Protein AF-A0A813D121-F1 (afdb_monomer)

Radius of gyration: 42.52 Å; Cα contacts (8 Å, |Δi|>4): 946; chains: 1; bounding box: 133×119×102 Å

Solvent-accessible surface area (backbone atoms only — not comparable to full-atom values): 49470 Å² total; per-residue (Å²): 53,17,72,61,41,55,86,54,30,52,92,62,60,28,38,62,69,55,23,47,57,54,24,74,73,33,94,50,37,42,39,34,40,21,63,66,59,59,95,53,59,50,20,18,32,21,53,60,91,56,55,70,64,57,44,58,65,52,50,67,76,58,59,25,37,75,50,75,62,83,79,79,82,80,80,81,82,79,84,80,82,80,80,85,78,89,78,84,93,80,84,89,83,91,84,88,84,89,86,88,87,88,81,91,83,85,88,84,90,81,92,74,97,68,88,82,76,82,78,77,84,66,59,73,51,79,50,76,67,87,82,93,69,98,66,56,71,71,57,58,50,54,54,50,49,54,52,44,51,56,53,20,72,72,42,58,76,66,32,35,34,34,40,44,49,98,37,34,40,36,32,29,30,23,44,46,52,92,73,54,39,64,88,39,66,53,72,50,68,39,84,98,54,59,40,34,39,35,41,39,14,52,66,56,62,75,50,80,46,31,33,37,44,34,40,36,40,38,38,83,85,46,63,65,89,65,75,75,50,79,90,81,33,54,74,72,47,56,43,32,37,45,44,50,31,31,38,53,95,92,40,80,42,76,56,82,58,85,53,67,47,94,63,47,39,40,31,44,43,63,49,98,76,46,92,61,39,40,52,28,30,42,36,78,90,78,69,40,78,41,50,79,50,41,45,69,48,88,85,51,92,61,40,55,23,38,32,42,38,46,31,86,54,52,70,70,21,35,42,35,29,37,46,72,84,85,90,90,84,83,94,64,91,78,64,81,76,54,50,39,68,60,51,16,53,51,49,54,75,67,38,96,70,89,59,68,79,62,49,74,52,94,52,46,67,56,31,41,55,74,40,40,71,45,50,57,55,44,44,73,63,30,85,64,68,44,40,67,51,42,25,52,8,31,40,74,58,44,68,91,42,58,72,59,29,46,53,48,18,47,42,54,34,51,34,53,49,49,36,60,61,42,61,85,60,74,54,101,79,70,90,67,61,68,59,53,53,50,53,32,47,68,68,42,73,61,65,68,75,73,66,76,73,77,79,80,76,82,84,78,80,83,84,87,86,83,89,80,92,83,84,86,83,88,75,88,79,89,82,89,85,86,89,82,94,85,79,91,78,84,83,71,91,74,85,84,83,77,92,80,89,83,82,92,82,89,83,81,87,79,85,86,79,88,78,87,80,90,83,81,89,86,87,88,83,83,85,84,87,88,83,84,90,84,91,75,89,75,82,79,80,77,78,81,71,50,74,48,74,38,79,90,77,70,30,40,33,33,40,53,96,86,43,78,46,65,24,54,70,46,79,34,94,86,56,22,20,27,22,30,42,88,97,50,88,66,71,42,84,43,94,49,46,35,76,66,72,64,70,79,78,73,89,70,84,83,81,85,81,84,88,81,84,84,89,86,89,81,94,88,83,89,82,89,79,91,83,90,84,84,89,81,92,85,85,90,80,91,84,87,86,85,85,91,79,83,90,83,88,86,78,90,81,86,81,82,85,88,80,87,88,81,90,84,84,87,82,84,89,80,93,79,84,89,83,88,78,85,88,74,86,76,79,82,72,82,72,77,85,67,53,71,47,77,45,81,38,80,93,73,67,28,38,37,38,26,38,73,67,97,68,76,44,69,77,53,70,50,55,47,84,83,64,77,63,53,71,67,59,50,45,52,55,48,48,55,49,49,49,39,50,64,68,64,76,43,54,76,67,53,45,53,51,52,52,58,59,77,50,103

Sequence (760 aa):
VSANAYSYCSVDTGSLDWAQSRCDADPTCYVLYSRLCSNETTWRFCNASVSVGTLLFSGPDTGSCTQFLVTSTTTRTTTSITTSSTKSTTSSTQTSTSTSTSVTSTSVTSTTSTITTVTATSTSLTTSTGTRGPITEASVLAEAEEELELLASAAPDGVAVVVQTAGATLVAQMVRSGSIRDNMQVKLTVPGSAISASIPGALLNGIAGDVIVSVTSFNSSGTLALASPKHGAALATPPVSIRILQVQGGKTSEAIFSGEFATPVLVELMSSNLSHAKCAYWDETERRWSSRGLTPAAALGQQCLGQFEDSNVLQKSAIIVEHWGLPFMSISRVKNEAKPQEVMRVMRACYKSLDLHTFNMADFGLVIQNHIVFLRQCLLVTRRPNEGLLEQAGLLAFPENPSTVKLFASQLCKAVQNCRQKKGKITNGARQIPEVLEIIKLLETESSVSAESSPRTPSRSPPPGESLSRRAPSSSSLDGIMVSPGRILASYGLKAKSSHAVTESREILEIYSSQEAHCSQCEPPALPAPKLAAAISRPAATGQVTIY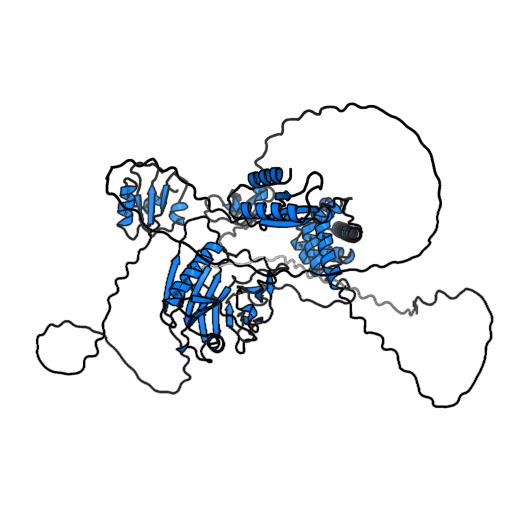LDSSRRALVRVIDGQMQVAEMFTGPAGFAMGRFPGEIVEYSSEMPNLLLGITQSKKQPKKLKVLKKPAAKAKSKAKAKAKSKSKARAQAQEQDEEEEEEEEEEEKQPDDEDLPATQEYPEEQEAEEEEPPLALAIVETAVVRAYGKMWYKNTKSYGIRQKFLANKQIFTVRSKDGSMKQNALMAVADAALHRLNTSQLSEQAVKTWVGQQVR

Organism: Polarella glacialis (NCBI:txid89957)

Foldseek 3Di:
DDPVQVVQWDPDWAAPVVQVVVQVVDPQWFKWKAQAPDRGGRITTGGNPDDPCCNVPVDDDRNMDMDTDPDPDPPPDDDDDDDDDDDDDDDDDDDDDDDDDDDDDDDDDDDDDDDDPPPDPADEDEDEDDDDDPDQLVVVVVVQVVVLVVVQVVDPARHKYWYDYPWKIKIKHKHWLVRQDQQDWNWDDGPPFQKIKIHGSVVVNPAPGIKMKMKMFTDPVNPDVQPAAPPPWHFQGTWMAIFMWHQDPNDTDTDQDAFFDPFFIWMWHADPPQPQWAKWWQDPVVSHTHNPQFDQPPPDPRTRTGGHTGRSRNHTITITTIHDDDDDDDDDPDDFPFALQQLLVLVLVQDPDQDLVQQVDPDLLSNLVSCLSSLVNNCVRGVQQALVSQLSSQCVNPVPCSPSSSSNSVRVNVSLVVLVVCLVVPDPPDDGDVSSVVSNVSNVVPVVVPPPDDDPDDDDDDDDDDDDDDDDDDDDDDDDDDDDDDDPPPPPPDDDDDDDDDDDDDDDDDDDDDDDDDDDDDDDDDDDDDDDDDDDDDDDDDDDKDWDQDPVVRFIWIADPNDIWTFDWDQDPVQFIWTHTPPDPDIHTDPHGRVVVPPPPDPDDDDDDDDDDDDDDDDDDDDDDDDDDDDDDDDDDDDDDDDDDDDDDDDDDDDDDDDDDDDDDDDDDDDDDDDDDDDDDDPPPPDDQWAKDWDADPVQLWIFIATPDDDSDTLDIQHQPVNPDDSVLRVVLVVVLNVCSNVVVDDSVRSRVVSVVSND

Secondary structure (DSSP, 8-state):
-BGGGGGGB-S--B-HHHHHHHHHH-TTEEEEEETT--SSS-EEEEETTS-HHHHHHSSSB-S-EEEE-------------------------------------------------------EEEEE----S---HHHHHHHHHHHHHHHHHHSPTTPEEEEE-SSEEEEEEEE-GGG--TT-EEEEE-TTSSEEEEEEHHHHTTSSSEEEEEEEEEPSSS--SPPPPGGG--BSS--EEEEEEEEETTEEEEPPP-SB-SS--EEEEB-TT-TTEEEEEEETTTTEEE-TTEEE-TTSTTB--EEE-BGGGTTS-EEEEEEP-S-----SS------HHHHHHHHHHH-SS--HHHH--S-HHHHHHHTHHHHHHHHHH-SS--HHHHHHHHHHH-TT-HHHHHHHHHHHHHHHHHHHHHHTT--TTS---HHHHHHHHHTTTTTGGG---------PPPPP--------------------------SS--------------------------------------------PPPP-----EEEEETTTTEEEEEETTEEEEPEEEE-TTSEEEEE-TT---EEEEEEEGGGTGGGS---PPPPPPPPPP-------------------------------------------------------------PPP-------------EEEEEEGGGTEEEEEESSSS--EEEEE--SSS-S-HHHHHHHHHHHHHHHHTTSS-HHHHHHHHHHHT-

Structure (mmCIF, N/CA/C/O backbone):
data_AF-A0A813D121-F1
#
_entry.id   AF-A0A813D121-F1
#
loop_
_atom_site.group_PDB
_atom_site.id
_atom_site.type_symbol
_atom_site.label_atom_id
_atom_site.label_alt_id
_atom_site.label_comp_id
_atom_site.label_asym_id
_atom_site.label_entity_id
_atom_site.label_seq_id
_atom_site.pdbx_PDB_ins_code
_atom_site.Cartn_x
_atom_site.Cartn_y
_atom_site.Cartn_z
_atom_site.occupancy
_atom_site.B_iso_or_equiv
_atom_site.auth_seq_id
_atom_site.auth_comp_id
_atom_site.auth_asym_id
_atom_site.auth_atom_id
_atom_site.pdbx_PDB_model_num
ATOM 1 N N . VAL A 1 1 ? -20.671 -9.045 -29.647 1.00 60.69 1 VAL A N 1
ATOM 2 C CA . VAL A 1 1 ? -20.569 -10.454 -29.171 1.00 60.69 1 VAL A CA 1
ATOM 3 C C . VAL A 1 1 ? -20.474 -11.408 -30.379 1.00 60.69 1 VAL A C 1
ATOM 5 O O . VAL A 1 1 ? -20.757 -10.986 -31.501 1.00 60.69 1 VAL A O 1
ATOM 8 N N . SER A 1 2 ? -19.989 -12.649 -30.217 1.00 68.94 2 SER A N 1
ATOM 9 C CA . SER A 1 2 ? -19.781 -13.607 -31.328 1.00 68.94 2 SER A CA 1
ATOM 10 C C . SER A 1 2 ? -21.074 -14.292 -31.801 1.00 68.94 2 SER A C 1
ATOM 12 O O . SER A 1 2 ? -21.966 -14.560 -30.997 1.00 68.94 2 SER A O 1
ATOM 14 N N . ALA A 1 3 ? -21.157 -14.652 -33.090 1.00 66.44 3 ALA A N 1
ATOM 15 C CA . ALA A 1 3 ? -22.223 -15.501 -33.646 1.00 66.44 3 ALA A CA 1
ATOM 16 C C . ALA A 1 3 ? -22.199 -16.953 -33.132 1.00 66.44 3 ALA A C 1
ATOM 18 O O . ALA A 1 3 ? -23.220 -17.635 -33.190 1.00 66.44 3 ALA A O 1
ATOM 19 N N . ASN A 1 4 ? -21.067 -17.424 -32.599 1.00 71.19 4 ASN A N 1
ATOM 20 C CA . ASN A 1 4 ? -20.944 -18.790 -32.078 1.00 71.19 4 ASN A CA 1
ATOM 21 C C . ASN A 1 4 ? -21.644 -18.987 -30.726 1.00 71.19 4 ASN A C 1
ATOM 23 O O . ASN A 1 4 ? -21.848 -20.122 -30.311 1.00 71.19 4 ASN A O 1
ATOM 27 N N . ALA A 1 5 ? -22.080 -17.908 -30.066 1.00 73.94 5 ALA A N 1
ATOM 28 C CA . ALA A 1 5 ? -22.943 -17.995 -28.889 1.00 73.94 5 ALA A CA 1
ATOM 29 C C . ALA A 1 5 ? -24.279 -18.708 -29.192 1.00 73.94 5 ALA A C 1
ATOM 31 O O . ALA A 1 5 ? -24.893 -19.276 -28.294 1.00 73.94 5 ALA A O 1
ATOM 32 N N . TYR A 1 6 ? -24.693 -18.740 -30.466 1.00 79.75 6 TYR A N 1
ATOM 33 C CA . TYR A 1 6 ? -25.932 -19.366 -30.923 1.00 79.75 6 TYR A CA 1
ATOM 34 C C . TYR A 1 6 ? -26.061 -20.845 -30.536 1.00 79.75 6 TYR A C 1
ATOM 36 O O . TYR A 1 6 ? -27.156 -21.278 -30.193 1.00 79.75 6 TYR A O 1
ATOM 44 N N . SER A 1 7 ? -24.968 -21.621 -30.548 1.00 86.06 7 SER A N 1
ATOM 45 C CA . SER A 1 7 ? -25.015 -23.062 -30.238 1.00 86.06 7 SER A CA 1
ATOM 46 C C . SER A 1 7 ? -25.334 -23.371 -28.775 1.00 86.06 7 SER A C 1
ATOM 48 O O . SER A 1 7 ? -25.590 -24.521 -28.436 1.00 86.06 7 SER A O 1
ATOM 50 N N . TYR A 1 8 ? -25.284 -22.358 -27.912 1.00 89.00 8 TYR A N 1
ATOM 51 C CA . TYR A 1 8 ? -25.492 -22.477 -26.473 1.00 89.00 8 TYR A CA 1
ATOM 52 C C . TYR A 1 8 ? -26.813 -21.872 -25.996 1.00 89.00 8 TYR A C 1
ATOM 54 O O . TYR A 1 8 ? -27.134 -21.907 -24.806 1.00 89.00 8 TYR A O 1
ATOM 62 N N . CYS A 1 9 ? -27.566 -21.288 -26.921 1.00 93.38 9 CYS A N 1
ATOM 63 C CA . CYS A 1 9 ? -28.846 -20.670 -26.648 1.00 93.38 9 CYS A CA 1
ATOM 64 C C . CYS A 1 9 ? -29.971 -21.529 -27.218 1.00 93.38 9 CYS A C 1
ATOM 66 O O . CYS A 1 9 ? -29.770 -22.336 -28.127 1.00 93.38 9 CYS A O 1
ATOM 68 N N . SER A 1 10 ? -31.172 -21.340 -26.684 1.00 94.12 10 SER A N 1
ATOM 69 C CA . SER A 1 10 ? -32.389 -21.941 -27.228 1.00 94.12 10 SER A CA 1
ATOM 70 C C . SER A 1 10 ? -32.543 -21.649 -28.725 1.00 94.12 10 SER A C 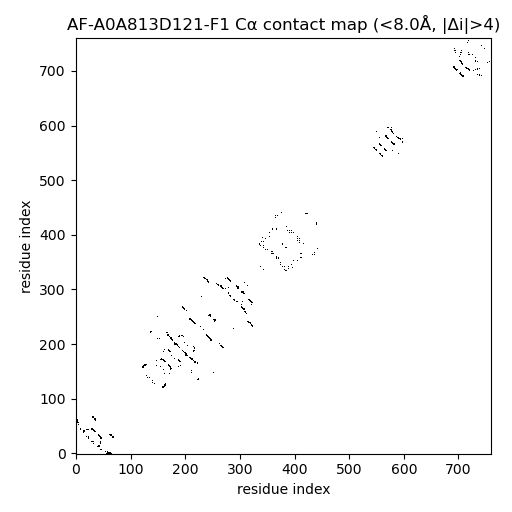1
ATOM 72 O O . SER A 1 10 ? -32.123 -20.600 -29.226 1.00 94.12 10 SER A O 1
ATOM 74 N N . VAL A 1 11 ? -33.142 -22.597 -29.457 1.00 93.00 11 VAL A N 1
ATOM 75 C CA . VAL A 1 11 ? -33.449 -22.452 -30.893 1.00 93.00 11 VAL A CA 1
ATOM 76 C C . VAL A 1 11 ? -34.570 -21.424 -31.108 1.00 93.00 11 VAL A C 1
ATOM 78 O O . VAL A 1 11 ? -34.565 -20.718 -32.124 1.00 93.00 11 VAL A O 1
ATOM 81 N N . ASP A 1 12 ? -35.449 -21.289 -30.120 1.00 94.31 12 ASP A N 1
ATOM 82 C CA . ASP A 1 12 ? -36.572 -20.361 -30.107 1.00 94.31 12 ASP A CA 1
ATOM 83 C C . ASP A 1 12 ? -36.113 -18.907 -29.927 1.00 94.31 12 ASP A C 1
ATOM 85 O O . ASP A 1 12 ? -35.183 -18.612 -29.176 1.00 94.31 12 ASP A O 1
ATOM 89 N N . THR A 1 13 ? -36.779 -17.985 -30.623 1.00 94.75 13 THR A N 1
ATOM 90 C CA . THR A 1 13 ? -36.573 -16.533 -30.499 1.00 94.75 13 THR A CA 1
ATOM 91 C C . THR A 1 13 ? -37.879 -15.825 -30.219 1.00 94.75 13 THR A C 1
ATOM 93 O O . THR A 1 13 ? -38.907 -16.186 -30.789 1.00 94.75 13 THR A O 1
ATOM 96 N N . GLY A 1 14 ? -37.816 -14.759 -29.428 1.00 94.69 14 GLY A N 1
ATOM 97 C CA . GLY A 1 14 ? -38.963 -13.903 -29.158 1.00 94.69 14 GLY A CA 1
ATOM 98 C C . GLY A 1 14 ? -38.556 -12.491 -28.762 1.00 94.69 14 GLY A C 1
ATOM 99 O O . GLY A 1 14 ? -37.414 -12.069 -28.969 1.00 94.69 14 GLY A O 1
ATOM 100 N N . SER A 1 15 ? -39.519 -11.742 -28.224 1.00 94.94 15 SER A N 1
ATOM 101 C CA . SER A 1 15 ? -39.261 -10.445 -27.592 1.00 94.94 15 SER A CA 1
ATOM 102 C C . SER A 1 15 ? -38.354 -10.602 -26.366 1.00 94.94 15 SER A C 1
ATOM 104 O O . SER A 1 15 ? -38.174 -11.708 -25.848 1.00 94.94 15 SER A O 1
ATOM 106 N N . LEU A 1 16 ? -37.792 -9.488 -25.887 1.00 94.00 16 LEU A N 1
ATOM 107 C CA . LEU A 1 16 ? -36.992 -9.490 -24.663 1.00 94.00 16 LEU A CA 1
ATOM 108 C C . LEU A 1 16 ? -37.795 -10.032 -23.471 1.00 94.00 16 LEU A C 1
ATOM 110 O O . LEU A 1 16 ? -37.294 -10.901 -22.764 1.00 94.00 16 LEU A O 1
ATOM 114 N N . ASP A 1 17 ? -39.049 -9.603 -23.315 1.00 93.94 17 ASP A N 1
ATOM 115 C CA . ASP A 1 17 ? -39.932 -10.052 -22.230 1.00 93.94 17 ASP A CA 1
ATOM 116 C C . ASP A 1 17 ? -40.210 -11.559 -22.301 1.00 93.94 17 ASP A C 1
ATOM 118 O O . ASP A 1 17 ? -40.205 -12.255 -21.288 1.00 93.94 17 ASP A O 1
ATOM 122 N N . TRP A 1 18 ? -40.392 -12.096 -23.513 1.00 95.19 18 TRP A N 1
ATOM 123 C CA . TRP A 1 18 ? -40.538 -13.537 -23.714 1.00 95.19 18 TRP A CA 1
ATOM 124 C C . TRP A 1 18 ? -39.262 -14.283 -23.310 1.00 95.19 18 TRP A C 1
ATOM 126 O O . TRP A 1 18 ? -39.335 -15.304 -22.626 1.00 95.19 18 TRP A O 1
ATOM 136 N N . ALA A 1 19 ? -38.092 -13.774 -23.707 1.00 95.56 19 ALA A N 1
ATOM 137 C CA . ALA A 1 19 ? -36.815 -14.403 -23.394 1.00 95.56 19 ALA A CA 1
ATOM 138 C C . ALA A 1 19 ? -36.503 -14.334 -21.890 1.00 95.56 19 ALA A C 1
ATOM 140 O O . ALA A 1 19 ? -36.022 -15.321 -21.339 1.00 95.56 19 ALA A O 1
ATOM 141 N N . GLN A 1 20 ? -36.833 -13.220 -21.224 1.00 95.06 20 GLN A N 1
ATOM 142 C CA . GLN A 1 20 ? -36.759 -13.068 -19.766 1.00 95.06 20 GLN A CA 1
ATOM 143 C C . GLN A 1 20 ? -37.679 -14.066 -19.069 1.00 95.06 20 GLN A C 1
ATOM 145 O O . GLN A 1 20 ? -37.190 -14.887 -18.308 1.00 95.06 20 GLN A O 1
ATOM 150 N N . SER A 1 21 ? -38.966 -14.108 -19.427 1.00 95.62 21 SER A N 1
ATOM 151 C CA . SER A 1 21 ? -39.926 -15.036 -18.815 1.00 95.62 21 SER A CA 1
ATOM 152 C C . SER A 1 21 ? -39.528 -16.509 -18.987 1.00 95.62 21 SER A C 1
ATOM 154 O O . SER A 1 21 ? -39.704 -17.313 -18.072 1.00 95.62 21 SER A O 1
ATOM 156 N N . ARG A 1 22 ? -38.953 -16.880 -20.140 1.00 96.50 22 ARG A N 1
ATOM 157 C CA . ARG A 1 22 ? -38.412 -18.231 -20.361 1.00 96.50 22 ARG A CA 1
ATOM 158 C C . ARG A 1 22 ? -37.162 -18.510 -19.536 1.00 96.50 22 ARG A C 1
ATOM 160 O O . ARG A 1 22 ? -37.017 -19.626 -19.053 1.00 96.50 22 ARG A O 1
ATOM 167 N N . CYS A 1 23 ? -36.290 -17.520 -19.388 1.00 95.69 23 CYS A N 1
ATOM 168 C CA . CYS A 1 23 ? -35.087 -17.634 -18.577 1.00 95.69 23 CYS A CA 1
ATOM 169 C C . CYS A 1 23 ? -35.422 -17.718 -17.082 1.00 95.69 23 CYS A C 1
ATOM 171 O O . CYS A 1 23 ? -34.876 -18.566 -16.398 1.00 95.69 23 CYS A O 1
ATOM 173 N N . ASP A 1 24 ? -36.394 -16.945 -16.594 1.00 94.00 24 ASP A N 1
ATOM 174 C CA . ASP A 1 24 ? -36.861 -16.997 -15.202 1.00 94.00 24 ASP A CA 1
ATOM 175 C C . ASP A 1 24 ? -37.516 -18.347 -14.856 1.00 94.00 24 ASP A C 1
ATOM 177 O O . ASP A 1 24 ? -37.460 -18.803 -13.714 1.00 94.00 24 ASP A O 1
ATOM 181 N N . ALA A 1 25 ? -38.131 -19.008 -15.843 1.00 94.44 25 ALA A N 1
ATOM 182 C CA . ALA A 1 25 ? -38.705 -20.343 -15.687 1.00 94.44 25 ALA A CA 1
ATOM 183 C C . ALA A 1 25 ? -37.655 -21.473 -15.706 1.00 94.44 25 ALA A C 1
ATOM 185 O O . ALA A 1 25 ? -37.959 -22.586 -15.270 1.00 94.44 25 ALA A O 1
ATOM 186 N N . ASP A 1 26 ? -36.446 -21.216 -16.213 1.00 92.31 26 ASP A N 1
ATOM 187 C CA . ASP A 1 26 ? -35.353 -22.184 -16.283 1.00 92.31 26 ASP A CA 1
ATOM 188 C C . ASP A 1 26 ? -34.247 -21.801 -15.279 1.00 92.31 26 ASP A C 1
ATOM 190 O O . ASP A 1 26 ? -33.475 -20.878 -15.539 1.00 92.31 26 ASP A O 1
ATOM 194 N N . PRO A 1 27 ? -34.082 -22.526 -14.153 1.00 89.50 27 PRO A N 1
ATOM 195 C CA . PRO A 1 27 ? -33.076 -22.194 -13.138 1.00 89.50 27 PRO A CA 1
ATOM 196 C C . PRO A 1 27 ? -31.636 -22.295 -13.657 1.00 89.50 27 PRO A C 1
ATOM 198 O O . PRO A 1 27 ? -30.700 -21.874 -12.981 1.00 89.50 27 PRO A O 1
ATOM 201 N N . THR A 1 28 ? -31.444 -22.879 -14.841 1.00 90.44 28 THR A N 1
ATOM 202 C CA . THR A 1 28 ? -30.153 -22.959 -15.515 1.00 90.44 28 THR A CA 1
ATOM 203 C C . THR A 1 28 ? -29.941 -21.824 -16.513 1.00 90.44 28 THR A C 1
ATOM 205 O O . THR A 1 28 ? -28.971 -21.847 -17.257 1.00 90.44 28 THR A O 1
ATOM 208 N N . CYS A 1 29 ? -30.797 -20.811 -16.573 1.00 92.69 29 CYS A N 1
ATOM 209 C CA . CYS A 1 29 ? -30.614 -19.694 -17.482 1.00 92.69 29 CYS A CA 1
ATOM 210 C C . CYS A 1 29 ? -30.037 -18.460 -16.768 1.00 92.69 29 CYS A C 1
ATOM 212 O O . CYS A 1 29 ? -30.593 -17.965 -15.795 1.00 92.69 29 CYS A O 1
ATOM 214 N N . TYR A 1 30 ? -28.911 -17.940 -17.274 1.00 90.50 30 TYR A N 1
ATOM 215 C CA . TYR A 1 30 ? -28.227 -16.761 -16.702 1.00 90.50 30 TYR A CA 1
ATOM 216 C C . TYR A 1 30 ? -27.968 -15.647 -17.724 1.00 90.50 30 TYR A C 1
ATOM 218 O O . TYR A 1 30 ? -27.599 -14.526 -17.356 1.00 90.50 30 TYR A O 1
ATOM 226 N N . VAL A 1 31 ? -28.125 -15.944 -19.018 1.00 92.94 31 VAL A N 1
ATOM 227 C CA . VAL A 1 31 ? -27.788 -15.021 -20.106 1.00 92.94 31 VAL A CA 1
ATOM 228 C C . VAL A 1 31 ? -28.878 -15.027 -21.166 1.00 92.94 31 VAL A C 1
ATOM 230 O O . VAL A 1 31 ? -29.302 -16.080 -21.638 1.00 92.94 31 VAL A O 1
ATOM 233 N N . LEU A 1 32 ? -29.275 -13.832 -21.587 1.00 94.69 32 LEU A N 1
ATOM 234 C CA . LEU A 1 32 ? -30.089 -13.596 -22.771 1.00 94.69 32 LEU A CA 1
ATOM 235 C C . LEU A 1 32 ? -29.196 -13.097 -23.904 1.00 94.69 32 LEU A C 1
ATOM 237 O O . LEU A 1 32 ? -28.330 -12.252 -23.683 1.00 94.69 32 LEU A O 1
ATOM 241 N N . TYR A 1 33 ? -29.414 -13.586 -25.119 1.00 93.75 33 TYR A N 1
ATOM 242 C CA . TYR A 1 33 ? -28.627 -13.247 -26.303 1.00 93.75 33 TYR A CA 1
ATOM 243 C C . TYR A 1 33 ? -29.529 -12.780 -27.448 1.00 93.75 33 TYR A C 1
ATOM 245 O O . TYR A 1 33 ? -30.522 -13.432 -27.764 1.00 93.75 33 TYR A O 1
ATOM 253 N N . SER A 1 34 ? -29.159 -11.687 -28.116 1.00 93.31 34 SER A N 1
ATOM 254 C CA . SER A 1 34 ? -29.827 -11.179 -29.319 1.00 93.31 34 SER A CA 1
ATOM 255 C C . SER A 1 34 ? -28.813 -10.941 -30.428 1.00 93.31 34 SER A C 1
ATOM 257 O O . SER A 1 34 ? -27.844 -10.203 -30.252 1.00 93.31 34 SER A O 1
ATOM 259 N N . ARG A 1 35 ? -29.036 -11.545 -31.601 1.00 87.25 35 ARG A N 1
ATOM 260 C CA . ARG A 1 35 ? -28.073 -11.524 -32.717 1.00 87.25 35 ARG A CA 1
ATOM 261 C C . ARG A 1 35 ? -27.814 -10.123 -33.284 1.00 87.25 35 ARG A C 1
ATOM 263 O O . ARG A 1 35 ? -26.726 -9.891 -33.794 1.00 87.25 35 ARG A O 1
ATOM 270 N N . LEU A 1 36 ? -28.794 -9.222 -33.217 1.00 86.50 36 LEU A N 1
ATOM 271 C CA . LEU A 1 36 ? -28.749 -7.920 -33.898 1.00 86.50 36 LEU A CA 1
ATOM 272 C C . LEU A 1 36 ? -28.861 -6.720 -32.955 1.00 86.50 36 LEU A C 1
ATOM 274 O O . LEU A 1 36 ? -29.046 -5.607 -33.438 1.00 86.50 36 LEU A O 1
ATOM 278 N N . CYS A 1 37 ? -28.821 -6.930 -31.633 1.00 87.06 37 CYS A N 1
ATOM 279 C CA . CYS A 1 37 ? -29.054 -5.858 -30.652 1.00 87.06 37 CYS A CA 1
ATOM 280 C C . CYS A 1 37 ? -30.334 -5.041 -30.917 1.00 87.06 37 CYS A C 1
ATOM 282 O O . CYS A 1 37 ? -30.452 -3.906 -30.463 1.00 87.06 37 CYS A O 1
ATOM 284 N N . SER A 1 38 ? -31.283 -5.593 -31.672 1.00 81.88 38 SER A N 1
ATOM 285 C CA . SER A 1 38 ? -32.519 -4.902 -31.986 1.00 81.88 38 SER A CA 1
ATOM 286 C C . SER A 1 38 ? -33.543 -5.190 -30.895 1.00 81.88 38 SER A C 1
ATOM 288 O O . SER A 1 38 ? -33.532 -6.232 -30.234 1.00 81.88 38 SER A O 1
ATOM 290 N N . ASN A 1 39 ? -34.424 -4.225 -30.713 1.00 72.69 39 ASN A N 1
ATOM 291 C CA . ASN A 1 39 ? -35.648 -4.299 -29.929 1.00 72.69 39 ASN A CA 1
ATOM 292 C C . ASN A 1 39 ? -36.706 -5.230 -30.559 1.00 72.69 39 ASN A C 1
ATOM 294 O O . ASN A 1 39 ? -37.795 -5.373 -30.010 1.00 72.69 39 ASN A O 1
ATOM 298 N N . GLU A 1 40 ? -36.393 -5.880 -31.681 1.00 74.25 40 GLU A N 1
ATOM 299 C CA . GLU A 1 40 ? -37.260 -6.854 -32.334 1.00 74.25 40 GLU A CA 1
ATOM 300 C C . GLU A 1 40 ? -37.062 -8.273 -31.767 1.00 74.25 40 GLU A C 1
ATOM 302 O O . GLU A 1 40 ? -36.214 -8.528 -30.907 1.00 74.25 40 GLU A O 1
ATOM 307 N N . THR A 1 41 ? -37.896 -9.209 -32.227 1.00 77.75 41 THR A N 1
ATOM 308 C CA . THR A 1 41 ? -38.110 -10.571 -31.706 1.00 77.75 41 THR A CA 1
ATOM 309 C C . THR A 1 41 ? -36.937 -11.540 -31.930 1.00 77.75 41 THR A C 1
ATOM 311 O O . THR A 1 41 ? -37.126 -12.662 -32.399 1.00 77.75 41 THR A O 1
ATOM 314 N N . THR A 1 42 ? -35.705 -11.120 -31.643 1.00 90.81 42 THR A N 1
ATOM 315 C CA . THR A 1 42 ? -34.487 -11.914 -31.859 1.00 90.81 42 THR A CA 1
ATOM 316 C C . THR A 1 42 ? -33.789 -12.335 -30.569 1.00 90.81 42 THR A C 1
ATOM 318 O O . THR A 1 42 ? -32.649 -12.802 -30.633 1.00 90.81 42 THR A O 1
ATOM 321 N N . TRP A 1 43 ? -34.439 -12.185 -29.411 1.00 94.88 43 TRP A N 1
ATOM 322 C CA . TRP A 1 43 ? -33.882 -12.582 -28.120 1.00 94.88 43 TRP A CA 1
ATOM 323 C C . TRP A 1 43 ? -34.046 -14.081 -27.877 1.00 94.88 43 TRP A C 1
ATOM 325 O O . TRP A 1 43 ? -35.088 -14.664 -28.174 1.00 94.88 43 TRP A O 1
ATOM 335 N N . ARG A 1 44 ? -32.994 -14.692 -27.332 1.00 94.69 44 ARG A N 1
ATOM 336 C CA . ARG A 1 44 ? -32.887 -16.104 -26.952 1.00 94.69 44 ARG A CA 1
ATOM 337 C C . ARG A 1 44 ? -32.428 -16.184 -25.506 1.00 94.69 44 ARG A C 1
ATOM 339 O O . ARG A 1 44 ? -31.629 -15.354 -25.078 1.00 94.69 44 ARG A O 1
ATOM 346 N N . PHE A 1 45 ? -32.874 -17.199 -24.784 1.00 94.50 45 PHE A N 1
ATOM 347 C CA . PHE A 1 45 ? -32.353 -17.526 -23.457 1.00 94.50 45 PHE A CA 1
ATOM 348 C C . PHE A 1 45 ? -31.290 -18.634 -23.580 1.00 94.50 45 PHE A C 1
ATOM 350 O O . PHE A 1 45 ? -31.426 -19.516 -24.437 1.00 94.50 45 PHE A O 1
ATOM 357 N N . CYS A 1 46 ? -30.210 -18.562 -22.799 1.00 94.19 46 CYS A N 1
ATOM 358 C CA . CYS A 1 46 ? -29.038 -19.439 -22.914 1.00 94.19 46 CYS A CA 1
ATOM 359 C C . CYS A 1 46 ? -28.722 -20.138 -21.582 1.00 94.19 46 CYS A C 1
ATOM 361 O O . CYS A 1 46 ? -28.807 -19.523 -20.518 1.00 94.19 46 CYS A O 1
ATOM 363 N N . ASN A 1 47 ? -28.334 -21.415 -21.651 1.00 86.75 47 ASN A N 1
ATOM 364 C CA . ASN A 1 47 ? -28.133 -22.273 -20.479 1.00 86.75 47 ASN A CA 1
ATOM 365 C C . ASN A 1 47 ? -26.717 -22.113 -19.859 1.00 86.75 47 ASN A C 1
ATOM 367 O O . ASN A 1 47 ? -25.725 -21.899 -20.559 1.00 86.75 47 ASN A O 1
ATOM 371 N N . ALA A 1 48 ? -26.647 -22.233 -18.532 1.00 63.53 48 ALA A N 1
ATOM 372 C CA . ALA A 1 48 ? -25.583 -21.953 -17.565 1.00 63.53 48 ALA A CA 1
ATOM 373 C C . ALA A 1 48 ? -24.248 -22.643 -17.774 1.00 63.53 48 ALA A C 1
ATOM 375 O O . ALA A 1 48 ? -23.250 -22.237 -17.180 1.00 63.53 48 ALA A O 1
ATOM 376 N N . SER A 1 49 ? -24.204 -23.714 -18.561 1.00 70.88 49 SER A N 1
ATOM 377 C CA . SER A 1 49 ? -22.973 -24.490 -18.716 1.00 70.88 49 SER A CA 1
ATOM 378 C C . SER A 1 49 ? -21.863 -23.714 -19.436 1.00 70.88 49 SER A C 1
ATOM 380 O O . SER A 1 49 ? -20.748 -24.214 -19.573 1.00 70.88 49 SER A O 1
ATOM 382 N N . VAL A 1 50 ? -22.148 -22.503 -19.918 1.00 67.19 50 VAL A N 1
ATOM 383 C CA . VAL A 1 50 ? -21.224 -21.692 -20.700 1.00 67.19 50 VAL A CA 1
ATOM 384 C C . VAL A 1 50 ? -20.727 -20.525 -19.873 1.00 67.19 50 VAL A C 1
ATOM 386 O O . VAL A 1 50 ? -21.475 -19.608 -19.537 1.00 67.19 50 VAL A O 1
ATOM 389 N N . SER A 1 51 ? -19.428 -20.548 -19.572 1.00 73.19 51 SER A N 1
ATOM 390 C CA . SER A 1 51 ? -18.776 -19.438 -18.888 1.00 73.19 51 SER A CA 1
ATOM 391 C C . SER A 1 51 ? -19.004 -18.132 -19.656 1.00 73.19 51 SER A C 1
ATOM 393 O O . SER A 1 51 ? -18.957 -18.101 -20.889 1.00 73.19 51 SER A O 1
ATOM 395 N N . VAL A 1 52 ? -19.210 -17.035 -18.925 1.00 70.69 52 VAL A N 1
ATOM 396 C CA . VAL A 1 52 ? -19.390 -15.683 -19.484 1.00 70.69 52 VAL A CA 1
ATOM 397 C C . VAL A 1 52 ? -18.289 -15.337 -20.498 1.00 70.69 52 VAL A C 1
ATOM 399 O O . VAL A 1 52 ? -18.558 -14.736 -21.538 1.00 70.69 52 VAL A O 1
ATOM 402 N N . GLY A 1 53 ? -17.058 -15.798 -20.248 1.00 73.38 53 GLY A N 1
ATOM 403 C CA . GLY A 1 53 ? -15.937 -15.639 -21.173 1.00 73.38 53 GLY A CA 1
ATOM 404 C C . GLY A 1 53 ? -16.157 -16.339 -22.518 1.00 73.38 53 GLY A C 1
ATOM 405 O O . GLY A 1 53 ? -15.880 -15.768 -23.568 1.00 73.38 53 GLY A O 1
ATOM 406 N N . THR A 1 54 ? -16.724 -17.543 -22.528 1.00 76.12 54 THR A N 1
ATOM 407 C CA . THR A 1 54 ? -17.005 -18.273 -23.773 1.00 76.12 54 THR A CA 1
ATOM 408 C C . THR A 1 54 ? -18.060 -17.559 -24.627 1.00 76.12 54 THR A C 1
ATOM 410 O O . THR A 1 54 ? -17.942 -17.537 -25.853 1.00 76.12 54 THR A O 1
ATOM 413 N N . LEU A 1 55 ? -19.057 -16.912 -24.015 1.00 71.31 55 LEU A N 1
ATOM 414 C CA . LEU A 1 55 ? -20.052 -16.120 -24.752 1.00 71.31 55 LEU A CA 1
ATOM 415 C C . LEU A 1 55 ? -19.450 -14.827 -25.318 1.00 71.31 55 LEU A C 1
ATOM 417 O O . LEU A 1 55 ? -19.712 -14.486 -26.470 1.00 71.31 55 LEU A O 1
ATOM 421 N N . LEU A 1 56 ? -18.599 -14.142 -24.550 1.00 73.31 56 LEU A N 1
ATOM 422 C CA . LEU A 1 56 ? -18.009 -12.862 -24.954 1.00 73.31 56 LEU A CA 1
ATOM 423 C C . LEU A 1 56 ? -16.888 -12.995 -26.000 1.00 73.31 56 LEU A C 1
ATOM 425 O O . LEU A 1 56 ? -16.746 -12.099 -26.831 1.00 73.31 56 LEU A O 1
ATOM 429 N N . PHE A 1 57 ? -16.130 -14.100 -26.007 1.00 71.88 57 PHE A N 1
ATOM 430 C CA . PHE A 1 57 ? -14.888 -14.221 -26.794 1.00 71.88 57 PHE A CA 1
ATOM 431 C C . PHE A 1 57 ? -14.908 -15.275 -27.917 1.00 71.88 57 PHE A C 1
ATOM 433 O O . PHE A 1 57 ? -13.883 -15.514 -28.552 1.00 71.88 57 PHE A O 1
ATOM 440 N N . SER A 1 58 ? -16.047 -15.907 -28.215 1.00 69.38 58 SER A N 1
ATOM 441 C CA . SER A 1 58 ? -16.116 -17.039 -29.162 1.00 69.38 58 SER A CA 1
ATOM 442 C C . SER A 1 58 ? -16.080 -16.674 -30.658 1.00 69.38 58 SER A C 1
ATOM 444 O O . SER A 1 58 ? -16.504 -17.476 -31.492 1.00 69.38 58 SER A O 1
ATOM 446 N N . GLY A 1 59 ? -15.629 -15.480 -31.057 1.00 74.56 59 GLY A N 1
ATOM 447 C CA . GLY A 1 59 ? -15.541 -15.096 -32.475 1.00 74.56 59 GLY A CA 1
ATOM 448 C C . GLY A 1 59 ? -15.669 -13.595 -32.761 1.00 74.56 59 GLY A C 1
ATOM 449 O O . GLY A 1 59 ? -15.780 -12.800 -31.827 1.00 74.56 59 GLY A O 1
ATOM 450 N N . PRO A 1 60 ? -15.620 -13.203 -34.050 1.00 75.31 60 PRO A N 1
ATOM 451 C CA . PRO A 1 60 ? -15.646 -11.806 -34.473 1.00 75.31 60 PRO A CA 1
ATOM 452 C C . PRO A 1 60 ? -16.941 -11.117 -34.043 1.00 75.31 60 PRO A C 1
ATOM 454 O O . PRO A 1 60 ? -17.999 -11.747 -33.966 1.00 75.31 60 PRO A O 1
ATOM 457 N N . ASP A 1 61 ? -16.851 -9.819 -33.757 1.00 79.38 61 ASP A N 1
ATOM 458 C CA . ASP A 1 61 ? -18.007 -9.044 -33.330 1.00 79.38 61 ASP A CA 1
ATOM 459 C C . ASP A 1 61 ? -19.056 -8.981 -34.445 1.00 79.38 61 ASP A C 1
ATOM 461 O O . ASP A 1 61 ? -18.773 -8.585 -35.575 1.00 79.38 61 ASP A O 1
ATOM 465 N N . THR A 1 62 ? -20.273 -9.407 -34.119 1.00 81.00 62 THR A N 1
ATOM 466 C CA . THR A 1 62 ? -21.403 -9.456 -35.056 1.00 81.00 62 THR A CA 1
ATOM 467 C C . THR A 1 62 ? -22.462 -8.400 -34.770 1.00 81.00 62 THR A C 1
ATOM 469 O O . THR A 1 62 ? -23.515 -8.421 -35.400 1.00 81.00 62 THR A O 1
ATOM 472 N N . GLY A 1 63 ? -22.211 -7.489 -33.821 1.00 83.88 63 GLY A N 1
ATOM 473 C CA . GLY A 1 63 ? -23.228 -6.540 -33.364 1.00 83.88 63 GLY A CA 1
ATOM 474 C C . GLY A 1 63 ? -24.343 -7.208 -32.553 1.00 83.88 63 GLY A C 1
ATOM 475 O O . GLY A 1 63 ? -25.458 -6.701 -32.500 1.00 83.88 63 GLY A O 1
ATOM 476 N N . SER A 1 64 ? -24.058 -8.363 -31.943 1.00 88.06 64 SER A N 1
ATOM 477 C CA . SER A 1 64 ? -24.978 -9.051 -31.034 1.00 88.06 64 SER A CA 1
ATOM 478 C C . SER A 1 64 ? -24.868 -8.538 -29.598 1.00 88.06 64 SER A C 1
ATOM 480 O O . SER A 1 64 ? -23.783 -8.157 -29.144 1.00 88.06 64 SER A O 1
ATOM 482 N N . CYS A 1 65 ? -25.996 -8.570 -28.888 1.00 89.81 65 CYS A N 1
ATOM 483 C CA . CYS A 1 65 ? -26.166 -8.111 -27.514 1.00 89.81 65 CYS A CA 1
ATOM 484 C C . CYS A 1 65 ? -26.351 -9.293 -26.571 1.00 89.81 65 CYS A C 1
ATOM 486 O O . CYS A 1 65 ? -27.028 -10.264 -26.905 1.00 89.81 65 CYS A O 1
ATOM 488 N N . THR A 1 66 ? -25.796 -9.171 -25.368 1.00 91.06 66 THR A N 1
ATOM 489 C CA . THR A 1 66 ? -26.015 -10.103 -24.259 1.00 91.06 66 THR A CA 1
ATOM 490 C C . THR A 1 66 ? -26.499 -9.347 -23.033 1.00 91.06 66 THR A C 1
ATOM 492 O O . THR A 1 66 ? -25.895 -8.337 -22.671 1.00 91.06 66 THR A O 1
ATOM 495 N N . GLN A 1 67 ? -27.539 -9.849 -22.374 1.00 90.62 67 GLN A N 1
ATOM 496 C CA . GLN A 1 67 ? -28.032 -9.336 -21.099 1.00 90.62 67 GLN A CA 1
ATOM 497 C C . GLN A 1 67 ? -27.907 -10.426 -20.033 1.00 90.62 67 GLN A C 1
ATOM 499 O O . GLN A 1 67 ? -28.428 -11.524 -20.202 1.00 90.62 67 GLN A O 1
ATOM 504 N N . PHE A 1 68 ? -27.203 -10.122 -18.944 1.00 88.50 68 PHE A N 1
ATOM 505 C CA . PHE A 1 68 ? -27.058 -11.021 -17.799 1.00 88.50 68 PHE A CA 1
ATOM 506 C C . PHE A 1 68 ? -28.202 -10.787 -16.818 1.00 88.50 68 PHE A C 1
ATOM 508 O O . PHE A 1 68 ? -28.466 -9.640 -16.442 1.00 88.50 68 PHE A O 1
ATOM 515 N N . LEU A 1 69 ? -28.860 -11.866 -16.402 1.00 84.94 69 LEU A N 1
ATOM 516 C CA . LEU A 1 69 ? -29.863 -11.818 -15.346 1.00 84.94 69 LEU A CA 1
ATOM 517 C C . LEU A 1 69 ? -29.144 -12.009 -14.012 1.00 84.94 69 LEU A C 1
ATOM 519 O O . LEU A 1 69 ? -28.580 -13.062 -13.732 1.00 84.94 69 LEU A O 1
ATOM 523 N N . VAL A 1 70 ? -29.106 -10.947 -13.209 1.00 75.00 70 VAL A N 1
ATOM 524 C CA . VAL A 1 70 ? -28.617 -11.025 -11.831 1.00 75.00 70 VAL A CA 1
ATOM 525 C C . VAL A 1 70 ? -29.785 -11.532 -10.996 1.00 75.00 70 VAL A C 1
ATOM 527 O O . VAL A 1 70 ? -30.644 -10.751 -10.600 1.00 75.00 70 VAL A O 1
ATOM 530 N N . THR A 1 71 ? -29.864 -12.843 -10.778 1.00 61.56 71 THR A N 1
ATOM 531 C CA . THR A 1 71 ? -30.872 -13.427 -9.887 1.00 61.56 71 THR A CA 1
ATOM 532 C C . THR A 1 71 ? -30.605 -12.982 -8.452 1.00 61.56 71 THR A C 1
ATOM 534 O O . THR A 1 71 ? -29.633 -13.410 -7.831 1.00 61.56 71 THR A O 1
ATOM 537 N N . SER A 1 72 ? -31.472 -12.127 -7.910 1.00 46.41 72 SER A N 1
ATOM 538 C CA . SER A 1 72 ? -31.563 -11.887 -6.471 1.00 46.41 72 SER A CA 1
ATOM 539 C C . SER A 1 72 ? -32.223 -13.106 -5.827 1.00 46.41 72 SER A C 1
ATOM 541 O O . SER A 1 72 ? -33.444 -13.245 -5.848 1.00 46.41 72 SER A O 1
ATOM 543 N N . THR A 1 73 ? -31.430 -14.032 -5.293 1.00 39.19 73 THR A N 1
ATOM 544 C CA . THR A 1 73 ? -31.964 -15.211 -4.601 1.00 39.19 73 THR A CA 1
ATOM 545 C C . THR A 1 73 ? -32.572 -14.788 -3.261 1.00 39.19 73 THR A C 1
ATOM 547 O O . THR A 1 73 ? -31.876 -14.677 -2.256 1.00 39.19 73 THR A O 1
ATOM 550 N N . THR A 1 74 ? -33.883 -14.541 -3.222 1.00 33.62 74 THR A N 1
ATOM 551 C CA . THR A 1 74 ? -34.625 -14.392 -1.963 1.00 33.62 74 THR A CA 1
ATOM 552 C C . THR A 1 74 ? -34.890 -15.777 -1.375 1.00 33.62 74 THR A C 1
ATOM 554 O O . THR A 1 74 ? -35.868 -16.443 -1.712 1.00 33.62 74 THR A O 1
ATOM 557 N N . THR A 1 75 ? -34.012 -16.232 -0.483 1.00 33.25 75 THR A N 1
ATOM 558 C CA . THR A 1 75 ? -34.220 -17.468 0.281 1.00 33.25 75 THR A CA 1
ATOM 559 C C . THR A 1 75 ? -35.321 -17.242 1.317 1.00 33.25 75 THR A C 1
ATOM 561 O O . THR A 1 75 ? -35.107 -16.607 2.348 1.00 33.25 75 THR A O 1
ATOM 564 N N . ARG A 1 76 ? -36.527 -17.753 1.054 1.00 28.88 76 ARG A N 1
ATOM 565 C CA . ARG A 1 76 ? -37.639 -17.723 2.012 1.00 28.88 76 ARG A CA 1
ATOM 566 C C . ARG A 1 76 ? -37.490 -18.899 2.986 1.00 28.88 76 ARG A C 1
ATOM 568 O O . ARG A 1 76 ? -37.945 -20.008 2.716 1.00 28.88 76 ARG A O 1
ATOM 575 N N . THR A 1 77 ? -36.814 -18.664 4.107 1.00 29.91 77 THR A N 1
ATOM 576 C CA . THR A 1 77 ? -36.657 -19.654 5.183 1.00 29.91 77 THR A CA 1
ATOM 577 C C . THR A 1 77 ? -38.014 -19.946 5.824 1.00 29.91 77 THR A C 1
ATOM 579 O O . THR A 1 77 ? -38.614 -19.075 6.450 1.00 29.91 77 THR A O 1
ATOM 582 N N . THR A 1 78 ? -38.511 -21.175 5.669 1.00 27.25 78 THR A N 1
ATOM 583 C CA . THR A 1 78 ? -39.684 -21.663 6.409 1.00 27.25 78 THR A CA 1
ATOM 584 C C . THR A 1 78 ? -39.191 -22.324 7.692 1.00 27.25 78 THR A C 1
ATOM 586 O O . THR A 1 78 ? -38.641 -23.423 7.661 1.00 27.25 78 THR A O 1
ATOM 589 N N . THR A 1 79 ? -39.344 -21.637 8.821 1.00 28.70 79 THR A N 1
ATOM 590 C CA . THR A 1 79 ? -38.946 -22.136 10.142 1.00 28.70 79 THR A CA 1
ATOM 591 C C . THR A 1 79 ? -39.975 -23.150 10.646 1.00 28.70 79 THR A C 1
ATOM 593 O O . THR A 1 79 ? -41.018 -22.777 11.177 1.00 28.70 79 THR A O 1
ATOM 596 N N . SER A 1 80 ? -39.703 -24.447 10.502 1.00 30.34 80 SER A N 1
ATOM 597 C CA . SER A 1 80 ? -40.466 -25.499 11.183 1.00 30.34 80 SER A CA 1
ATOM 598 C C . SER A 1 80 ? -39.959 -25.660 12.620 1.00 30.34 80 SER A C 1
ATOM 600 O O . SER A 1 80 ? -38.934 -26.296 12.868 1.00 30.34 80 SER A O 1
ATOM 602 N N . ILE A 1 81 ? -40.675 -25.057 13.572 1.00 30.38 81 ILE A N 1
ATOM 603 C CA . ILE A 1 81 ? -40.435 -25.197 15.013 1.00 30.38 81 ILE A CA 1
ATOM 604 C C . ILE A 1 81 ? -40.791 -26.632 15.423 1.00 30.38 81 ILE A C 1
ATOM 606 O O . ILE A 1 81 ? -41.956 -27.020 15.399 1.00 30.38 81 ILE A O 1
ATOM 610 N N . THR A 1 82 ? -39.787 -27.421 15.809 1.00 28.33 82 THR A N 1
ATOM 611 C CA . THR A 1 82 ? -39.993 -28.731 16.443 1.00 28.33 82 THR A CA 1
ATOM 612 C C . THR A 1 82 ? -40.029 -28.524 17.955 1.00 28.33 82 THR A C 1
ATOM 614 O O . THR A 1 82 ? -38.996 -28.344 18.593 1.00 28.33 82 THR A O 1
ATOM 617 N N . THR A 1 83 ? -41.227 -28.499 18.536 1.00 28.47 83 THR A N 1
ATOM 618 C CA . THR A 1 83 ? -41.450 -28.434 19.985 1.00 28.47 83 THR A CA 1
ATOM 619 C C . THR A 1 83 ? -41.195 -29.802 20.618 1.00 28.47 83 THR A C 1
ATOM 621 O O . THR A 1 83 ? -42.006 -30.720 20.520 1.00 28.47 83 THR A O 1
ATOM 624 N N . SER A 1 84 ? -40.070 -29.951 21.315 1.00 28.73 84 SER A N 1
ATOM 625 C CA . SER A 1 84 ? -39.815 -31.078 22.215 1.00 28.73 84 SER A CA 1
ATOM 626 C C . SER A 1 84 ? -40.580 -30.874 23.528 1.00 28.73 84 SER A C 1
ATOM 628 O O . SER A 1 84 ? -40.128 -30.152 24.415 1.00 28.73 84 SER A O 1
ATOM 630 N N . SER A 1 85 ? -41.762 -31.488 23.644 1.00 29.69 85 SER A N 1
ATOM 631 C CA . SER A 1 85 ? -42.532 -31.536 24.890 1.00 29.69 85 SER A CA 1
ATOM 632 C C . SER A 1 85 ? -42.065 -32.695 25.776 1.00 29.69 85 SER A C 1
ATOM 634 O O . SER A 1 85 ? -42.269 -33.864 25.443 1.00 29.69 85 SER A O 1
ATOM 636 N N . THR A 1 86 ? -41.496 -32.381 26.934 1.00 31.42 86 THR A N 1
ATOM 637 C CA . THR A 1 86 ? -41.295 -33.323 28.041 1.00 31.42 86 THR A CA 1
ATOM 638 C C . THR A 1 86 ? -42.649 -33.543 28.719 1.00 31.42 86 THR A C 1
ATOM 640 O O . THR A 1 86 ? -43.198 -32.603 29.293 1.00 31.42 86 THR A O 1
ATOM 643 N N . LYS A 1 87 ? -43.229 -34.749 28.634 1.00 30.48 87 LYS A N 1
ATOM 644 C CA . LYS A 1 87 ? -44.510 -35.062 29.288 1.00 30.48 87 LYS A CA 1
ATOM 645 C C . LYS A 1 87 ? -44.337 -36.107 30.387 1.00 30.48 87 LYS A C 1
ATOM 647 O O . LYS A 1 87 ? -43.982 -37.253 30.126 1.00 30.48 87 LYS A O 1
ATOM 652 N N . SER A 1 88 ? -44.641 -35.668 31.604 1.00 31.28 88 SER A N 1
ATOM 653 C CA . SER A 1 88 ? -44.886 -36.475 32.794 1.00 31.28 88 SER A CA 1
ATOM 654 C C . SER A 1 88 ? -46.172 -37.300 32.659 1.00 31.28 88 SER A C 1
ATOM 656 O O . SER A 1 88 ? -47.147 -36.897 32.026 1.00 31.28 88 SER A O 1
ATOM 658 N N . THR A 1 89 ? -46.142 -38.471 33.277 1.00 26.86 89 THR A N 1
ATOM 659 C CA . THR A 1 89 ? -47.120 -39.561 33.251 1.00 26.86 89 THR A CA 1
ATOM 660 C C . THR A 1 89 ? -48.462 -39.203 33.905 1.00 26.86 89 THR A C 1
ATOM 662 O O . THR A 1 89 ? -48.497 -38.938 35.103 1.00 26.86 89 THR A O 1
ATOM 665 N N . THR A 1 90 ? -49.584 -39.292 33.176 1.00 27.55 90 THR A N 1
ATOM 666 C CA . THR A 1 90 ? -50.891 -39.766 33.698 1.00 27.55 90 THR A CA 1
ATOM 667 C C . THR A 1 90 ? -51.825 -40.181 32.543 1.00 27.55 90 THR A C 1
ATOM 669 O O . THR A 1 90 ? -51.612 -39.817 31.391 1.00 27.55 90 THR A O 1
ATOM 672 N N . SER A 1 91 ? -52.796 -41.031 32.864 1.00 30.41 91 SER A N 1
ATOM 673 C CA . SER A 1 91 ? -53.409 -42.121 32.091 1.00 30.41 91 SER A CA 1
ATOM 674 C C . SER A 1 91 ? -54.456 -41.804 31.000 1.00 30.41 91 SER A C 1
ATOM 676 O O . SER A 1 91 ? -55.175 -40.816 31.070 1.00 30.41 91 SER A O 1
ATOM 678 N N . SER A 1 92 ? -54.596 -42.797 30.099 1.00 30.59 92 SER A N 1
ATOM 679 C CA . SER A 1 92 ? -55.753 -43.228 29.273 1.00 30.59 92 SER A CA 1
ATOM 680 C C . SER A 1 92 ? -56.270 -42.350 28.119 1.00 30.59 92 SER A C 1
ATOM 682 O O . SER A 1 92 ? -56.976 -41.373 28.343 1.00 30.59 92 SER A O 1
ATOM 684 N N . THR A 1 93 ? -56.083 -42.799 26.868 1.00 27.19 93 THR A N 1
ATOM 685 C CA . THR A 1 93 ? -57.073 -43.526 26.019 1.00 27.19 93 THR A CA 1
ATOM 686 C C . THR A 1 93 ? -56.576 -43.546 24.559 1.00 27.19 93 THR A C 1
ATOM 688 O O . THR A 1 93 ? -56.012 -42.572 24.074 1.00 27.19 93 THR A O 1
ATOM 691 N N . GLN A 1 94 ? -56.722 -44.694 23.890 1.00 31.56 94 GLN A N 1
ATOM 692 C CA . GLN A 1 94 ? -56.231 -45.014 22.541 1.00 31.56 94 GLN A CA 1
ATOM 693 C C . GLN A 1 94 ? -56.854 -44.154 21.426 1.00 31.56 94 GLN A C 1
ATOM 695 O O . GLN A 1 94 ? -58.040 -43.855 21.495 1.00 31.56 94 GLN A O 1
ATOM 700 N N . THR A 1 95 ? -56.100 -43.885 20.350 1.00 25.42 95 THR A N 1
ATOM 701 C CA . THR A 1 95 ? -56.450 -44.224 18.948 1.00 25.42 95 THR A CA 1
ATOM 702 C C . THR A 1 95 ? -55.208 -44.055 18.058 1.00 25.42 95 THR A C 1
ATOM 704 O O . THR A 1 95 ? -54.449 -43.099 18.187 1.00 25.42 95 THR A O 1
ATOM 707 N N . SER A 1 96 ? -54.981 -45.044 17.200 1.00 29.84 96 SER A N 1
ATOM 708 C CA . SER A 1 96 ? -53.800 -45.296 16.370 1.00 29.84 96 SER A CA 1
ATOM 709 C C . SER A 1 96 ? -53.737 -44.419 15.115 1.00 29.84 96 SER A C 1
ATOM 711 O O . SER A 1 96 ? -54.753 -44.273 14.446 1.00 29.84 96 SER A O 1
ATOM 713 N N . THR A 1 97 ? -52.546 -43.978 14.692 1.00 26.28 97 THR A N 1
ATOM 714 C CA . THR A 1 97 ? -52.156 -43.925 13.264 1.00 26.28 97 THR A CA 1
ATOM 715 C C . THR A 1 97 ? -50.627 -43.974 13.139 1.00 26.28 97 THR A C 1
ATOM 717 O O . THR A 1 97 ? -49.906 -43.183 13.740 1.00 26.28 97 THR A O 1
ATOM 720 N N . SER A 1 98 ? -50.150 -44.961 12.388 1.00 26.95 98 SER A N 1
ATOM 721 C CA . SER A 1 98 ? -48.756 -45.293 12.080 1.00 26.95 98 SER A CA 1
ATOM 722 C C . SER A 1 98 ? -48.195 -44.378 10.984 1.00 26.95 98 SER A C 1
ATOM 724 O O . SER A 1 98 ? -48.950 -44.016 10.088 1.00 26.95 98 SER A O 1
ATOM 726 N N . THR A 1 99 ? -46.886 -44.089 10.977 1.00 27.22 99 THR A N 1
ATOM 727 C CA . THR A 1 99 ? -45.955 -44.350 9.845 1.00 27.22 99 THR A CA 1
ATOM 728 C C . THR A 1 99 ? -44.517 -43.966 10.242 1.00 27.22 99 THR A C 1
ATOM 730 O O . THR A 1 99 ? -44.285 -43.057 11.030 1.00 27.22 99 THR A O 1
ATOM 733 N N . SER A 1 100 ? -43.576 -44.771 9.754 1.00 26.97 100 SER A N 1
ATOM 734 C CA . SER A 1 100 ? -42.246 -45.105 10.267 1.00 26.97 100 SER A CA 1
ATOM 735 C C . SER A 1 100 ? -41.120 -44.096 10.020 1.00 26.97 100 SER A C 1
ATOM 737 O O . SER A 1 100 ? -40.935 -43.622 8.901 1.00 26.97 100 SER A O 1
ATOM 739 N N . THR A 1 101 ? -40.258 -43.951 11.028 1.00 28.77 101 THR A N 1
ATOM 740 C CA . THR A 1 101 ? -38.866 -43.485 10.916 1.00 28.77 101 THR A CA 1
ATOM 741 C C . THR A 1 101 ? -37.930 -44.698 10.864 1.00 28.77 101 THR A C 1
ATOM 743 O O . THR A 1 101 ? -38.124 -45.645 11.626 1.00 28.77 101 THR A O 1
ATOM 746 N N . SER A 1 102 ? -36.871 -44.661 10.050 1.00 26.47 102 SER A N 1
ATOM 747 C CA . SER A 1 102 ? -35.714 -45.558 10.192 1.00 26.47 102 SER A CA 1
ATOM 748 C C . SER A 1 102 ? -34.428 -44.736 10.290 1.00 26.47 102 SER A C 1
ATOM 750 O O . SER A 1 102 ? -33.975 -44.174 9.296 1.00 26.47 102 SER A O 1
ATOM 752 N N . VAL A 1 103 ? -33.834 -44.677 11.483 1.00 28.05 103 VAL A N 1
ATOM 753 C CA . VAL A 1 103 ? -32.451 -44.231 11.700 1.00 28.05 103 VAL A CA 1
ATOM 754 C C . VAL A 1 103 ? -31.711 -45.399 12.336 1.00 28.05 103 VAL A C 1
ATOM 756 O O . VAL A 1 103 ? -32.121 -45.902 13.379 1.00 28.05 103 VAL A O 1
ATOM 759 N N . THR A 1 104 ? -30.640 -45.844 11.684 1.00 27.78 104 THR A N 1
ATOM 760 C CA . THR A 1 104 ? -29.714 -46.840 12.229 1.00 27.78 104 THR A CA 1
ATOM 761 C C . THR A 1 104 ? -28.610 -46.093 12.965 1.00 27.78 104 THR A C 1
ATOM 763 O O . THR A 1 104 ? -27.860 -45.342 12.347 1.00 27.78 104 THR A O 1
ATOM 766 N N . SER A 1 105 ? -28.506 -46.286 14.277 1.00 26.72 105 SER A N 1
ATOM 767 C CA . SER A 1 105 ? -27.362 -45.866 15.085 1.00 26.72 105 SER A CA 1
ATOM 768 C C . SER A 1 105 ? -26.549 -47.099 15.469 1.00 26.72 105 SER A C 1
ATOM 770 O O . SER A 1 105 ? -27.093 -48.105 15.916 1.00 26.72 105 SER A O 1
ATOM 772 N N . THR A 1 106 ? -25.231 -47.031 15.281 1.00 26.19 106 THR A N 1
ATOM 773 C CA . THR A 1 106 ? -24.291 -48.011 15.838 1.00 26.19 106 THR A CA 1
ATOM 774 C C . THR A 1 106 ? -23.363 -47.258 16.778 1.00 26.19 106 THR A C 1
ATOM 776 O O . THR A 1 106 ? -22.640 -46.361 16.353 1.00 26.19 106 THR A O 1
ATOM 779 N N . SER A 1 107 ? -23.423 -47.590 18.061 1.00 28.28 107 SER A N 1
ATOM 780 C CA . SER A 1 107 ? -22.512 -47.116 19.097 1.00 28.28 107 SER A CA 1
ATOM 781 C C . SER A 1 107 ? -21.430 -48.166 19.339 1.00 28.28 107 SER A C 1
ATOM 783 O O . SER A 1 107 ? -21.723 -49.351 19.482 1.00 28.28 107 SER A O 1
ATOM 785 N N . VAL A 1 108 ? -20.174 -47.725 19.425 1.00 25.12 108 VAL A N 1
ATOM 786 C CA . VAL A 1 108 ? -19.078 -48.517 19.995 1.00 25.12 108 VAL A CA 1
ATOM 787 C C . VAL A 1 108 ? -18.399 -47.670 21.061 1.00 25.12 108 VAL A C 1
ATOM 789 O O . VAL A 1 108 ? -17.917 -46.571 20.797 1.00 25.12 108 VAL A O 1
ATOM 792 N N . THR A 1 109 ? -18.397 -48.192 22.283 1.00 29.02 109 THR A N 1
ATOM 793 C CA . THR A 1 109 ? -17.730 -47.627 23.453 1.00 29.02 109 THR A CA 1
ATOM 794 C C . THR A 1 109 ? -16.384 -48.322 23.636 1.00 29.02 109 THR A C 1
ATOM 796 O O . THR A 1 109 ? -16.323 -49.544 23.753 1.00 29.02 109 THR A O 1
ATOM 799 N N . SER A 1 110 ? -15.295 -47.559 23.714 1.00 26.64 110 SER A N 1
ATOM 800 C CA . SER A 1 110 ? -14.078 -48.002 24.398 1.00 26.64 110 SER A CA 1
ATOM 801 C C . SER A 1 110 ? -13.406 -46.840 25.109 1.00 26.64 110 SER A C 1
ATOM 803 O O . SER A 1 110 ? -13.087 -45.808 24.528 1.00 26.64 110 SER A O 1
ATOM 805 N N . THR A 1 111 ? -13.250 -47.038 26.409 1.00 33.78 111 THR A N 1
ATOM 806 C CA . THR A 1 111 ? -12.564 -46.205 27.388 1.00 33.78 111 THR A CA 1
ATOM 807 C C . THR A 1 111 ? -11.055 -46.375 27.245 1.00 33.78 111 THR A C 1
ATOM 809 O O . THR A 1 111 ? -10.570 -47.494 27.365 1.00 33.78 111 THR A O 1
ATOM 812 N N . THR A 1 112 ? -10.299 -45.288 27.068 1.00 29.69 112 THR A N 1
ATOM 813 C CA . THR A 1 112 ? -8.894 -45.162 27.513 1.00 29.69 112 THR A CA 1
ATOM 814 C C . THR A 1 112 ? -8.525 -43.676 27.602 1.00 29.69 112 THR A C 1
ATOM 816 O O . THR A 1 112 ? -8.766 -42.901 26.677 1.00 29.69 112 THR A O 1
ATOM 819 N N . SER A 1 113 ? -7.971 -43.280 28.747 1.00 34.81 113 SER A N 1
ATOM 820 C CA . SER A 1 113 ? -7.557 -41.924 29.113 1.00 34.81 113 SER A CA 1
ATOM 821 C C . SER A 1 113 ? -6.665 -41.275 28.050 1.00 34.81 113 SER A C 1
ATOM 823 O O . SER A 1 113 ? -5.555 -41.741 27.810 1.00 34.81 113 SER A O 1
ATOM 825 N N . THR A 1 114 ? -7.135 -40.187 27.435 1.00 25.55 114 THR A N 1
ATOM 826 C CA . THR A 1 114 ? -6.372 -39.399 26.455 1.00 25.55 114 THR A CA 1
ATOM 827 C C . THR A 1 114 ? -6.647 -37.914 26.683 1.00 25.55 114 THR A C 1
ATOM 829 O O . THR A 1 114 ? -7.777 -37.534 26.978 1.00 25.55 114 THR A O 1
ATOM 832 N N . ILE A 1 115 ? -5.605 -37.086 26.576 1.00 28.28 115 ILE A N 1
ATOM 833 C CA . ILE A 1 115 ? -5.673 -35.619 26.599 1.00 28.28 115 ILE A CA 1
ATOM 834 C C . ILE A 1 115 ? -6.731 -35.158 25.584 1.00 28.28 115 ILE A C 1
ATOM 836 O O . ILE A 1 115 ? -6.607 -35.423 24.390 1.00 28.28 115 ILE A O 1
ATOM 840 N N . THR A 1 116 ? -7.785 -34.495 26.063 1.00 23.08 116 THR A N 1
ATOM 841 C CA . THR A 1 116 ? -8.895 -34.026 25.229 1.00 23.08 116 THR A CA 1
ATOM 842 C C . THR A 1 116 ? -8.481 -32.782 24.444 1.00 23.08 116 THR A C 1
ATOM 844 O O . THR A 1 116 ? -8.641 -31.657 24.910 1.00 23.08 116 THR A O 1
ATOM 847 N N . THR A 1 117 ? -7.976 -32.962 23.226 1.00 25.55 117 THR A N 1
ATOM 848 C CA . THR A 1 117 ? -8.004 -31.907 22.207 1.00 25.55 117 THR A CA 1
ATOM 849 C C . THR A 1 117 ? -9.429 -31.844 21.657 1.00 25.55 117 THR A C 1
ATOM 851 O O . THR A 1 117 ? -9.820 -32.669 20.833 1.00 25.55 117 THR A O 1
ATOM 854 N N . VAL A 1 118 ? -10.243 -30.905 22.148 1.00 24.22 118 VAL A N 1
ATOM 855 C CA . VAL A 1 118 ? -11.587 -30.662 21.602 1.00 24.22 118 VAL A CA 1
ATOM 856 C C . VAL A 1 118 ? -11.419 -30.045 20.214 1.00 24.22 118 VAL A C 1
ATOM 858 O O . VAL A 1 118 ? -11.186 -28.849 20.076 1.00 24.22 118 VAL A O 1
ATOM 861 N N . THR A 1 119 ? -11.503 -30.873 19.176 1.00 28.50 119 THR A N 1
ATOM 862 C CA . THR A 1 119 ? -11.611 -30.396 17.794 1.00 28.50 119 THR A CA 1
ATOM 863 C C . THR A 1 119 ? -13.080 -30.074 17.551 1.00 28.50 119 THR A C 1
ATOM 865 O O . THR A 1 119 ? -13.875 -30.966 17.264 1.00 28.50 119 THR A O 1
ATOM 868 N N . ALA A 1 120 ? -13.470 -28.815 17.742 1.00 34.09 120 ALA A N 1
ATOM 869 C CA . ALA A 1 120 ? -14.801 -28.357 17.369 1.00 34.09 120 ALA A CA 1
ATOM 870 C C . ALA A 1 120 ? -14.897 -28.312 15.835 1.00 34.09 120 ALA A C 1
ATOM 872 O O . ALA A 1 120 ? -14.174 -27.562 15.179 1.00 34.09 120 ALA A O 1
ATOM 873 N N . THR A 1 121 ? -15.767 -29.135 15.247 1.00 33.19 121 THR A N 1
ATOM 874 C CA . THR A 1 121 ? -16.103 -29.047 13.821 1.00 33.19 121 THR A CA 1
ATOM 875 C C . THR A 1 121 ? -16.960 -27.801 13.610 1.00 33.19 121 THR A C 1
ATOM 877 O O . THR A 1 121 ? -18.146 -27.792 13.930 1.00 33.19 121 THR A O 1
ATOM 880 N N . SER A 1 122 ? -16.343 -26.723 13.123 1.00 41.25 122 SER A N 1
ATOM 881 C CA . SER A 1 122 ? -17.049 -25.480 12.809 1.00 41.25 122 SER A CA 1
ATOM 882 C C . SER A 1 122 ? -17.900 -25.675 11.551 1.00 41.25 122 SER A C 1
ATOM 884 O O . SER A 1 122 ? -17.396 -26.106 10.515 1.00 41.25 122 SER A O 1
ATOM 886 N N . THR A 1 123 ? -19.198 -25.395 11.650 1.00 48.22 123 THR A N 1
ATOM 887 C CA . THR A 1 123 ? -20.088 -25.273 10.486 1.00 48.22 123 THR A CA 1
ATOM 888 C C . THR A 1 123 ? -20.066 -23.808 10.064 1.00 48.22 123 THR A C 1
ATOM 890 O O . THR A 1 123 ? -20.223 -22.951 10.930 1.00 48.22 123 THR A O 1
ATOM 893 N N . SER A 1 124 ? -19.849 -23.503 8.783 1.00 50.56 124 SER A N 1
ATOM 894 C CA . SER A 1 124 ? -19.808 -22.121 8.294 1.00 50.56 124 SER A CA 1
ATOM 895 C C . SER A 1 124 ? -21.082 -21.733 7.543 1.00 50.56 124 SER A C 1
ATOM 897 O O . SER A 1 124 ? -21.563 -22.474 6.686 1.00 50.56 124 SER A O 1
ATOM 899 N N . LEU A 1 125 ? -21.617 -20.546 7.837 1.00 66.44 125 LEU A N 1
ATOM 900 C CA . LEU A 1 125 ? -22.620 -19.879 6.999 1.00 66.44 125 LEU A CA 1
ATOM 901 C C . LEU A 1 125 ? -21.895 -18.942 6.034 1.00 66.44 125 LEU A C 1
ATOM 903 O O . LEU A 1 125 ? -21.069 -18.148 6.474 1.00 66.44 125 LEU A O 1
ATOM 907 N N . THR A 1 126 ? -22.173 -19.056 4.734 1.00 61.97 126 THR A N 1
ATOM 908 C CA . THR A 1 126 ? -21.536 -18.225 3.699 1.00 61.97 126 THR A CA 1
ATOM 909 C C . THR A 1 126 ? -22.570 -17.311 3.057 1.00 61.97 126 THR A C 1
ATOM 911 O O . THR A 1 126 ? -23.546 -17.806 2.492 1.00 61.97 126 THR A O 1
ATOM 914 N N . THR A 1 127 ? -22.322 -16.004 3.096 1.00 67.50 127 THR A N 1
ATOM 915 C CA . THR A 1 127 ? -23.125 -14.985 2.405 1.00 67.50 127 THR A CA 1
ATOM 916 C C . THR A 1 127 ? -22.237 -14.229 1.413 1.00 67.50 127 THR A C 1
ATOM 918 O O . THR A 1 127 ? -21.067 -13.956 1.692 1.00 67.50 127 THR A O 1
ATOM 921 N N . SER A 1 128 ? -22.771 -13.925 0.227 1.00 45.00 128 SER A N 1
ATOM 922 C CA . SER A 1 128 ? -22.083 -13.145 -0.807 1.00 45.00 128 SER A CA 1
ATOM 923 C C . SER A 1 128 ? -22.896 -11.896 -1.125 1.00 45.00 128 SER A C 1
ATOM 925 O O . SER A 1 128 ? -24.042 -11.999 -1.566 1.00 45.00 128 SER A O 1
ATOM 927 N N . THR A 1 129 ? -22.297 -10.728 -0.905 1.00 51.22 129 THR A N 1
ATOM 928 C CA . THR A 1 129 ? -22.930 -9.423 -1.115 1.00 51.22 129 THR A CA 1
ATOM 929 C C . THR A 1 129 ? -22.386 -8.802 -2.407 1.00 51.22 129 THR A C 1
ATOM 931 O O . THR A 1 129 ? -21.180 -8.597 -2.561 1.00 51.22 129 THR A O 1
ATOM 934 N N . GLY A 1 130 ? -23.266 -8.541 -3.379 1.00 43.38 130 GLY A N 1
ATOM 935 C CA . GLY A 1 130 ? -22.921 -7.921 -4.661 1.00 43.38 130 GLY A CA 1
ATOM 936 C C . GLY A 1 130 ? -23.546 -6.535 -4.798 1.00 43.38 130 GLY A C 1
ATOM 937 O O . GLY A 1 130 ? -24.710 -6.427 -5.178 1.00 43.38 130 GLY A O 1
ATOM 938 N N . THR A 1 131 ? -22.790 -5.473 -4.517 1.00 38.62 131 THR A N 1
ATOM 939 C CA . THR A 1 131 ? -23.291 -4.088 -4.573 1.00 38.62 131 THR A CA 1
ATOM 940 C C . THR A 1 131 ? -23.053 -3.451 -5.950 1.00 38.62 131 THR A C 1
ATOM 942 O O . THR A 1 131 ? -21.990 -3.604 -6.555 1.00 38.62 131 THR A O 1
ATOM 945 N N . ARG A 1 132 ? -24.052 -2.724 -6.477 1.00 34.31 132 ARG A N 1
ATOM 946 C CA . ARG A 1 132 ? -24.057 -2.144 -7.835 1.00 34.31 132 ARG A CA 1
ATOM 947 C C . ARG A 1 132 ? -23.856 -0.620 -7.769 1.00 34.31 132 ARG A C 1
ATOM 949 O O . ARG A 1 132 ? -24.804 0.121 -7.545 1.00 34.31 132 ARG A O 1
ATOM 956 N N . GLY A 1 133 ? -22.626 -0.151 -7.987 1.00 37.56 133 GLY A N 1
ATOM 957 C CA . GLY A 1 133 ? -22.282 1.275 -8.114 1.00 37.56 133 GLY A CA 1
ATOM 958 C C . GLY A 1 133 ? -20.764 1.513 -8.098 1.00 37.56 133 GLY A C 1
ATOM 959 O O . GLY A 1 133 ? -20.027 0.611 -7.705 1.00 37.56 133 GLY A O 1
ATOM 960 N N . PRO A 1 134 ? -20.256 2.692 -8.514 1.00 39.03 134 PRO A N 1
ATOM 961 C CA . PRO A 1 134 ? -18.856 3.080 -8.327 1.00 39.03 134 PRO A CA 1
ATOM 962 C C . PRO A 1 134 ? -18.615 3.450 -6.855 1.00 39.03 134 PRO A C 1
ATOM 964 O O . PRO A 1 134 ? -18.362 4.601 -6.510 1.00 39.03 134 PRO A O 1
ATOM 967 N N . ILE A 1 135 ? -18.764 2.470 -5.972 1.00 48.28 135 ILE A N 1
ATOM 968 C CA . ILE A 1 135 ? -18.447 2.589 -4.552 1.00 48.28 135 ILE A CA 1
ATOM 969 C C . ILE A 1 135 ? -16.952 2.317 -4.405 1.00 48.28 135 ILE A C 1
ATOM 971 O O . ILE A 1 135 ? -16.390 1.465 -5.095 1.00 48.28 135 ILE A O 1
ATOM 975 N N . THR A 1 136 ? -16.277 3.068 -3.542 1.00 64.62 136 THR A N 1
ATOM 976 C CA . THR A 1 136 ? -14.875 2.783 -3.230 1.00 64.62 136 THR A CA 1
ATOM 977 C C . THR A 1 136 ? -14.795 1.428 -2.526 1.00 64.62 136 THR A C 1
ATOM 979 O O . THR A 1 136 ? -15.651 1.112 -1.702 1.00 64.62 136 THR A O 1
ATOM 982 N N . GLU A 1 137 ? -13.769 0.622 -2.815 1.00 63.38 137 GLU A N 1
ATOM 983 C CA . GLU A 1 137 ? -13.578 -0.699 -2.182 1.00 63.38 137 GLU A CA 1
ATOM 984 C C . GLU A 1 137 ? -13.616 -0.626 -0.644 1.00 63.38 137 GLU A C 1
ATOM 986 O O . GLU A 1 137 ? -14.126 -1.530 0.011 1.00 63.38 137 GLU A O 1
ATOM 991 N N . ALA A 1 138 ? -13.162 0.493 -0.070 1.00 71.69 138 ALA A N 1
ATOM 992 C CA . ALA A 1 138 ? -13.239 0.761 1.364 1.00 71.69 138 ALA A CA 1
ATOM 993 C C . ALA A 1 138 ? -14.682 0.838 1.903 1.00 71.69 138 ALA A C 1
ATOM 995 O O . ALA A 1 138 ? -14.928 0.428 3.031 1.00 71.69 138 ALA A O 1
ATOM 996 N N . SER A 1 139 ? -15.632 1.348 1.113 1.00 76.00 139 SER A N 1
ATOM 997 C CA . SER A 1 139 ? -17.045 1.424 1.504 1.00 76.00 139 SER A CA 1
ATOM 998 C C . SER A 1 139 ? -17.707 0.049 1.492 1.00 76.00 139 SER A C 1
ATOM 1000 O O . SER A 1 139 ? -18.456 -0.263 2.407 1.00 76.00 139 SER A O 1
ATOM 1002 N N . VAL A 1 140 ? -17.407 -0.772 0.478 1.00 75.56 140 VAL A N 1
ATOM 1003 C CA . VAL A 1 140 ? -17.936 -2.144 0.366 1.00 75.56 140 VAL A CA 1
ATOM 1004 C C . VAL A 1 140 ? -17.431 -3.005 1.519 1.00 75.56 140 VAL A C 1
ATOM 1006 O O . VAL A 1 140 ? -18.169 -3.818 2.064 1.00 75.56 140 VAL A O 1
ATOM 1009 N N . LEU A 1 141 ? -16.173 -2.807 1.915 1.00 80.31 141 LEU A N 1
ATOM 1010 C CA . LEU A 1 141 ? -15.606 -3.495 3.063 1.00 80.31 141 LEU A CA 1
ATOM 1011 C C . LEU A 1 141 ? -16.287 -3.083 4.374 1.00 80.31 141 LEU A C 1
ATOM 1013 O O . LEU A 1 141 ? -16.616 -3.956 5.165 1.00 80.31 141 LEU A O 1
ATOM 1017 N N . ALA A 1 142 ? -16.507 -1.784 4.596 1.00 85.12 142 ALA A N 1
ATOM 1018 C CA . ALA A 1 142 ? -17.157 -1.300 5.815 1.00 85.12 142 ALA A CA 1
ATOM 1019 C C . ALA A 1 142 ? -18.589 -1.846 5.960 1.00 85.12 142 ALA A C 1
ATOM 1021 O O . ALA A 1 142 ? -18.972 -2.277 7.042 1.00 85.12 142 ALA A O 1
ATOM 1022 N N . GLU A 1 143 ? -19.346 -1.888 4.861 1.00 84.19 143 GLU A N 1
ATOM 1023 C CA . GLU A 1 143 ? -20.697 -2.463 4.835 1.00 84.19 143 GLU A CA 1
ATOM 1024 C C . GLU A 1 143 ? -20.676 -3.978 5.104 1.00 84.19 143 GLU A C 1
ATOM 1026 O O . GLU A 1 143 ? -21.475 -4.486 5.887 1.00 84.19 143 GLU A O 1
ATOM 1031 N N . ALA A 1 144 ? -19.712 -4.700 4.526 1.00 85.50 144 ALA A N 1
ATOM 1032 C CA . ALA A 1 144 ? -19.541 -6.128 4.782 1.00 85.50 144 ALA A CA 1
ATOM 1033 C C . ALA A 1 144 ? -19.085 -6.437 6.217 1.00 85.50 144 ALA A C 1
ATOM 1035 O O . ALA A 1 144 ? -19.428 -7.491 6.749 1.00 85.50 144 ALA A O 1
ATOM 1036 N N . GLU A 1 145 ? -18.317 -5.545 6.849 1.00 85.88 145 GLU A N 1
ATOM 1037 C CA . GLU A 1 145 ? -17.965 -5.657 8.268 1.00 85.88 145 GLU A CA 1
ATOM 1038 C C . GLU A 1 145 ? -19.203 -5.483 9.157 1.00 85.88 145 GLU A C 1
ATOM 1040 O O . GLU A 1 145 ? -19.419 -6.304 10.045 1.00 85.88 145 GLU A O 1
ATOM 1045 N N . GLU A 1 146 ? -20.058 -4.495 8.877 1.00 89.25 146 GLU A N 1
ATOM 1046 C CA . GLU A 1 146 ? -21.311 -4.286 9.617 1.00 89.25 146 GLU A CA 1
ATOM 1047 C C . GLU A 1 146 ? -22.282 -5.471 9.452 1.00 89.25 146 GLU A C 1
ATOM 1049 O O . GLU A 1 146 ? -22.846 -5.965 10.434 1.00 89.25 146 GLU A O 1
ATOM 1054 N N . GLU A 1 147 ? -22.422 -6.001 8.230 1.00 88.94 147 GLU A N 1
ATOM 1055 C CA . GLU A 1 147 ? -23.224 -7.200 7.959 1.00 88.94 147 GLU A CA 1
ATOM 1056 C C . GLU A 1 147 ? -22.675 -8.425 8.711 1.00 88.94 147 GLU A C 1
ATOM 1058 O O . GLU A 1 147 ? -23.431 -9.186 9.323 1.00 88.94 147 GLU A O 1
ATOM 1063 N N . LEU A 1 148 ? -21.351 -8.609 8.713 1.00 87.56 148 LEU A N 1
ATOM 1064 C CA . LEU A 1 148 ? -20.695 -9.714 9.406 1.00 87.56 148 LEU A CA 1
ATOM 1065 C C . LEU A 1 148 ? -20.884 -9.630 10.924 1.00 87.56 148 LEU A C 1
ATOM 1067 O O . LEU A 1 148 ? -21.121 -10.659 11.555 1.00 87.56 148 LEU A O 1
ATOM 1071 N N . GLU A 1 149 ? -20.792 -8.436 11.513 1.00 86.88 149 GLU A N 1
ATOM 1072 C CA . GLU A 1 149 ? -21.037 -8.219 12.942 1.00 86.88 149 GLU A CA 1
ATOM 1073 C C . GLU A 1 149 ? -22.473 -8.592 13.321 1.00 86.88 149 GLU A C 1
ATOM 1075 O O . GLU A 1 149 ? -22.693 -9.329 14.290 1.00 86.88 149 GLU A O 1
ATOM 1080 N N . LEU A 1 150 ? -23.448 -8.158 12.516 1.00 90.06 150 LEU A N 1
ATOM 1081 C CA . LEU A 1 150 ? -24.854 -8.486 12.726 1.00 90.06 150 LEU A CA 1
ATOM 1082 C C . LEU A 1 150 ? -25.088 -10.000 12.640 1.00 90.06 150 LEU A C 1
ATOM 1084 O O . LEU A 1 150 ? -25.690 -10.588 13.542 1.00 90.06 150 LEU A O 1
ATOM 1088 N N . LEU A 1 151 ? -24.566 -10.654 11.599 1.00 88.62 151 LEU A N 1
ATOM 1089 C CA . LEU A 1 151 ? -24.711 -12.098 11.414 1.00 88.62 151 LEU A CA 1
ATOM 1090 C C . LEU A 1 151 ? -23.996 -12.900 12.510 1.00 88.62 151 LEU A C 1
ATOM 1092 O O . LEU A 1 151 ? -24.545 -13.886 13.001 1.00 88.62 151 LEU A O 1
ATOM 1096 N N . ALA A 1 152 ? -22.798 -12.479 12.921 1.00 84.62 152 ALA A N 1
ATOM 1097 C CA . ALA A 1 152 ? -22.045 -13.134 13.985 1.00 84.62 152 ALA A CA 1
ATOM 1098 C C . ALA A 1 152 ? -22.767 -13.026 15.333 1.00 84.62 152 ALA A C 1
ATOM 1100 O O . ALA A 1 152 ? -22.825 -14.011 16.065 1.00 84.62 152 ALA A O 1
ATOM 1101 N N . SER A 1 153 ? -23.382 -11.876 15.633 1.00 87.44 153 SER A N 1
ATOM 1102 C CA . SER A 1 153 ? -24.166 -11.690 16.862 1.00 87.44 153 SER A CA 1
ATOM 1103 C C . SER A 1 153 ? -25.412 -12.588 16.929 1.00 87.44 153 SER A C 1
ATOM 1105 O O . SER A 1 153 ? -25.835 -12.994 18.013 1.00 87.44 153 SER A O 1
ATOM 1107 N N . ALA A 1 154 ? -25.980 -12.944 15.772 1.00 91.38 154 ALA A N 1
ATOM 1108 C CA . ALA A 1 154 ? -27.127 -13.844 15.664 1.00 91.38 154 ALA A CA 1
ATOM 1109 C C . ALA A 1 154 ? -26.734 -15.334 15.616 1.00 91.38 154 ALA A C 1
ATOM 1111 O O . ALA A 1 154 ? -27.593 -16.206 15.789 1.00 91.38 154 ALA A O 1
ATOM 1112 N N . ALA A 1 155 ? -25.460 -15.648 15.369 1.00 91.38 155 ALA A N 1
ATOM 1113 C CA . ALA A 1 155 ? -24.988 -17.019 15.225 1.00 91.38 155 ALA A CA 1
ATOM 1114 C C . ALA A 1 155 ? -24.973 -17.775 16.574 1.00 91.38 155 ALA A C 1
ATOM 1116 O O . ALA A 1 155 ? -24.825 -17.179 17.643 1.00 91.38 155 ALA A O 1
ATOM 1117 N N . PRO A 1 156 ? -25.117 -19.113 16.580 1.00 92.44 156 PRO A N 1
ATOM 1118 C CA . PRO A 1 156 ? -24.864 -19.908 17.778 1.00 92.44 156 PRO A CA 1
ATOM 1119 C C . PRO A 1 156 ? -23.402 -19.796 18.240 1.00 92.44 156 PRO A C 1
ATOM 1121 O O . PRO A 1 156 ? -22.497 -19.598 17.431 1.00 92.44 156 PRO A O 1
ATOM 1124 N N . ASP A 1 157 ? -23.169 -19.973 19.543 1.00 91.88 157 ASP A N 1
ATOM 1125 C CA . ASP A 1 157 ? -21.821 -19.952 20.125 1.00 91.88 157 ASP A CA 1
ATOM 1126 C C . ASP A 1 157 ? -20.908 -20.970 19.429 1.00 91.88 157 ASP A C 1
ATOM 1128 O O . ASP A 1 157 ? -21.278 -22.133 19.245 1.00 91.88 157 ASP A O 1
ATOM 1132 N N . GLY A 1 158 ? -19.729 -20.516 19.007 1.00 89.81 158 GLY A N 1
ATOM 1133 C CA . GLY A 1 158 ? -18.757 -21.350 18.308 1.00 89.81 158 GLY A CA 1
ATOM 1134 C C . GLY A 1 158 ? -19.005 -21.555 16.803 1.00 89.81 158 GLY A C 1
ATOM 1135 O O . GLY A 1 158 ? -18.190 -22.215 16.154 1.00 89.81 158 GLY A O 1
ATOM 1136 N N . VAL A 1 159 ? -20.052 -20.978 16.210 1.00 95.25 159 VAL A N 1
ATOM 1137 C CA . VAL A 1 159 ? -20.296 -21.036 14.755 1.00 95.25 159 VAL A CA 1
ATOM 1138 C C . VAL A 1 159 ? -19.595 -19.868 14.059 1.00 95.25 159 VAL A C 1
ATOM 1140 O O . VAL A 1 159 ? -19.753 -18.718 14.463 1.00 95.25 159 VAL A O 1
ATOM 1143 N N . ALA A 1 160 ? -18.812 -20.160 13.016 1.00 95.50 160 ALA A N 1
ATOM 1144 C CA . ALA A 1 160 ? -18.146 -19.133 12.221 1.00 95.50 160 ALA A CA 1
ATOM 1145 C C . ALA A 1 160 ? -19.048 -18.670 11.063 1.00 95.50 160 ALA A C 1
ATOM 1147 O O . ALA A 1 160 ? -19.593 -19.479 10.313 1.00 95.50 160 ALA A O 1
ATOM 1148 N N . VAL A 1 161 ? -19.182 -17.362 10.890 1.00 96.38 161 VAL A N 1
ATOM 1149 C CA . VAL A 1 161 ? -19.868 -16.718 9.768 1.00 96.38 161 VAL A CA 1
ATOM 1150 C C . VAL A 1 161 ? -18.822 -16.223 8.781 1.00 96.38 161 VAL A C 1
ATOM 1152 O O . VAL A 1 161 ? -17.799 -15.678 9.187 1.00 96.38 161 VAL A O 1
ATOM 1155 N N . VAL A 1 162 ? -19.071 -16.419 7.488 1.00 96.12 162 VAL A N 1
ATOM 1156 C CA . VAL A 1 162 ? -18.168 -16.042 6.401 1.00 96.12 162 VAL A CA 1
ATOM 1157 C C . VAL A 1 162 ? -18.889 -15.086 5.457 1.00 96.12 162 VAL A C 1
ATOM 1159 O O . VAL A 1 162 ? -19.940 -15.423 4.910 1.00 96.12 162 VAL A O 1
ATOM 1162 N N . VAL A 1 163 ? -18.292 -13.920 5.221 1.00 95.25 163 VAL A N 1
ATOM 1163 C CA . VAL A 1 163 ? -18.765 -12.934 4.240 1.00 95.25 163 VAL A CA 1
ATOM 1164 C C . VAL A 1 163 ? -17.682 -12.743 3.184 1.00 95.25 163 VAL A C 1
ATOM 1166 O O . VAL A 1 163 ? -16.529 -12.439 3.497 1.00 95.25 163 VAL A O 1
ATOM 1169 N N . GLN A 1 164 ? -18.037 -12.954 1.917 1.00 94.12 164 GLN A N 1
ATOM 1170 C CA . GLN A 1 164 ? -17.133 -12.752 0.784 1.00 94.12 164 GLN A CA 1
ATOM 1171 C C . GLN A 1 164 ? -17.545 -11.526 -0.022 1.00 94.12 164 GLN A C 1
ATOM 1173 O O . GLN A 1 164 ? -18.666 -11.442 -0.522 1.00 94.12 164 GLN A O 1
ATOM 1178 N N . THR A 1 165 ? -16.596 -10.610 -0.197 1.00 91.75 165 THR A N 1
ATOM 1179 C CA . THR A 1 165 ? -16.730 -9.417 -1.038 1.00 91.75 165 THR A CA 1
ATOM 1180 C C . THR A 1 165 ? -15.759 -9.478 -2.215 1.00 91.75 165 THR A C 1
ATOM 1182 O O . THR A 1 165 ? -14.843 -10.302 -2.259 1.00 91.75 165 THR A O 1
ATOM 1185 N N . ALA A 1 166 ? -15.905 -8.547 -3.158 1.00 87.12 166 ALA A N 1
ATOM 1186 C CA . ALA A 1 166 ? -14.975 -8.406 -4.275 1.00 87.12 166 ALA A CA 1
ATOM 1187 C C . ALA A 1 166 ? -13.541 -8.023 -3.854 1.00 87.12 166 ALA A C 1
ATOM 1189 O O . ALA A 1 166 ? -12.635 -8.189 -4.665 1.00 87.12 166 ALA A O 1
ATOM 1190 N N . GLY A 1 167 ? -13.324 -7.511 -2.633 1.00 87.88 167 GLY A N 1
ATOM 1191 C CA . GLY A 1 167 ? -12.022 -7.034 -2.134 1.00 87.88 167 GLY A CA 1
ATOM 1192 C C . GLY A 1 167 ? -11.445 -7.832 -0.957 1.00 87.88 167 GLY A C 1
ATOM 1193 O O . GLY A 1 167 ? -10.247 -7.765 -0.684 1.00 87.88 167 GLY A O 1
ATOM 1194 N N . ALA A 1 168 ? -12.271 -8.601 -0.248 1.00 93.00 168 ALA A N 1
ATOM 1195 C CA . ALA A 1 168 ? -11.860 -9.311 0.957 1.00 93.00 168 ALA A CA 1
ATOM 1196 C C . ALA A 1 168 ? -12.770 -10.503 1.282 1.00 93.00 168 ALA A C 1
ATOM 1198 O O . ALA A 1 168 ? -13.946 -10.529 0.923 1.00 93.00 168 ALA A O 1
ATOM 1199 N N . THR A 1 169 ? -12.225 -11.473 2.013 1.00 94.62 169 THR A N 1
ATOM 1200 C CA . THR A 1 169 ? -12.987 -12.536 2.680 1.00 94.62 169 THR A CA 1
ATOM 1201 C C . THR A 1 169 ? -12.898 -12.329 4.181 1.00 94.62 169 THR A C 1
ATOM 1203 O O . THR A 1 169 ? -11.796 -12.288 4.729 1.00 94.62 169 THR A O 1
ATOM 1206 N N . LEU A 1 170 ? -14.047 -12.203 4.833 1.00 95.81 170 LEU A N 1
ATOM 1207 C CA . LEU A 1 170 ? -14.163 -11.977 6.260 1.00 95.81 170 LEU A CA 1
ATOM 1208 C C . LEU A 1 170 ? -14.731 -13.225 6.930 1.00 95.81 170 LEU A C 1
ATOM 1210 O O . LEU A 1 170 ? -15.649 -13.856 6.408 1.00 95.81 170 LEU A O 1
ATOM 1214 N N . VAL A 1 171 ? -14.192 -13.571 8.094 1.00 96.75 171 VAL A N 1
ATOM 1215 C CA . VAL A 1 171 ? -14.713 -14.632 8.957 1.00 96.75 171 VAL A CA 1
ATOM 1216 C C . VAL A 1 171 ? -14.871 -14.083 10.356 1.00 96.75 171 VAL A C 1
ATOM 1218 O O . VAL A 1 171 ? -13.919 -13.522 10.885 1.00 96.75 171 VAL A O 1
ATOM 1221 N N . ALA A 1 172 ? -16.029 -14.275 10.974 1.00 96.88 172 ALA A N 1
ATOM 1222 C CA . ALA A 1 172 ? -16.258 -13.917 12.367 1.00 96.88 172 ALA A CA 1
ATOM 1223 C C . ALA A 1 172 ? -16.868 -15.075 13.151 1.00 96.88 172 ALA A C 1
ATOM 1225 O O . ALA A 1 172 ? -17.617 -15.876 12.604 1.00 96.88 172 ALA A O 1
ATOM 1226 N N . GLN A 1 173 ? -16.568 -15.161 14.441 1.00 97.44 173 GLN A N 1
ATOM 1227 C CA . GLN A 1 173 ? -17.159 -16.134 15.356 1.00 97.44 173 GLN A CA 1
ATOM 1228 C C . GLN A 1 173 ? -17.505 -15.431 16.661 1.00 97.44 173 GLN A C 1
ATOM 1230 O O . GLN A 1 173 ? -16.658 -14.755 17.251 1.00 97.44 173 GLN A O 1
ATOM 1235 N N . MET A 1 174 ? -18.748 -15.599 17.108 1.00 96.94 174 MET A N 1
ATOM 1236 C CA . MET A 1 174 ? -19.158 -15.174 18.440 1.00 96.94 174 MET A CA 1
ATOM 1237 C C . MET A 1 174 ? -18.743 -16.229 19.465 1.00 96.94 174 MET A C 1
ATOM 1239 O O . MET A 1 174 ? -18.936 -17.431 19.264 1.00 96.94 174 MET A O 1
ATOM 1243 N N . VAL A 1 175 ? -18.175 -15.746 20.563 1.00 96.94 175 VAL A N 1
ATOM 1244 C CA . VAL A 1 175 ? -17.684 -16.517 21.697 1.00 96.94 175 VAL A CA 1
ATOM 1245 C C . VAL A 1 175 ? -18.354 -15.958 22.941 1.00 96.94 175 VAL A C 1
ATOM 1247 O O . VAL A 1 175 ? -18.099 -14.820 23.343 1.00 96.94 175 VAL A O 1
ATOM 1250 N N . ARG A 1 176 ? -19.244 -16.741 23.546 1.00 96.38 176 ARG A N 1
ATOM 1251 C CA . ARG A 1 176 ? -19.966 -16.292 24.741 1.00 96.38 176 ARG A CA 1
ATOM 1252 C C . ARG A 1 176 ? -19.060 -16.281 25.962 1.00 96.38 176 ARG A C 1
ATOM 1254 O O . ARG A 1 176 ? -18.294 -17.218 26.175 1.00 96.38 176 ARG A O 1
ATOM 1261 N N . SER A 1 177 ? -19.216 -15.263 26.805 1.00 93.62 177 SER A N 1
ATOM 1262 C CA . SER A 1 177 ? -18.455 -15.075 28.052 1.00 93.62 177 SER A CA 1
ATOM 1263 C C . SER A 1 177 ? -18.370 -16.343 28.911 1.00 93.62 177 SER A C 1
ATOM 1265 O O . SER A 1 177 ? -17.295 -16.712 29.373 1.00 93.62 177 SER A O 1
ATOM 1267 N N . GLY A 1 178 ? -19.484 -17.066 29.070 1.00 93.12 178 GLY A N 1
ATOM 1268 C CA . GLY A 1 178 ? -19.542 -18.303 29.861 1.00 93.12 178 GLY A CA 1
ATOM 1269 C C . GLY A 1 178 ? -18.794 -19.506 29.268 1.00 93.12 178 GLY A C 1
ATOM 1270 O O . GLY A 1 178 ? -18.547 -20.482 29.978 1.00 93.12 178 GLY A O 1
ATOM 1271 N N . SER A 1 179 ? -18.432 -19.450 27.987 1.00 93.56 179 SER A N 1
ATOM 1272 C CA . SER A 1 179 ? -17.699 -20.508 27.284 1.00 93.56 179 SER A CA 1
ATOM 1273 C C . SER A 1 179 ? -16.185 -20.273 27.288 1.00 93.56 179 SER A C 1
ATOM 1275 O O . SER A 1 179 ? -15.423 -21.208 27.031 1.00 93.56 179 SER A O 1
ATOM 1277 N N . ILE A 1 180 ? -15.731 -19.055 27.606 1.00 95.38 180 ILE A N 1
ATOM 1278 C CA . ILE A 1 180 ? -14.314 -18.691 27.591 1.00 95.38 180 ILE A CA 1
ATOM 1279 C C . ILE A 1 180 ? -13.599 -19.323 28.790 1.00 95.38 180 ILE A C 1
ATOM 1281 O O . ILE A 1 180 ? -13.984 -19.152 29.944 1.00 95.38 180 ILE A O 1
ATOM 1285 N N . ARG A 1 181 ? -12.523 -20.063 28.512 1.00 95.50 181 ARG A N 1
ATOM 1286 C CA . ARG A 1 181 ? -11.600 -20.606 29.518 1.00 95.50 181 ARG A CA 1
ATOM 1287 C C . ARG A 1 181 ? -10.186 -20.151 29.189 1.00 95.50 181 ARG A C 1
ATOM 1289 O O . ARG A 1 181 ? -9.851 -20.044 28.012 1.00 95.50 181 ARG A O 1
ATOM 1296 N N . ASP A 1 182 ? -9.336 -19.969 30.196 1.00 93.25 182 ASP A N 1
ATOM 1297 C CA . ASP A 1 182 ? -7.954 -19.496 29.992 1.00 93.25 182 ASP A CA 1
ATOM 1298 C C . ASP A 1 182 ? -7.142 -20.397 29.045 1.00 93.25 182 ASP A C 1
ATOM 1300 O O . ASP A 1 182 ? -6.293 -19.920 28.295 1.00 93.25 182 ASP A O 1
ATOM 1304 N N . ASN A 1 183 ? -7.438 -21.700 29.038 1.00 93.12 183 ASN A N 1
ATOM 1305 C CA . ASN A 1 183 ? -6.799 -22.698 28.180 1.00 93.12 183 ASN A CA 1
ATOM 1306 C C . ASN A 1 183 ? -7.493 -22.907 26.821 1.00 93.12 183 ASN A C 1
ATOM 1308 O O . ASN A 1 183 ? -7.055 -23.753 26.040 1.00 93.12 183 ASN A O 1
ATOM 1312 N N . MET A 1 184 ? -8.583 -22.190 26.542 1.00 95.19 184 MET A N 1
ATOM 1313 C CA . MET A 1 184 ? -9.258 -22.237 25.249 1.00 95.19 184 MET A CA 1
ATOM 1314 C C . MET A 1 184 ? -8.429 -21.481 24.204 1.00 95.19 184 MET A C 1
ATOM 1316 O O . MET A 1 184 ? -7.722 -20.535 24.532 1.00 95.19 184 MET A O 1
ATOM 1320 N N . GLN A 1 185 ? -8.522 -21.868 22.935 1.00 95.69 185 GLN A N 1
ATOM 1321 C CA . GLN A 1 185 ? -8.036 -21.058 21.819 1.00 95.69 185 GLN A CA 1
ATOM 1322 C C . GLN A 1 185 ? -9.119 -20.993 20.752 1.00 95.69 185 GLN A C 1
ATOM 1324 O O . GLN A 1 185 ? -9.681 -22.018 20.365 1.00 95.69 185 GLN A O 1
ATOM 1329 N N . VAL A 1 186 ? -9.402 -19.786 20.277 1.00 96.62 186 VAL A N 1
ATOM 1330 C CA . VAL A 1 186 ? -10.355 -19.546 19.194 1.00 96.62 186 VAL A CA 1
ATOM 1331 C C . VAL A 1 186 ? -9.565 -19.520 17.894 1.00 96.62 186 VAL A C 1
ATOM 1333 O O . VAL A 1 186 ? -8.846 -18.556 17.638 1.00 96.62 186 VAL A O 1
ATOM 1336 N N . LYS A 1 187 ? -9.640 -20.601 17.107 1.00 97.00 187 LYS A N 1
ATOM 1337 C CA . LYS A 1 187 ? -8.954 -20.712 15.812 1.00 97.00 187 LYS A CA 1
ATOM 1338 C C . LYS A 1 187 ? -9.918 -20.415 14.666 1.00 97.00 187 LYS A C 1
ATOM 1340 O O . LYS A 1 187 ? -10.849 -21.177 14.421 1.00 97.00 187 LYS A O 1
ATOM 1345 N N . LEU A 1 188 ? -9.645 -19.342 13.932 1.00 96.75 188 LEU A N 1
ATOM 1346 C CA . LEU A 1 188 ? -10.376 -18.920 12.743 1.00 96.75 188 LEU A CA 1
ATOM 1347 C C . LEU A 1 188 ? -9.533 -19.184 11.501 1.00 96.75 188 LEU A C 1
ATOM 1349 O O . LEU A 1 188 ? -8.380 -18.768 11.425 1.00 96.75 188 LEU A O 1
ATOM 1353 N N . THR A 1 189 ? -10.106 -19.881 10.523 1.00 96.38 189 THR A N 1
ATOM 1354 C CA . THR A 1 189 ? -9.476 -20.124 9.217 1.00 96.38 189 THR A CA 1
ATOM 1355 C C . THR A 1 189 ? -10.301 -19.425 8.157 1.00 96.38 189 THR A C 1
ATOM 1357 O O . THR A 1 189 ? -11.516 -19.611 8.120 1.00 96.38 189 THR A O 1
ATOM 1360 N N . VAL A 1 190 ? -9.658 -18.627 7.306 1.00 95.69 190 VAL A N 1
ATOM 1361 C CA . VAL A 1 190 ? -10.356 -17.875 6.263 1.00 95.69 190 VAL A CA 1
ATOM 1362 C C . VAL A 1 190 ? -10.543 -18.761 5.021 1.00 95.69 190 VAL A C 1
ATOM 1364 O O . VAL A 1 190 ? -9.548 -19.161 4.415 1.00 95.69 190 VAL A O 1
ATOM 1367 N N . PRO A 1 191 ? -11.783 -19.103 4.613 1.00 93.88 191 PRO A N 1
ATOM 1368 C CA . PRO A 1 191 ? -12.013 -19.989 3.477 1.00 93.88 191 PRO A CA 1
ATOM 1369 C C . PRO A 1 191 ? -11.408 -19.450 2.184 1.00 93.88 191 PRO A C 1
ATOM 1371 O O . PRO A 1 191 ? -11.557 -18.275 1.856 1.00 93.88 191 PRO A O 1
ATOM 1374 N N . GLY A 1 192 ? -10.746 -20.328 1.431 1.00 90.31 192 GLY A N 1
ATOM 1375 C CA . GLY A 1 192 ? -10.111 -19.967 0.163 1.00 90.31 192 GLY A CA 1
ATOM 1376 C C . GLY A 1 192 ? -8.799 -19.191 0.305 1.00 90.31 192 GLY A C 1
ATOM 1377 O O . GLY A 1 192 ? -8.194 -18.853 -0.710 1.00 90.31 192 GLY A O 1
ATOM 1378 N N . SER A 1 193 ? -8.323 -18.942 1.528 1.00 91.06 193 SER A N 1
ATOM 1379 C CA . SER A 1 193 ? -7.003 -18.371 1.771 1.00 91.06 193 SER A CA 1
ATOM 1380 C C . SER A 1 193 ? -6.160 -19.297 2.646 1.00 91.06 193 SER A C 1
ATOM 1382 O O . SER A 1 193 ? -6.652 -20.227 3.283 1.00 91.06 193 SER A O 1
ATOM 1384 N N . ALA A 1 194 ? -4.853 -19.056 2.654 1.00 89.69 194 ALA A N 1
ATOM 1385 C CA . ALA A 1 194 ? -3.911 -19.820 3.461 1.00 89.69 194 ALA A CA 1
ATOM 1386 C C . ALA A 1 194 ? -3.654 -19.153 4.826 1.00 89.69 194 ALA A C 1
ATOM 1388 O O . ALA A 1 194 ? -2.558 -19.247 5.380 1.00 89.69 194 ALA A O 1
ATOM 1389 N N . ILE A 1 195 ? -4.652 -18.414 5.318 1.00 92.62 195 ILE A N 1
ATOM 1390 C CA . ILE A 1 195 ? -4.575 -17.590 6.519 1.00 92.62 195 ILE A CA 1
ATOM 1391 C C . ILE A 1 195 ? -5.398 -18.244 7.623 1.00 92.62 195 ILE A C 1
ATOM 1393 O O . ILE A 1 195 ? -6.585 -18.540 7.445 1.00 92.62 195 ILE A O 1
ATOM 1397 N N . SER A 1 196 ? -4.781 -18.418 8.788 1.00 94.69 196 SER A N 1
ATOM 1398 C CA . SER A 1 196 ? -5.498 -18.741 10.018 1.00 94.69 196 SER A CA 1
ATOM 1399 C C . SER A 1 196 ? -5.015 -17.871 11.178 1.00 94.69 196 SER A C 1
ATOM 1401 O O . SER A 1 196 ? -3.867 -17.433 11.198 1.00 94.69 196 SER A O 1
ATOM 1403 N N . ALA A 1 197 ? -5.889 -17.590 12.138 1.00 96.06 197 ALA A N 1
ATOM 1404 C CA . ALA A 1 197 ? -5.546 -16.885 13.367 1.00 96.06 197 ALA A CA 1
ATOM 1405 C C . ALA A 1 197 ? -6.043 -17.684 14.572 1.00 96.06 197 ALA A C 1
ATOM 1407 O O . ALA A 1 197 ? -7.149 -18.215 14.544 1.00 96.06 197 ALA A O 1
ATOM 1408 N N . SER A 1 198 ? -5.232 -17.778 15.623 1.00 96.31 198 SER A N 1
ATOM 1409 C CA . SER A 1 198 ? -5.577 -18.421 16.892 1.00 96.31 198 SER A CA 1
ATOM 1410 C C . SER A 1 198 ? -5.461 -17.407 18.025 1.00 96.31 198 SER A C 1
ATOM 1412 O O . SER A 1 198 ? -4.370 -16.908 18.314 1.00 96.31 198 SER A O 1
ATOM 1414 N N . ILE A 1 199 ? -6.594 -17.094 18.652 1.00 96.38 199 ILE A N 1
ATOM 1415 C CA . ILE A 1 199 ? -6.704 -16.109 19.727 1.00 96.38 199 ILE A CA 1
ATOM 1416 C C . ILE A 1 199 ? -6.771 -16.852 21.074 1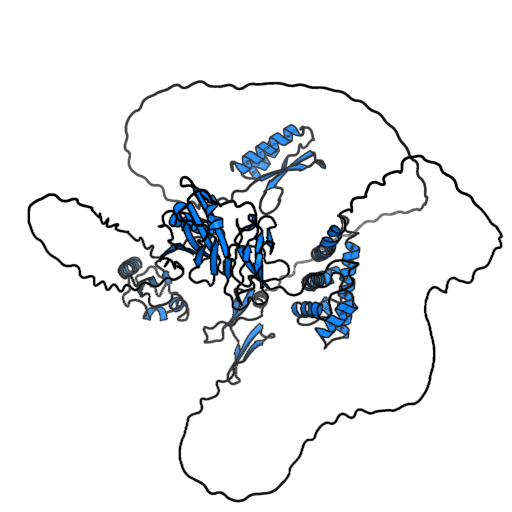.00 96.38 199 ILE A C 1
ATOM 1418 O O . ILE A 1 199 ? -7.670 -17.681 21.259 1.00 96.38 199 ILE A O 1
ATOM 1422 N N . PRO A 1 200 ? -5.848 -16.595 22.020 1.00 96.62 200 PRO A N 1
ATOM 1423 C CA . PRO A 1 200 ? -5.863 -17.227 23.338 1.00 96.62 200 PRO A CA 1
ATOM 1424 C C . PRO A 1 200 ? -7.102 -16.862 24.160 1.00 96.62 200 PRO A C 1
ATOM 1426 O O . PRO A 1 200 ? -7.477 -15.699 24.260 1.00 96.62 200 PRO A O 1
ATOM 1429 N N . GLY A 1 201 ? -7.703 -17.845 24.822 1.00 95.75 201 GLY A N 1
ATOM 1430 C CA . GLY A 1 201 ? -8.865 -17.664 25.691 1.00 95.75 201 GLY A CA 1
ATOM 1431 C C . GLY A 1 201 ? -8.564 -16.778 26.897 1.00 95.75 201 GLY A C 1
ATOM 1432 O O . GLY A 1 201 ? -9.412 -15.977 27.270 1.00 95.75 201 GLY A O 1
ATOM 1433 N N . ALA A 1 202 ? -7.336 -16.821 27.426 1.00 95.06 202 ALA A N 1
ATOM 1434 C CA . ALA A 1 202 ? -6.874 -15.900 28.468 1.00 95.06 202 ALA A CA 1
ATOM 1435 C C . ALA A 1 202 ? -6.970 -14.417 28.051 1.00 95.06 202 ALA A C 1
ATOM 1437 O O . ALA A 1 202 ? -7.230 -13.562 28.893 1.00 95.06 202 ALA A O 1
ATOM 1438 N N . LEU A 1 203 ? -6.804 -14.110 26.756 1.00 94.75 203 LEU A N 1
ATOM 1439 C CA . LEU A 1 203 ? -6.996 -12.756 26.230 1.00 94.75 203 LEU A CA 1
ATOM 1440 C C . LEU A 1 203 ? -8.481 -12.373 26.230 1.00 94.75 203 LEU A C 1
ATOM 1442 O O . LEU A 1 203 ? -8.839 -11.265 26.616 1.00 94.75 203 LEU A O 1
ATOM 1446 N N . LEU A 1 204 ? -9.344 -13.303 25.818 1.00 96.06 204 LEU A N 1
ATOM 1447 C CA . LEU A 1 204 ? -10.786 -13.077 25.721 1.00 96.06 204 LEU A CA 1
ATOM 1448 C C . LEU A 1 204 ? -11.462 -12.999 27.099 1.00 96.06 204 LEU A C 1
ATOM 1450 O O . LEU A 1 204 ? -12.424 -12.259 27.260 1.00 96.06 204 LEU A O 1
ATOM 1454 N N . ASN A 1 205 ? -10.935 -13.710 28.101 1.00 95.00 205 ASN A N 1
ATOM 1455 C CA . ASN A 1 205 ? -11.481 -13.754 29.461 1.00 95.00 205 ASN A CA 1
ATOM 1456 C C . ASN A 1 205 ? -11.386 -12.395 30.184 1.00 95.00 205 ASN A C 1
ATOM 1458 O O . ASN A 1 205 ? -12.127 -12.128 31.125 1.00 95.00 205 ASN A O 1
ATOM 1462 N N . GLY A 1 206 ? -10.486 -11.512 29.735 1.00 92.19 206 GLY A N 1
ATOM 1463 C CA . GLY A 1 206 ? -10.368 -10.147 30.254 1.00 92.19 206 GLY A CA 1
ATOM 1464 C C . GLY A 1 206 ? -11.454 -9.183 29.762 1.00 92.19 206 GLY A C 1
ATOM 1465 O O . GLY A 1 206 ? -11.554 -8.074 30.286 1.00 92.19 206 GLY A O 1
ATOM 1466 N N . ILE A 1 207 ? -12.257 -9.571 28.766 1.00 94.81 207 ILE A N 1
ATOM 1467 C CA . ILE A 1 207 ? -13.307 -8.726 28.188 1.00 94.81 207 ILE A CA 1
ATOM 1468 C C . ILE A 1 207 ? -14.635 -8.997 28.901 1.00 94.81 207 ILE A C 1
ATOM 1470 O O . ILE A 1 207 ? -15.057 -10.140 29.061 1.00 94.81 207 ILE A O 1
ATOM 1474 N N . ALA A 1 208 ? -15.335 -7.936 29.305 1.00 93.56 208 ALA A N 1
ATOM 1475 C CA . ALA A 1 208 ? -16.638 -8.067 29.947 1.00 93.56 208 ALA A CA 1
ATOM 1476 C C . ALA A 1 208 ? -17.754 -8.338 28.918 1.00 93.56 208 ALA A C 1
ATOM 1478 O O . ALA A 1 208 ? -18.160 -7.443 28.181 1.00 93.56 208 ALA A O 1
ATOM 1479 N N . GLY A 1 209 ? -18.317 -9.544 28.921 1.00 94.38 209 GLY A N 1
ATOM 1480 C CA . GLY A 1 209 ? -19.454 -9.905 28.066 1.00 94.38 209 GLY A CA 1
ATOM 1481 C C . GLY A 1 209 ? -19.065 -10.801 26.895 1.00 94.38 209 GLY A C 1
ATOM 1482 O O . GLY A 1 209 ? -18.004 -11.421 26.898 1.00 94.38 209 GLY A O 1
ATOM 1483 N N . ASP A 1 210 ? -19.967 -10.925 25.927 1.00 96.50 210 ASP A N 1
ATOM 1484 C CA . ASP A 1 210 ? -19.743 -11.788 24.769 1.00 96.50 210 ASP A CA 1
ATOM 1485 C C . ASP A 1 210 ? -18.776 -11.114 23.794 1.00 96.50 210 ASP A C 1
ATOM 1487 O O . ASP A 1 210 ? -18.708 -9.886 23.711 1.00 96.50 210 ASP A O 1
ATOM 1491 N N . VAL A 1 211 ? -17.998 -11.913 23.071 1.00 96.88 211 VAL A N 1
ATOM 1492 C CA . VAL A 1 211 ? -16.928 -11.410 22.210 1.00 96.88 211 VAL A CA 1
ATOM 1493 C C . VAL A 1 211 ? -17.117 -11.930 20.795 1.00 96.88 211 VAL A C 1
ATOM 1495 O O . VAL A 1 211 ? -17.334 -13.120 20.590 1.00 96.88 211 VAL A O 1
ATOM 1498 N N . ILE A 1 212 ? -17.004 -11.054 19.803 1.00 97.19 212 ILE A N 1
ATOM 1499 C CA . ILE A 1 212 ? -16.918 -11.430 18.393 1.00 97.19 212 ILE A CA 1
ATOM 1500 C C . ILE A 1 212 ? -15.458 -11.302 17.979 1.00 97.19 212 ILE A C 1
ATOM 1502 O O . ILE A 1 212 ? -14.860 -10.232 18.077 1.00 97.19 212 ILE A O 1
ATOM 1506 N N . VAL A 1 213 ? -14.880 -12.400 17.510 1.00 96.94 213 VAL A N 1
ATOM 1507 C CA . VAL A 1 213 ? -13.541 -12.401 16.922 1.00 96.94 213 VAL A CA 1
ATOM 1508 C C . VAL A 1 213 ? -13.699 -12.450 15.413 1.00 96.94 213 VAL A C 1
ATOM 1510 O O . VAL A 1 213 ? -14.361 -13.357 14.911 1.00 96.94 213 VAL A O 1
ATOM 1513 N N . SER A 1 214 ? -13.101 -11.502 14.693 1.00 96.31 214 SER A N 1
ATOM 1514 C CA . SER A 1 214 ? -13.152 -11.445 13.233 1.00 96.31 214 SER A CA 1
ATOM 1515 C C . SER A 1 214 ? -11.761 -11.400 12.599 1.00 96.31 214 SER A C 1
ATOM 1517 O O . SER A 1 214 ? -10.820 -10.810 13.131 1.00 96.31 214 SER A O 1
ATOM 1519 N N . VAL A 1 215 ? -11.623 -12.074 11.457 1.00 96.38 215 VAL A N 1
ATOM 1520 C CA . VAL A 1 215 ? -10.412 -12.143 10.636 1.00 96.38 215 VAL A CA 1
ATOM 1521 C C . VAL A 1 215 ? -10.787 -11.814 9.199 1.00 96.38 215 VAL A C 1
ATOM 1523 O O . VAL A 1 215 ? -11.597 -12.506 8.584 1.00 96.38 215 VAL A O 1
ATOM 1526 N N . THR A 1 216 ? -10.151 -10.789 8.649 1.00 95.06 216 THR A N 1
ATOM 1527 C CA . THR A 1 216 ? -10.369 -10.311 7.285 1.00 95.06 216 THR A CA 1
ATOM 1528 C C . THR A 1 216 ? -9.114 -10.540 6.458 1.00 95.06 216 THR A C 1
ATOM 1530 O O . THR A 1 216 ? -8.064 -9.962 6.732 1.00 95.06 216 THR A O 1
ATOM 1533 N N . SER A 1 217 ? -9.219 -11.364 5.418 1.00 93.94 217 SER A N 1
ATOM 1534 C CA . SER A 1 217 ? -8.190 -11.522 4.391 1.00 93.94 217 SER A CA 1
ATOM 1535 C C . SER A 1 217 ? -8.498 -10.600 3.222 1.00 93.94 217 SER A C 1
ATOM 1537 O O . SER A 1 217 ? -9.492 -10.803 2.523 1.00 93.94 217 SER A O 1
ATOM 1539 N N . PHE A 1 218 ? -7.618 -9.646 2.945 1.00 91.62 218 PHE A N 1
ATOM 1540 C CA . PHE A 1 218 ? -7.718 -8.822 1.743 1.00 91.62 218 PHE A CA 1
ATOM 1541 C C . PHE A 1 218 ? -7.238 -9.609 0.528 1.00 91.62 218 PHE A C 1
ATOM 1543 O O . PHE A 1 218 ? -6.311 -10.412 0.633 1.00 91.62 218 PHE A O 1
ATOM 1550 N N . ASN A 1 219 ? -7.852 -9.410 -0.635 1.00 86.94 219 ASN A N 1
ATOM 1551 C CA . ASN A 1 219 ? -7.303 -9.956 -1.869 1.00 86.94 219 ASN A CA 1
ATOM 1552 C C . ASN A 1 219 ? -6.178 -9.053 -2.404 1.00 86.94 219 ASN A C 1
ATOM 1554 O O . ASN A 1 219 ? -6.067 -7.876 -2.070 1.00 86.94 219 ASN A O 1
ATOM 1558 N N . SER A 1 220 ? -5.292 -9.614 -3.228 1.00 71.75 220 SER A N 1
ATOM 1559 C CA . SER A 1 220 ? -4.132 -8.886 -3.764 1.00 71.75 220 SER A CA 1
ATOM 1560 C C . SER A 1 220 ? -4.504 -7.743 -4.716 1.00 71.75 220 SER A C 1
ATOM 1562 O O . SER A 1 220 ? -3.667 -6.890 -4.991 1.00 71.75 220 SER A O 1
ATOM 1564 N N . SER A 1 221 ? -5.727 -7.751 -5.255 1.00 59.22 221 SER A N 1
ATOM 1565 C CA . SER A 1 221 ? -6.264 -6.724 -6.155 1.00 59.22 221 SER A CA 1
ATOM 1566 C C . SER A 1 221 ? -6.852 -5.530 -5.408 1.00 59.22 221 SER A C 1
ATOM 1568 O O . SER A 1 221 ? -6.677 -4.401 -5.850 1.00 59.22 221 SER A O 1
ATOM 1570 N N . GLY A 1 222 ? -7.503 -5.780 -4.273 1.00 55.41 222 GLY A N 1
ATOM 1571 C CA . GLY A 1 222 ? -8.183 -4.793 -3.444 1.00 55.41 222 GLY A CA 1
ATOM 1572 C C . GLY A 1 222 ? -7.270 -4.229 -2.372 1.00 55.41 222 GLY A C 1
ATOM 1573 O O . GLY A 1 222 ? -7.704 -4.018 -1.239 1.00 55.41 222 GLY A O 1
ATOM 1574 N N . THR A 1 223 ? -5.979 -4.045 -2.684 1.00 53.97 223 THR A N 1
ATOM 1575 C CA . THR A 1 223 ? -5.058 -3.387 -1.761 1.00 53.97 223 THR A CA 1
ATOM 1576 C C . THR A 1 223 ? -5.626 -2.014 -1.445 1.00 53.97 223 THR A C 1
ATOM 1578 O O . THR A 1 223 ? -5.470 -1.072 -2.227 1.00 53.97 223 THR A O 1
ATOM 1581 N N . LEU A 1 224 ? -6.252 -1.919 -0.265 1.00 56.59 224 LEU A N 1
ATOM 1582 C CA . LEU A 1 224 ? -6.426 -0.692 0.491 1.00 56.59 224 LEU A CA 1
ATOM 1583 C C . LEU A 1 224 ? -5.197 0.171 0.224 1.00 56.59 224 LEU A C 1
ATOM 1585 O O . LEU A 1 224 ? -4.074 -0.342 0.228 1.00 56.59 224 LEU A O 1
ATOM 1589 N N . ALA A 1 225 ? -5.403 1.466 -0.007 1.00 56.47 225 ALA A N 1
ATOM 1590 C CA . ALA A 1 225 ? -4.348 2.449 -0.254 1.00 56.47 225 ALA A CA 1
ATOM 1591 C C . ALA A 1 225 ? -3.419 2.665 0.968 1.00 56.47 225 ALA A C 1
ATOM 1593 O O . ALA A 1 225 ? -2.979 3.780 1.246 1.00 56.47 225 ALA A O 1
ATOM 1594 N N . LEU A 1 226 ? -3.139 1.607 1.729 1.00 67.38 226 LEU A N 1
ATOM 1595 C CA . LEU A 1 226 ? -2.030 1.471 2.644 1.00 67.38 226 LEU A CA 1
ATOM 1596 C C . LEU A 1 226 ? -0.770 1.838 1.870 1.00 67.38 226 LEU A C 1
ATOM 1598 O O . LEU A 1 226 ? -0.516 1.346 0.766 1.00 67.38 226 LEU A O 1
ATOM 1602 N N . ALA A 1 227 ? -0.005 2.769 2.433 1.00 62.06 227 ALA A N 1
ATOM 1603 C CA . ALA A 1 227 ? 1.215 3.220 1.797 1.00 62.06 227 ALA A CA 1
ATOM 1604 C C . ALA A 1 227 ? 2.100 2.001 1.526 1.00 62.06 227 ALA A C 1
ATOM 1606 O O . ALA A 1 227 ? 2.325 1.177 2.421 1.00 62.06 227 ALA A O 1
ATOM 1607 N N . SER A 1 228 ? 2.599 1.897 0.291 1.00 68.62 228 SER A N 1
ATOM 1608 C CA . SER A 1 228 ? 3.592 0.888 -0.056 1.00 68.62 228 SER A CA 1
ATOM 1609 C C . SER A 1 228 ? 4.702 0.920 1.001 1.00 68.62 228 SER A C 1
ATOM 1611 O O . SER A 1 228 ? 5.105 2.025 1.401 1.00 68.62 228 SER A O 1
ATOM 1613 N N . PRO A 1 229 ? 5.182 -0.242 1.477 1.00 71.94 229 PRO A N 1
ATOM 1614 C CA . PRO A 1 229 ? 6.258 -0.289 2.452 1.00 71.94 229 PRO A CA 1
ATOM 1615 C C . PRO A 1 229 ? 7.399 0.646 2.050 1.00 71.94 229 PRO A C 1
ATOM 1617 O O . PRO A 1 229 ? 7.824 0.696 0.889 1.00 71.94 229 PRO A O 1
ATOM 1620 N N . LYS A 1 230 ? 7.878 1.454 3.001 1.00 66.69 230 LYS A N 1
ATOM 1621 C CA . LYS A 1 230 ? 9.036 2.315 2.744 1.00 66.69 230 LYS A CA 1
ATOM 1622 C C . LYS A 1 230 ? 10.226 1.413 2.387 1.00 66.69 230 LYS A C 1
ATOM 1624 O O . LYS A 1 230 ? 10.344 0.308 2.898 1.00 66.69 230 LYS A O 1
ATOM 1629 N N . HIS A 1 231 ? 11.129 1.906 1.538 1.00 67.00 231 HIS A N 1
ATOM 1630 C CA . HIS A 1 231 ? 12.393 1.238 1.174 1.00 67.00 231 HIS A CA 1
ATOM 1631 C C . HIS A 1 231 ? 12.315 0.073 0.172 1.00 67.00 231 HIS A C 1
ATOM 1633 O O . HIS A 1 231 ? 13.244 -0.724 0.097 1.00 67.00 231 HIS A O 1
ATOM 1639 N N . GLY A 1 232 ? 11.271 0.009 -0.661 1.00 67.44 232 GLY A N 1
ATOM 1640 C CA . GLY A 1 232 ? 11.219 -0.963 -1.764 1.00 67.44 232 GLY A CA 1
ATOM 1641 C C . GLY A 1 232 ? 10.933 -2.397 -1.316 1.00 67.44 232 GLY A C 1
ATOM 1642 O O . GLY A 1 232 ? 11.117 -3.323 -2.103 1.00 67.44 232 GLY A O 1
ATOM 1643 N N . ALA A 1 233 ? 10.477 -2.578 -0.074 1.00 76.00 233 ALA A N 1
ATOM 1644 C CA . ALA A 1 233 ? 9.875 -3.827 0.354 1.00 76.00 233 ALA A CA 1
ATOM 1645 C C . ALA A 1 233 ? 8.514 -4.006 -0.344 1.00 76.00 233 ALA A C 1
ATOM 1647 O O . ALA A 1 233 ? 7.754 -3.053 -0.530 1.00 76.00 233 ALA A O 1
ATOM 1648 N N . ALA A 1 234 ? 8.232 -5.238 -0.754 1.00 83.38 234 ALA A N 1
ATOM 1649 C CA . ALA A 1 234 ? 6.941 -5.652 -1.286 1.00 83.38 234 ALA A CA 1
ATOM 1650 C C . ALA A 1 234 ? 6.256 -6.576 -0.276 1.00 83.38 234 ALA A C 1
ATOM 1652 O O . ALA A 1 234 ? 6.923 -7.268 0.499 1.00 83.38 234 ALA A O 1
ATOM 1653 N N . LEU A 1 235 ? 4.926 -6.582 -0.301 1.00 83.62 235 LEU A N 1
ATOM 1654 C CA . LEU A 1 235 ? 4.117 -7.476 0.518 1.00 83.62 235 LEU A CA 1
ATOM 1655 C C . LEU A 1 235 ? 4.296 -8.911 0.007 1.00 83.62 235 LEU A C 1
ATOM 1657 O O . LEU A 1 235 ? 4.001 -9.182 -1.156 1.00 83.62 235 LEU A O 1
ATOM 1661 N N . ALA A 1 236 ? 4.791 -9.824 0.847 1.00 85.56 236 ALA A N 1
ATOM 1662 C CA . ALA A 1 236 ? 4.948 -11.232 0.462 1.00 85.56 236 ALA A CA 1
ATOM 1663 C C . ALA A 1 236 ? 3.622 -12.014 0.505 1.00 85.56 236 ALA A C 1
ATOM 1665 O O . ALA A 1 236 ? 3.502 -13.069 -0.120 1.00 85.56 236 ALA A O 1
ATOM 1666 N N . THR A 1 237 ? 2.637 -11.504 1.245 1.00 86.81 237 THR A N 1
ATOM 1667 C CA . THR A 1 237 ? 1.286 -12.057 1.378 1.00 86.81 237 THR A CA 1
ATOM 1668 C C . THR A 1 237 ? 0.261 -10.927 1.340 1.00 86.81 237 THR A C 1
ATOM 1670 O O . THR A 1 237 ? 0.605 -9.790 1.686 1.00 86.81 237 THR A O 1
ATOM 1673 N N . PRO A 1 238 ? -0.996 -11.206 0.953 1.00 88.62 238 PRO A N 1
ATOM 1674 C CA . PRO A 1 238 ? -2.072 -10.248 1.146 1.00 88.62 238 PRO A CA 1
ATOM 1675 C C . PRO A 1 238 ? -2.191 -9.852 2.629 1.00 88.62 238 PRO A C 1
ATOM 1677 O O . PRO A 1 238 ? -1.908 -10.686 3.497 1.00 88.62 238 PRO A O 1
ATOM 1680 N N . PRO A 1 239 ? -2.560 -8.595 2.933 1.00 91.00 239 PRO A N 1
ATOM 1681 C CA . PRO A 1 239 ? -2.735 -8.159 4.309 1.00 91.00 239 PRO A CA 1
ATOM 1682 C C . PRO A 1 239 ? -3.881 -8.914 4.992 1.00 91.00 239 PRO A C 1
ATOM 1684 O O . PRO A 1 239 ? -4.855 -9.312 4.347 1.00 91.00 239 PRO A O 1
ATOM 1687 N N . VAL A 1 240 ? -3.772 -9.067 6.311 1.00 93.06 240 VAL A N 1
ATOM 1688 C CA . VAL A 1 240 ? -4.793 -9.711 7.151 1.00 93.06 240 VAL A CA 1
ATOM 1689 C C . VAL A 1 240 ? -5.133 -8.817 8.327 1.00 93.06 240 VAL A C 1
ATOM 1691 O O . VAL A 1 240 ? -4.230 -8.505 9.093 1.00 93.06 240 VAL A O 1
ATOM 1694 N N . SER A 1 241 ? -6.399 -8.436 8.488 1.00 93.81 241 SER A N 1
ATOM 1695 C CA . SER A 1 241 ? -6.881 -7.718 9.674 1.00 93.81 241 SER A CA 1
ATOM 1696 C C . SER A 1 241 ? -7.489 -8.691 10.678 1.00 93.81 241 SER A C 1
ATOM 1698 O O . SER A 1 241 ? -8.187 -9.625 10.283 1.00 93.81 241 SER A O 1
ATOM 1700 N N . ILE A 1 242 ? -7.225 -8.483 11.966 1.00 94.75 242 ILE A N 1
ATOM 1701 C CA . ILE A 1 242 ? -7.845 -9.225 13.068 1.00 94.75 242 ILE A CA 1
ATOM 1702 C C . ILE A 1 242 ? -8.479 -8.199 13.992 1.00 94.75 242 ILE A C 1
ATOM 1704 O O . ILE A 1 242 ? -7.797 -7.269 14.416 1.00 94.75 242 ILE A O 1
ATOM 1708 N N . ARG A 1 243 ? -9.762 -8.369 14.309 1.00 94.94 243 ARG A N 1
ATOM 1709 C CA . ARG A 1 243 ? -10.488 -7.490 15.229 1.00 94.94 243 ARG A CA 1
ATOM 1710 C C . ARG A 1 243 ? -11.169 -8.325 16.306 1.00 94.94 243 ARG A C 1
ATOM 1712 O O . ARG A 1 243 ? -11.605 -9.452 16.070 1.00 94.94 243 ARG A O 1
ATOM 1719 N N . ILE A 1 244 ? -11.227 -7.768 17.509 1.00 95.94 244 ILE A N 1
ATOM 1720 C CA . ILE A 1 244 ? -11.928 -8.356 18.648 1.00 95.94 244 ILE A CA 1
ATOM 1721 C C . ILE A 1 244 ? -12.938 -7.316 19.116 1.00 95.94 244 ILE A C 1
ATOM 1723 O O . ILE A 1 244 ? -12.562 -6.208 19.496 1.00 95.94 244 ILE A O 1
ATOM 1727 N N . LEU A 1 245 ? -14.217 -7.663 19.056 1.00 96.06 245 LEU A N 1
ATOM 1728 C CA . LEU A 1 245 ? -15.325 -6.782 19.391 1.00 96.06 245 LEU A CA 1
ATOM 1729 C C . LEU A 1 245 ? -16.021 -7.312 20.639 1.00 96.06 245 LEU A C 1
ATOM 1731 O O . LEU A 1 245 ? -16.372 -8.484 20.720 1.00 96.06 245 LEU A O 1
ATOM 1735 N N . GLN A 1 246 ? -16.232 -6.441 21.609 1.00 96.31 246 GLN A N 1
ATOM 1736 C CA . GLN A 1 246 ? -17.024 -6.691 22.798 1.00 96.31 246 GLN A CA 1
ATOM 1737 C C . GLN A 1 246 ? -18.499 -6.400 22.506 1.00 96.31 246 GLN A C 1
ATOM 1739 O O . GLN A 1 246 ? -18.833 -5.349 21.957 1.00 96.31 246 GLN A O 1
ATOM 1744 N N . VAL A 1 247 ? -19.379 -7.314 22.906 1.00 95.75 247 VAL A N 1
ATOM 1745 C CA . VAL A 1 247 ? -20.834 -7.183 22.809 1.00 95.75 247 VAL A CA 1
ATOM 1746 C C . VAL A 1 247 ? -21.395 -6.958 24.208 1.00 95.75 247 VAL A C 1
ATOM 1748 O O . VAL A 1 247 ? -21.419 -7.866 25.041 1.00 95.75 247 VAL A O 1
ATOM 1751 N N . GLN A 1 248 ? -21.874 -5.743 24.479 1.00 94.62 248 GLN A N 1
ATOM 1752 C CA . GLN A 1 248 ? -22.475 -5.393 25.765 1.00 94.62 248 GLN A CA 1
ATOM 1753 C C . GLN A 1 248 ? -23.790 -4.637 25.559 1.00 94.62 248 GLN A C 1
ATOM 1755 O O . GLN A 1 248 ? -23.837 -3.587 24.923 1.00 94.62 248 GLN A O 1
ATOM 1760 N N . GLY A 1 249 ? -24.889 -5.181 26.095 1.00 91.94 249 GLY A N 1
ATOM 1761 C CA . GLY A 1 249 ? -26.210 -4.544 26.009 1.00 91.94 249 GLY A CA 1
ATOM 1762 C C . GLY A 1 249 ? -26.723 -4.362 24.574 1.00 91.94 249 GLY A C 1
ATOM 1763 O O . GLY A 1 249 ? -27.359 -3.354 24.281 1.00 91.94 249 GLY A O 1
ATOM 1764 N N . GLY A 1 250 ? -26.400 -5.297 23.673 1.00 89.62 250 GLY A N 1
ATOM 1765 C CA . GLY A 1 250 ? -26.780 -5.227 22.257 1.00 89.62 250 GLY A CA 1
ATOM 1766 C C . GLY A 1 250 ? -25.972 -4.228 21.424 1.00 89.62 250 GLY A C 1
ATOM 1767 O O . GLY A 1 250 ? -26.289 -4.028 20.257 1.00 89.62 250 GLY A O 1
ATOM 1768 N N . LYS A 1 251 ? -24.937 -3.601 21.997 1.00 92.69 251 LYS A N 1
ATOM 1769 C CA . LYS A 1 251 ? -23.992 -2.750 21.269 1.00 92.69 251 LYS A CA 1
ATOM 1770 C C . LYS A 1 251 ? -22.673 -3.490 21.076 1.00 92.69 251 LYS A C 1
ATOM 1772 O O . LYS A 1 251 ? -22.186 -4.120 22.017 1.00 92.69 251 LYS A O 1
ATOM 1777 N N . THR A 1 252 ? -22.109 -3.393 19.876 1.00 94.00 252 THR A N 1
ATOM 1778 C CA . THR A 1 252 ? -20.747 -3.834 19.562 1.00 94.00 252 THR A CA 1
ATOM 1779 C C . THR A 1 252 ? -19.781 -2.665 19.758 1.00 94.00 252 THR A C 1
ATOM 1781 O O . THR A 1 252 ? -20.063 -1.524 19.388 1.00 94.00 252 THR A O 1
ATOM 1784 N N . SER A 1 253 ? -18.639 -2.923 20.384 1.00 94.19 253 SER A N 1
ATOM 1785 C CA . SER A 1 253 ? -17.540 -1.962 20.508 1.00 94.19 253 SER A CA 1
ATOM 1786 C C . SER A 1 253 ? -16.206 -2.682 20.408 1.00 94.19 253 SER A C 1
ATOM 1788 O O . SER A 1 253 ? -16.089 -3.821 20.843 1.00 94.19 253 SER A O 1
ATOM 1790 N N . GLU A 1 254 ? -15.181 -2.034 19.867 1.00 93.38 254 GLU A N 1
ATOM 1791 C CA . GLU A 1 254 ? -13.846 -2.629 19.773 1.00 93.38 254 GLU A CA 1
ATOM 1792 C C . GLU A 1 254 ? -13.253 -2.871 21.166 1.00 93.38 254 GLU A C 1
ATOM 1794 O O . GLU A 1 254 ? -13.250 -1.975 22.015 1.00 93.38 254 GLU A O 1
ATOM 1799 N N . ALA A 1 255 ? -12.769 -4.089 21.415 1.00 93.25 255 ALA A N 1
ATOM 1800 C CA . ALA A 1 255 ? -12.151 -4.433 22.684 1.00 93.25 255 ALA A CA 1
ATOM 1801 C C . ALA A 1 255 ? -10.830 -3.666 22.831 1.00 93.25 255 ALA A C 1
ATOM 1803 O O . ALA A 1 255 ? -9.941 -3.732 21.976 1.00 93.25 255 ALA A O 1
ATOM 1804 N N . ILE A 1 256 ? -10.702 -2.916 23.924 1.00 88.56 256 ILE A N 1
ATOM 1805 C CA . ILE A 1 256 ? -9.480 -2.188 24.255 1.00 88.56 256 ILE A CA 1
ATOM 1806 C C . ILE A 1 256 ? -8.684 -3.038 25.230 1.00 88.56 256 ILE A C 1
ATOM 1808 O O . ILE A 1 256 ? -9.119 -3.285 26.353 1.00 88.56 256 ILE A O 1
ATOM 1812 N N . PHE A 1 257 ? -7.501 -3.458 24.807 1.00 87.06 257 PHE A N 1
ATOM 1813 C CA . PHE A 1 257 ? -6.563 -4.140 25.681 1.00 87.06 257 PHE A CA 1
ATOM 1814 C C . PHE A 1 257 ? -5.519 -3.135 26.178 1.00 87.06 257 PHE A C 1
ATOM 1816 O O . PHE A 1 257 ? -5.085 -2.251 25.436 1.00 87.06 257 PHE A O 1
ATOM 1823 N N . SER A 1 258 ? -5.087 -3.275 27.427 1.00 84.56 258 SER A N 1
ATOM 1824 C CA . SER A 1 258 ? -3.988 -2.494 27.997 1.00 84.56 258 SER A CA 1
ATOM 1825 C C . SER A 1 258 ? -2.917 -3.434 28.538 1.00 84.56 258 SER A C 1
ATOM 1827 O O . SER A 1 258 ? -3.182 -4.172 29.485 1.00 84.56 258 SER A O 1
ATOM 1829 N N . GLY A 1 259 ? -1.714 -3.378 27.970 1.00 84.12 259 GLY A N 1
ATOM 1830 C CA . GLY A 1 259 ? -0.545 -4.110 28.454 1.00 84.12 259 GLY A CA 1
ATOM 1831 C C . GLY A 1 259 ? -0.078 -5.217 27.516 1.00 84.12 259 GLY A C 1
ATOM 1832 O O . GLY A 1 259 ? -0.543 -5.339 26.384 1.00 84.12 259 GLY A O 1
ATOM 1833 N N . GLU A 1 260 ? 0.885 -5.999 27.997 1.00 85.38 260 GLU A N 1
ATOM 1834 C CA . GLU A 1 260 ? 1.465 -7.083 27.216 1.00 85.38 260 GLU A CA 1
ATOM 1835 C C . GLU A 1 260 ? 0.636 -8.368 27.313 1.00 85.38 260 GLU A C 1
ATOM 1837 O O . GLU A 1 260 ? 0.090 -8.698 28.370 1.00 85.38 260 GLU A O 1
ATOM 1842 N N . PHE A 1 261 ? 0.533 -9.113 26.211 1.00 86.75 261 PHE A N 1
ATOM 1843 C CA . PHE A 1 261 ? -0.208 -10.373 26.207 1.00 86.75 261 PHE A CA 1
ATOM 1844 C C . PHE A 1 261 ? 0.627 -11.496 26.822 1.00 86.75 261 PHE A C 1
ATOM 1846 O O . PHE A 1 261 ? 1.653 -11.893 26.278 1.00 86.75 261 PHE A O 1
ATOM 1853 N N . ALA A 1 262 ? 0.146 -12.073 27.928 1.00 90.19 262 ALA A N 1
ATOM 1854 C CA . ALA A 1 262 ? 0.796 -13.224 28.562 1.00 90.19 262 ALA A CA 1
ATOM 1855 C C . ALA A 1 262 ? 0.866 -14.448 27.631 1.00 90.19 262 ALA A C 1
ATOM 1857 O O . ALA A 1 262 ? 1.783 -15.261 27.719 1.00 90.19 262 ALA A O 1
ATOM 1858 N N . THR A 1 263 ? -0.122 -14.599 26.745 1.00 91.25 263 THR A N 1
ATOM 1859 C CA . THR A 1 263 ? -0.098 -15.565 25.645 1.00 91.25 263 THR A CA 1
ATOM 1860 C C . THR A 1 263 ? -0.344 -14.806 24.346 1.00 91.25 263 THR A C 1
ATOM 1862 O O . THR A 1 263 ? -1.355 -14.110 24.250 1.00 91.25 263 THR A O 1
ATOM 1865 N N . PRO A 1 264 ? 0.543 -14.921 23.351 1.00 92.31 264 PRO A N 1
ATOM 1866 C CA . PRO A 1 264 ? 0.426 -14.145 22.129 1.00 92.31 264 PRO A CA 1
ATOM 1867 C C . PRO A 1 264 ? -0.694 -14.664 21.226 1.00 92.31 264 PRO A C 1
ATOM 1869 O O . PRO A 1 264 ? -0.964 -15.866 21.170 1.00 92.31 264 PRO A O 1
ATOM 1872 N N . VAL A 1 265 ? -1.300 -13.757 20.459 1.00 93.94 265 VAL A N 1
ATOM 1873 C CA . VAL A 1 265 ? -2.138 -14.133 19.311 1.00 93.94 265 VAL A CA 1
ATOM 1874 C C . VAL A 1 265 ? -1.241 -14.760 18.249 1.00 93.94 265 VAL A C 1
ATOM 1876 O O . VAL A 1 265 ? -0.167 -14.237 17.967 1.00 93.94 265 VAL A O 1
ATOM 1879 N N . LEU A 1 266 ? -1.657 -15.891 17.683 1.00 94.25 266 LEU A N 1
ATOM 1880 C CA . LEU A 1 266 ? -0.897 -16.608 16.661 1.00 94.25 266 LEU A CA 1
ATOM 1881 C C . LEU A 1 266 ? -1.565 -16.411 15.308 1.00 94.25 266 LEU A C 1
ATOM 1883 O O . LEU A 1 266 ? -2.757 -16.668 15.169 1.00 94.25 266 LEU A O 1
ATOM 1887 N N . VAL A 1 267 ? -0.802 -15.995 14.302 1.00 93.69 267 VAL A N 1
ATOM 1888 C CA . VAL A 1 267 ? -1.312 -15.808 12.938 1.00 93.69 267 VAL A CA 1
ATOM 1889 C C . VAL A 1 267 ? -0.486 -16.647 11.988 1.00 93.69 267 VAL A C 1
ATOM 1891 O O . VAL A 1 267 ? 0.713 -16.454 11.870 1.00 93.69 267 VAL A O 1
ATOM 1894 N N . GLU A 1 268 ? -1.111 -17.607 11.328 1.00 92.50 268 GLU A N 1
ATOM 1895 C CA . GLU A 1 268 ? -0.468 -18.476 10.356 1.00 92.50 268 GLU A CA 1
ATOM 1896 C C . GLU A 1 268 ? -0.741 -17.922 8.959 1.00 92.50 268 GLU A C 1
ATOM 1898 O O . GLU A 1 268 ? -1.875 -17.917 8.486 1.00 92.50 268 GLU A O 1
ATOM 1903 N N . LEU A 1 269 ? 0.317 -17.464 8.295 1.00 90.00 269 LEU A N 1
ATOM 1904 C CA . LEU A 1 269 ? 0.298 -17.081 6.888 1.00 90.00 269 LEU A CA 1
ATOM 1905 C C . LEU A 1 269 ? 1.056 -18.161 6.117 1.00 90.00 269 LEU A C 1
ATOM 1907 O O . LEU A 1 269 ? 2.272 -18.263 6.280 1.00 90.00 269 LEU A O 1
ATOM 1911 N N . MET A 1 270 ? 0.383 -18.980 5.304 1.00 82.75 270 MET A N 1
ATOM 1912 C CA . MET A 1 270 ? 1.098 -19.936 4.449 1.00 82.75 270 MET A CA 1
ATOM 1913 C C . MET A 1 270 ? 1.413 -19.290 3.097 1.00 82.75 270 MET A C 1
ATOM 1915 O O . MET A 1 270 ? 0.526 -18.973 2.307 1.00 82.75 270 MET A O 1
ATOM 1919 N N . SER A 1 271 ? 2.697 -19.094 2.814 1.00 79.88 271 SER A N 1
ATOM 1920 C CA . SER A 1 271 ? 3.180 -18.678 1.497 1.00 79.88 271 SER A CA 1
ATOM 1921 C C . SER A 1 271 ? 4.494 -19.385 1.195 1.00 79.88 271 SER A C 1
ATOM 1923 O O . SER A 1 271 ? 5.331 -19.578 2.077 1.00 79.88 271 SER A O 1
ATOM 1925 N N . SER A 1 272 ? 4.690 -19.776 -0.064 1.00 73.06 272 SER A N 1
ATOM 1926 C CA . SER A 1 272 ? 5.874 -20.526 -0.494 1.00 73.06 272 SER A CA 1
ATOM 1927 C C . SER A 1 272 ? 7.179 -19.724 -0.383 1.00 73.06 272 SER A C 1
ATOM 1929 O O . SER A 1 272 ? 8.256 -20.310 -0.432 1.00 73.06 272 SER A O 1
ATOM 1931 N N . ASN A 1 273 ? 7.103 -18.394 -0.218 1.00 75.38 273 ASN A N 1
ATOM 1932 C CA . ASN A 1 273 ? 8.241 -17.471 -0.331 1.00 75.38 273 ASN A CA 1
ATOM 1933 C C . ASN A 1 273 ? 8.552 -16.695 0.967 1.00 75.38 273 ASN A C 1
ATOM 1935 O O . ASN A 1 273 ? 8.984 -15.544 0.918 1.00 75.38 273 ASN A O 1
ATOM 1939 N N . LEU A 1 274 ? 8.340 -17.297 2.142 1.00 78.19 274 LEU A N 1
ATOM 1940 C CA . LEU A 1 274 ? 8.501 -16.604 3.434 1.00 78.19 274 LEU A CA 1
ATOM 1941 C C . LEU A 1 274 ? 9.920 -16.633 4.030 1.00 78.19 274 LEU A C 1
ATOM 1943 O O . LEU A 1 274 ? 10.143 -16.067 5.096 1.00 78.19 274 LEU A O 1
ATOM 1947 N N . SER A 1 275 ? 10.908 -17.244 3.368 1.00 79.00 275 SER A N 1
ATOM 1948 C CA . SER A 1 275 ? 12.241 -17.498 3.953 1.00 79.00 275 SER A CA 1
ATOM 1949 C C . SER A 1 275 ? 13.027 -16.248 4.383 1.00 79.00 275 SER A C 1
ATOM 1951 O O . SER A 1 275 ? 13.916 -16.347 5.226 1.00 79.00 275 SER A O 1
ATOM 1953 N N . HIS A 1 276 ? 12.721 -15.077 3.823 1.00 81.06 276 HIS A N 1
ATOM 1954 C CA . HIS A 1 276 ? 13.383 -13.802 4.148 1.00 81.06 276 HIS A CA 1
ATOM 1955 C C . HIS A 1 276 ? 12.414 -12.718 4.606 1.00 81.06 276 HIS A C 1
ATOM 1957 O O . HIS A 1 276 ? 12.766 -11.535 4.655 1.00 81.06 276 HIS A O 1
ATOM 1963 N N . ALA A 1 277 ? 11.181 -13.114 4.878 1.00 83.75 277 ALA A N 1
ATOM 1964 C CA . ALA A 1 277 ? 10.117 -12.180 5.097 1.00 83.75 277 ALA A CA 1
ATOM 1965 C C . ALA A 1 277 ? 9.993 -11.899 6.617 1.00 83.75 277 ALA A C 1
ATOM 1967 O O . ALA A 1 277 ? 10.128 -12.799 7.445 1.00 83.75 277 ALA A O 1
ATOM 1968 N N . LYS A 1 278 ? 9.798 -10.631 7.000 1.00 88.00 278 LYS A N 1
ATOM 1969 C CA . LYS A 1 278 ? 9.628 -10.177 8.389 1.00 88.00 278 LYS A CA 1
ATOM 1970 C C . LYS A 1 278 ? 8.176 -9.851 8.697 1.00 88.00 278 LYS A C 1
ATOM 1972 O O . LYS A 1 278 ? 7.565 -9.114 7.936 1.00 88.00 278 LYS A O 1
ATOM 1977 N N . CYS A 1 279 ? 7.663 -10.305 9.835 1.00 89.88 279 CYS A N 1
ATOM 1978 C CA . CYS A 1 279 ? 6.341 -9.905 10.307 1.00 89.88 279 CYS A CA 1
ATOM 1979 C C . CYS A 1 279 ? 6.303 -8.391 10.595 1.00 89.88 279 CYS A C 1
ATOM 1981 O O . CYS A 1 279 ? 7.171 -7.860 11.293 1.00 89.88 279 CYS A O 1
ATOM 1983 N N . ALA A 1 280 ? 5.295 -7.709 10.067 1.00 91.88 280 ALA A N 1
ATOM 1984 C CA . ALA A 1 280 ? 5.006 -6.301 10.289 1.00 91.88 280 ALA A CA 1
ATOM 1985 C C . ALA A 1 280 ? 3.493 -6.101 10.424 1.00 91.88 280 ALA A C 1
ATOM 1987 O O . ALA A 1 280 ? 2.717 -6.873 9.867 1.00 91.88 280 ALA A O 1
ATOM 1988 N N . TYR A 1 281 ? 3.075 -5.057 11.131 1.00 92.50 281 TYR A N 1
ATOM 1989 C CA . TYR A 1 281 ? 1.697 -4.595 11.193 1.00 92.50 281 TYR A CA 1
ATOM 1990 C C . TYR A 1 281 ? 1.573 -3.148 10.715 1.00 92.50 281 TYR A C 1
ATOM 1992 O O . TYR A 1 281 ? 2.558 -2.405 10.716 1.00 92.50 281 TYR A O 1
ATOM 2000 N N . TRP A 1 282 ? 0.378 -2.736 10.296 1.00 91.25 282 TRP A N 1
ATOM 2001 C CA . TRP A 1 28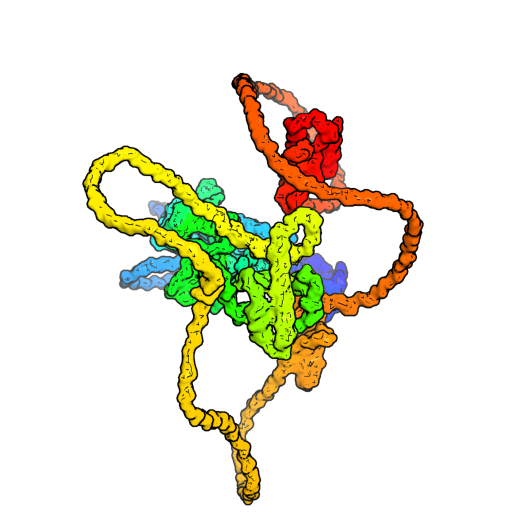2 ? 0.105 -1.338 9.960 1.00 91.25 282 TRP A CA 1
ATOM 2002 C C . TRP A 1 282 ? -0.154 -0.507 11.223 1.00 91.25 282 TRP A C 1
ATOM 2004 O O . TRP A 1 282 ? -1.203 -0.633 11.847 1.00 91.25 282 TRP A O 1
ATOM 2014 N N . ASP A 1 283 ? 0.787 0.364 11.587 1.00 90.12 283 ASP A N 1
ATOM 2015 C CA . ASP A 1 283 ? 0.608 1.330 12.670 1.00 90.12 283 ASP A CA 1
ATOM 2016 C C . ASP A 1 283 ? -0.187 2.533 12.145 1.00 90.12 283 ASP A C 1
ATOM 2018 O O . ASP A 1 283 ? 0.322 3.338 11.354 1.00 90.12 283 ASP A O 1
ATOM 2022 N N . GLU A 1 284 ? -1.445 2.664 12.570 1.00 84.62 284 GLU A N 1
ATOM 2023 C CA . GLU A 1 284 ? -2.299 3.790 12.180 1.00 84.62 284 GLU A CA 1
ATOM 2024 C C . GLU A 1 284 ? -1.791 5.144 12.680 1.00 84.62 284 GLU A C 1
ATOM 2026 O O . GLU A 1 284 ? -1.946 6.155 11.983 1.00 84.62 284 GLU A O 1
ATOM 2031 N N . THR A 1 285 ? -1.180 5.174 13.867 1.00 86.50 285 THR A N 1
ATOM 2032 C CA . THR A 1 285 ? -0.686 6.399 14.505 1.00 86.50 285 THR A CA 1
ATOM 2033 C C . THR A 1 285 ? 0.495 6.946 13.718 1.00 86.50 285 THR A C 1
ATOM 2035 O O . THR A 1 285 ? 0.551 8.132 13.383 1.00 86.50 285 THR A O 1
ATOM 2038 N N . GLU A 1 286 ? 1.428 6.067 13.361 1.00 87.12 286 GLU A N 1
ATOM 2039 C CA . GLU A 1 286 ? 2.627 6.425 12.607 1.00 87.12 286 GLU A CA 1
ATOM 2040 C C . GLU A 1 286 ? 2.423 6.379 11.082 1.00 87.12 286 GLU A C 1
ATOM 2042 O O . GLU A 1 286 ? 3.295 6.821 10.321 1.00 87.12 286 GLU A O 1
ATOM 2047 N N . ARG A 1 287 ? 1.275 5.858 10.626 1.00 86.94 287 ARG A N 1
ATOM 2048 C CA . ARG A 1 287 ? 0.925 5.606 9.218 1.00 86.94 287 ARG A CA 1
ATOM 2049 C C . ARG A 1 287 ? 2.041 4.876 8.467 1.00 86.94 287 ARG A C 1
ATOM 2051 O O . ARG A 1 287 ? 2.455 5.295 7.378 1.00 86.94 287 ARG A O 1
ATOM 2058 N N . ARG A 1 288 ? 2.589 3.824 9.079 1.00 89.44 288 ARG A N 1
ATOM 2059 C CA . ARG A 1 288 ? 3.665 3.004 8.505 1.00 89.44 288 ARG A CA 1
ATOM 2060 C C . ARG A 1 288 ? 3.580 1.556 8.972 1.00 89.44 288 ARG A C 1
ATOM 2062 O O . ARG A 1 288 ? 3.030 1.269 10.025 1.00 89.44 288 ARG A O 1
ATOM 2069 N N . TRP A 1 289 ? 4.212 0.670 8.213 1.00 88.44 289 TRP A N 1
ATOM 2070 C CA . TRP A 1 289 ? 4.484 -0.695 8.652 1.00 88.44 289 TRP A CA 1
ATOM 2071 C C . TRP A 1 289 ? 5.495 -0.690 9.807 1.00 88.44 289 TRP A C 1
ATOM 2073 O O . TRP A 1 289 ? 6.517 0.000 9.741 1.00 88.44 289 TRP A O 1
ATOM 2083 N N . SER A 1 290 ? 5.196 -1.441 10.863 1.00 91.69 290 SER A N 1
ATOM 2084 C CA . SER A 1 290 ? 5.990 -1.570 12.084 1.00 91.69 290 SER A CA 1
ATOM 2085 C C . SER A 1 290 ? 6.154 -3.045 12.433 1.00 91.69 290 SER A C 1
ATOM 2087 O O . SER A 1 290 ? 5.213 -3.816 12.334 1.00 91.69 290 SER A O 1
ATOM 2089 N N . SER A 1 291 ? 7.342 -3.464 12.857 1.00 91.62 291 SER A N 1
ATOM 2090 C CA . SER A 1 291 ? 7.590 -4.833 13.340 1.00 91.62 291 SER A CA 1
ATOM 2091 C C . SER A 1 291 ? 7.610 -4.917 14.870 1.00 91.62 291 SER A C 1
ATOM 2093 O O . SER A 1 291 ? 8.124 -5.879 15.436 1.00 91.62 291 SER A O 1
ATOM 2095 N N . ARG A 1 292 ? 7.172 -3.858 15.563 1.00 90.19 292 ARG A N 1
ATOM 2096 C CA . ARG A 1 292 ? 7.289 -3.752 17.021 1.00 90.19 292 ARG A CA 1
ATOM 2097 C C . ARG A 1 292 ? 6.345 -4.733 17.717 1.00 90.19 292 ARG A C 1
ATOM 2099 O O . ARG A 1 292 ? 5.163 -4.752 17.410 1.00 90.19 292 ARG A O 1
ATOM 2106 N N . GLY A 1 293 ? 6.861 -5.513 18.664 1.00 88.50 293 GLY A N 1
ATOM 2107 C CA . GLY A 1 293 ? 6.046 -6.481 19.402 1.00 88.50 293 GLY A CA 1
ATOM 2108 C C . GLY A 1 293 ? 5.507 -7.611 18.526 1.00 88.50 293 GLY A C 1
ATOM 2109 O O . GLY A 1 293 ? 4.479 -8.168 18.873 1.00 88.50 293 GLY A O 1
ATOM 2110 N N . LEU A 1 294 ? 6.164 -7.899 17.391 1.00 90.81 294 LEU A N 1
ATOM 2111 C CA . LEU A 1 294 ? 5.938 -9.078 16.560 1.00 90.81 294 LEU A CA 1
ATOM 2112 C C . LEU A 1 294 ? 7.190 -9.951 16.593 1.00 90.81 294 LEU A C 1
ATOM 2114 O O . LEU A 1 294 ? 8.253 -9.522 16.137 1.00 90.81 294 LEU A O 1
ATOM 2118 N N . THR A 1 295 ? 7.070 -11.187 17.071 1.00 86.56 295 THR A N 1
ATOM 2119 C CA . THR A 1 295 ? 8.161 -12.169 16.981 1.00 86.56 295 THR A CA 1
ATOM 2120 C C . THR A 1 295 ? 7.794 -13.276 15.991 1.00 86.56 295 THR A C 1
ATOM 2122 O O . THR A 1 295 ? 6.682 -13.796 16.072 1.00 86.56 295 THR A O 1
ATOM 2125 N N . PRO A 1 296 ? 8.681 -13.635 15.036 1.00 83.31 296 PRO A N 1
ATOM 2126 C CA . PRO A 1 296 ? 8.471 -14.787 14.166 1.00 83.31 296 PRO A CA 1
ATOM 2127 C C . PRO A 1 296 ? 8.562 -16.065 15.004 1.00 83.31 296 PRO A C 1
ATOM 2129 O O . PRO A 1 296 ? 9.575 -16.283 15.673 1.00 83.31 296 PRO A O 1
ATOM 2132 N N . ALA A 1 297 ? 7.552 -16.939 14.974 1.00 78.62 297 ALA A N 1
ATOM 2133 C CA . ALA A 1 297 ? 7.681 -18.200 15.707 1.00 78.62 297 ALA A CA 1
ATOM 2134 C C . ALA A 1 297 ? 8.752 -19.087 15.061 1.00 78.62 297 ALA A C 1
ATOM 2136 O O . ALA A 1 297 ? 8.633 -19.547 13.928 1.00 78.62 297 ALA A O 1
ATOM 2137 N N . ALA A 1 298 ? 9.803 -19.356 15.827 1.00 55.78 298 ALA A N 1
ATOM 2138 C CA . ALA A 1 298 ? 10.990 -20.068 15.373 1.00 55.78 298 ALA A CA 1
ATOM 2139 C C . ALA A 1 298 ? 10.781 -21.579 15.122 1.00 55.78 298 ALA A C 1
ATOM 2141 O O . ALA A 1 298 ? 11.697 -22.243 14.646 1.00 55.78 298 ALA A O 1
ATOM 2142 N N . ALA A 1 299 ? 9.618 -22.143 15.469 1.00 48.81 299 ALA A N 1
ATOM 2143 C CA . ALA A 1 299 ? 9.473 -23.588 15.667 1.00 48.81 299 ALA A CA 1
ATOM 2144 C C . ALA A 1 299 ? 8.897 -24.379 14.477 1.00 48.81 299 ALA A C 1
ATOM 2146 O O . ALA A 1 299 ? 8.992 -25.604 14.476 1.00 48.81 299 ALA A O 1
ATOM 2147 N N . LEU A 1 300 ? 8.319 -23.734 13.460 1.00 47.84 300 LEU A N 1
ATOM 2148 C CA . LEU A 1 300 ? 7.672 -24.429 12.341 1.00 47.84 300 LEU A CA 1
ATOM 2149 C C . LEU A 1 300 ? 8.058 -23.739 11.032 1.00 47.84 300 LEU A C 1
ATOM 2151 O O . LEU A 1 300 ? 7.616 -22.631 10.739 1.00 47.84 300 LEU A O 1
ATOM 2155 N N . GLY A 1 301 ? 8.956 -24.367 10.270 1.00 45.47 301 GLY A N 1
ATOM 2156 C CA . GLY A 1 301 ? 9.464 -23.822 9.013 1.00 45.47 301 GLY A CA 1
ATOM 2157 C C . GLY A 1 301 ? 8.339 -23.336 8.089 1.00 45.47 301 GLY A C 1
ATOM 2158 O O . GLY A 1 301 ? 7.365 -24.047 7.874 1.00 45.47 301 GLY A O 1
ATOM 2159 N N . GLN A 1 302 ? 8.521 -22.135 7.526 1.00 48.25 302 GLN A N 1
ATOM 2160 C CA . GLN A 1 302 ? 7.621 -21.465 6.569 1.00 48.25 302 GLN A CA 1
ATOM 2161 C C . GLN A 1 302 ? 6.302 -20.903 7.130 1.00 48.25 302 GLN A C 1
ATOM 2163 O O . GLN A 1 302 ? 5.321 -20.800 6.397 1.00 48.25 302 GLN A O 1
ATOM 2168 N N . GLN A 1 303 ? 6.274 -20.476 8.393 1.00 49.38 303 GLN A N 1
ATOM 2169 C CA . GLN A 1 303 ? 5.127 -19.762 8.960 1.00 49.38 303 GLN A CA 1
ATOM 2170 C C . GLN A 1 303 ? 5.553 -18.421 9.552 1.00 49.38 303 GLN A C 1
ATOM 2172 O O . GLN A 1 303 ? 6.448 -18.344 10.392 1.00 49.38 303 GLN A O 1
ATOM 2177 N N . CYS A 1 304 ? 4.887 -17.349 9.132 1.00 46.88 304 CYS A N 1
ATOM 2178 C CA . CYS A 1 304 ? 5.028 -16.045 9.767 1.00 46.88 304 CYS A CA 1
ATOM 2179 C C . CYS A 1 304 ? 4.015 -15.910 10.883 1.00 46.88 304 CYS A C 1
ATOM 2181 O O . CYS A 1 304 ? 3.006 -15.235 10.741 1.00 46.88 304 CYS A O 1
ATOM 2183 N N . LEU A 1 305 ? 4.319 -16.575 11.990 1.00 52.09 305 LEU A N 1
ATOM 2184 C CA . LEU A 1 305 ? 3.652 -16.338 13.256 1.00 52.09 305 LEU A CA 1
ATOM 2185 C C . LEU A 1 305 ? 4.047 -14.957 13.748 1.00 52.09 305 LEU A C 1
ATOM 2187 O O . LEU A 1 305 ? 5.215 -14.733 14.027 1.00 52.09 305 LEU A O 1
ATOM 2191 N N . GLY A 1 306 ? 3.106 -14.022 13.790 1.00 51.94 306 GLY A N 1
ATOM 2192 C CA . GLY A 1 306 ? 3.277 -12.776 14.522 1.00 51.94 306 GLY A CA 1
ATOM 2193 C C . GLY A 1 306 ? 2.762 -12.977 15.934 1.00 51.94 306 GLY A C 1
ATOM 2194 O O . GLY A 1 306 ? 1.553 -13.010 16.111 1.00 51.94 306 GLY A O 1
ATOM 2195 N N . GLN A 1 307 ? 3.651 -13.143 16.913 1.00 52.78 307 GLN A N 1
ATOM 2196 C CA . GLN A 1 307 ? 3.247 -13.060 18.315 1.00 52.78 307 GLN A CA 1
ATOM 2197 C C . GLN A 1 307 ? 3.104 -11.595 18.686 1.00 52.78 307 GLN A C 1
ATOM 2199 O O . GLN A 1 307 ? 4.106 -10.890 18.689 1.00 52.78 307 GLN A O 1
ATOM 2204 N N . PHE A 1 308 ? 1.883 -11.149 18.966 1.00 53.16 308 PHE A N 1
ATOM 2205 C CA . PHE A 1 308 ? 1.660 -9.809 19.492 1.00 53.16 308 PHE A CA 1
ATOM 2206 C C . PHE A 1 308 ? 2.012 -9.779 20.971 1.00 53.16 308 PHE A C 1
ATOM 2208 O O . PHE A 1 308 ? 1.461 -10.555 21.749 1.00 53.16 308 PHE A O 1
ATOM 2215 N N . GLU A 1 309 ? 2.917 -8.884 21.342 1.00 48.16 309 GLU A N 1
ATOM 2216 C CA . GLU A 1 309 ? 3.273 -8.637 22.739 1.00 48.16 309 GLU A CA 1
ATOM 2217 C C . GLU A 1 309 ? 2.661 -7.342 23.277 1.00 48.16 309 GLU A C 1
ATOM 2219 O O . GLU A 1 309 ? 2.670 -7.179 24.478 1.00 48.16 309 GLU A O 1
ATOM 2224 N N . ASP A 1 310 ? 2.103 -6.442 22.455 1.00 48.50 310 ASP A N 1
ATOM 2225 C CA . ASP A 1 310 ? 1.577 -5.135 22.900 1.00 48.50 310 ASP A CA 1
ATOM 2226 C C . ASP A 1 310 ? 0.119 -4.929 22.461 1.00 48.50 310 ASP A C 1
ATOM 2228 O O . ASP A 1 310 ? -0.251 -5.134 21.300 1.00 48.50 310 ASP A O 1
ATOM 2232 N N . SER A 1 311 ? -0.714 -4.492 23.404 1.00 47.22 311 SER A N 1
ATOM 2233 C CA . SER A 1 311 ? -2.141 -4.279 23.223 1.00 47.22 311 SER A CA 1
ATOM 2234 C C . SER A 1 311 ? -2.531 -3.168 22.253 1.00 47.22 311 SER A C 1
ATOM 2236 O O . SER A 1 311 ? -3.586 -3.266 21.623 1.00 47.22 311 SER A O 1
ATOM 2238 N N . ASN A 1 312 ? -1.688 -2.147 22.068 1.00 48.75 312 ASN A N 1
ATOM 2239 C CA . ASN A 1 312 ? -1.955 -1.072 21.102 1.00 48.75 312 ASN A CA 1
ATOM 2240 C C . ASN A 1 312 ? -1.914 -1.566 19.648 1.00 48.75 312 ASN A C 1
ATOM 2242 O O . ASN A 1 312 ? -2.356 -0.871 18.735 1.00 48.75 312 ASN A O 1
ATOM 2246 N N . VAL A 1 313 ? -1.385 -2.772 19.427 1.00 51.12 313 VAL A N 1
ATOM 2247 C CA . VAL A 1 313 ? -1.185 -3.334 18.098 1.00 51.12 313 VAL A CA 1
ATOM 2248 C C . VAL A 1 313 ? -2.440 -4.055 17.592 1.00 51.12 313 VAL A C 1
ATOM 2250 O O . VAL A 1 313 ? -2.692 -4.042 16.394 1.00 51.12 313 VAL A O 1
ATOM 2253 N N . LEU A 1 314 ? -3.285 -4.642 18.446 1.00 51.19 314 LEU A N 1
ATOM 2254 C CA . LEU A 1 314 ? -4.436 -5.433 17.973 1.00 51.19 314 LEU A CA 1
ATOM 2255 C C . LEU A 1 314 ? -5.558 -4.590 17.365 1.00 51.19 314 LEU A C 1
ATOM 2257 O O . LEU A 1 314 ? -6.368 -5.132 16.623 1.00 51.19 314 LEU A O 1
ATOM 2261 N N . GLN A 1 315 ? -5.623 -3.289 17.658 1.00 46.62 315 GLN A N 1
ATOM 2262 C CA . GLN A 1 315 ? -6.849 -2.548 17.383 1.00 46.62 315 GLN A CA 1
ATOM 2263 C C . GLN A 1 315 ? -7.140 -2.374 15.891 1.00 46.62 315 GLN A C 1
ATOM 2265 O O . GLN A 1 315 ? -8.309 -2.375 15.542 1.00 46.62 315 GLN A O 1
ATOM 2270 N N . LYS A 1 316 ? -6.150 -2.269 14.989 1.00 45.78 316 LYS A N 1
ATOM 2271 C CA . LYS A 1 316 ? -6.414 -1.978 13.557 1.00 45.78 316 LYS A CA 1
ATOM 2272 C C . LYS A 1 316 ? -5.323 -2.470 12.600 1.00 45.78 316 LYS A C 1
ATOM 2274 O O . LYS A 1 316 ? -4.931 -1.794 11.647 1.00 45.78 316 LYS A O 1
ATOM 2279 N N . SER A 1 317 ? -4.779 -3.647 12.883 1.00 38.53 317 SER A N 1
ATOM 2280 C CA . SER A 1 317 ? -3.558 -4.112 12.230 1.00 38.53 317 SER A CA 1
ATOM 2281 C C . SER A 1 317 ? -3.813 -5.081 11.089 1.00 38.53 317 SER A C 1
ATOM 2283 O O . SER A 1 317 ? -4.215 -6.219 11.308 1.00 38.53 317 SER A O 1
ATOM 2285 N N . ALA A 1 318 ? -3.453 -4.660 9.877 1.00 52.88 318 ALA A N 1
ATOM 2286 C CA . ALA A 1 318 ? -3.076 -5.580 8.813 1.00 52.88 318 ALA A CA 1
ATOM 2287 C C . ALA A 1 318 ? -1.728 -6.229 9.176 1.00 52.88 318 ALA A C 1
ATOM 2289 O O . ALA A 1 318 ? -0.795 -5.489 9.459 1.00 52.88 318 ALA A O 1
ATOM 2290 N N . ILE A 1 319 ? -1.591 -7.556 9.167 1.00 55.28 319 ILE A N 1
ATOM 2291 C CA . ILE A 1 319 ? -0.305 -8.259 9.339 1.00 55.28 319 ILE A CA 1
ATOM 2292 C C . ILE A 1 319 ? 0.267 -8.589 7.971 1.00 55.28 319 ILE A C 1
ATOM 2294 O O . ILE A 1 319 ? -0.444 -9.083 7.096 1.00 55.28 319 ILE A O 1
ATOM 2298 N N . ILE A 1 320 ? 1.560 -8.342 7.800 1.00 58.28 320 ILE A N 1
ATOM 2299 C CA . ILE A 1 320 ? 2.298 -8.572 6.567 1.00 58.28 320 ILE A CA 1
ATOM 2300 C C . ILE A 1 320 ? 3.631 -9.218 6.839 1.00 58.28 320 ILE A C 1
ATOM 2302 O O . ILE A 1 320 ? 4.221 -9.059 7.905 1.00 58.28 320 ILE A O 1
ATOM 2306 N N . VAL A 1 321 ? 4.125 -9.896 5.809 1.00 51.91 321 VAL A N 1
ATOM 2307 C CA . VAL A 1 321 ? 5.496 -10.354 5.772 1.00 51.91 321 VAL A CA 1
ATOM 2308 C C . VAL A 1 321 ? 6.319 -9.561 4.746 1.00 51.91 321 VAL A C 1
ATOM 2310 O O . VAL A 1 321 ? 6.050 -9.614 3.547 1.00 51.91 321 VAL A O 1
ATOM 2313 N N . GLU A 1 322 ? 7.302 -8.785 5.208 1.00 47.12 322 GLU A N 1
ATOM 2314 C CA . GLU A 1 322 ? 8.161 -7.911 4.396 1.00 47.12 322 GLU A CA 1
ATOM 2315 C C . GLU A 1 322 ? 9.469 -8.593 3.983 1.00 47.12 322 GLU A C 1
ATOM 2317 O O . GLU A 1 322 ? 10.264 -8.981 4.837 1.00 47.12 322 GLU A O 1
ATOM 2322 N N . HIS A 1 323 ? 9.784 -8.637 2.689 1.00 41.25 323 HIS A N 1
ATOM 2323 C CA . HIS A 1 323 ? 11.099 -9.090 2.225 1.00 41.25 323 HIS A CA 1
ATOM 2324 C C . HIS A 1 323 ? 12.133 -7.949 2.312 1.00 41.25 323 HIS A C 1
ATOM 2326 O O . HIS A 1 323 ? 12.015 -6.945 1.610 1.00 41.25 323 HIS A O 1
ATOM 2332 N N . TRP A 1 324 ? 13.177 -8.100 3.137 1.00 42.78 324 TRP A N 1
ATOM 2333 C CA . TRP A 1 324 ? 14.254 -7.101 3.260 1.00 42.78 324 TRP A CA 1
ATOM 2334 C C . TRP A 1 324 ? 15.490 -7.463 2.430 1.00 42.78 324 TRP A C 1
ATOM 2336 O O . TRP A 1 324 ? 15.950 -8.603 2.435 1.00 42.78 324 TRP A O 1
ATOM 2346 N N . GLY A 1 325 ? 16.083 -6.458 1.781 1.00 34.72 325 GLY A N 1
ATOM 2347 C CA . GLY A 1 325 ? 17.456 -6.496 1.280 1.00 34.72 325 GLY A CA 1
ATOM 2348 C C . GLY A 1 325 ? 18.394 -5.652 2.157 1.00 34.72 325 GLY A C 1
ATOM 2349 O O . GLY A 1 325 ? 18.312 -4.432 2.114 1.00 34.72 325 GLY A O 1
ATOM 2350 N N . LEU A 1 326 ? 19.317 -6.328 2.862 1.00 35.12 326 LEU A N 1
ATOM 2351 C CA . LEU A 1 326 ? 20.522 -5.854 3.592 1.00 35.12 326 LEU A CA 1
ATOM 2352 C C . LEU A 1 326 ? 20.365 -5.134 4.972 1.00 35.12 326 LEU A C 1
ATOM 2354 O O . LEU A 1 326 ? 19.384 -4.427 5.191 1.00 35.12 326 LEU A O 1
ATOM 2358 N N . PRO A 1 327 ? 21.316 -5.343 5.927 1.00 37.44 327 PRO A N 1
ATOM 2359 C CA . PRO A 1 327 ? 21.195 -4.958 7.348 1.00 37.44 327 PRO A CA 1
ATOM 2360 C C . PRO A 1 327 ? 21.695 -3.535 7.706 1.00 37.44 327 PRO A C 1
ATOM 2362 O O . PRO A 1 327 ? 22.478 -2.930 6.981 1.00 37.44 327 PRO A O 1
ATOM 2365 N N . PHE A 1 328 ? 21.255 -3.035 8.870 1.00 31.81 328 PHE A N 1
ATOM 2366 C CA . PHE A 1 328 ? 21.455 -1.682 9.431 1.00 31.81 328 PHE A CA 1
ATOM 2367 C C . PHE A 1 328 ? 22.639 -1.612 10.430 1.00 31.81 328 PHE A C 1
ATOM 2369 O O . PHE A 1 328 ? 22.779 -2.519 11.249 1.00 31.81 328 PHE A O 1
ATOM 2376 N N . MET A 1 329 ? 23.457 -0.540 10.425 1.00 34.50 329 MET A N 1
ATOM 2377 C CA . MET A 1 329 ? 24.529 -0.276 11.421 1.00 34.50 329 MET A CA 1
ATOM 2378 C C . MET A 1 329 ? 24.608 1.209 11.857 1.00 34.50 329 MET A C 1
ATOM 2380 O O . MET A 1 329 ? 24.149 2.102 11.145 1.00 34.50 329 MET A O 1
ATOM 2384 N N . SER A 1 330 ? 25.151 1.462 13.063 1.00 32.06 330 SER A N 1
ATOM 2385 C CA . SER A 1 330 ? 25.094 2.739 13.808 1.00 32.06 330 SER A CA 1
ATOM 2386 C C . SER A 1 330 ? 26.244 3.733 13.522 1.00 32.06 330 SER A C 1
ATOM 2388 O O . SER A 1 330 ? 27.296 3.382 12.994 1.00 32.06 330 SER A O 1
ATOM 2390 N N . ILE A 1 331 ? 26.027 5.015 13.858 1.00 39.28 331 ILE A N 1
ATOM 2391 C CA . ILE A 1 331 ? 26.711 6.179 13.266 1.00 39.28 331 ILE A CA 1
ATOM 2392 C C . ILE A 1 331 ? 27.913 6.668 14.096 1.00 39.28 331 ILE A C 1
ATOM 2394 O O . ILE A 1 331 ? 27.763 7.316 15.129 1.00 39.28 331 ILE A O 1
ATOM 2398 N N . SER A 1 332 ? 29.118 6.506 13.544 1.00 35.19 332 SER A N 1
ATOM 2399 C CA . SER A 1 332 ? 30.286 7.358 13.818 1.00 35.19 332 SER A CA 1
ATOM 2400 C C . SER A 1 332 ? 30.901 7.777 12.476 1.00 35.19 332 SER A C 1
ATOM 2402 O O . SER A 1 332 ? 30.948 6.959 11.567 1.00 35.19 332 SER A O 1
ATOM 2404 N N . ARG A 1 333 ? 31.256 9.073 12.308 1.00 46.38 333 ARG A N 1
ATOM 2405 C CA . ARG A 1 333 ? 31.692 9.748 11.047 1.00 46.38 333 ARG A CA 1
ATOM 2406 C C . ARG A 1 333 ? 31.657 8.835 9.810 1.00 46.38 333 ARG A C 1
ATOM 2408 O O . ARG A 1 333 ? 32.693 8.314 9.405 1.00 46.38 333 ARG A O 1
ATOM 2415 N N . VAL A 1 334 ? 30.456 8.676 9.250 1.00 54.34 334 VAL A N 1
ATOM 2416 C CA . VAL A 1 334 ? 30.117 7.644 8.258 1.00 54.34 334 VAL A CA 1
ATOM 2417 C C . VAL A 1 334 ? 31.119 7.677 7.107 1.00 54.34 334 VAL A C 1
ATOM 2419 O O . VAL A 1 334 ? 31.091 8.571 6.249 1.00 54.34 334 VAL A O 1
ATOM 2422 N N . LYS A 1 335 ? 32.054 6.720 7.132 1.00 70.88 335 LYS A N 1
ATOM 2423 C CA . LYS A 1 335 ? 32.839 6.353 5.957 1.00 70.88 335 LYS A CA 1
ATOM 2424 C C . LYS A 1 335 ? 31.840 5.881 4.906 1.00 70.88 335 LYS A C 1
ATOM 2426 O O . LYS A 1 335 ? 30.726 5.489 5.228 1.00 70.88 335 LYS A O 1
ATOM 2431 N N . ASN A 1 336 ? 32.196 5.984 3.635 1.00 78.56 336 ASN A N 1
ATOM 2432 C CA . ASN A 1 336 ? 31.327 5.463 2.592 1.00 78.56 336 ASN A CA 1
ATOM 2433 C C . ASN A 1 336 ? 31.283 3.929 2.737 1.00 78.56 336 ASN A C 1
ATOM 2435 O O . ASN A 1 336 ? 32.230 3.263 2.336 1.00 78.56 336 ASN A O 1
ATOM 2439 N N . GLU A 1 337 ? 30.270 3.405 3.428 1.00 83.75 337 GLU A N 1
ATOM 2440 C CA . GLU A 1 337 ? 30.157 1.982 3.789 1.00 83.75 337 GLU A CA 1
ATOM 2441 C C . GLU A 1 337 ? 29.564 1.135 2.661 1.00 83.75 337 GLU A C 1
ATOM 2443 O O . GLU A 1 337 ? 29.766 -0.077 2.631 1.00 83.75 337 GLU A O 1
ATOM 2448 N N . ALA A 1 338 ? 28.894 1.780 1.702 1.00 94.88 338 ALA A N 1
ATOM 2449 C CA . ALA A 1 338 ? 28.338 1.111 0.539 1.00 94.88 338 ALA A CA 1
ATOM 2450 C C . ALA A 1 338 ? 29.437 0.440 -0.285 1.00 94.88 338 ALA A C 1
ATOM 2452 O O . ALA A 1 338 ? 30.402 1.083 -0.721 1.00 94.88 338 ALA A O 1
ATOM 2453 N N . LYS A 1 339 ? 29.257 -0.852 -0.549 1.00 96.69 339 LYS A N 1
ATOM 2454 C CA . LYS A 1 339 ? 30.158 -1.602 -1.427 1.00 96.69 339 LYS A CA 1
ATOM 2455 C C . LYS A 1 339 ? 29.847 -1.272 -2.895 1.00 96.69 339 LYS A C 1
ATOM 2457 O O . LYS A 1 339 ? 28.674 -1.083 -3.234 1.00 96.69 339 LYS A O 1
ATOM 2462 N N . PRO A 1 340 ? 30.842 -1.269 -3.808 1.00 98.06 340 PRO A N 1
ATOM 2463 C CA . PRO A 1 340 ? 30.599 -1.047 -5.238 1.00 98.06 340 PRO A CA 1
ATOM 2464 C C . PRO A 1 340 ? 29.512 -1.960 -5.822 1.00 98.06 340 PRO A C 1
ATOM 2466 O O . PRO A 1 340 ? 28.759 -1.548 -6.700 1.00 98.06 340 PRO A O 1
ATOM 2469 N N . GLN A 1 341 ? 29.376 -3.182 -5.297 1.00 97.56 341 GLN A N 1
ATOM 2470 C CA . GLN A 1 341 ? 28.381 -4.153 -5.742 1.00 97.56 341 GLN A CA 1
ATOM 2471 C C . GLN A 1 341 ? 26.937 -3.747 -5.420 1.00 97.56 341 GLN A C 1
ATOM 2473 O O . GLN A 1 341 ? 26.032 -4.067 -6.186 1.00 97.56 341 GLN A O 1
ATOM 2478 N N . GLU A 1 342 ? 26.700 -3.045 -4.313 1.00 96.56 342 GLU A N 1
ATOM 2479 C CA . GLU A 1 342 ? 25.358 -2.591 -3.925 1.00 96.56 342 GLU A CA 1
ATOM 2480 C C . GLU A 1 342 ? 24.911 -1.438 -4.823 1.00 96.56 342 GLU A C 1
ATOM 2482 O O . GLU A 1 342 ? 23.816 -1.463 -5.384 1.00 96.56 342 GLU A O 1
ATOM 2487 N N . VAL A 1 343 ? 25.811 -0.480 -5.053 1.00 97.62 343 VAL A N 1
ATOM 2488 C CA . VAL A 1 343 ? 25.574 0.637 -5.975 1.00 97.62 343 VAL A CA 1
ATOM 2489 C C . VAL A 1 343 ? 25.430 0.140 -7.419 1.00 97.62 343 VAL A C 1
ATOM 2491 O O . VAL A 1 343 ? 24.585 0.649 -8.152 1.00 97.62 343 VAL A O 1
ATOM 2494 N N . MET A 1 344 ? 26.176 -0.897 -7.821 1.00 98.00 344 MET A N 1
ATOM 2495 C CA . MET A 1 344 ? 26.026 -1.548 -9.129 1.00 98.00 344 MET A CA 1
ATOM 2496 C C . MET A 1 344 ? 24.603 -2.093 -9.324 1.00 98.00 344 MET A C 1
ATOM 2498 O O . MET A 1 344 ? 24.037 -1.912 -10.401 1.00 98.00 344 MET A O 1
ATOM 2502 N N . ARG A 1 345 ? 24.003 -2.745 -8.313 1.00 96.88 345 ARG A N 1
ATOM 2503 C CA . ARG A 1 345 ? 22.618 -3.252 -8.421 1.00 96.88 345 ARG A CA 1
ATOM 2504 C C . ARG A 1 345 ? 21.639 -2.113 -8.686 1.00 96.88 345 ARG A C 1
ATOM 2506 O O . ARG A 1 345 ? 20.801 -2.231 -9.574 1.00 96.88 345 ARG A O 1
ATOM 2513 N N . VAL A 1 346 ? 21.801 -0.994 -7.977 1.00 97.44 346 VAL A N 1
ATOM 2514 C CA . VAL A 1 346 ? 20.996 0.213 -8.204 1.00 97.44 346 VAL A CA 1
ATOM 2515 C C . VAL A 1 346 ? 21.225 0.778 -9.609 1.00 97.44 346 VAL A C 1
ATOM 2517 O O . VAL A 1 346 ? 20.262 1.126 -10.286 1.00 97.44 346 VAL A O 1
ATOM 2520 N N . MET A 1 347 ? 22.475 0.834 -10.085 1.00 98.00 347 MET A N 1
ATOM 2521 C CA . MET A 1 347 ? 22.787 1.289 -11.446 1.00 98.00 347 MET A CA 1
ATOM 2522 C C . MET A 1 347 ? 22.130 0.409 -12.515 1.00 98.00 347 MET A C 1
ATOM 2524 O O . MET A 1 347 ? 21.489 0.950 -13.411 1.00 98.00 347 MET A O 1
ATOM 2528 N N . ARG A 1 348 ? 22.231 -0.922 -12.405 1.00 97.38 348 ARG A N 1
ATOM 2529 C CA . ARG A 1 348 ? 21.611 -1.866 -13.353 1.00 97.38 348 ARG A CA 1
ATOM 2530 C C . ARG A 1 348 ? 20.084 -1.811 -13.325 1.00 97.38 348 ARG A C 1
ATOM 2532 O O . ARG A 1 348 ? 19.457 -1.958 -14.365 1.00 97.38 348 ARG A O 1
ATOM 2539 N N . ALA A 1 349 ? 19.490 -1.564 -12.158 1.00 95.50 349 ALA A N 1
ATOM 2540 C CA . ALA A 1 349 ? 18.047 -1.371 -12.043 1.00 95.50 349 ALA A CA 1
ATOM 2541 C C . ALA A 1 349 ? 17.569 -0.072 -12.721 1.00 95.50 349 ALA A C 1
ATOM 2543 O O . ALA A 1 349 ? 16.442 -0.012 -13.202 1.00 95.50 349 ALA A O 1
ATOM 2544 N N . CYS A 1 350 ? 18.413 0.968 -12.766 1.00 96.69 350 CYS A N 1
ATOM 2545 C CA . CYS A 1 350 ? 18.042 2.273 -13.322 1.00 96.69 350 CYS A CA 1
ATOM 2546 C C . CYS A 1 350 ? 18.408 2.450 -14.802 1.00 96.69 350 CYS A C 1
ATOM 2548 O O . CYS A 1 350 ? 17.783 3.266 -15.479 1.00 96.69 350 CYS A O 1
ATOM 2550 N N . TYR A 1 351 ? 19.421 1.739 -15.306 1.00 96.81 351 TYR A N 1
ATOM 2551 C CA . TYR A 1 351 ? 19.959 1.951 -16.650 1.00 96.81 351 TYR A CA 1
ATOM 2552 C C . TYR A 1 351 ? 20.186 0.636 -17.390 1.00 96.81 351 TYR A C 1
ATOM 2554 O O . TYR A 1 351 ? 20.854 -0.264 -16.887 1.00 96.81 351 TYR A O 1
ATOM 2562 N N . LYS A 1 352 ? 19.698 0.578 -18.636 1.00 96.19 352 LYS A N 1
ATOM 2563 C CA . LYS A 1 352 ? 20.064 -0.472 -19.601 1.00 96.19 352 LYS A CA 1
ATOM 2564 C C . LYS A 1 352 ? 21.428 -0.187 -20.246 1.00 96.19 352 LYS A C 1
ATOM 2566 O O . LYS A 1 352 ? 22.210 -1.103 -20.460 1.00 96.19 352 LYS A O 1
ATOM 2571 N N . SER A 1 353 ? 21.728 1.086 -20.505 1.00 96.69 353 SER A N 1
ATOM 2572 C CA . SER A 1 353 ? 22.998 1.574 -21.054 1.00 96.69 353 SER A CA 1
ATOM 2573 C C . SER A 1 353 ? 23.259 3.014 -20.596 1.00 96.69 353 SER A C 1
ATOM 2575 O O . SER A 1 353 ? 22.319 3.741 -20.268 1.00 96.69 353 SER A O 1
ATOM 2577 N N . LEU A 1 354 ? 24.525 3.443 -20.589 1.00 97.19 354 LEU A N 1
ATOM 2578 C CA . LEU A 1 354 ? 24.906 4.827 -20.285 1.00 97.19 354 LEU A CA 1
ATOM 2579 C C . LEU A 1 354 ? 24.966 5.656 -21.574 1.00 97.19 354 LEU A C 1
ATOM 2581 O O . LEU A 1 354 ? 25.885 5.486 -22.373 1.00 97.19 354 LEU A O 1
ATOM 2585 N N . ASP A 1 355 ? 24.007 6.561 -21.766 1.00 96.62 355 ASP A N 1
ATOM 2586 C CA . ASP A 1 355 ? 24.006 7.510 -22.885 1.00 96.62 355 ASP A CA 1
ATOM 2587 C C . ASP A 1 355 ? 24.776 8.784 -22.516 1.00 96.62 355 ASP A C 1
ATOM 2589 O O . ASP A 1 355 ? 24.396 9.521 -21.606 1.00 96.62 355 ASP A O 1
ATOM 2593 N N . LEU A 1 356 ? 25.860 9.061 -23.245 1.00 97.06 356 LEU A N 1
ATOM 2594 C CA . LEU A 1 356 ? 26.732 10.213 -23.023 1.00 97.06 356 LEU A CA 1
ATOM 2595 C C . LEU A 1 356 ? 25.967 11.547 -23.034 1.00 97.06 356 LEU A C 1
ATOM 2597 O O . LEU A 1 356 ? 26.323 12.465 -22.292 1.00 97.06 356 LEU A O 1
ATOM 2601 N N . HIS A 1 357 ? 24.910 11.665 -23.842 1.00 96.12 357 HIS A N 1
ATOM 2602 C CA . HIS A 1 357 ? 24.163 12.912 -23.987 1.00 96.12 357 HIS A CA 1
ATOM 2603 C C . HIS A 1 357 ? 23.303 13.260 -22.768 1.00 96.12 357 HIS A C 1
ATOM 2605 O O . HIS A 1 357 ? 23.039 14.442 -22.539 1.00 96.12 357 HIS A O 1
ATOM 2611 N N . THR A 1 358 ? 22.895 12.279 -21.957 1.00 95.25 358 THR A N 1
ATOM 2612 C CA . THR A 1 358 ? 21.979 12.533 -20.833 1.00 95.25 358 THR A CA 1
ATOM 2613 C C . THR A 1 358 ? 22.685 13.112 -19.611 1.00 95.25 358 THR A C 1
ATOM 2615 O O . THR A 1 358 ? 22.071 13.866 -18.855 1.00 95.25 358 THR A O 1
ATOM 2618 N N . PHE A 1 359 ? 23.967 12.782 -19.418 1.00 95.81 359 PHE A N 1
ATOM 2619 C CA . PHE A 1 359 ? 24.736 13.186 -18.236 1.00 95.81 359 PHE A CA 1
ATOM 2620 C C . PHE A 1 359 ? 25.885 14.154 -18.530 1.00 95.81 359 PHE A C 1
ATOM 2622 O O . PHE A 1 359 ? 26.341 14.836 -17.611 1.00 95.81 359 PHE A O 1
ATOM 2629 N N . ASN A 1 360 ? 26.369 14.254 -19.774 1.00 97.31 360 ASN A N 1
ATOM 2630 C CA . ASN A 1 360 ? 27.437 15.190 -20.137 1.00 97.31 360 ASN A CA 1
ATOM 2631 C C . ASN A 1 360 ? 26.890 16.597 -20.438 1.00 97.31 360 ASN A C 1
ATOM 2633 O O . ASN A 1 360 ? 27.101 17.159 -21.513 1.00 97.31 360 ASN A O 1
ATOM 2637 N N . MET A 1 361 ? 26.148 17.158 -19.485 1.00 96.31 361 MET A N 1
ATOM 2638 C CA . MET A 1 361 ? 25.538 18.481 -19.593 1.00 96.31 361 MET A CA 1
ATOM 2639 C C . MET A 1 361 ? 26.269 19.488 -18.702 1.00 96.31 361 MET A C 1
ATOM 2641 O O . MET A 1 361 ? 26.725 19.153 -17.612 1.00 96.31 361 MET A O 1
ATOM 2645 N N . ALA A 1 362 ? 26.350 20.746 -19.144 1.00 96.69 362 ALA A N 1
ATOM 2646 C CA . ALA A 1 362 ? 26.957 21.818 -18.348 1.00 96.69 362 ALA A CA 1
ATOM 2647 C C . ALA A 1 362 ? 26.086 22.239 -17.147 1.00 96.69 362 ALA A C 1
ATOM 2649 O O . ALA A 1 362 ? 26.608 22.729 -16.145 1.00 96.69 362 ALA A O 1
ATOM 2650 N N . ASP A 1 363 ? 24.765 22.059 -17.243 1.00 97.25 363 ASP A N 1
ATOM 2651 C CA . ASP A 1 363 ? 23.824 22.387 -16.172 1.00 97.25 363 ASP A CA 1
ATOM 2652 C C . ASP A 1 363 ? 23.540 21.163 -15.291 1.00 97.25 363 ASP A C 1
ATOM 2654 O O . ASP A 1 363 ? 22.815 20.245 -15.680 1.00 97.25 363 ASP A O 1
ATOM 2658 N N . PHE A 1 364 ? 24.073 21.178 -14.066 1.00 97.75 364 PHE A N 1
ATOM 2659 C CA . PHE A 1 364 ? 23.847 20.119 -13.079 1.00 97.75 364 PHE A CA 1
ATOM 2660 C C . PHE A 1 364 ? 22.375 19.937 -12.706 1.00 97.75 364 PHE A C 1
ATOM 2662 O O . PHE A 1 364 ? 21.994 18.848 -12.289 1.00 97.75 364 PHE A O 1
ATOM 2669 N N . GLY A 1 365 ? 21.541 20.969 -12.849 1.00 97.12 365 GLY A N 1
ATOM 2670 C CA . GLY A 1 365 ? 20.106 20.856 -12.617 1.00 97.12 365 GLY A CA 1
ATOM 2671 C C . GLY A 1 365 ? 19.439 19.868 -13.575 1.00 97.12 365 GLY A C 1
ATOM 2672 O O . GLY A 1 365 ? 18.642 19.039 -13.141 1.00 97.12 365 GLY A O 1
ATOM 2673 N N . LEU A 1 366 ? 19.835 19.898 -14.850 1.00 97.44 366 LEU A N 1
ATOM 2674 C CA . LEU A 1 366 ? 19.342 18.974 -15.873 1.00 97.44 366 LEU A CA 1
ATOM 2675 C C . LEU A 1 366 ? 19.949 17.574 -15.716 1.00 97.44 366 LEU A C 1
ATOM 2677 O O . LEU A 1 366 ? 19.239 16.586 -15.878 1.00 97.44 366 LEU A O 1
ATOM 2681 N N . VAL A 1 367 ? 21.218 17.474 -15.296 1.00 97.88 367 VAL A N 1
ATOM 2682 C CA . VAL A 1 367 ? 21.824 16.178 -14.927 1.00 97.88 367 VAL A CA 1
ATOM 2683 C C . VAL A 1 367 ? 21.031 15.516 -13.793 1.00 97.88 367 VAL A C 1
ATOM 2685 O O . VAL A 1 367 ? 20.731 14.327 -13.864 1.00 97.88 367 VAL A O 1
ATOM 2688 N N . ILE A 1 368 ? 20.645 16.275 -12.761 1.00 98.00 368 ILE A N 1
ATOM 2689 C CA . ILE A 1 368 ? 19.837 15.754 -11.646 1.00 98.00 368 ILE A CA 1
ATOM 2690 C C . ILE A 1 368 ? 18.457 15.329 -12.129 1.00 98.00 368 ILE A C 1
ATOM 2692 O O . ILE A 1 368 ? 18.002 14.257 -11.751 1.00 98.00 368 ILE A O 1
ATOM 2696 N N . GLN A 1 369 ? 17.810 16.138 -12.967 1.00 97.50 369 GLN A N 1
ATOM 2697 C CA . GLN A 1 369 ? 16.491 15.826 -13.510 1.00 97.50 369 GLN A CA 1
ATOM 2698 C C . GLN A 1 369 ? 16.497 14.522 -14.321 1.00 97.50 369 GLN A C 1
ATOM 2700 O O . GLN A 1 369 ? 15.673 13.645 -14.071 1.00 97.50 369 GLN A O 1
ATOM 2705 N N . ASN A 1 370 ? 17.465 14.350 -15.225 1.00 97.75 370 ASN A N 1
ATOM 2706 C CA . ASN A 1 370 ? 17.582 13.149 -16.059 1.00 97.75 370 ASN A CA 1
ATOM 2707 C C . ASN A 1 370 ? 17.895 11.886 -15.244 1.00 97.75 370 ASN A C 1
ATOM 2709 O O . ASN A 1 370 ? 17.501 10.785 -15.621 1.00 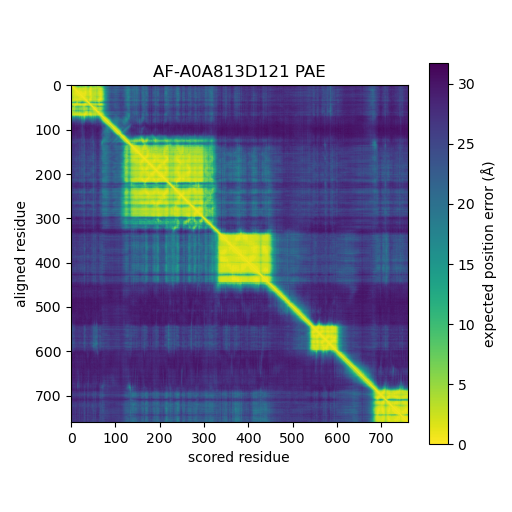97.75 370 ASN A O 1
ATOM 2713 N N . HIS A 1 371 ? 18.598 12.040 -14.120 1.00 98.06 371 HIS A N 1
ATOM 2714 C CA . HIS A 1 371 ? 19.105 10.931 -13.314 1.00 98.06 371 HIS A CA 1
ATOM 2715 C C . HIS A 1 371 ? 18.475 10.866 -11.912 1.00 98.06 371 HIS A C 1
ATOM 2717 O O . HIS A 1 371 ? 19.038 10.251 -11.004 1.00 98.06 371 HIS A O 1
ATOM 2723 N N . ILE A 1 372 ? 17.292 11.467 -11.725 1.00 97.81 372 ILE A N 1
ATOM 2724 C CA . ILE A 1 372 ? 16.642 11.610 -10.414 1.00 97.81 372 ILE A CA 1
ATOM 2725 C C . ILE A 1 372 ? 16.332 10.256 -9.771 1.00 97.81 372 ILE A C 1
ATOM 2727 O O . ILE A 1 372 ? 16.614 10.058 -8.592 1.00 97.81 372 ILE A O 1
ATOM 2731 N N . VAL A 1 373 ? 15.823 9.295 -10.550 1.00 97.38 373 VAL A N 1
ATOM 2732 C CA . VAL A 1 373 ? 15.458 7.953 -10.062 1.00 97.38 373 VAL A CA 1
ATOM 2733 C C . VAL A 1 373 ? 16.681 7.243 -9.483 1.00 97.38 373 VAL A C 1
ATOM 2735 O O . VAL A 1 373 ? 16.644 6.766 -8.349 1.00 97.38 373 VAL A O 1
ATOM 2738 N N . PHE A 1 374 ? 17.795 7.260 -10.219 1.00 98.06 374 PHE A N 1
ATOM 2739 C CA . PHE A 1 374 ? 19.056 6.703 -9.746 1.00 98.06 374 PHE A CA 1
ATOM 2740 C C . PHE A 1 374 ? 19.591 7.449 -8.530 1.00 98.06 374 PHE A C 1
ATOM 2742 O O . PHE A 1 374 ? 20.000 6.809 -7.572 1.00 98.06 374 PHE A O 1
ATOM 2749 N N . LEU A 1 375 ? 19.592 8.786 -8.539 1.00 98.12 375 LEU A N 1
ATOM 2750 C CA . LEU A 1 375 ? 20.115 9.574 -7.423 1.00 98.12 375 LEU A CA 1
ATOM 2751 C C . LEU A 1 375 ? 19.329 9.329 -6.131 1.00 98.12 375 LEU A C 1
ATOM 2753 O O . LEU A 1 375 ? 19.951 9.210 -5.079 1.00 98.12 375 LEU A O 1
ATOM 2757 N N . ARG A 1 376 ? 17.999 9.183 -6.197 1.00 97.00 376 ARG A N 1
ATOM 2758 C CA . ARG A 1 376 ? 17.177 8.811 -5.035 1.00 97.00 376 ARG A CA 1
ATOM 2759 C C . ARG A 1 376 ? 17.620 7.466 -4.459 1.00 97.00 376 ARG A C 1
ATOM 2761 O O . ARG A 1 376 ? 17.932 7.391 -3.277 1.00 97.00 376 ARG A O 1
ATOM 2768 N N . GLN A 1 377 ? 17.708 6.432 -5.294 1.00 96.62 377 GLN A N 1
ATOM 2769 C CA . GLN A 1 377 ? 18.081 5.083 -4.852 1.00 96.62 377 GLN A CA 1
ATOM 2770 C C . GLN A 1 377 ? 19.548 4.997 -4.403 1.00 96.62 377 GLN A C 1
ATOM 2772 O O . GLN A 1 377 ? 19.871 4.380 -3.393 1.00 96.62 377 GLN A O 1
ATOM 2777 N N . CYS A 1 378 ? 20.447 5.675 -5.113 1.00 97.12 378 CYS A N 1
ATOM 2778 C CA . CYS A 1 378 ? 21.865 5.738 -4.786 1.00 97.12 378 CYS A CA 1
ATOM 2779 C C . CYS A 1 378 ? 22.088 6.420 -3.434 1.00 97.12 378 CYS A C 1
ATOM 2781 O O . CYS A 1 378 ? 22.881 5.923 -2.646 1.00 97.12 378 CYS A O 1
ATOM 2783 N N . LEU A 1 379 ? 21.351 7.493 -3.119 1.00 96.56 379 LEU A N 1
ATOM 2784 C CA . LEU A 1 379 ? 21.449 8.171 -1.822 1.00 96.56 379 LEU A CA 1
ATOM 2785 C C . LEU A 1 379 ? 20.882 7.356 -0.651 1.00 96.56 379 LEU A C 1
ATOM 2787 O O . LEU A 1 379 ? 21.300 7.593 0.482 1.00 96.56 379 LEU A O 1
ATOM 2791 N N . LEU A 1 380 ? 19.996 6.386 -0.910 1.00 93.62 380 LEU A N 1
ATOM 2792 C CA . LEU A 1 380 ? 19.551 5.416 0.098 1.00 93.62 380 LEU A CA 1
ATOM 2793 C C . LEU A 1 380 ? 20.645 4.391 0.430 1.00 93.62 380 LEU A C 1
ATOM 2795 O O . LEU A 1 380 ? 20.768 3.994 1.584 1.00 93.62 380 LEU A O 1
ATOM 2799 N N . VAL A 1 381 ? 21.452 3.992 -0.560 1.00 95.25 381 VAL A N 1
ATOM 2800 C CA . VAL A 1 381 ? 22.557 3.031 -0.377 1.00 95.25 381 VAL A CA 1
ATOM 2801 C C . VAL A 1 381 ? 23.823 3.722 0.136 1.00 95.25 381 VAL A C 1
ATOM 2803 O O . VAL A 1 381 ? 24.447 3.278 1.093 1.00 95.25 381 VAL A O 1
ATOM 2806 N N . THR A 1 382 ? 24.211 4.836 -0.481 1.00 95.06 382 THR A N 1
ATOM 2807 C CA . THR A 1 382 ? 25.358 5.659 -0.095 1.00 95.06 382 THR A CA 1
ATOM 2808 C C . THR A 1 382 ? 24.944 7.110 0.080 1.00 95.06 382 THR A C 1
ATOM 2810 O O . THR A 1 382 ? 24.688 7.852 -0.865 1.00 95.06 382 THR A O 1
ATOM 2813 N N . ARG A 1 383 ? 24.995 7.585 1.321 1.00 90.62 383 ARG A N 1
ATOM 2814 C CA . ARG A 1 383 ? 24.691 8.986 1.641 1.00 90.62 383 ARG A CA 1
ATOM 2815 C C . ARG A 1 383 ? 25.703 9.968 1.063 1.00 90.62 383 ARG A C 1
ATOM 2817 O O . ARG A 1 383 ? 25.431 11.166 1.026 1.00 90.62 383 ARG A O 1
ATOM 2824 N N . ARG A 1 384 ? 26.906 9.516 0.694 1.00 94.19 384 ARG A N 1
ATOM 2825 C CA . ARG A 1 384 ? 28.020 10.343 0.199 1.00 94.19 384 ARG A CA 1
ATOM 2826 C C . ARG A 1 384 ? 28.665 9.660 -1.005 1.00 94.19 384 ARG A C 1
ATOM 2828 O O . ARG A 1 384 ? 29.820 9.245 -0.897 1.00 94.19 384 ARG A O 1
ATOM 2835 N N . PRO A 1 385 ? 27.949 9.556 -2.139 1.00 96.38 385 PRO A N 1
ATOM 2836 C CA . PRO A 1 385 ? 28.513 8.942 -3.327 1.00 96.38 385 PRO A CA 1
ATOM 2837 C C . PRO A 1 385 ? 29.787 9.704 -3.695 1.00 96.38 385 PRO A C 1
ATOM 2839 O O . PRO A 1 385 ? 29.774 10.929 -3.838 1.00 96.38 385 PRO A O 1
ATOM 2842 N N . ASN A 1 386 ? 30.900 8.981 -3.759 1.00 97.12 386 ASN A N 1
ATOM 2843 C CA . ASN A 1 386 ? 32.178 9.519 -4.196 1.00 97.12 386 ASN A CA 1
ATOM 2844 C C . ASN A 1 386 ? 32.440 9.042 -5.632 1.00 97.12 386 ASN A C 1
ATOM 2846 O O . ASN A 1 386 ? 31.857 8.058 -6.088 1.00 97.12 386 ASN A O 1
ATOM 2850 N N . GLU A 1 387 ? 33.292 9.768 -6.352 1.00 97.94 387 GLU A N 1
ATOM 2851 C CA . GLU A 1 387 ? 33.571 9.484 -7.763 1.00 97.94 387 GLU A CA 1
ATOM 2852 C C . GLU A 1 387 ? 34.133 8.068 -7.951 1.00 97.94 387 GLU A C 1
ATOM 2854 O O . GLU A 1 387 ? 33.631 7.336 -8.794 1.00 97.94 387 GLU A O 1
ATOM 2859 N N . GLY A 1 388 ? 35.064 7.632 -7.094 1.00 97.56 388 GLY A N 1
ATOM 2860 C CA . GLY A 1 388 ? 35.662 6.294 -7.181 1.00 97.56 388 GLY A CA 1
ATOM 2861 C C . GLY A 1 388 ? 34.681 5.138 -6.939 1.00 97.56 388 GLY A C 1
ATOM 2862 O O . GLY A 1 388 ? 34.755 4.126 -7.625 1.00 97.56 388 GLY A O 1
ATOM 2863 N N . LEU A 1 389 ? 33.732 5.277 -6.008 1.00 97.81 389 LEU A N 1
ATOM 2864 C CA . LEU A 1 389 ? 32.687 4.281 -5.739 1.00 97.81 389 LEU A CA 1
ATOM 2865 C C . LEU A 1 389 ? 31.729 4.188 -6.923 1.00 97.81 389 LEU A C 1
ATOM 2867 O O . LEU A 1 389 ? 31.392 3.085 -7.340 1.00 97.81 389 LEU A O 1
ATOM 2871 N N . LEU A 1 390 ? 31.298 5.334 -7.460 1.00 98.31 390 LEU A N 1
ATOM 2872 C CA . LEU A 1 390 ? 30.430 5.374 -8.637 1.00 98.31 390 LEU A CA 1
ATOM 2873 C C . LEU A 1 390 ? 31.142 4.818 -9.878 1.00 98.31 390 LEU A C 1
ATOM 2875 O O . LEU A 1 390 ? 30.514 4.103 -10.652 1.00 98.31 390 LEU A O 1
ATOM 2879 N N . GLU A 1 391 ? 32.436 5.098 -10.051 1.00 98.44 391 GLU A N 1
ATOM 2880 C CA . GLU A 1 391 ? 33.255 4.566 -11.146 1.00 98.44 391 GLU A CA 1
ATOM 2881 C C . GLU A 1 391 ? 33.400 3.044 -11.029 1.00 98.44 391 GLU A C 1
ATOM 2883 O O . GLU A 1 391 ? 33.084 2.330 -11.975 1.00 98.44 391 GLU A O 1
ATOM 2888 N N . GLN A 1 392 ? 33.776 2.520 -9.857 1.00 98.44 392 GLN A N 1
ATOM 2889 C CA . GLN A 1 392 ? 33.878 1.072 -9.628 1.00 98.44 392 GLN A CA 1
ATOM 2890 C C . GLN A 1 392 ? 32.532 0.361 -9.814 1.00 98.44 392 GLN A C 1
ATOM 2892 O O . GLN A 1 392 ? 32.465 -0.667 -10.486 1.00 98.44 392 GLN A O 1
ATOM 2897 N N . ALA A 1 393 ? 31.449 0.911 -9.259 1.00 98.31 393 ALA A N 1
ATOM 2898 C CA . ALA A 1 393 ? 30.105 0.368 -9.433 1.00 98.31 393 ALA A CA 1
ATOM 2899 C C . ALA A 1 393 ? 29.665 0.387 -10.904 1.00 98.31 393 ALA A C 1
ATOM 2901 O O . ALA A 1 393 ? 29.079 -0.581 -11.386 1.00 98.31 393 ALA A O 1
ATOM 2902 N N . GLY A 1 394 ? 29.988 1.463 -11.625 1.00 98.12 394 GLY A N 1
ATOM 2903 C CA . GLY A 1 394 ? 29.694 1.608 -13.044 1.00 98.12 394 GLY A CA 1
ATOM 2904 C C . GLY A 1 394 ? 30.508 0.663 -13.923 1.00 98.12 394 GLY A C 1
ATOM 2905 O O . GLY A 1 394 ? 29.953 0.129 -14.873 1.00 98.12 394 GLY A O 1
ATOM 2906 N N . LEU A 1 395 ? 31.773 0.385 -13.589 1.00 98.38 395 LEU A N 1
ATOM 2907 C CA . LEU A 1 395 ? 32.612 -0.577 -14.316 1.00 98.38 395 LEU A CA 1
ATOM 2908 C C . LEU A 1 395 ? 32.098 -2.008 -14.139 1.00 98.38 395 LEU A C 1
ATOM 2910 O O . LEU A 1 395 ? 32.110 -2.790 -15.084 1.00 98.38 395 LEU A O 1
ATOM 2914 N N . LEU A 1 396 ? 31.596 -2.338 -12.945 1.00 98.06 396 LEU A N 1
ATOM 2915 C CA . LEU A 1 396 ? 30.923 -3.614 -12.702 1.00 98.06 396 LEU A CA 1
ATOM 2916 C C . LEU A 1 396 ? 29.564 -3.689 -13.424 1.00 98.06 396 LEU A C 1
ATOM 2918 O O . LEU A 1 396 ? 29.154 -4.761 -13.872 1.00 98.06 396 LEU A O 1
ATOM 2922 N N . ALA A 1 397 ? 28.848 -2.566 -13.538 1.00 97.75 397 ALA A N 1
ATOM 2923 C CA . ALA A 1 397 ? 27.551 -2.510 -14.207 1.00 97.75 397 ALA A CA 1
ATOM 2924 C C . ALA A 1 397 ? 27.666 -2.556 -15.741 1.00 97.75 397 ALA A C 1
ATOM 2926 O O . ALA A 1 397 ? 26.896 -3.281 -16.365 1.00 97.75 397 ALA A O 1
ATOM 2927 N N . PHE A 1 398 ? 28.624 -1.820 -16.315 1.00 97.56 398 PHE A N 1
ATOM 2928 C CA . PHE A 1 398 ? 28.789 -1.549 -17.747 1.00 97.56 398 PHE A CA 1
ATOM 2929 C C . PHE A 1 398 ? 30.269 -1.680 -18.166 1.00 97.56 398 PHE A C 1
ATOM 2931 O O . PHE A 1 398 ? 30.938 -0.672 -18.417 1.00 97.56 398 PHE A O 1
ATOM 2938 N N . PRO A 1 399 ? 30.807 -2.911 -18.251 1.00 97.44 399 PRO A N 1
ATOM 2939 C CA . PRO A 1 399 ? 32.233 -3.138 -18.504 1.00 97.44 399 PRO A CA 1
ATOM 2940 C C . PRO A 1 399 ? 32.696 -2.684 -19.898 1.00 97.44 399 PRO A C 1
ATOM 2942 O O . PRO A 1 399 ? 33.875 -2.408 -20.093 1.00 97.44 399 PRO A O 1
ATOM 2945 N N . GLU A 1 400 ? 31.777 -2.566 -20.859 1.00 96.25 400 GLU A N 1
ATOM 2946 C CA . GLU A 1 400 ? 32.084 -2.253 -22.261 1.00 96.25 400 GLU A CA 1
ATOM 2947 C C . GLU A 1 400 ? 32.601 -0.820 -22.480 1.00 96.25 400 GLU A C 1
ATOM 2949 O O . GLU A 1 400 ? 33.273 -0.559 -23.472 1.00 96.25 400 GLU A O 1
ATOM 2954 N N . ASN A 1 401 ? 32.313 0.124 -21.571 1.00 95.50 401 ASN A N 1
ATOM 2955 C CA . ASN A 1 401 ? 32.556 1.555 -21.802 1.00 95.50 401 ASN A CA 1
ATOM 2956 C C . ASN A 1 401 ? 33.218 2.267 -20.602 1.00 95.50 401 ASN A C 1
ATOM 2958 O O . ASN A 1 401 ? 32.611 3.158 -19.994 1.00 95.50 401 ASN A O 1
ATOM 2962 N N . PRO A 1 402 ? 34.481 1.945 -20.261 1.00 97.44 402 PRO A N 1
ATOM 2963 C CA . PRO A 1 402 ? 35.141 2.464 -19.060 1.00 97.44 402 PRO A CA 1
ATOM 2964 C C . PRO A 1 402 ? 35.297 3.993 -19.056 1.00 97.44 402 PRO A C 1
ATOM 2966 O O . PRO A 1 402 ? 35.095 4.643 -18.029 1.00 97.44 402 PRO A O 1
ATOM 2969 N N . SER A 1 403 ? 35.596 4.603 -20.207 1.00 98.00 403 SER A N 1
ATOM 2970 C CA . SER A 1 403 ? 35.724 6.063 -20.330 1.00 98.00 403 SER A CA 1
ATOM 2971 C C . SER A 1 403 ? 34.396 6.784 -20.072 1.00 98.00 403 SER A C 1
ATOM 2973 O O . SER A 1 403 ? 34.365 7.804 -19.379 1.00 98.00 403 SER A O 1
ATOM 2975 N N . THR A 1 404 ? 33.293 6.231 -20.584 1.00 97.81 404 THR A N 1
ATOM 2976 C CA . THR A 1 404 ? 31.932 6.756 -20.400 1.00 97.81 404 THR A CA 1
ATOM 2977 C C . THR A 1 404 ? 31.494 6.633 -18.942 1.00 97.81 404 THR A C 1
ATOM 2979 O O . THR A 1 404 ? 30.973 7.594 -18.378 1.00 97.81 404 THR A O 1
ATOM 2982 N N . VAL A 1 405 ? 31.782 5.493 -18.302 1.00 98.31 405 VAL A N 1
ATOM 2983 C CA . VAL A 1 405 ? 31.525 5.258 -16.872 1.00 98.31 405 VAL A CA 1
ATOM 2984 C C . VAL A 1 405 ? 32.241 6.286 -15.997 1.00 98.31 405 VAL A C 1
ATOM 2986 O O . VAL A 1 405 ? 31.630 6.865 -15.098 1.00 98.31 405 VAL A O 1
ATOM 2989 N N . LYS A 1 406 ? 33.520 6.558 -16.273 1.00 98.31 406 LYS A N 1
ATOM 2990 C CA . LYS A 1 406 ? 34.299 7.543 -15.516 1.00 98.31 406 LYS A CA 1
ATOM 2991 C C . LYS A 1 406 ? 33.708 8.949 -15.627 1.00 98.31 406 LYS A C 1
ATOM 2993 O O . LYS A 1 406 ? 33.560 9.646 -14.622 1.00 98.31 406 LYS A O 1
ATOM 2998 N N . LEU A 1 407 ? 33.320 9.362 -16.837 1.00 98.06 407 LEU A N 1
ATOM 2999 C CA . LEU A 1 407 ? 32.678 10.659 -17.054 1.00 98.06 407 LEU A CA 1
ATOM 3000 C C . LEU A 1 407 ? 31.325 10.741 -16.324 1.00 98.06 407 LEU A C 1
ATOM 3002 O O . LEU A 1 407 ? 31.044 11.744 -15.667 1.00 98.06 407 LEU A O 1
ATOM 3006 N N . PHE A 1 408 ? 30.523 9.676 -16.387 1.00 98.31 408 PHE A N 1
ATOM 3007 C CA . PHE A 1 408 ? 29.235 9.562 -15.698 1.00 98.31 408 PHE A CA 1
ATOM 3008 C C . PHE A 1 408 ? 29.379 9.695 -14.177 1.00 98.31 408 PHE A C 1
ATOM 3010 O O . PHE A 1 408 ? 28.709 10.526 -13.557 1.00 98.31 408 PHE A O 1
ATOM 3017 N N . ALA A 1 409 ? 30.308 8.942 -13.582 1.00 98.31 409 ALA A N 1
ATOM 3018 C CA . ALA A 1 409 ? 30.617 8.996 -12.155 1.00 98.31 409 ALA A CA 1
ATOM 3019 C C . ALA A 1 409 ? 31.046 10.405 -11.712 1.00 98.31 409 ALA A C 1
ATOM 3021 O O . ALA A 1 409 ? 30.551 10.921 -10.704 1.00 98.31 409 ALA A O 1
ATOM 3022 N N . SER A 1 410 ? 31.906 11.061 -12.501 1.00 98.25 410 SER A N 1
ATOM 3023 C CA . SER A 1 410 ? 32.356 12.434 -12.249 1.00 98.25 410 SER A CA 1
ATOM 3024 C C . SER A 1 410 ? 31.198 13.435 -12.269 1.00 98.25 410 SER A C 1
ATOM 3026 O O . SER A 1 410 ? 31.072 14.264 -11.362 1.00 98.25 410 SER A O 1
ATOM 3028 N N . GLN A 1 411 ? 30.327 13.355 -13.282 1.00 98.19 411 GLN A N 1
ATOM 3029 C CA . GLN A 1 411 ? 29.203 14.281 -13.450 1.00 98.19 411 GLN A CA 1
ATOM 3030 C C . GLN A 1 411 ? 28.164 14.136 -12.335 1.00 98.19 411 GLN A C 1
ATOM 3032 O O . GLN A 1 411 ? 27.752 15.138 -11.746 1.00 98.19 411 GLN A O 1
ATOM 3037 N N . LEU A 1 412 ? 27.796 12.906 -11.965 1.00 98.06 412 LEU A N 1
ATOM 3038 C CA . LEU A 1 412 ? 26.856 12.677 -10.866 1.00 98.06 412 LEU A CA 1
ATOM 3039 C C . LEU A 1 412 ? 27.423 13.100 -9.507 1.00 98.06 412 LEU A C 1
ATOM 3041 O O . LEU A 1 412 ? 26.711 13.713 -8.709 1.00 98.06 412 LEU A O 1
ATOM 3045 N N . CYS A 1 413 ? 28.708 12.843 -9.247 1.00 98.00 413 CYS A N 1
ATOM 3046 C CA . CYS A 1 413 ? 29.369 13.299 -8.024 1.00 98.00 413 CYS A CA 1
ATOM 3047 C C . CYS A 1 413 ? 29.319 14.836 -7.909 1.00 98.00 413 CYS A C 1
ATOM 3049 O O . CYS A 1 413 ? 28.914 15.374 -6.873 1.00 98.00 413 CYS A O 1
ATOM 3051 N N . LYS A 1 414 ? 29.638 15.556 -8.994 1.00 98.12 414 LYS A N 1
ATOM 3052 C CA . LYS A 1 414 ? 29.550 17.027 -9.062 1.00 98.12 414 LYS A CA 1
ATOM 3053 C C . LYS A 1 414 ? 28.117 17.534 -8.891 1.00 98.12 414 LYS A C 1
ATOM 3055 O O . LYS A 1 414 ? 27.901 18.509 -8.170 1.00 98.12 414 LYS A O 1
ATOM 3060 N N . ALA A 1 415 ? 27.133 16.852 -9.474 1.00 98.06 415 ALA A N 1
ATOM 3061 C CA . ALA A 1 415 ? 25.721 17.188 -9.324 1.00 98.06 415 ALA A CA 1
ATOM 3062 C C . ALA A 1 415 ? 25.239 17.071 -7.861 1.00 98.06 415 ALA A C 1
ATOM 3064 O O . ALA A 1 415 ? 24.607 17.989 -7.328 1.00 98.06 415 ALA A O 1
ATOM 3065 N N . VAL A 1 416 ? 25.615 15.997 -7.158 1.00 97.69 416 VAL A N 1
ATOM 3066 C CA . VAL A 1 416 ? 25.309 15.825 -5.725 1.00 97.69 416 VAL A CA 1
ATOM 3067 C C . VAL A 1 416 ? 26.040 16.868 -4.870 1.00 97.69 416 VAL A C 1
ATOM 3069 O O . VAL A 1 416 ? 25.461 17.422 -3.932 1.00 97.69 416 VAL A O 1
ATOM 3072 N N . GLN A 1 417 ? 27.296 17.196 -5.191 1.00 97.31 417 GLN A N 1
ATOM 3073 C CA . GLN A 1 417 ? 28.025 18.280 -4.520 1.00 97.31 417 GLN A CA 1
ATOM 3074 C C . GLN A 1 417 ? 27.347 19.642 -4.727 1.00 97.31 417 GLN A C 1
ATOM 3076 O O . GLN A 1 417 ? 27.245 20.417 -3.774 1.00 97.31 417 GLN A O 1
ATOM 3081 N N . ASN A 1 418 ? 26.818 19.916 -5.925 1.00 97.19 418 ASN A N 1
ATOM 3082 C CA . ASN A 1 418 ? 26.047 21.126 -6.204 1.00 97.19 418 ASN A CA 1
ATOM 3083 C C . ASN A 1 418 ? 24.800 21.219 -5.307 1.00 97.19 418 ASN A C 1
ATOM 3085 O O . ASN A 1 418 ? 24.559 22.270 -4.714 1.00 97.19 418 ASN A O 1
ATOM 3089 N N . CYS A 1 419 ? 24.073 20.110 -5.113 1.00 97.00 419 CYS A N 1
ATOM 3090 C CA . CYS A 1 419 ? 22.940 20.049 -4.181 1.00 97.00 419 CYS A CA 1
ATOM 3091 C C . CYS A 1 419 ? 23.358 20.396 -2.746 1.00 97.00 419 CYS A C 1
ATOM 3093 O O . CYS A 1 419 ? 22.720 21.222 -2.095 1.00 97.00 419 CYS A O 1
ATOM 3095 N N . ARG A 1 420 ? 24.476 19.838 -2.260 1.00 95.88 420 ARG A N 1
ATOM 3096 C CA . ARG A 1 420 ? 25.002 20.144 -0.914 1.00 95.88 420 ARG A CA 1
ATOM 3097 C C . ARG A 1 420 ? 25.387 21.610 -0.749 1.00 95.88 420 ARG A C 1
ATOM 3099 O O . ARG A 1 420 ? 25.136 22.190 0.301 1.00 95.88 420 ARG A O 1
ATOM 3106 N N . GLN A 1 421 ? 25.991 22.214 -1.770 1.00 95.44 421 GLN A N 1
ATOM 3107 C CA . GLN A 1 421 ? 26.342 23.636 -1.745 1.00 95.44 421 GLN A CA 1
ATOM 3108 C C . GLN A 1 421 ? 25.098 24.529 -1.781 1.00 95.44 421 GLN A C 1
ATOM 3110 O O . GLN A 1 421 ? 25.080 25.583 -1.143 1.00 95.44 421 GLN A O 1
ATOM 3115 N N . LYS A 1 422 ? 24.060 24.112 -2.517 1.00 94.44 422 LYS A N 1
ATOM 3116 C CA . LYS A 1 422 ? 22.785 24.827 -2.603 1.00 94.44 422 LYS A CA 1
ATOM 3117 C C . LYS A 1 422 ? 21.960 24.720 -1.331 1.00 94.44 422 LYS A C 1
ATOM 3119 O O . LYS A 1 422 ? 21.324 25.708 -0.999 1.00 94.44 422 LYS A O 1
ATOM 3124 N N . LYS A 1 423 ? 22.035 23.608 -0.591 1.00 93.62 423 LYS A N 1
ATOM 3125 C CA . LYS A 1 423 ? 21.350 23.402 0.699 1.00 93.62 423 LYS A CA 1
ATOM 3126 C C . LYS A 1 423 ? 21.486 24.604 1.646 1.00 93.62 423 LYS A C 1
ATOM 3128 O O . LYS A 1 423 ? 20.492 25.125 2.124 1.00 93.62 423 LYS A O 1
ATOM 3133 N N . GLY A 1 424 ? 22.703 25.120 1.842 1.00 87.50 424 GLY A N 1
ATOM 3134 C CA . GLY A 1 424 ? 22.944 26.293 2.701 1.00 87.50 424 GLY A CA 1
ATOM 3135 C C . GLY A 1 424 ? 22.611 27.654 2.070 1.00 87.50 424 GLY A C 1
ATOM 3136 O O . GLY A 1 424 ? 22.738 28.681 2.728 1.00 87.50 424 GLY A O 1
ATOM 3137 N N . LYS A 1 425 ? 22.235 27.684 0.787 1.00 87.69 425 LYS A N 1
ATOM 3138 C CA . LYS A 1 425 ? 21.989 28.897 -0.008 1.00 87.69 425 LYS A CA 1
ATOM 3139 C C . LYS A 1 425 ? 20.553 28.992 -0.529 1.00 87.69 425 LYS A C 1
ATOM 3141 O O . LYS A 1 425 ? 20.283 29.866 -1.352 1.00 87.69 425 LYS A O 1
ATOM 3146 N N . ILE A 1 426 ? 19.637 28.123 -0.086 1.00 84.25 426 ILE A N 1
ATOM 3147 C CA . ILE A 1 426 ? 18.208 28.251 -0.395 1.00 84.25 426 ILE A CA 1
ATOM 3148 C C . ILE A 1 426 ? 17.662 29.450 0.391 1.00 84.25 426 ILE A C 1
ATOM 3150 O O . ILE A 1 426 ? 17.067 29.313 1.452 1.00 84.25 426 ILE A O 1
ATOM 3154 N N . THR A 1 427 ? 17.903 30.659 -0.110 1.00 78.00 427 THR A N 1
ATOM 3155 C CA . THR A 1 427 ? 17.130 31.837 0.277 1.00 78.00 427 THR A CA 1
ATOM 3156 C C . THR A 1 427 ? 15.895 31.889 -0.621 1.00 78.00 427 THR A C 1
ATOM 3158 O O . THR A 1 427 ? 15.978 31.602 -1.816 1.00 78.00 427 THR A O 1
ATOM 3161 N N . ASN A 1 428 ? 14.738 32.223 -0.041 1.00 67.50 428 ASN A N 1
ATOM 3162 C CA . ASN A 1 428 ? 13.379 32.074 -0.599 1.00 67.50 428 ASN A CA 1
ATOM 3163 C C . ASN A 1 428 ? 13.090 32.745 -1.971 1.00 67.50 428 ASN A C 1
ATOM 3165 O O . ASN A 1 428 ? 11.943 32.760 -2.406 1.00 67.50 428 ASN A O 1
ATOM 3169 N N . GLY A 1 429 ? 14.084 33.309 -2.665 1.00 69.81 429 GLY A N 1
ATOM 3170 C CA . GLY A 1 429 ? 13.913 34.024 -3.935 1.00 69.81 429 GLY A CA 1
ATOM 3171 C C . GLY A 1 429 ? 14.310 33.263 -5.207 1.00 69.81 429 GLY A C 1
ATOM 3172 O O . GLY A 1 429 ? 13.817 33.603 -6.282 1.00 69.81 429 GLY A O 1
ATOM 3173 N N . ALA A 1 430 ? 15.181 32.248 -5.140 1.00 78.38 430 ALA A N 1
ATOM 3174 C CA . ALA A 1 430 ? 15.664 31.558 -6.343 1.00 78.38 430 ALA A CA 1
ATOM 3175 C C . ALA A 1 430 ? 14.818 30.314 -6.660 1.00 78.38 430 ALA A C 1
ATOM 3177 O O . ALA A 1 430 ? 14.837 29.338 -5.910 1.00 78.38 430 ALA A O 1
ATOM 3178 N N . ARG A 1 431 ? 14.111 30.323 -7.800 1.00 87.94 431 ARG A N 1
ATOM 3179 C CA . ARG A 1 431 ? 13.384 29.148 -8.312 1.00 87.94 431 ARG A CA 1
ATOM 3180 C C . ARG A 1 431 ? 14.385 28.041 -8.661 1.00 87.94 431 ARG A C 1
ATOM 3182 O O . ARG A 1 431 ? 15.061 28.121 -9.681 1.00 87.94 431 ARG A O 1
ATOM 3189 N N . GLN A 1 432 ? 14.502 27.038 -7.795 1.00 92.88 432 GLN A N 1
ATOM 3190 C CA . GLN A 1 432 ? 15.246 25.810 -8.079 1.00 92.88 432 GLN A CA 1
ATOM 3191 C C . GLN A 1 432 ? 14.348 24.821 -8.827 1.00 92.88 432 GLN A C 1
ATOM 3193 O O . GLN A 1 432 ? 13.130 24.821 -8.651 1.00 92.88 432 GLN A O 1
ATOM 3198 N N . ILE A 1 433 ? 14.971 23.968 -9.637 1.00 95.56 433 ILE A N 1
ATOM 3199 C CA . ILE A 1 433 ? 14.309 22.834 -10.288 1.00 95.56 433 ILE A CA 1
ATOM 3200 C C . ILE A 1 433 ? 13.746 21.897 -9.188 1.00 95.56 433 ILE A C 1
ATOM 3202 O O . ILE A 1 433 ? 14.480 21.613 -8.233 1.00 95.56 433 ILE A O 1
ATOM 3206 N N . PRO A 1 434 ? 12.475 21.448 -9.263 1.00 96.38 434 PRO A N 1
ATOM 3207 C CA . PRO A 1 434 ? 11.835 20.631 -8.221 1.00 96.38 434 PRO A CA 1
ATOM 3208 C C . PRO A 1 434 ? 12.632 19.383 -7.812 1.00 96.38 434 PRO A C 1
ATOM 3210 O O . PRO A 1 434 ? 12.749 19.082 -6.626 1.00 96.38 434 PRO A O 1
ATOM 3213 N N . GLU A 1 435 ? 13.254 18.715 -8.777 1.00 97.88 435 GLU A N 1
ATOM 3214 C CA . GLU A 1 435 ? 14.075 17.515 -8.607 1.00 97.88 435 GLU A CA 1
ATOM 3215 C C . GLU A 1 435 ? 15.348 17.812 -7.795 1.00 97.88 435 GLU A C 1
ATOM 3217 O O . GLU A 1 435 ? 15.784 17.005 -6.974 1.00 97.88 435 GLU A O 1
ATOM 3222 N N . VAL A 1 436 ? 15.917 19.015 -7.942 1.00 97.31 436 VAL A N 1
ATOM 3223 C CA . VAL A 1 436 ? 17.053 19.472 -7.123 1.00 97.31 436 VAL A CA 1
ATOM 3224 C C . VAL A 1 436 ? 16.615 19.678 -5.674 1.00 97.31 436 VAL A C 1
ATOM 3226 O O . VAL A 1 436 ? 17.334 19.286 -4.757 1.00 97.31 436 VAL A O 1
ATOM 3229 N N . LEU A 1 437 ? 15.435 20.268 -5.449 1.00 96.12 437 LEU A N 1
ATOM 3230 C CA . LEU A 1 437 ? 14.889 20.451 -4.098 1.00 96.12 437 LEU A CA 1
ATOM 3231 C C . LEU A 1 437 ? 14.617 19.113 -3.416 1.00 96.12 437 LEU A C 1
ATOM 3233 O O . LEU A 1 437 ? 14.826 18.983 -2.215 1.00 96.12 437 LEU A O 1
ATOM 3237 N N . GLU A 1 438 ? 14.178 18.116 -4.171 1.00 96.69 438 GLU A N 1
ATOM 3238 C CA . GLU A 1 438 ? 13.949 16.779 -3.647 1.00 96.69 438 GLU A CA 1
ATOM 3239 C C . GLU A 1 438 ? 15.241 16.083 -3.210 1.00 96.69 438 GLU A C 1
ATOM 3241 O O . GLU A 1 438 ? 15.305 15.559 -2.098 1.00 96.69 438 GLU A O 1
ATOM 3246 N N . ILE A 1 439 ? 16.300 16.143 -4.024 1.00 97.56 439 ILE A N 1
ATOM 3247 C CA . ILE A 1 439 ? 17.614 15.630 -3.616 1.00 97.56 439 ILE A CA 1
ATOM 3248 C C . ILE A 1 439 ? 18.144 16.388 -2.392 1.00 97.56 439 ILE A C 1
ATOM 3250 O O . ILE A 1 439 ? 18.712 15.775 -1.489 1.00 97.56 439 ILE A O 1
ATOM 3254 N N . ILE A 1 440 ? 17.934 17.707 -2.309 1.00 96.50 440 ILE A N 1
ATOM 3255 C CA . ILE A 1 440 ? 18.324 18.490 -1.127 1.00 96.50 440 ILE A CA 1
ATOM 3256 C C . ILE A 1 440 ? 17.557 18.033 0.119 1.00 96.50 440 ILE A C 1
ATOM 3258 O O . ILE A 1 440 ? 18.189 17.845 1.156 1.00 96.50 440 ILE A O 1
ATOM 3262 N N . LYS A 1 441 ? 16.247 17.776 0.008 1.00 95.56 441 LYS A N 1
ATOM 3263 C CA . LYS A 1 441 ? 15.431 17.231 1.104 1.00 95.56 441 LYS A CA 1
ATOM 3264 C C . LYS A 1 441 ? 15.942 15.869 1.571 1.00 95.56 441 LYS A C 1
ATOM 3266 O O . LYS A 1 441 ? 16.117 15.676 2.769 1.00 95.56 441 LYS A O 1
ATOM 3271 N N . LEU A 1 442 ? 16.269 14.960 0.647 1.00 95.25 442 LEU A N 1
ATOM 3272 C CA . LEU A 1 442 ? 16.868 13.661 0.991 1.00 95.25 442 LEU A CA 1
ATOM 3273 C C . LEU A 1 442 ? 18.213 13.818 1.717 1.00 95.25 442 LEU A C 1
ATOM 3275 O O . LEU A 1 442 ? 18.504 13.091 2.660 1.00 95.25 442 LEU A O 1
ATOM 3279 N N . LEU A 1 443 ? 19.016 14.813 1.332 1.00 94.69 443 LEU A N 1
ATOM 3280 C CA . LEU A 1 443 ? 20.263 15.164 2.021 1.00 94.69 443 LEU A CA 1
ATOM 3281 C C . LEU A 1 443 ? 20.041 15.933 3.346 1.00 94.69 443 LEU A C 1
ATOM 3283 O O . LEU A 1 443 ? 20.999 16.175 4.089 1.00 94.69 443 LEU A O 1
ATOM 3287 N N . GLU A 1 444 ? 18.821 16.394 3.634 1.00 92.69 444 GLU A N 1
ATOM 3288 C CA . GLU A 1 444 ? 18.431 17.161 4.826 1.00 92.69 444 GLU A CA 1
ATOM 3289 C C . GLU A 1 444 ? 17.870 16.311 5.948 1.00 92.69 444 GLU A C 1
ATOM 3291 O O . GLU A 1 444 ? 18.248 16.571 7.091 1.00 92.69 444 GLU A O 1
ATOM 3296 N N . THR A 1 445 ? 17.052 15.302 5.628 1.00 86.94 445 THR A N 1
ATOM 3297 C CA . THR A 1 445 ? 16.342 14.431 6.585 1.00 86.94 445 THR A CA 1
ATOM 3298 C C . THR A 1 445 ? 17.248 13.834 7.674 1.00 86.94 445 THR A C 1
ATOM 3300 O O . THR A 1 445 ? 16.774 13.418 8.722 1.00 86.94 445 THR A O 1
ATOM 3303 N N . GLU A 1 446 ? 18.565 13.846 7.484 1.00 65.00 446 GLU A N 1
ATOM 3304 C CA . GLU A 1 446 ? 19.537 13.289 8.423 1.00 65.00 446 GLU A CA 1
ATOM 3305 C C . GLU A 1 446 ? 20.343 14.325 9.209 1.00 65.00 446 GLU A C 1
ATOM 3307 O O . GLU A 1 446 ? 20.932 13.991 10.233 1.00 65.00 446 GLU A O 1
ATOM 3312 N N . SER A 1 447 ? 20.398 15.584 8.758 1.00 64.81 447 SER A N 1
ATOM 3313 C CA . SER A 1 447 ? 21.091 16.631 9.528 1.00 64.81 447 SER A CA 1
ATOM 3314 C C . SER A 1 447 ? 20.328 16.991 10.803 1.00 64.81 447 SER A C 1
ATOM 3316 O O . SER A 1 447 ? 20.944 17.425 11.771 1.00 64.81 447 SER A O 1
ATOM 3318 N N . SER A 1 448 ? 19.009 16.782 10.816 1.00 54.72 448 SER A N 1
ATOM 3319 C CA . SER A 1 448 ? 18.139 17.051 11.963 1.00 54.72 448 SER A CA 1
ATOM 3320 C C . SER A 1 448 ? 18.223 15.994 13.065 1.00 54.72 448 SER A C 1
ATOM 3322 O O . SER A 1 448 ? 17.937 16.314 14.210 1.00 54.72 448 SER A O 1
ATOM 3324 N N . VAL A 1 449 ? 18.667 14.767 12.765 1.00 56.72 449 VAL A N 1
ATOM 3325 C CA . VAL A 1 449 ? 18.713 13.661 13.748 1.00 56.72 449 VAL A CA 1
ATOM 3326 C C . VAL A 1 449 ? 19.927 13.765 14.688 1.00 56.72 449 VAL A C 1
ATOM 3328 O O . VAL A 1 449 ? 20.010 13.065 15.686 1.00 56.72 449 VAL A O 1
ATOM 3331 N N . SER A 1 450 ? 20.877 14.665 14.412 1.00 48.84 450 SER A N 1
ATOM 3332 C CA . SER A 1 450 ? 22.123 14.783 15.185 1.00 48.84 450 SER A CA 1
ATOM 3333 C C . SER A 1 450 ? 22.203 16.033 16.076 1.00 48.84 450 SER A C 1
ATOM 3335 O O . SER A 1 450 ? 23.275 16.312 16.611 1.00 48.84 450 SER A O 1
ATOM 3337 N N . ALA A 1 451 ? 21.111 16.794 16.218 1.00 46.56 451 ALA A N 1
ATOM 3338 C CA . ALA A 1 451 ? 21.069 18.047 16.983 1.00 46.56 451 ALA A CA 1
ATOM 3339 C C . ALA A 1 451 ? 20.230 17.968 18.272 1.00 46.56 451 ALA A C 1
ATOM 3341 O O . ALA A 1 451 ? 19.915 19.006 18.852 1.00 46.56 451 ALA A O 1
ATOM 3342 N N . GLU A 1 452 ? 19.889 16.767 18.740 1.00 38.72 452 GLU A N 1
ATOM 3343 C CA . GLU A 1 452 ? 19.293 16.599 20.063 1.00 38.72 452 GLU A CA 1
ATOM 3344 C C . GLU A 1 452 ? 20.397 16.769 21.112 1.00 38.72 452 GLU A C 1
ATOM 3346 O O . GLU A 1 452 ? 21.336 15.979 21.235 1.00 38.72 452 GLU A O 1
ATOM 3351 N N . SER A 1 453 ? 20.351 17.924 21.768 1.00 41.34 453 SER A N 1
ATOM 3352 C CA . SER A 1 453 ? 21.319 18.391 22.744 1.00 41.34 453 SER A CA 1
ATOM 3353 C C . SER A 1 453 ? 21.467 17.394 23.888 1.00 41.34 453 SER A C 1
ATOM 3355 O O . SER A 1 453 ? 20.552 17.226 24.691 1.00 41.34 453 SER A O 1
ATOM 3357 N N . SER A 1 454 ? 22.660 16.812 24.017 1.00 33.59 454 SER A N 1
ATOM 3358 C CA . SER A 1 454 ? 23.123 16.234 25.278 1.00 33.59 454 SER A CA 1
ATOM 3359 C C . SER A 1 454 ? 22.897 17.268 26.395 1.00 33.59 454 SER A C 1
ATOM 3361 O O . SER A 1 454 ? 23.387 18.398 26.259 1.00 33.59 454 SER A O 1
ATOM 3363 N N . PRO A 1 455 ? 22.171 16.938 27.479 1.00 40.94 455 PRO A N 1
ATOM 3364 C CA . PRO A 1 455 ? 21.932 17.877 28.561 1.00 40.94 455 PRO A CA 1
ATOM 3365 C C . PRO A 1 455 ? 23.279 18.268 29.170 1.00 40.94 455 PRO A C 1
ATOM 3367 O O . PRO A 1 455 ? 24.061 17.419 29.599 1.00 40.94 455 PRO A O 1
ATOM 3370 N N . ARG A 1 456 ? 23.578 19.572 29.164 1.00 36.34 456 ARG A N 1
ATOM 3371 C CA . ARG A 1 456 ? 24.690 20.128 29.936 1.00 36.34 456 ARG A CA 1
ATOM 3372 C C . ARG A 1 456 ? 24.409 19.843 31.408 1.00 36.34 456 ARG A C 1
ATOM 3374 O O . ARG A 1 456 ? 23.517 20.443 31.995 1.00 36.34 456 ARG A O 1
ATOM 3381 N N . THR A 1 457 ? 25.192 18.948 31.995 1.00 38.06 457 THR A N 1
ATOM 3382 C CA . THR A 1 457 ? 25.303 18.786 33.445 1.00 38.06 457 THR A CA 1
ATOM 3383 C C . THR A 1 457 ? 25.693 20.124 34.084 1.00 38.06 457 THR A C 1
ATOM 3385 O O . THR A 1 457 ? 26.684 20.723 33.647 1.00 38.06 457 THR A O 1
ATOM 3388 N N . PRO A 1 458 ? 24.966 20.613 35.104 1.00 38.66 458 PRO A N 1
ATOM 3389 C CA . PRO A 1 458 ? 25.368 21.798 35.842 1.00 38.66 458 PRO A CA 1
ATOM 3390 C C . PRO A 1 458 ? 26.648 21.497 36.631 1.00 38.66 458 PRO A C 1
ATOM 3392 O O . PRO A 1 458 ? 26.704 20.595 37.466 1.00 38.66 458 PRO A O 1
ATOM 3395 N N . SER A 1 459 ? 27.694 22.263 36.329 1.00 34.34 459 SER A N 1
ATOM 3396 C CA . SER A 1 459 ? 28.954 22.309 37.067 1.00 34.34 459 SER A CA 1
ATOM 3397 C C . SER A 1 459 ? 28.683 22.746 38.508 1.00 34.34 459 SER A C 1
ATOM 3399 O O . SER A 1 459 ? 28.468 23.927 38.774 1.00 34.34 459 SER A O 1
ATOM 3401 N N . ARG A 1 460 ? 28.695 21.782 39.429 1.00 38.03 460 ARG A N 1
ATOM 3402 C CA . ARG A 1 460 ? 28.622 21.981 40.878 1.00 38.03 460 ARG A CA 1
ATOM 3403 C C . ARG A 1 460 ? 29.926 22.628 41.360 1.00 38.03 460 ARG A C 1
ATOM 3405 O O . ARG A 1 460 ? 30.998 22.046 41.218 1.00 38.03 460 ARG A O 1
ATOM 3412 N N . SER A 1 461 ? 29.827 23.840 41.893 1.00 39.69 461 SER A N 1
ATOM 3413 C CA . SER A 1 461 ? 30.896 24.526 42.621 1.00 39.69 461 SER A CA 1
ATOM 3414 C C . SER A 1 461 ? 31.303 23.7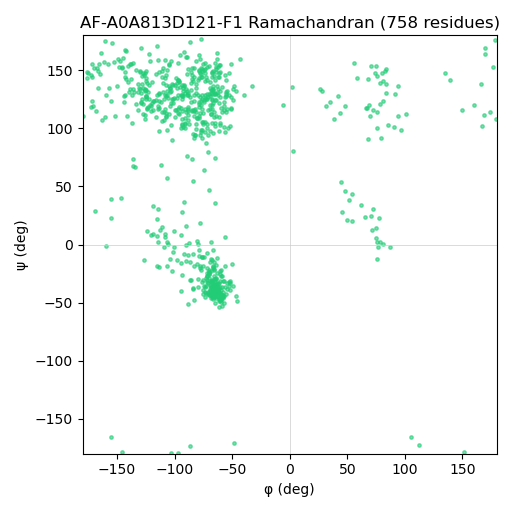33 43.876 1.00 39.69 461 SER A C 1
ATOM 3416 O O . SER A 1 461 ? 30.437 23.129 44.517 1.00 39.69 461 SER A O 1
ATOM 3418 N N . PRO A 1 462 ? 32.596 23.712 44.253 1.00 44.53 462 PRO A N 1
ATOM 3419 C CA . PRO A 1 462 ? 33.024 23.116 45.511 1.00 44.53 462 PRO A CA 1
ATOM 3420 C C . PRO A 1 462 ? 32.856 24.111 46.680 1.00 44.53 462 PRO A C 1
ATOM 3422 O O . PRO A 1 462 ? 33.068 25.312 46.488 1.00 44.53 462 PRO A O 1
ATOM 3425 N N . PRO A 1 463 ? 32.477 23.639 47.884 1.00 48.47 463 PRO A N 1
ATOM 3426 C CA . PRO A 1 463 ? 32.374 24.468 49.084 1.00 48.47 463 PRO A CA 1
ATOM 3427 C C . PRO A 1 463 ? 33.754 24.745 49.723 1.00 48.47 463 PRO A C 1
ATOM 3429 O O . PRO A 1 463 ? 34.728 24.054 49.413 1.00 48.47 463 PRO A O 1
ATOM 3432 N N . PRO A 1 464 ? 33.851 25.760 50.605 1.00 47.91 464 PRO A N 1
ATOM 3433 C CA . PRO A 1 464 ? 35.108 26.212 51.190 1.00 47.91 464 PRO A CA 1
ATOM 3434 C C . PRO A 1 464 ? 35.457 25.458 52.483 1.00 47.91 464 PRO A C 1
ATOM 3436 O O . PRO A 1 464 ? 34.581 25.163 53.291 1.00 47.91 464 PRO A O 1
ATOM 3439 N N . GLY A 1 465 ? 36.760 25.260 52.705 1.00 35.66 465 GLY A N 1
ATOM 3440 C CA . GLY A 1 465 ? 37.352 24.908 54.001 1.00 35.66 465 GLY A CA 1
ATOM 3441 C C . GLY A 1 465 ? 37.700 23.427 54.161 1.00 35.66 465 GLY A C 1
ATOM 3442 O O . GLY A 1 465 ? 36.824 22.582 54.224 1.00 35.66 465 GLY A O 1
ATOM 3443 N N . GLU A 1 466 ? 38.986 23.087 54.236 1.00 33.81 466 GLU A N 1
ATOM 3444 C CA . GLU A 1 466 ? 39.699 23.034 55.515 1.00 33.81 466 GLU A CA 1
ATOM 3445 C C . GLU A 1 466 ? 41.186 22.727 55.312 1.00 33.81 466 GLU A C 1
ATOM 3447 O O . GLU A 1 466 ? 41.623 22.072 54.367 1.00 33.81 466 GLU A O 1
ATOM 3452 N N . SER A 1 467 ? 41.964 23.304 56.218 1.00 35.12 467 SER A N 1
ATOM 3453 C CA . SER A 1 467 ? 43.414 23.251 56.303 1.00 35.12 467 SER A CA 1
ATOM 3454 C C . SER A 1 467 ? 43.897 21.829 56.611 1.00 35.12 467 SER A C 1
ATOM 3456 O O . SER A 1 467 ? 43.278 21.165 57.434 1.00 35.12 467 SER A O 1
ATOM 3458 N N . LEU A 1 468 ? 45.046 21.416 56.060 1.00 34.06 468 LEU A N 1
ATOM 3459 C CA . LEU A 1 468 ? 46.202 20.942 56.842 1.00 34.06 468 LEU A CA 1
ATOM 3460 C C . LEU A 1 468 ? 47.385 20.542 55.932 1.00 34.06 468 LEU A C 1
ATOM 3462 O O . LEU A 1 468 ? 47.372 19.540 55.231 1.00 34.06 468 LEU A O 1
ATOM 3466 N N . SER A 1 469 ? 48.435 21.362 56.005 1.00 35.22 469 SER A N 1
ATOM 3467 C CA . SER A 1 469 ? 49.832 20.975 56.258 1.00 35.22 469 SER A CA 1
ATOM 3468 C C . SER A 1 469 ? 50.391 19.678 55.635 1.00 35.22 469 SER A C 1
ATOM 3470 O O . SER A 1 469 ? 50.221 18.598 56.193 1.00 35.22 469 SER A O 1
ATOM 3472 N N . ARG A 1 470 ? 51.274 19.811 54.628 1.00 35.81 470 ARG A N 1
ATOM 3473 C CA . ARG A 1 470 ? 52.693 19.405 54.775 1.00 35.81 470 ARG A CA 1
ATOM 3474 C C . ARG A 1 470 ? 53.583 19.802 53.588 1.00 35.81 470 ARG A C 1
ATOM 3476 O O . ARG A 1 470 ? 53.431 19.315 52.480 1.00 35.81 470 ARG A O 1
ATOM 3483 N N . ARG A 1 471 ? 54.566 20.642 53.931 1.00 31.70 471 ARG A N 1
ATOM 3484 C CA . ARG A 1 471 ? 55.993 20.636 53.548 1.00 31.70 471 ARG A CA 1
ATOM 3485 C C . ARG A 1 471 ? 56.409 20.359 52.087 1.00 31.70 471 ARG A C 1
ATOM 3487 O O . ARG A 1 471 ? 56.399 19.239 51.600 1.00 31.70 471 ARG A O 1
ATOM 3494 N N . ALA A 1 472 ? 56.948 21.444 51.530 1.00 36.94 472 ALA A N 1
ATOM 3495 C CA . ALA A 1 472 ? 57.964 21.633 50.487 1.00 36.94 472 ALA A CA 1
ATOM 3496 C C . ALA A 1 472 ? 59.268 20.787 50.693 1.00 36.94 472 ALA A C 1
ATOM 3498 O O . ALA A 1 472 ? 59.303 20.028 51.665 1.00 36.94 472 ALA A O 1
ATOM 3499 N N . PRO A 1 473 ? 60.385 20.972 49.931 1.00 53.59 473 PRO A N 1
ATOM 3500 C CA . PRO A 1 473 ? 60.636 21.988 48.890 1.00 53.59 473 PRO A CA 1
ATOM 3501 C C . PRO A 1 473 ? 61.509 21.579 47.671 1.00 53.59 473 PRO A C 1
ATOM 3503 O O . PRO A 1 473 ? 62.113 20.513 47.627 1.00 53.59 473 PRO A O 1
ATOM 3506 N N . SER A 1 474 ? 61.699 22.581 46.795 1.00 34.41 474 SER A N 1
ATOM 3507 C CA . SER A 1 474 ? 62.924 22.895 46.022 1.00 34.41 474 SER A CA 1
ATOM 3508 C C . SER A 1 474 ? 63.163 22.074 44.742 1.00 34.41 474 SER A C 1
ATOM 3510 O O . SER A 1 474 ? 62.874 20.891 44.704 1.00 34.41 474 SER A O 1
ATOM 3512 N N . SER A 1 475 ? 63.645 22.627 43.628 1.00 36.16 475 SER A N 1
ATOM 3513 C CA . SER A 1 475 ? 64.432 23.845 43.399 1.00 36.16 475 SER A CA 1
ATOM 3514 C C . SER A 1 475 ? 64.419 24.219 41.905 1.00 36.16 475 SER A C 1
ATOM 3516 O O . SER A 1 475 ? 64.339 23.321 41.075 1.00 36.16 475 SER A O 1
ATOM 3518 N N . SER A 1 476 ? 64.628 25.520 41.620 1.00 34.25 476 SER A N 1
ATOM 3519 C CA . SER A 1 476 ? 65.494 26.091 40.549 1.00 34.25 476 SER A CA 1
ATOM 3520 C C . SER A 1 476 ? 65.232 25.711 39.075 1.00 34.25 476 SER A C 1
ATOM 3522 O O . SER A 1 476 ? 65.015 24.558 38.755 1.00 34.25 476 SER A O 1
ATOM 3524 N N . SER A 1 477 ? 65.374 26.553 38.055 1.00 35.12 477 SER A N 1
ATOM 3525 C CA . SER A 1 477 ? 65.850 27.927 37.887 1.00 35.12 477 SER A CA 1
ATOM 3526 C C . SER A 1 477 ? 65.440 28.354 36.473 1.00 35.12 477 SER A C 1
ATOM 3528 O O . SER A 1 477 ? 65.326 27.520 35.575 1.00 35.12 477 SER A O 1
ATOM 3530 N N . LEU A 1 478 ? 65.245 29.655 36.301 1.00 41.00 478 LEU A N 1
ATOM 3531 C CA . LEU A 1 478 ? 65.164 30.354 35.023 1.00 41.00 478 LEU A CA 1
ATOM 3532 C C . LEU A 1 478 ? 66.509 30.332 34.280 1.00 41.00 478 LEU A C 1
ATOM 3534 O O . LEU A 1 478 ? 67.551 30.286 34.930 1.00 41.00 478 LEU A O 1
ATOM 3538 N N . ASP A 1 479 ? 66.417 30.345 32.944 1.00 35.25 479 ASP A N 1
ATOM 3539 C CA . ASP A 1 479 ? 67.210 31.085 31.933 1.00 35.25 479 ASP A CA 1
ATOM 3540 C C . ASP A 1 479 ? 67.013 30.339 30.590 1.00 35.25 479 ASP A C 1
ATOM 3542 O O . ASP A 1 479 ? 67.206 29.133 30.508 1.00 35.25 479 ASP A O 1
ATOM 3546 N N . GLY A 1 480 ? 66.487 30.884 29.490 1.00 36.28 480 GLY A N 1
ATOM 3547 C CA . GLY A 1 480 ? 66.626 32.226 28.939 1.00 36.28 480 GLY A CA 1
ATOM 3548 C C . GLY A 1 480 ? 67.718 32.205 27.862 1.00 36.28 480 GLY A C 1
ATOM 3549 O O . GLY A 1 480 ? 68.877 32.224 28.234 1.00 36.28 480 GLY A O 1
ATOM 3550 N N . ILE A 1 481 ? 67.352 32.116 26.565 1.00 32.34 481 ILE A N 1
ATOM 3551 C CA . ILE A 1 481 ? 67.997 32.730 25.365 1.00 32.34 481 ILE A CA 1
ATOM 3552 C C . ILE A 1 481 ? 67.438 32.110 24.050 1.00 32.34 481 ILE A C 1
ATOM 3554 O O . ILE A 1 481 ? 67.733 30.986 23.661 1.00 32.34 481 ILE A O 1
ATOM 3558 N N . MET A 1 482 ? 66.536 32.874 23.426 1.00 35.44 482 MET A N 1
ATOM 3559 C CA . MET A 1 482 ? 66.453 33.344 22.025 1.00 35.44 482 MET A CA 1
ATOM 3560 C C . MET A 1 482 ? 67.086 32.609 20.797 1.00 35.44 482 MET A C 1
ATOM 3562 O O . MET A 1 482 ? 68.289 32.399 20.734 1.00 35.44 482 MET A O 1
ATOM 3566 N N . VAL A 1 483 ? 66.238 32.507 19.738 1.00 32.28 483 VAL A N 1
ATOM 3567 C CA . VAL A 1 483 ? 66.446 32.419 18.246 1.00 32.28 483 VAL A CA 1
ATOM 3568 C C . VAL A 1 483 ? 67.109 31.126 17.701 1.00 32.28 483 VAL A C 1
ATOM 3570 O O . VAL A 1 483 ? 68.000 30.586 18.325 1.00 32.28 483 VAL A O 1
ATOM 3573 N N . SER A 1 484 ? 66.780 30.517 16.546 1.00 34.31 484 SER A N 1
ATOM 3574 C CA . SER A 1 484 ? 66.192 30.981 15.276 1.00 34.31 484 SER A CA 1
ATOM 3575 C C . SER A 1 484 ? 65.568 29.812 14.448 1.00 34.31 484 SER A C 1
ATOM 3577 O O . SER A 1 484 ? 65.609 28.659 14.883 1.00 34.31 484 SER A O 1
ATOM 3579 N N . PRO A 1 485 ? 64.905 30.085 13.300 1.00 39.28 485 PRO A N 1
ATOM 3580 C CA . PRO A 1 485 ? 63.823 29.276 12.733 1.00 39.28 485 PRO A CA 1
ATOM 3581 C C . PRO A 1 485 ? 64.304 28.148 11.806 1.00 39.28 485 PRO A C 1
ATOM 3583 O O . PRO A 1 485 ? 64.827 28.398 10.725 1.00 39.28 485 PRO A O 1
ATOM 3586 N N . GLY A 1 486 ? 64.054 26.889 12.181 1.00 38.56 486 GLY A N 1
ATOM 3587 C CA . GLY A 1 486 ? 64.460 25.755 11.339 1.00 38.56 486 GLY A CA 1
ATOM 3588 C C . GLY A 1 486 ? 63.922 24.375 11.716 1.00 38.56 486 GLY A C 1
ATOM 3589 O O . GLY A 1 486 ? 64.605 23.390 11.457 1.00 38.56 486 GLY A O 1
ATOM 3590 N N . ARG A 1 487 ? 62.739 24.252 12.343 1.00 36.75 487 ARG A N 1
ATOM 3591 C CA . ARG A 1 487 ? 62.230 22.937 12.801 1.00 36.75 487 ARG A CA 1
ATOM 3592 C C . ARG A 1 487 ? 60.706 22.734 12.752 1.00 36.75 487 ARG A C 1
ATOM 3594 O O . ARG A 1 487 ? 60.136 22.080 13.616 1.00 36.75 487 ARG A O 1
ATOM 3601 N N . ILE A 1 488 ? 60.040 23.210 11.698 1.00 37.53 488 ILE A N 1
ATOM 3602 C CA . ILE A 1 488 ? 58.655 22.809 11.371 1.00 37.53 488 ILE A CA 1
ATOM 3603 C C . ILE A 1 488 ? 58.670 21.991 10.075 1.00 37.53 488 ILE A C 1
ATOM 3605 O O . ILE A 1 488 ? 58.230 22.467 9.042 1.00 37.53 488 ILE A O 1
ATOM 3609 N N . LEU A 1 489 ? 59.241 20.783 10.109 1.00 39.12 489 LEU A N 1
ATOM 3610 C CA . LEU A 1 489 ? 59.091 19.763 9.049 1.00 39.12 489 LEU A CA 1
ATOM 3611 C C . LEU A 1 489 ? 59.306 18.324 9.583 1.00 39.12 489 LEU A C 1
ATOM 3613 O O . LEU A 1 489 ? 59.607 17.409 8.828 1.00 39.12 489 LEU A O 1
ATOM 3617 N N . ALA A 1 490 ? 59.122 18.103 10.893 1.00 41.09 490 ALA A N 1
ATOM 3618 C CA . ALA A 1 490 ? 59.316 16.805 11.558 1.00 41.09 490 ALA A CA 1
ATOM 3619 C C . ALA A 1 490 ? 58.013 16.200 12.127 1.00 41.09 490 ALA A C 1
ATOM 3621 O O . ALA A 1 490 ? 58.039 15.489 13.126 1.00 41.09 490 ALA A O 1
ATOM 3622 N N . SER A 1 491 ? 56.868 16.475 11.491 1.00 38.03 491 SER A N 1
ATOM 3623 C CA . SER A 1 491 ? 55.574 15.832 11.790 1.00 38.03 491 SER A CA 1
ATOM 3624 C C . SER A 1 491 ? 55.030 14.963 10.645 1.00 38.03 491 SER A C 1
ATOM 3626 O O . SER A 1 491 ? 53.973 14.355 10.792 1.00 38.03 491 SER A O 1
ATOM 3628 N N . TYR A 1 492 ? 55.763 14.821 9.535 1.00 39.56 492 TYR A N 1
ATOM 3629 C CA . TYR A 1 492 ? 55.424 13.886 8.458 1.00 39.56 492 TYR A CA 1
ATOM 3630 C C . TYR A 1 492 ? 56.315 12.646 8.547 1.00 39.56 492 TYR A C 1
ATOM 3632 O O . TYR A 1 492 ? 57.414 12.604 7.999 1.00 39.56 492 TYR A O 1
ATOM 3640 N N . GLY A 1 493 ? 55.837 11.649 9.293 1.00 39.84 493 GLY A N 1
ATOM 3641 C CA . GLY A 1 493 ? 56.482 10.356 9.516 1.00 39.84 493 GLY A CA 1
ATOM 3642 C C . GLY A 1 493 ? 56.620 9.506 8.252 1.00 39.84 493 GLY A C 1
ATOM 3643 O O . GLY A 1 493 ? 55.936 8.500 8.097 1.00 39.84 493 GLY A O 1
ATOM 3644 N N . LEU A 1 494 ? 57.556 9.876 7.382 1.00 33.75 494 LEU A N 1
ATOM 3645 C CA . LEU A 1 494 ? 58.074 9.028 6.316 1.00 33.75 494 LEU A CA 1
ATOM 3646 C C . LEU A 1 494 ? 59.347 8.344 6.822 1.00 33.75 494 LEU A C 1
ATOM 3648 O O . LEU A 1 494 ? 60.422 8.940 6.856 1.00 33.75 494 LEU A O 1
ATOM 3652 N N . LYS A 1 495 ? 59.233 7.076 7.231 1.00 36.72 495 LYS A N 1
ATOM 3653 C CA . LYS A 1 495 ? 60.399 6.198 7.370 1.00 36.72 495 LYS A CA 1
ATOM 3654 C C . LYS A 1 495 ? 60.658 5.524 6.028 1.00 36.72 495 LYS A C 1
ATOM 3656 O O . LYS A 1 495 ? 59.971 4.580 5.659 1.00 36.72 495 LYS A O 1
ATOM 3661 N N . ALA A 1 496 ? 61.678 6.016 5.336 1.00 33.62 496 ALA A N 1
ATOM 3662 C CA . ALA A 1 496 ? 62.397 5.279 4.312 1.00 33.62 496 ALA A CA 1
ATOM 3663 C C . ALA A 1 496 ? 63.516 4.460 4.975 1.00 33.62 496 ALA A C 1
ATOM 3665 O O . ALA A 1 496 ? 64.322 5.029 5.708 1.00 33.62 496 ALA A O 1
ATOM 3666 N N . LYS A 1 497 ? 63.560 3.152 4.705 1.00 36.47 497 LYS A N 1
ATOM 3667 C CA . LYS A 1 497 ? 64.719 2.238 4.772 1.00 36.47 497 LYS A CA 1
ATOM 3668 C C . LYS A 1 497 ? 64.321 0.973 4.004 1.00 36.47 497 LYS A C 1
ATOM 3670 O O . LYS A 1 497 ? 63.172 0.570 4.098 1.00 36.47 497 LYS A O 1
ATOM 3675 N N . SER A 1 498 ? 65.172 0.246 3.303 1.00 32.31 498 SER A N 1
ATOM 3676 C CA . SER A 1 498 ? 66.482 0.473 2.694 1.00 32.31 498 SER A CA 1
ATOM 3677 C C . SER A 1 498 ? 66.734 -0.793 1.873 1.00 32.31 498 SER A C 1
ATOM 3679 O O . SER A 1 498 ? 66.355 -1.886 2.286 1.00 32.31 498 SER A O 1
ATOM 3681 N N . SER A 1 499 ? 67.365 -0.615 0.725 1.00 33.16 499 SER A N 1
ATOM 3682 C CA . SER A 1 499 ? 67.862 -1.631 -0.198 1.00 33.16 499 SER A CA 1
ATOM 3683 C C . SER A 1 499 ? 68.504 -2.863 0.458 1.00 33.16 499 SER A C 1
ATOM 3685 O O . SER A 1 499 ? 69.480 -2.726 1.192 1.00 33.16 499 SER A O 1
ATOM 3687 N N . HIS A 1 500 ? 68.047 -4.051 0.061 1.00 32.91 500 HIS A N 1
ATOM 3688 C CA . HIS A 1 500 ? 68.898 -5.229 -0.096 1.00 32.91 500 HIS A CA 1
ATOM 3689 C C . HIS A 1 500 ? 68.588 -5.860 -1.456 1.00 32.91 500 HIS A C 1
ATOM 3691 O O . HIS A 1 500 ? 67.465 -6.277 -1.725 1.00 32.91 500 HIS A O 1
ATOM 3697 N N . ALA A 1 501 ? 69.592 -5.845 -2.328 1.00 35.12 501 ALA A N 1
ATOM 3698 C CA . ALA A 1 501 ? 69.644 -6.636 -3.545 1.00 35.12 501 ALA A CA 1
ATOM 3699 C C . ALA A 1 501 ? 69.908 -8.105 -3.182 1.00 35.12 501 ALA A C 1
ATOM 3701 O O . ALA A 1 501 ? 70.618 -8.339 -2.206 1.00 35.12 501 ALA A O 1
ATOM 3702 N N . VAL A 1 502 ? 69.362 -9.042 -3.969 1.00 33.06 502 VAL A N 1
ATOM 3703 C CA . VAL A 1 502 ? 69.981 -10.309 -4.422 1.00 33.06 502 VAL A CA 1
ATOM 3704 C C . VAL A 1 502 ? 68.924 -11.140 -5.181 1.00 33.06 502 VAL A C 1
ATOM 3706 O O . VAL A 1 502 ? 67.918 -11.565 -4.627 1.00 33.06 502 VAL A O 1
ATOM 3709 N N . THR A 1 503 ? 69.207 -11.296 -6.476 1.00 30.61 503 THR A N 1
ATOM 3710 C CA . THR A 1 503 ? 69.026 -12.477 -7.342 1.00 30.61 503 THR A CA 1
ATOM 3711 C C . THR A 1 503 ? 67.624 -12.984 -7.711 1.00 30.61 503 THR A C 1
ATOM 3713 O O . THR A 1 503 ? 67.034 -13.861 -7.094 1.00 30.61 503 THR A O 1
ATOM 3716 N N . GLU A 1 504 ? 67.182 -12.431 -8.840 1.00 34.38 504 GLU A N 1
ATOM 3717 C CA . GLU A 1 504 ? 6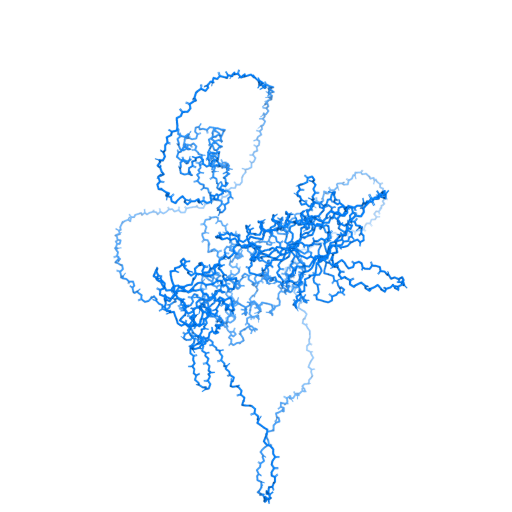6.492 -13.025 -9.993 1.00 34.38 504 GLU A CA 1
ATOM 3718 C C . GLU A 1 504 ? 66.320 -14.566 -10.017 1.00 34.38 504 GLU A C 1
ATOM 3720 O O . GLU A 1 504 ? 67.278 -15.333 -10.071 1.00 34.38 504 GLU A O 1
ATOM 3725 N N . SER A 1 505 ? 65.064 -15.017 -10.062 1.00 32.78 505 SER A N 1
ATOM 3726 C CA . SER A 1 505 ? 64.640 -16.335 -10.554 1.00 32.78 505 SER A CA 1
ATOM 3727 C C . SER A 1 505 ? 63.330 -16.126 -11.310 1.00 32.78 505 SER A C 1
ATOM 3729 O O . SER A 1 505 ? 62.320 -15.725 -10.737 1.00 32.78 505 SER A O 1
ATOM 3731 N N . ARG A 1 506 ? 63.395 -16.283 -12.631 1.00 31.70 506 ARG A N 1
ATOM 3732 C CA . ARG A 1 506 ? 62.323 -16.014 -13.590 1.00 31.70 506 ARG A CA 1
ATOM 3733 C C . ARG A 1 506 ? 61.575 -17.328 -13.824 1.00 31.70 506 ARG A C 1
ATOM 3735 O O . ARG A 1 506 ? 62.083 -18.187 -14.535 1.00 31.70 506 ARG A O 1
ATOM 3742 N N . GLU A 1 507 ? 60.403 -17.494 -13.220 1.00 32.94 507 GLU A N 1
ATOM 3743 C CA . GLU A 1 507 ? 59.517 -18.630 -13.497 1.00 32.94 507 GLU A CA 1
ATOM 3744 C C . GLU A 1 507 ? 58.425 -18.172 -14.472 1.00 32.94 507 GLU A C 1
ATOM 3746 O O . GLU A 1 507 ? 57.591 -17.316 -14.172 1.00 32.94 507 GLU A O 1
ATOM 3751 N N . ILE A 1 508 ? 58.533 -18.676 -15.699 1.00 33.25 508 ILE A N 1
ATOM 3752 C CA . ILE A 1 508 ? 57.619 -18.452 -16.815 1.00 33.25 508 ILE A CA 1
ATOM 3753 C C . ILE A 1 508 ? 56.461 -19.438 -16.640 1.00 33.25 508 ILE A C 1
ATOM 3755 O O . ILE A 1 508 ? 56.658 -20.646 -16.716 1.00 33.25 508 ILE A O 1
ATOM 3759 N N . LEU A 1 509 ? 55.257 -18.919 -16.403 1.00 33.12 509 LEU A N 1
ATOM 3760 C CA . LEU A 1 509 ? 54.019 -19.697 -16.402 1.00 33.12 509 LEU A CA 1
ATOM 3761 C C . LEU A 1 509 ? 53.517 -19.810 -17.849 1.00 33.12 509 LEU A C 1
ATOM 3763 O O . LEU A 1 509 ? 52.874 -18.901 -18.376 1.00 33.12 509 LEU A O 1
ATOM 3767 N N . GLU A 1 510 ? 53.880 -20.916 -18.499 1.00 31.73 510 GLU A N 1
ATOM 3768 C CA . GLU A 1 510 ? 53.351 -21.337 -19.796 1.00 31.73 510 GLU A CA 1
ATOM 3769 C C . GLU A 1 510 ? 51.916 -21.861 -19.658 1.00 31.73 510 GLU A C 1
ATOM 3771 O O . GLU A 1 510 ? 51.599 -22.728 -18.844 1.00 31.73 510 GLU A O 1
ATOM 3776 N N . ILE A 1 511 ? 51.047 -21.315 -20.505 1.00 31.97 511 ILE A N 1
ATOM 3777 C CA . ILE A 1 511 ? 49.666 -21.734 -20.718 1.00 31.97 511 ILE A CA 1
ATOM 3778 C C . ILE A 1 511 ? 49.701 -22.978 -21.614 1.00 31.97 511 ILE A C 1
ATOM 3780 O O . ILE A 1 511 ? 49.988 -22.871 -22.805 1.00 31.97 511 ILE A O 1
ATOM 3784 N N . TYR A 1 512 ? 49.392 -24.151 -21.058 1.00 30.64 512 TYR A N 1
ATOM 3785 C CA . TYR A 1 512 ? 49.165 -25.366 -21.843 1.00 30.64 512 TYR A CA 1
ATOM 3786 C C . TYR A 1 512 ? 47.720 -25.401 -22.360 1.00 30.64 512 TYR A C 1
ATOM 3788 O O . TYR A 1 512 ? 46.767 -25.566 -21.600 1.00 30.64 512 TYR A O 1
ATOM 3796 N N . SER A 1 513 ? 47.590 -25.241 -23.676 1.00 31.75 513 SER A N 1
ATOM 3797 C CA . SER A 1 513 ? 46.402 -25.528 -24.481 1.00 31.75 513 SER A CA 1
ATOM 3798 C C . SER A 1 513 ? 46.570 -26.926 -25.088 1.00 31.75 513 SER A C 1
ATOM 3800 O O . SER A 1 513 ? 47.534 -27.167 -25.813 1.00 31.75 513 SER A O 1
ATOM 3802 N N . SER A 1 514 ? 45.677 -27.861 -24.757 1.00 39.38 514 SER A N 1
ATOM 3803 C CA . SER A 1 514 ? 45.645 -29.227 -25.304 1.00 39.38 514 SER A CA 1
ATOM 3804 C C . SER A 1 514 ? 44.713 -29.243 -26.525 1.00 39.38 514 SER A C 1
ATOM 3806 O O . SER A 1 514 ? 43.517 -29.019 -26.387 1.00 39.38 514 SER A O 1
ATOM 3808 N N . GLN A 1 515 ? 45.261 -29.223 -27.739 1.00 37.16 515 GLN A N 1
ATOM 3809 C CA . GLN A 1 515 ? 45.557 -30.378 -28.601 1.00 37.16 515 GLN A CA 1
ATOM 3810 C C . GLN A 1 515 ? 44.328 -30.920 -29.355 1.00 37.16 515 GLN A C 1
ATOM 3812 O O . GLN A 1 515 ? 43.603 -31.799 -28.897 1.00 37.16 515 GLN A O 1
ATOM 3817 N N . GLU A 1 516 ? 44.150 -30.381 -30.563 1.00 35.44 516 GLU A N 1
ATOM 3818 C CA . GLU A 1 516 ? 43.420 -30.993 -31.670 1.00 35.44 516 GLU A CA 1
ATOM 3819 C C . GLU A 1 516 ? 44.202 -32.217 -32.169 1.00 35.44 516 GLU A C 1
ATOM 3821 O O . GLU A 1 516 ? 45.402 -32.132 -32.440 1.00 35.44 516 GLU A O 1
ATOM 3826 N N . ALA A 1 517 ? 43.526 -33.356 -32.312 1.00 36.75 517 ALA A N 1
ATOM 3827 C CA . ALA A 1 517 ? 44.066 -34.534 -32.976 1.00 36.75 517 ALA A CA 1
ATOM 3828 C C . ALA A 1 517 ? 43.317 -34.760 -34.294 1.00 36.75 517 ALA A C 1
ATOM 3830 O O . ALA A 1 517 ? 42.171 -35.207 -34.321 1.00 36.75 517 ALA A O 1
ATOM 3831 N N . HIS A 1 518 ? 44.007 -34.453 -35.390 1.00 33.88 518 HIS A N 1
ATOM 3832 C CA . HIS A 1 518 ? 43.729 -34.970 -36.724 1.00 33.88 518 HIS A CA 1
ATOM 3833 C C . HIS A 1 518 ? 43.998 -36.484 -36.744 1.00 33.88 518 HIS A C 1
ATOM 3835 O O . HIS A 1 518 ? 45.087 -36.924 -36.381 1.00 33.88 518 HIS A O 1
ATOM 3841 N N . CYS A 1 519 ? 43.045 -37.276 -37.236 1.00 30.66 519 CYS A N 1
ATOM 3842 C CA . CYS A 1 519 ? 43.274 -38.661 -37.639 1.00 30.66 519 CYS A CA 1
ATOM 3843 C C . CYS A 1 519 ? 42.822 -38.821 -39.095 1.00 30.66 519 CYS A C 1
ATOM 3845 O O . CYS A 1 519 ? 41.716 -38.417 -39.453 1.00 30.66 519 CYS A O 1
ATOM 3847 N N . SER A 1 520 ? 43.707 -39.358 -39.934 1.00 39.81 520 SER A N 1
ATOM 3848 C CA . SER A 1 520 ? 43.501 -39.586 -41.362 1.00 39.81 520 SER A CA 1
ATOM 3849 C C . SER A 1 520 ? 43.790 -41.058 -41.677 1.00 39.81 520 SER A C 1
ATOM 3851 O O . SER A 1 520 ? 44.836 -41.560 -41.279 1.00 39.81 520 SER A O 1
ATOM 3853 N N . GLN A 1 521 ? 42.866 -41.671 -42.429 1.00 40.09 521 GLN A N 1
ATOM 3854 C CA . GLN A 1 521 ? 42.960 -42.903 -43.240 1.00 40.09 521 GLN A CA 1
ATOM 3855 C C . GLN A 1 521 ? 43.029 -44.286 -42.552 1.00 40.09 521 GLN A C 1
ATOM 3857 O O . GLN A 1 521 ? 44.018 -44.638 -41.921 1.00 40.09 521 GLN A O 1
ATOM 3862 N N . CYS A 1 522 ? 41.997 -45.119 -42.787 1.00 28.80 522 CYS A N 1
ATOM 3863 C CA . CYS A 1 522 ? 42.057 -46.318 -43.652 1.00 28.80 522 CYS A CA 1
ATOM 3864 C C . CYS A 1 522 ? 40.674 -47.015 -43.790 1.00 28.80 522 CYS A C 1
ATOM 3866 O O . CYS A 1 522 ? 39.840 -46.958 -42.893 1.00 28.80 522 CYS A O 1
ATOM 3868 N N . GLU A 1 523 ? 40.461 -47.616 -44.964 1.00 33.38 523 GLU A N 1
ATOM 3869 C CA . GLU A 1 523 ? 39.241 -48.196 -45.575 1.00 33.38 523 GLU A CA 1
ATOM 3870 C C . GLU A 1 523 ? 38.793 -49.595 -45.031 1.00 33.38 523 GLU A C 1
ATOM 3872 O O . GLU A 1 523 ? 39.474 -50.144 -44.165 1.00 33.38 523 GLU A O 1
ATOM 3877 N N . PRO A 1 524 ? 37.648 -50.176 -45.494 1.00 60.38 524 PRO A N 1
ATOM 3878 C CA . PRO A 1 524 ? 36.758 -51.084 -44.744 1.00 60.38 524 PRO A CA 1
ATOM 3879 C C . PRO A 1 524 ? 36.987 -52.591 -45.001 1.00 60.38 524 PRO A C 1
ATOM 3881 O O . PRO A 1 524 ? 37.814 -52.967 -45.832 1.00 60.38 524 PRO A O 1
ATOM 3884 N N . PRO A 1 525 ? 36.191 -53.479 -44.361 1.00 44.28 525 PRO A N 1
ATOM 3885 C CA . PRO A 1 525 ? 35.270 -54.265 -45.198 1.00 44.28 525 PRO A CA 1
ATOM 3886 C C . PRO A 1 525 ? 33.911 -54.672 -44.571 1.00 44.28 525 PRO A C 1
ATOM 3888 O O . PRO A 1 525 ? 33.781 -54.921 -43.379 1.00 44.28 525 PRO A O 1
ATOM 3891 N N . ALA A 1 526 ? 32.948 -54.837 -45.486 1.00 32.56 526 ALA A N 1
ATOM 3892 C CA . ALA A 1 526 ? 31.896 -55.863 -45.574 1.00 32.56 526 ALA A CA 1
ATOM 3893 C C . ALA A 1 526 ? 30.755 -55.971 -44.528 1.00 32.56 526 ALA A C 1
ATOM 3895 O O . ALA A 1 526 ? 30.919 -56.355 -43.375 1.00 32.56 526 ALA A O 1
ATOM 3896 N N . LEU A 1 527 ? 29.545 -55.766 -45.065 1.00 45.56 527 LEU A N 1
ATOM 3897 C CA . LEU A 1 527 ? 28.223 -56.201 -44.588 1.00 45.56 527 LEU A CA 1
ATOM 3898 C C . LEU A 1 527 ? 28.170 -57.716 -44.268 1.00 45.56 527 LEU A C 1
ATOM 3900 O O . LEU A 1 527 ? 28.880 -58.497 -44.902 1.00 45.56 527 LEU A O 1
ATOM 3904 N N . PRO A 1 528 ? 27.249 -58.154 -43.382 1.00 44.69 528 PRO A N 1
ATOM 3905 C CA . PRO A 1 528 ? 25.939 -58.594 -43.878 1.00 44.69 528 PRO A CA 1
ATOM 3906 C C . PRO A 1 528 ? 24.737 -58.122 -43.032 1.00 44.69 528 PRO A C 1
ATOM 3908 O O . PRO A 1 528 ? 24.758 -58.102 -41.804 1.00 44.69 528 PRO A O 1
ATOM 3911 N N . ALA A 1 529 ? 23.651 -57.789 -43.731 1.00 38.03 529 ALA A N 1
ATOM 3912 C CA . ALA A 1 529 ? 22.285 -57.648 -43.214 1.00 38.03 529 ALA A CA 1
ATOM 3913 C C . ALA A 1 529 ? 21.561 -59.025 -43.228 1.00 38.03 529 ALA A C 1
ATOM 3915 O O . ALA A 1 529 ? 22.150 -59.991 -43.716 1.00 38.03 529 ALA A O 1
ATOM 3916 N N . PRO A 1 530 ? 20.250 -59.149 -42.918 1.00 54.91 530 PRO A N 1
ATOM 3917 C CA . PRO A 1 530 ? 19.381 -58.437 -41.963 1.00 54.91 530 PRO A CA 1
ATOM 3918 C C . PRO A 1 530 ? 18.594 -59.419 -41.047 1.00 54.91 530 PRO A C 1
ATOM 3920 O O . PRO A 1 530 ? 18.470 -60.599 -41.365 1.00 54.91 530 PRO A O 1
ATOM 3923 N N . LYS A 1 531 ? 17.934 -58.932 -39.980 1.00 32.69 531 LYS A N 1
ATOM 3924 C CA . LYS A 1 531 ? 16.649 -59.507 -39.508 1.00 32.69 531 LYS A CA 1
ATOM 3925 C C . LYS A 1 531 ? 15.851 -58.546 -38.609 1.00 32.69 531 LYS A C 1
ATOM 3927 O O . LYS A 1 531 ? 16.241 -58.243 -37.494 1.00 32.69 531 LYS A O 1
ATOM 3932 N N . LEU A 1 532 ? 14.747 -58.088 -39.202 1.00 34.75 532 LEU A N 1
ATOM 3933 C CA . LEU A 1 532 ? 13.418 -57.740 -38.683 1.00 34.75 532 LEU A CA 1
ATOM 3934 C C . LEU A 1 532 ? 13.192 -57.249 -37.231 1.00 34.75 532 LEU A C 1
ATOM 3936 O O . LEU A 1 532 ? 13.436 -57.961 -36.266 1.00 34.75 532 LEU A O 1
ATOM 3940 N N . ALA A 1 533 ? 12.419 -56.151 -37.200 1.00 36.56 533 ALA A N 1
ATOM 3941 C CA . ALA A 1 533 ? 11.257 -55.865 -36.344 1.00 36.56 533 ALA A CA 1
ATOM 3942 C C . ALA A 1 533 ? 11.475 -55.280 -34.934 1.00 36.56 533 ALA A C 1
ATOM 3944 O O . ALA A 1 533 ? 11.709 -56.002 -33.976 1.00 36.56 533 ALA A O 1
ATOM 3945 N N . ALA A 1 534 ? 11.238 -53.967 -34.807 1.00 35.22 534 ALA A N 1
ATOM 3946 C CA . ALA A 1 534 ? 10.170 -53.392 -33.971 1.00 35.22 534 ALA A CA 1
ATOM 3947 C C . ALA A 1 534 ? 10.217 -51.854 -34.067 1.00 35.22 534 ALA A C 1
ATOM 3949 O O . ALA A 1 534 ? 11.128 -51.207 -33.557 1.00 35.22 534 ALA A O 1
ATOM 3950 N N . ALA A 1 535 ? 9.237 -51.267 -34.754 1.00 35.16 535 ALA A N 1
ATOM 3951 C CA . ALA A 1 535 ? 9.058 -49.826 -34.838 1.00 35.16 535 ALA A CA 1
ATOM 3952 C C . ALA A 1 535 ? 8.327 -49.329 -33.582 1.00 35.16 535 ALA A C 1
ATOM 3954 O O . ALA A 1 535 ? 7.159 -49.650 -33.379 1.00 35.16 535 ALA A O 1
ATOM 3955 N N . ILE A 1 536 ? 9.009 -48.530 -32.760 1.00 39.22 536 ILE A N 1
ATOM 3956 C CA . ILE A 1 536 ? 8.381 -47.664 -31.758 1.00 39.22 536 ILE A CA 1
ATOM 3957 C C . ILE A 1 536 ? 8.588 -46.229 -32.238 1.00 39.22 536 ILE A C 1
ATOM 3959 O O . ILE A 1 536 ? 9.713 -45.744 -32.361 1.00 39.22 536 ILE A O 1
ATOM 3963 N N . SER A 1 537 ? 7.476 -45.578 -32.568 1.00 35.41 537 SER A N 1
ATOM 3964 C CA . SER A 1 537 ? 7.389 -44.184 -32.988 1.00 35.41 537 SER A CA 1
ATOM 3965 C C . SER A 1 537 ? 7.929 -43.253 -31.901 1.00 35.41 537 SER A C 1
ATOM 3967 O O . SER A 1 537 ? 7.379 -43.175 -30.802 1.00 35.41 537 SER A O 1
ATOM 3969 N N . ARG A 1 538 ? 8.991 -42.520 -32.228 1.00 34.44 538 ARG A N 1
ATOM 3970 C CA . ARG A 1 538 ? 9.543 -41.429 -31.422 1.00 34.44 538 ARG A CA 1
ATOM 3971 C C . ARG A 1 538 ? 8.768 -40.147 -31.781 1.00 34.44 538 ARG A C 1
ATOM 3973 O O . ARG A 1 538 ? 8.729 -39.820 -32.968 1.00 34.44 538 ARG A O 1
ATOM 3980 N N . PRO A 1 539 ? 8.116 -39.446 -30.835 1.00 39.25 539 PRO A N 1
ATOM 3981 C CA . PRO A 1 539 ? 7.354 -38.245 -31.159 1.00 39.25 539 PRO A CA 1
ATOM 3982 C C . PRO A 1 539 ? 8.300 -37.129 -31.619 1.00 39.25 539 PRO A C 1
ATOM 3984 O O . PRO A 1 539 ? 9.380 -36.940 -31.054 1.00 39.25 539 PRO A O 1
ATOM 3987 N N . ALA A 1 540 ? 7.897 -36.431 -32.680 1.00 40.81 540 ALA A N 1
ATOM 3988 C CA . ALA A 1 540 ? 8.607 -35.296 -33.249 1.00 40.81 540 ALA A CA 1
ATOM 3989 C C . ALA A 1 540 ? 8.860 -34.229 -32.173 1.00 40.81 540 ALA A C 1
ATOM 3991 O O . ALA A 1 540 ? 7.954 -33.869 -31.423 1.00 40.81 540 ALA A O 1
ATOM 3992 N N . ALA A 1 541 ? 10.098 -33.739 -32.095 1.00 46.09 541 ALA A N 1
ATOM 3993 C CA . ALA A 1 541 ? 10.463 -32.641 -31.215 1.00 46.09 541 ALA A CA 1
ATOM 3994 C C . ALA A 1 541 ? 9.612 -31.413 -31.571 1.00 46.09 541 ALA A C 1
ATOM 3996 O O . ALA A 1 541 ? 9.715 -30.877 -32.672 1.00 46.09 541 ALA A O 1
ATOM 3997 N N . THR A 1 542 ? 8.747 -31.000 -30.647 1.00 54.12 542 THR A N 1
ATOM 3998 C CA . THR A 1 542 ? 7.966 -29.765 -30.731 1.00 54.12 542 THR A CA 1
ATOM 3999 C C . THR A 1 542 ? 8.915 -28.590 -30.945 1.00 54.12 542 THR A C 1
ATOM 4001 O O . THR A 1 542 ? 9.769 -28.328 -30.095 1.00 54.12 542 THR A O 1
ATOM 4004 N N . GLY A 1 543 ? 8.787 -27.921 -32.094 1.00 70.44 543 GLY A N 1
ATOM 4005 C CA . GLY A 1 543 ? 9.599 -26.768 -32.467 1.00 70.44 543 GLY A CA 1
ATOM 4006 C C . GLY A 1 543 ? 9.570 -25.700 -31.375 1.00 70.44 543 GLY A C 1
ATOM 4007 O O . GLY A 1 543 ? 8.510 -25.312 -30.885 1.00 70.44 543 GLY A O 1
ATOM 4008 N N . GLN A 1 544 ? 10.751 -25.256 -30.954 1.00 77.62 544 GLN A N 1
ATOM 4009 C CA . GLN A 1 544 ? 10.903 -24.281 -29.884 1.00 77.62 544 GLN A CA 1
ATOM 4010 C C . GLN A 1 544 ? 10.488 -22.895 -30.401 1.00 77.62 544 GLN A C 1
ATOM 4012 O O . GLN A 1 544 ? 11.208 -22.269 -31.177 1.00 77.62 544 GLN A O 1
ATOM 4017 N N . VAL A 1 545 ? 9.315 -22.417 -29.983 1.00 91.56 545 VAL A N 1
ATOM 4018 C CA . VAL A 1 545 ? 8.822 -21.079 -30.338 1.00 91.56 545 VAL A CA 1
ATOM 4019 C C . VAL A 1 545 ? 9.568 -20.041 -29.502 1.00 91.56 545 VAL A C 1
ATOM 4021 O O . VAL A 1 545 ? 9.464 -20.026 -28.277 1.00 91.56 545 VAL A O 1
ATOM 4024 N N . THR A 1 546 ? 10.324 -19.163 -30.157 1.00 94.88 546 THR A N 1
ATOM 4025 C CA . THR A 1 546 ? 10.989 -18.023 -29.507 1.00 94.88 546 THR A CA 1
ATOM 4026 C C . THR A 1 546 ? 10.180 -16.755 -29.745 1.00 94.88 546 THR A C 1
ATOM 4028 O O . THR A 1 546 ? 9.872 -16.420 -30.887 1.00 94.88 546 THR A O 1
ATOM 4031 N N . ILE A 1 547 ? 9.829 -16.060 -28.659 1.00 97.00 547 ILE A N 1
ATOM 4032 C CA . ILE A 1 547 ? 9.095 -14.787 -28.664 1.00 97.00 547 ILE A CA 1
ATOM 4033 C C . ILE A 1 547 ? 10.035 -13.700 -28.137 1.00 97.00 547 ILE A C 1
ATOM 4035 O O . ILE A 1 547 ? 10.635 -13.870 -27.077 1.00 97.00 547 ILE A O 1
ATOM 4039 N N . TYR A 1 548 ? 10.168 -12.586 -28.853 1.00 97.25 548 TYR A N 1
ATOM 4040 C CA . TYR A 1 548 ? 10.988 -11.443 -28.441 1.00 97.25 548 TYR A CA 1
ATOM 4041 C C . TYR A 1 548 ? 10.361 -10.110 -28.872 1.00 97.25 548 TYR A C 1
ATOM 4043 O O . TYR A 1 548 ? 9.514 -10.056 -29.760 1.00 97.25 548 TYR A O 1
ATOM 4051 N N . LEU A 1 549 ? 10.767 -9.008 -28.237 1.00 97.44 549 LEU A N 1
ATOM 4052 C CA . LEU A 1 549 ? 10.318 -7.658 -28.588 1.00 97.44 549 LEU A CA 1
ATOM 4053 C C . LEU A 1 549 ? 11.228 -7.057 -29.668 1.00 97.44 549 LEU A C 1
ATOM 4055 O O . LEU A 1 549 ? 12.399 -6.773 -29.413 1.00 97.44 549 LEU A O 1
ATOM 4059 N N . ASP A 1 550 ? 10.692 -6.810 -30.864 1.00 97.06 550 ASP A N 1
ATOM 4060 C CA . ASP A 1 550 ? 11.419 -6.105 -31.920 1.00 97.06 550 ASP A CA 1
ATOM 4061 C C . ASP A 1 550 ? 11.342 -4.591 -31.677 1.00 97.06 550 ASP A C 1
ATOM 4063 O O . ASP A 1 550 ? 10.326 -3.936 -31.933 1.00 97.06 550 ASP A O 1
ATOM 4067 N N . SER A 1 551 ? 12.446 -4.023 -31.184 1.00 91.12 551 SER A N 1
ATOM 4068 C CA . SER A 1 551 ? 12.567 -2.592 -30.872 1.00 91.12 551 SER A CA 1
ATOM 4069 C C . SER A 1 551 ? 12.336 -1.683 -32.085 1.00 91.12 551 SER A C 1
ATOM 4071 O O . SER A 1 551 ? 11.897 -0.544 -31.919 1.00 91.12 551 SER A O 1
ATOM 4073 N N . SER A 1 552 ? 12.608 -2.168 -33.303 1.00 90.31 552 SER A N 1
ATOM 4074 C CA . SER A 1 552 ? 12.435 -1.387 -34.532 1.00 90.31 552 SER A CA 1
ATOM 4075 C C . SER A 1 552 ? 10.961 -1.265 -34.925 1.00 90.31 552 SER A C 1
ATOM 4077 O O . SER A 1 552 ? 10.507 -0.188 -35.315 1.00 90.31 552 SER A O 1
ATOM 4079 N N . ARG A 1 553 ? 10.196 -2.350 -34.749 1.00 93.25 553 ARG A N 1
ATOM 4080 C CA . ARG A 1 553 ? 8.760 -2.422 -35.060 1.00 93.25 553 ARG A CA 1
ATOM 4081 C C . ARG A 1 553 ? 7.867 -2.024 -33.893 1.00 93.25 553 ARG A C 1
ATOM 4083 O O . ARG A 1 553 ? 6.687 -1.771 -34.109 1.00 93.25 553 ARG A O 1
ATOM 4090 N N . ARG A 1 554 ? 8.425 -1.954 -32.679 1.00 95.69 554 ARG A N 1
ATOM 4091 C CA . ARG A 1 554 ? 7.682 -1.745 -31.427 1.00 95.69 554 ARG A CA 1
ATOM 4092 C C . ARG A 1 554 ? 6.558 -2.776 -31.260 1.00 95.69 554 ARG A C 1
ATOM 4094 O O . ARG A 1 554 ? 5.440 -2.425 -30.899 1.00 95.69 554 ARG A O 1
ATOM 4101 N N . ALA A 1 555 ? 6.857 -4.041 -31.556 1.00 97.31 555 ALA A N 1
ATOM 4102 C CA . ALA A 1 555 ? 5.903 -5.145 -31.481 1.00 97.31 555 ALA A CA 1
ATOM 4103 C C . ALA A 1 555 ? 6.581 -6.451 -31.049 1.00 97.31 555 ALA A C 1
ATOM 4105 O O . ALA A 1 555 ? 7.776 -6.643 -31.289 1.00 97.31 555 ALA A O 1
ATOM 4106 N N . LEU A 1 556 ? 5.824 -7.347 -30.410 1.00 97.88 556 LEU A N 1
ATOM 4107 C CA . LEU A 1 556 ? 6.287 -8.708 -30.144 1.00 97.88 556 LEU A CA 1
ATOM 4108 C C . LEU A 1 556 ? 6.368 -9.478 -31.465 1.00 97.88 556 LEU A C 1
ATOM 4110 O O . LEU A 1 556 ? 5.466 -9.410 -32.297 1.00 97.88 556 LEU A O 1
ATOM 4114 N N . VAL A 1 557 ? 7.460 -10.202 -31.659 1.00 97.88 557 VAL A N 1
ATOM 4115 C CA . VAL A 1 557 ? 7.706 -11.052 -32.821 1.00 97.88 557 VAL A CA 1
ATOM 4116 C C . VAL A 1 557 ? 7.989 -12.454 -32.315 1.00 97.88 557 VAL A C 1
ATOM 4118 O O . VAL A 1 557 ? 8.692 -12.632 -31.321 1.00 97.88 557 VAL A O 1
ATOM 4121 N N . ARG A 1 558 ? 7.437 -13.454 -32.995 1.00 97.62 558 ARG A N 1
ATOM 4122 C CA . ARG A 1 558 ? 7.774 -14.854 -32.749 1.00 97.62 558 ARG A CA 1
ATOM 4123 C C . ARG A 1 558 ? 8.216 -15.539 -34.022 1.00 97.62 558 ARG A C 1
ATOM 4125 O O . ARG A 1 558 ? 7.718 -15.209 -35.098 1.00 97.62 558 ARG A O 1
ATOM 4132 N N . VAL A 1 559 ? 9.122 -16.498 -33.886 1.00 96.25 559 VAL A N 1
ATOM 4133 C CA . VAL A 1 559 ? 9.590 -17.327 -34.999 1.00 96.25 559 VAL A CA 1
ATOM 4134 C C . VAL A 1 559 ? 9.029 -18.732 -34.826 1.00 96.25 559 VAL A C 1
ATOM 4136 O O . VAL A 1 559 ? 9.332 -19.401 -33.839 1.00 96.25 559 VAL A O 1
ATOM 4139 N N . ILE A 1 560 ? 8.201 -19.160 -35.778 1.00 94.50 560 ILE A N 1
ATOM 4140 C CA . ILE A 1 560 ? 7.647 -20.517 -35.862 1.00 94.50 560 ILE A CA 1
ATOM 4141 C C . ILE A 1 560 ? 8.077 -21.079 -37.214 1.00 94.50 560 ILE A C 1
ATOM 4143 O O . ILE A 1 560 ? 7.798 -20.466 -38.241 1.00 94.50 560 ILE A O 1
ATOM 4147 N N . ASP A 1 561 ? 8.814 -22.191 -37.217 1.00 91.62 561 ASP A N 1
ATOM 4148 C CA . ASP A 1 561 ? 9.288 -22.867 -38.436 1.00 91.62 561 ASP A CA 1
ATOM 4149 C C . ASP A 1 561 ? 10.018 -21.938 -39.430 1.00 91.62 561 ASP A C 1
ATOM 4151 O O . ASP A 1 561 ? 9.859 -22.016 -40.647 1.00 91.62 561 ASP A O 1
ATOM 4155 N N . GLY A 1 562 ? 10.812 -21.000 -38.899 1.00 89.94 562 GLY A N 1
ATOM 4156 C CA . GLY A 1 562 ? 11.549 -20.007 -39.690 1.00 89.94 562 GLY A CA 1
ATOM 4157 C C . GLY A 1 562 ? 10.698 -18.844 -40.218 1.00 89.94 562 GLY A C 1
ATOM 4158 O O . GLY A 1 562 ? 11.247 -17.916 -40.813 1.00 89.94 562 GLY A O 1
ATOM 4159 N N . GLN A 1 563 ? 9.386 -18.838 -39.972 1.00 93.44 563 GLN A N 1
ATOM 4160 C CA . GLN A 1 563 ? 8.502 -17.725 -40.304 1.00 93.44 563 GLN A CA 1
ATOM 4161 C C . GLN A 1 563 ? 8.331 -16.779 -39.113 1.00 93.44 563 GLN A C 1
ATOM 4163 O O . GLN A 1 563 ? 7.995 -17.190 -38.003 1.00 93.44 563 GLN A O 1
ATOM 4168 N N . MET A 1 564 ? 8.547 -15.484 -39.357 1.00 96.12 564 MET A N 1
ATOM 4169 C CA . MET A 1 564 ? 8.293 -14.430 -38.376 1.00 96.12 564 MET A CA 1
ATOM 4170 C C . MET A 1 564 ? 6.819 -14.029 -38.397 1.00 96.12 564 MET A C 1
ATOM 4172 O O . MET A 1 564 ? 6.309 -13.572 -39.419 1.00 96.12 564 MET A O 1
ATOM 4176 N N . GLN A 1 565 ? 6.160 -14.118 -37.247 1.00 97.69 565 GLN A N 1
ATOM 4177 C CA . GLN A 1 565 ? 4.842 -13.533 -37.016 1.00 97.69 565 GLN A CA 1
ATOM 4178 C C . GLN A 1 565 ? 4.983 -12.322 -36.096 1.00 97.69 565 GLN A C 1
ATOM 4180 O O . GLN A 1 565 ? 5.722 -12.372 -35.116 1.00 97.69 565 GLN A O 1
ATOM 4185 N N . VAL A 1 566 ? 4.279 -11.235 -36.411 1.00 97.69 566 VAL A N 1
ATOM 4186 C CA . VAL A 1 566 ? 4.251 -10.006 -35.605 1.00 97.69 566 VAL A CA 1
ATOM 4187 C C . VAL A 1 566 ? 2.929 -9.959 -34.849 1.00 97.69 566 VAL A C 1
ATOM 4189 O O . VAL A 1 566 ? 1.877 -10.172 -35.448 1.00 97.69 566 VAL A O 1
ATOM 4192 N N . ALA A 1 567 ? 2.985 -9.696 -33.549 1.00 97.81 567 ALA A N 1
ATOM 4193 C CA . ALA A 1 567 ? 1.812 -9.535 -32.710 1.00 97.81 567 ALA A CA 1
ATOM 4194 C C . ALA A 1 567 ? 1.155 -8.166 -32.922 1.00 97.81 567 ALA A C 1
ATOM 4196 O O . ALA A 1 567 ? 1.832 -7.147 -33.081 1.00 97.81 567 ALA A O 1
ATOM 4197 N N . GLU A 1 568 ? -0.170 -8.140 -32.857 1.00 97.62 568 GLU A N 1
ATOM 4198 C CA . GLU A 1 568 ? -0.948 -6.918 -32.715 1.00 97.62 568 GLU A CA 1
ATOM 4199 C C . GLU A 1 568 ? -0.827 -6.413 -31.273 1.00 97.62 568 GLU A C 1
ATOM 4201 O O . GLU A 1 568 ? -1.111 -7.149 -30.327 1.00 97.62 568 GLU A O 1
ATOM 4206 N N . MET A 1 569 ? -0.361 -5.173 -31.103 1.00 97.81 569 MET A N 1
ATOM 4207 C CA . MET A 1 569 ? -0.051 -4.603 -29.791 1.00 97.81 569 MET A CA 1
ATOM 4208 C C . MET A 1 569 ? -1.177 -3.696 -29.281 1.00 97.81 569 MET A C 1
ATOM 4210 O O . MET A 1 569 ? -1.668 -2.846 -30.019 1.00 97.81 569 MET A O 1
ATOM 4214 N N . PHE A 1 570 ? -1.522 -3.806 -27.999 1.00 97.44 570 PHE A N 1
ATOM 4215 C CA . PHE A 1 570 ? -2.552 -3.005 -27.325 1.00 97.44 570 PHE A CA 1
ATOM 4216 C C . PHE A 1 570 ? -2.142 -2.659 -25.888 1.00 97.44 570 PHE A C 1
ATOM 4218 O O . PHE A 1 570 ? -1.165 -3.183 -25.357 1.00 97.44 570 PHE A O 1
ATOM 4225 N N . THR A 1 571 ? -2.843 -1.714 -25.260 1.00 97.31 571 THR A N 1
ATOM 4226 C CA . THR A 1 571 ? -2.510 -1.241 -23.909 1.00 97.31 571 THR A CA 1
ATOM 4227 C C . THR A 1 571 ? -2.869 -2.281 -22.853 1.00 97.31 571 THR A C 1
ATOM 4229 O O . THR A 1 571 ? -4.029 -2.680 -22.773 1.00 97.31 571 THR A O 1
ATOM 4232 N N . GLY A 1 572 ? -1.908 -2.680 -22.019 1.00 96.50 572 GLY A N 1
ATOM 4233 C CA . GLY A 1 572 ? -2.136 -3.626 -20.927 1.00 96.50 572 GLY A CA 1
ATOM 4234 C C . GLY A 1 572 ? -2.403 -2.957 -19.572 1.00 96.50 572 GLY A C 1
ATOM 4235 O O . GLY A 1 572 ? -2.086 -1.776 -19.380 1.00 96.50 572 GLY A O 1
ATOM 4236 N N . PRO A 1 573 ? -2.956 -3.709 -18.603 1.00 87.62 573 PRO A N 1
ATOM 4237 C CA . PRO A 1 573 ? -3.405 -3.189 -17.306 1.00 87.62 573 PRO A CA 1
ATOM 4238 C C . PRO A 1 573 ? -2.262 -2.747 -16.376 1.00 87.62 573 PRO A C 1
ATOM 4240 O O . PRO A 1 573 ? -2.460 -1.880 -15.533 1.00 87.62 573 PRO A O 1
ATOM 4243 N N . ALA A 1 574 ? -1.047 -3.277 -16.552 1.00 90.75 574 ALA A N 1
ATOM 4244 C CA . ALA A 1 574 ? 0.113 -2.973 -15.704 1.00 90.75 574 ALA A CA 1
ATOM 4245 C C . ALA A 1 574 ? 0.956 -1.776 -16.194 1.00 90.75 574 ALA A C 1
ATOM 4247 O O . ALA A 1 574 ? 2.112 -1.623 -15.807 1.00 90.75 574 ALA A O 1
ATOM 4248 N N . GLY A 1 575 ? 0.423 -0.947 -17.100 1.00 94.31 575 GLY A N 1
ATOM 4249 C CA . GLY A 1 575 ? 1.180 0.151 -17.717 1.00 94.31 575 GLY A CA 1
ATOM 4250 C C . GLY A 1 575 ? 2.140 -0.285 -18.834 1.00 94.31 575 GLY A C 1
ATOM 4251 O O . GLY A 1 575 ? 2.812 0.565 -19.425 1.00 94.31 575 GLY A O 1
ATOM 4252 N N . PHE A 1 576 ? 2.164 -1.577 -19.165 1.00 96.94 576 PHE A N 1
ATOM 4253 C CA . PHE A 1 576 ? 2.913 -2.162 -20.274 1.00 96.94 576 PHE A CA 1
ATOM 4254 C C . PHE A 1 576 ? 1.969 -2.710 -21.344 1.00 96.94 576 PHE A C 1
ATOM 4256 O O . PHE A 1 576 ? 0.865 -3.155 -21.037 1.00 96.94 576 PHE A O 1
ATOM 4263 N N . ALA A 1 577 ? 2.406 -2.658 -22.597 1.00 97.00 577 ALA A N 1
ATOM 4264 C CA . ALA A 1 577 ? 1.686 -3.148 -23.752 1.00 97.00 577 ALA A CA 1
ATOM 4265 C C . ALA A 1 577 ? 1.572 -4.677 -23.711 1.00 97.00 577 ALA A C 1
ATOM 4267 O O . ALA A 1 577 ? 2.469 -5.377 -23.247 1.00 97.00 577 ALA A O 1
ATOM 4268 N N . MET A 1 578 ? 0.485 -5.192 -24.259 1.00 97.94 578 MET A N 1
ATOM 4269 C CA . MET A 1 578 ? 0.258 -6.613 -24.497 1.00 97.94 578 MET A CA 1
ATOM 4270 C C . MET A 1 578 ? 0.287 -6.844 -26.009 1.00 97.94 578 MET A C 1
ATOM 4272 O O . MET A 1 578 ? -0.057 -5.943 -26.776 1.00 97.94 578 MET A O 1
ATOM 4276 N N . GLY A 1 579 ? 0.725 -8.020 -26.449 1.00 97.69 579 GLY A N 1
ATOM 4277 C CA . GLY A 1 579 ? 0.696 -8.419 -27.855 1.00 97.69 579 GLY A CA 1
ATOM 4278 C C . GLY A 1 579 ? -0.105 -9.698 -28.062 1.00 97.69 579 GLY A C 1
ATOM 4279 O O . GLY A 1 579 ? 0.053 -10.653 -27.303 1.00 97.69 579 GLY A O 1
ATOM 4280 N N . ARG A 1 580 ? -0.935 -9.744 -29.106 1.00 98.06 580 ARG A N 1
ATOM 4281 C CA . ARG A 1 580 ? -1.665 -10.944 -29.541 1.00 98.06 580 ARG A CA 1
ATOM 4282 C C . ARG A 1 580 ? -1.208 -11.353 -30.939 1.00 98.06 580 ARG A C 1
ATOM 4284 O O . ARG A 1 580 ? -1.243 -10.544 -31.863 1.00 98.06 580 ARG A O 1
ATOM 4291 N N . PHE A 1 581 ? -0.754 -12.595 -31.104 1.00 97.56 581 PHE A N 1
ATOM 4292 C CA . PHE A 1 581 ? -0.369 -13.106 -32.421 1.00 97.56 581 PHE A CA 1
ATOM 4293 C C . PHE A 1 581 ? -1.610 -13.474 -33.255 1.00 97.56 581 PHE A C 1
ATOM 4295 O O . PHE A 1 581 ? -2.610 -13.922 -32.690 1.00 97.56 581 PHE A O 1
ATOM 4302 N N . PRO A 1 582 ? -1.578 -13.302 -34.590 1.00 95.44 582 PRO A N 1
ATOM 4303 C CA . PRO A 1 582 ? -2.722 -13.606 -35.446 1.00 95.44 582 PRO A CA 1
ATOM 4304 C C . PRO A 1 582 ? -3.190 -15.059 -35.292 1.00 95.44 582 PRO A C 1
ATOM 4306 O O . PRO A 1 582 ? -2.398 -15.987 -35.441 1.00 95.44 582 PRO A O 1
ATOM 4309 N N . GLY A 1 583 ? -4.482 -15.247 -35.015 1.00 94.19 583 GLY A N 1
ATOM 4310 C CA . GLY A 1 583 ? -5.094 -16.569 -34.835 1.00 94.19 583 GLY A CA 1
ATOM 4311 C C . GLY A 1 583 ? -5.023 -17.134 -33.412 1.00 94.19 583 GLY A C 1
ATOM 4312 O O . GLY A 1 583 ? -5.597 -18.191 -33.168 1.00 94.19 583 GLY A O 1
ATOM 4313 N N . GLU A 1 584 ? -4.386 -16.439 -32.464 1.00 94.44 584 GLU A N 1
ATOM 4314 C CA . GLU A 1 584 ? -4.321 -16.862 -31.063 1.00 94.44 584 GLU A CA 1
ATOM 4315 C C . GLU A 1 584 ? -5.130 -15.967 -30.131 1.00 94.44 584 GLU A C 1
ATOM 4317 O O . GLU A 1 584 ? -5.209 -14.752 -30.294 1.00 94.44 584 GLU A O 1
ATOM 4322 N N . ILE A 1 585 ? -5.728 -16.593 -29.118 1.00 92.12 585 ILE A N 1
ATOM 4323 C CA . ILE A 1 585 ? -6.505 -15.905 -28.079 1.00 92.12 585 ILE A CA 1
ATOM 4324 C C . ILE A 1 585 ? -5.575 -15.422 -26.957 1.00 92.12 585 ILE A C 1
ATOM 4326 O O . ILE A 1 585 ? -5.833 -14.383 -26.341 1.00 92.12 585 ILE A O 1
ATOM 4330 N N . VAL A 1 586 ? -4.481 -16.158 -26.729 1.00 95.25 586 VAL A N 1
ATOM 4331 C CA . VAL A 1 586 ? -3.512 -15.908 -25.660 1.00 95.25 586 VAL A CA 1
ATOM 4332 C C . VAL A 1 586 ? -2.814 -14.572 -25.896 1.00 95.25 586 VAL A C 1
ATOM 4334 O O . VAL A 1 586 ? -2.238 -14.317 -26.954 1.00 95.25 586 VAL A O 1
ATOM 4337 N N . GLU A 1 587 ? -2.893 -13.709 -24.892 1.00 97.44 587 GLU A N 1
ATOM 4338 C CA . GLU A 1 587 ? -2.216 -12.421 -24.879 1.00 97.44 587 GLU A CA 1
ATOM 4339 C C . GLU A 1 587 ? -0.859 -12.573 -24.193 1.00 97.44 587 GLU A C 1
ATOM 4341 O O . GLU A 1 587 ? -0.745 -13.182 -23.128 1.00 97.44 587 GLU A O 1
ATOM 4346 N N . TYR A 1 588 ? 0.176 -11.998 -24.795 1.00 97.44 588 TYR A N 1
ATOM 4347 C CA . TYR A 1 588 ? 1.533 -12.036 -24.274 1.00 97.44 588 TYR A CA 1
ATOM 4348 C C . TYR A 1 588 ? 1.898 -10.671 -23.699 1.00 97.44 588 TYR A C 1
ATOM 4350 O O . TYR A 1 588 ? 1.799 -9.648 -24.381 1.00 97.44 588 TYR A O 1
ATOM 4358 N N . SER A 1 589 ? 2.339 -10.656 -22.443 1.00 96.38 589 SER A N 1
ATOM 4359 C CA . SER A 1 589 ? 2.835 -9.437 -21.802 1.00 96.38 589 SER A CA 1
ATOM 4360 C C . SER A 1 589 ? 4.150 -8.987 -22.441 1.00 96.38 589 SER A C 1
ATOM 4362 O O . SER A 1 589 ? 5.051 -9.798 -22.664 1.00 96.38 589 SER A O 1
ATOM 4364 N N . SER A 1 590 ? 4.257 -7.695 -22.755 1.00 96.69 590 SER A N 1
ATOM 4365 C CA . SER A 1 590 ? 5.479 -7.064 -23.254 1.00 96.69 590 SER A CA 1
ATOM 4366 C C . SER A 1 590 ? 6.139 -6.226 -22.163 1.00 96.69 590 SER A C 1
ATOM 4368 O O . SER A 1 590 ? 5.473 -5.677 -21.296 1.00 96.69 590 SER A O 1
ATOM 4370 N N . GLU A 1 591 ? 7.452 -6.022 -22.255 1.00 95.38 591 GLU A N 1
ATOM 4371 C CA . GLU A 1 591 ? 8.160 -5.014 -21.450 1.00 95.38 591 GLU A CA 1
ATOM 4372 C C . GLU A 1 591 ? 8.012 -3.584 -22.012 1.00 95.38 591 GLU A C 1
ATOM 4374 O O . GLU A 1 591 ? 8.595 -2.634 -21.486 1.00 95.38 591 GLU A O 1
ATOM 4379 N N . MET A 1 592 ? 7.278 -3.404 -23.115 1.00 96.25 592 MET A N 1
ATOM 4380 C CA . MET A 1 592 ? 7.100 -2.108 -23.766 1.00 96.25 592 MET A CA 1
ATOM 4381 C C . MET A 1 592 ? 6.062 -1.254 -23.017 1.00 96.25 592 MET A C 1
ATOM 4383 O O . MET A 1 592 ? 4.913 -1.664 -22.945 1.00 96.25 592 MET A O 1
ATOM 4387 N N . PRO A 1 593 ? 6.381 -0.050 -22.505 1.00 96.56 593 PRO A N 1
ATOM 4388 C CA . PRO A 1 593 ? 5.395 0.791 -21.820 1.00 96.56 593 PRO A CA 1
ATOM 4389 C C . PRO A 1 593 ? 4.235 1.218 -22.732 1.00 96.56 593 PRO A C 1
ATOM 4391 O O . PRO A 1 593 ? 4.461 1.568 -23.893 1.00 96.56 593 PRO A O 1
ATOM 4394 N N . ASN A 1 594 ? 3.016 1.309 -22.187 1.00 96.81 594 ASN A N 1
ATOM 4395 C CA . ASN A 1 594 ? 1.807 1.748 -22.909 1.00 96.81 594 ASN A CA 1
ATOM 4396 C C . ASN A 1 594 ? 2.000 3.091 -23.636 1.00 96.81 594 ASN A C 1
ATOM 4398 O O . ASN A 1 594 ? 1.468 3.306 -24.724 1.00 96.81 594 ASN A O 1
ATOM 4402 N N . LEU A 1 595 ? 2.816 3.982 -23.066 1.00 94.31 595 LEU A N 1
ATOM 4403 C CA . LEU A 1 595 ? 3.144 5.296 -23.627 1.00 94.31 595 LEU A CA 1
ATOM 4404 C C . LEU A 1 595 ? 3.780 5.223 -25.025 1.00 94.31 595 LEU A C 1
ATOM 4406 O O . LEU A 1 595 ? 3.646 6.164 -25.806 1.00 94.31 595 LEU A O 1
ATOM 4410 N N . LEU A 1 596 ? 4.464 4.125 -25.364 1.00 90.81 596 LEU A N 1
ATOM 4411 C CA . LEU A 1 596 ? 5.146 3.980 -26.652 1.00 90.81 596 LEU A CA 1
ATOM 4412 C C . LEU A 1 596 ? 4.212 3.572 -27.800 1.00 90.81 596 LEU A C 1
ATOM 4414 O O . LEU A 1 596 ? 4.589 3.781 -28.959 1.00 90.81 596 LEU A O 1
ATOM 4418 N N . LEU A 1 597 ? 3.006 3.068 -27.497 1.00 91.44 597 LEU A N 1
ATOM 4419 C CA . LEU A 1 597 ? 1.991 2.690 -28.491 1.00 91.44 597 LEU A CA 1
ATOM 4420 C C . LEU A 1 597 ? 1.365 3.911 -29.188 1.00 91.44 597 LEU A C 1
ATOM 4422 O O . LEU A 1 597 ? 1.053 3.852 -30.373 1.00 91.44 597 LEU A O 1
ATOM 4426 N N . GLY A 1 598 ? 1.227 5.043 -28.487 1.00 77.56 598 GLY A N 1
ATOM 4427 C CA . GLY A 1 598 ? 0.549 6.243 -29.005 1.00 77.56 598 GLY A CA 1
ATOM 4428 C C . GLY A 1 598 ? 1.411 7.184 -29.860 1.00 77.56 598 GLY A C 1
ATOM 4429 O O . GLY A 1 598 ? 0.894 8.126 -30.457 1.00 77.56 598 GLY A O 1
ATOM 4430 N N . ILE A 1 599 ? 2.728 6.962 -29.938 1.00 69.19 599 ILE A N 1
ATOM 4431 C CA . ILE A 1 599 ? 3.666 7.917 -30.566 1.00 69.19 599 ILE A CA 1
ATOM 4432 C C . ILE A 1 599 ? 3.582 7.895 -32.106 1.00 69.19 599 ILE A C 1
ATOM 4434 O O . ILE A 1 599 ? 3.997 8.848 -32.763 1.00 69.19 599 ILE A O 1
ATOM 4438 N N . THR A 1 600 ? 3.021 6.850 -32.715 1.00 53.66 600 THR A N 1
ATOM 4439 C CA . THR A 1 600 ? 3.026 6.677 -34.179 1.00 53.66 600 THR A CA 1
ATOM 4440 C C . THR A 1 600 ? 1.803 7.251 -34.902 1.00 53.66 600 THR A C 1
ATOM 4442 O O . THR A 1 600 ? 1.840 7.353 -36.128 1.00 53.66 600 THR A O 1
ATOM 4445 N N . GLN A 1 601 ? 0.753 7.701 -34.200 1.00 52.41 601 GLN A N 1
ATOM 4446 C CA . GLN A 1 601 ? -0.505 8.124 -34.844 1.00 52.41 601 GLN A CA 1
ATOM 4447 C C . GLN A 1 601 ? -0.705 9.646 -35.016 1.00 52.41 601 GLN A C 1
ATOM 4449 O O . GLN A 1 601 ? -1.675 10.068 -35.641 1.00 52.41 601 GLN A O 1
ATOM 4454 N N . SER A 1 602 ? 0.213 10.508 -34.561 1.00 46.47 602 SER A N 1
ATOM 4455 C CA . SER A 1 602 ? 0.040 11.973 -34.631 1.00 46.47 602 SER A CA 1
ATOM 4456 C C . SER A 1 602 ? 0.913 12.671 -35.688 1.00 46.47 602 SER A C 1
ATOM 4458 O O . SER A 1 602 ? 1.629 13.629 -35.410 1.00 46.47 602 SER A O 1
ATOM 4460 N N . LYS A 1 603 ? 0.795 12.281 -36.965 1.00 43.66 603 LYS A N 1
ATOM 4461 C CA . LYS A 1 603 ? 1.210 13.151 -38.088 1.00 43.66 603 LYS A CA 1
ATOM 4462 C C . LYS A 1 603 ? 0.076 14.115 -38.472 1.00 43.66 603 LYS A C 1
ATOM 4464 O O . LYS A 1 603 ? -0.537 13.980 -39.525 1.00 43.66 603 LYS A O 1
ATOM 4469 N N . LYS A 1 604 ? -0.180 15.138 -37.649 1.00 42.66 604 LYS A N 1
ATOM 4470 C CA . LYS A 1 604 ? -0.846 16.379 -38.097 1.00 42.66 604 LYS A CA 1
ATOM 4471 C C . LYS A 1 604 ? 0.136 17.539 -37.945 1.00 42.66 604 LYS A C 1
ATOM 4473 O O . LYS A 1 604 ? 0.490 17.923 -36.837 1.00 42.66 604 LYS A O 1
ATOM 4478 N N . GLN A 1 605 ? 0.610 18.061 -39.078 1.00 38.75 605 GLN A N 1
ATOM 4479 C CA . GLN A 1 605 ? 1.560 19.173 -39.126 1.00 38.75 605 GLN A CA 1
ATOM 4480 C C . GLN A 1 605 ? 0.970 20.451 -38.494 1.00 38.75 605 GLN A C 1
ATOM 4482 O O . GLN A 1 605 ? -0.152 20.830 -38.845 1.00 38.75 605 GLN A O 1
ATOM 4487 N N . PRO A 1 606 ? 1.707 21.167 -37.624 1.00 41.19 606 PRO A N 1
ATOM 4488 C CA . PRO A 1 606 ? 1.264 22.457 -37.112 1.00 41.19 606 PRO A CA 1
ATOM 4489 C C . PRO A 1 606 ? 1.440 23.566 -38.164 1.00 41.19 606 PRO A C 1
ATOM 4491 O O . PRO A 1 606 ? 2.515 23.759 -38.737 1.00 41.19 606 PRO A O 1
ATOM 4494 N N . LYS A 1 607 ? 0.362 24.322 -38.407 1.00 41.59 607 LYS A N 1
ATOM 4495 C CA . LYS A 1 607 ? 0.355 25.521 -39.258 1.00 41.59 607 LYS A CA 1
ATOM 4496 C C . LYS A 1 607 ? 1.206 26.631 -38.622 1.00 41.59 607 LYS A C 1
ATOM 4498 O O . LYS A 1 607 ? 1.073 26.934 -37.440 1.00 41.59 607 LYS A O 1
ATOM 4503 N N . LYS A 1 608 ? 2.065 27.249 -39.439 1.00 39.78 608 LYS A N 1
ATOM 4504 C CA . LYS A 1 608 ? 2.995 28.338 -39.091 1.00 39.78 608 LYS A CA 1
ATOM 4505 C C . LYS A 1 608 ? 2.261 29.553 -38.497 1.00 39.78 608 LYS A C 1
ATOM 4507 O O . LYS A 1 608 ? 1.463 30.184 -39.188 1.00 39.78 608 LYS A O 1
ATOM 4512 N N . LEU A 1 609 ? 2.587 29.924 -37.257 1.00 41.09 609 LEU A N 1
ATOM 4513 C CA . LEU A 1 609 ? 2.176 31.187 -36.632 1.00 41.09 609 LEU A CA 1
ATOM 4514 C C . LEU A 1 609 ? 3.192 32.297 -36.949 1.00 41.09 609 LEU A C 1
ATOM 4516 O O . LEU A 1 609 ? 4.401 32.124 -36.793 1.00 41.09 609 LEU A O 1
ATOM 4520 N N . LYS A 1 610 ? 2.677 33.431 -37.440 1.00 41.94 610 LYS A N 1
ATOM 4521 C CA . LYS A 1 610 ? 3.428 34.623 -37.858 1.00 41.94 610 LYS A CA 1
ATOM 4522 C C . LYS A 1 610 ? 4.006 35.372 -36.652 1.00 41.94 610 LYS A C 1
ATOM 4524 O O . LYS A 1 610 ? 3.286 35.731 -35.727 1.00 41.94 610 LYS A O 1
ATOM 4529 N N . VAL A 1 611 ? 5.303 35.663 -36.728 1.00 35.78 611 VAL A N 1
ATOM 4530 C CA . VAL A 1 611 ? 6.069 36.512 -35.806 1.00 35.78 611 VAL A CA 1
ATOM 4531 C C . VAL A 1 611 ? 5.720 37.988 -36.042 1.00 35.78 611 VAL A C 1
ATOM 4533 O O . VAL A 1 611 ? 5.871 38.484 -37.159 1.00 35.78 611 VAL A O 1
ATOM 4536 N N . LEU A 1 612 ? 5.293 38.698 -34.993 1.00 41.12 612 LEU A N 1
ATOM 4537 C CA . LEU A 1 612 ? 5.087 40.152 -34.992 1.00 41.12 612 LEU A CA 1
ATOM 4538 C C . LEU A 1 612 ? 6.241 40.864 -34.268 1.00 41.12 612 LEU A C 1
ATOM 4540 O O . LEU A 1 612 ? 6.691 40.457 -33.198 1.00 41.12 612 LEU A O 1
ATOM 4544 N N . LYS A 1 613 ? 6.742 41.908 -34.933 1.00 45.06 613 LYS A N 1
ATOM 4545 C CA . LYS A 1 613 ? 7.946 42.692 -34.631 1.00 45.06 613 LYS A CA 1
ATOM 4546 C C . LYS A 1 613 ? 7.769 43.607 -33.409 1.00 45.06 613 LYS A C 1
ATOM 4548 O O . LYS A 1 613 ? 6.730 44.236 -33.245 1.00 45.06 613 LYS A O 1
ATOM 4553 N N . LYS A 1 614 ? 8.843 43.756 -32.624 1.00 44.81 614 LYS A N 1
ATOM 4554 C CA . LYS A 1 614 ? 9.052 44.846 -31.648 1.00 44.81 614 LYS A CA 1
ATOM 4555 C C . LYS A 1 614 ? 9.457 46.151 -32.355 1.00 44.81 614 LYS A C 1
ATOM 4557 O O . LYS A 1 614 ? 10.184 46.067 -33.347 1.00 44.81 614 LYS A O 1
ATOM 4562 N N . PRO A 1 615 ? 9.157 47.331 -31.782 1.00 52.09 615 PRO A N 1
ATOM 4563 C CA . PRO A 1 615 ? 9.931 48.543 -32.016 1.00 52.09 615 PRO A CA 1
ATOM 4564 C C . PRO A 1 615 ? 10.833 48.919 -30.824 1.00 52.09 615 PRO A C 1
ATOM 4566 O O . PRO A 1 615 ? 10.609 48.529 -29.679 1.00 52.09 615 PRO A O 1
ATOM 4569 N N . ALA A 1 616 ? 11.891 49.657 -31.158 1.00 41.31 616 ALA A N 1
ATOM 4570 C CA . ALA A 1 616 ? 13.005 50.095 -30.321 1.00 41.31 616 ALA A CA 1
ATOM 4571 C C . ALA A 1 616 ? 12.892 51.580 -29.897 1.00 41.31 616 ALA A C 1
ATOM 4573 O O . ALA A 1 616 ? 11.999 52.279 -30.371 1.00 41.31 616 ALA A O 1
ATOM 4574 N N . ALA A 1 617 ? 13.902 52.041 -29.127 1.00 41.38 617 ALA A N 1
ATOM 4575 C CA . ALA A 1 617 ? 14.261 53.424 -28.713 1.00 41.38 617 ALA A CA 1
ATOM 4576 C C . ALA A 1 617 ? 13.677 53.864 -27.344 1.00 41.38 617 ALA A C 1
ATOM 4578 O O . ALA A 1 617 ? 12.517 53.594 -27.079 1.00 41.38 617 ALA A O 1
ATOM 4579 N N . LYS A 1 618 ? 14.357 54.527 -26.386 1.00 39.09 618 LYS A N 1
ATOM 4580 C CA . LYS A 1 618 ? 15.574 55.382 -26.267 1.00 39.09 618 LYS A CA 1
ATOM 4581 C C . LYS A 1 618 ? 16.048 55.304 -24.785 1.00 39.09 618 LYS A C 1
ATOM 4583 O O . LYS A 1 618 ? 15.204 55.230 -23.906 1.00 39.09 618 LYS A O 1
ATOM 4588 N N . ALA A 1 619 ? 17.326 55.123 -24.438 1.00 42.91 619 ALA A N 1
ATOM 4589 C CA . ALA A 1 619 ? 18.443 56.086 -24.342 1.00 42.91 619 ALA A CA 1
ATOM 4590 C C . ALA A 1 619 ? 18.370 57.145 -23.207 1.00 42.91 619 ALA A C 1
ATOM 4592 O O . ALA A 1 619 ? 17.489 58.001 -23.237 1.00 42.91 619 ALA A O 1
ATOM 4593 N N . LYS A 1 620 ? 19.398 57.115 -22.324 1.00 41.56 620 LYS A N 1
ATOM 4594 C CA . LYS A 1 620 ? 20.079 58.177 -21.517 1.00 41.56 620 LYS A CA 1
ATOM 4595 C C . LYS A 1 620 ? 20.298 57.724 -20.059 1.00 41.56 620 LYS A C 1
ATOM 4597 O O . LYS A 1 620 ? 19.418 57.098 -19.498 1.00 41.56 620 LYS A O 1
ATOM 4602 N N . SER A 1 621 ? 21.331 58.099 -19.302 1.00 46.50 621 SER A N 1
ATOM 4603 C CA . SER A 1 621 ? 22.783 58.321 -19.464 1.00 46.50 621 SER A CA 1
ATOM 4604 C C . SER A 1 621 ? 23.293 58.835 -18.104 1.00 46.50 621 SER A C 1
ATOM 4606 O O . SER A 1 621 ? 22.559 59.580 -17.460 1.00 46.50 621 SER A O 1
ATOM 4608 N N . LYS A 1 622 ? 24.580 58.591 -17.801 1.00 36.91 622 LYS A N 1
ATOM 4609 C CA . LYS A 1 622 ? 25.423 59.136 -16.704 1.00 36.91 622 LYS A CA 1
ATOM 4610 C C . LYS A 1 622 ? 25.292 58.418 -15.349 1.00 36.91 622 LYS A C 1
ATOM 4612 O O . LYS A 1 622 ? 24.183 58.136 -14.935 1.00 36.91 622 LYS A O 1
ATOM 4617 N N . ALA A 1 623 ? 26.313 58.126 -14.540 1.00 40.28 623 ALA A N 1
ATOM 4618 C CA . ALA A 1 623 ? 27.789 58.141 -14.526 1.00 40.28 623 ALA A CA 1
ATOM 4619 C C . ALA A 1 623 ? 28.229 58.644 -13.134 1.00 40.28 623 ALA A C 1
ATOM 4621 O O . ALA A 1 623 ? 27.675 59.629 -12.657 1.00 40.28 623 ALA A O 1
ATOM 4622 N N . LYS A 1 624 ? 29.308 58.038 -12.604 1.00 36.25 624 LYS A N 1
ATOM 4623 C CA . LYS A 1 624 ? 30.117 58.419 -11.418 1.00 36.25 624 LYS A CA 1
ATOM 4624 C C . LYS A 1 624 ? 29.473 58.167 -10.042 1.00 36.25 624 LYS A C 1
ATOM 4626 O O . LYS A 1 624 ? 28.279 58.315 -9.885 1.00 36.25 624 LYS A O 1
ATOM 4631 N N . ALA A 1 625 ? 30.204 57.848 -8.975 1.00 35.81 625 ALA A N 1
ATOM 4632 C CA . ALA A 1 625 ? 31.574 57.375 -8.767 1.00 35.81 625 ALA A CA 1
ATOM 4633 C C . ALA A 1 625 ? 31.710 56.952 -7.285 1.00 35.81 625 ALA A C 1
ATOM 4635 O O . ALA A 1 625 ? 31.024 57.483 -6.423 1.00 35.81 625 ALA A O 1
ATOM 4636 N N . LYS A 1 626 ? 32.622 56.001 -7.045 1.00 40.38 626 LYS A N 1
ATOM 4637 C CA . LYS A 1 626 ? 33.400 55.682 -5.827 1.00 40.38 626 LYS A CA 1
ATOM 4638 C C . LYS A 1 626 ? 33.154 56.515 -4.549 1.00 40.38 626 LYS A C 1
ATOM 4640 O O . LYS A 1 626 ? 33.367 57.718 -4.584 1.00 40.38 626 LYS A O 1
ATOM 4645 N N . ALA A 1 627 ? 33.050 55.839 -3.397 1.00 34.53 627 ALA A N 1
ATOM 4646 C CA . ALA A 1 627 ? 34.053 55.920 -2.317 1.00 34.53 627 ALA A CA 1
ATOM 4647 C C . ALA A 1 627 ? 33.787 54.909 -1.180 1.00 34.53 627 ALA A C 1
ATOM 4649 O O . ALA A 1 627 ? 32.653 54.567 -0.868 1.00 34.53 627 ALA A O 1
ATOM 4650 N N . LYS A 1 628 ? 34.892 54.422 -0.607 1.00 39.59 628 LYS A N 1
ATOM 4651 C CA . LYS A 1 628 ? 35.039 53.515 0.544 1.00 39.59 628 LYS A CA 1
ATOM 4652 C C . LYS A 1 628 ? 34.767 54.231 1.876 1.00 39.59 628 LYS A C 1
ATOM 4654 O O . LYS A 1 628 ? 35.130 55.392 1.967 1.00 39.59 628 LYS A O 1
ATOM 4659 N N . SER A 1 629 ? 34.366 53.469 2.906 1.00 36.69 629 SER A N 1
ATOM 4660 C CA . SER A 1 629 ? 34.987 53.334 4.260 1.00 36.69 629 SER A CA 1
ATOM 4661 C C . SER A 1 629 ? 33.899 53.027 5.307 1.00 36.69 629 SER A C 1
ATOM 4663 O O . SER A 1 629 ? 32.925 53.757 5.372 1.00 36.69 629 SER A O 1
ATOM 4665 N N . LYS A 1 630 ? 33.871 51.873 5.989 1.00 38.28 630 LYS A N 1
ATOM 4666 C CA . LYS A 1 630 ? 34.715 51.359 7.097 1.00 38.28 630 LYS A CA 1
ATOM 4667 C C . LYS A 1 630 ? 34.311 51.909 8.485 1.00 38.28 630 LYS A C 1
ATOM 4669 O O . LYS A 1 630 ? 34.464 53.096 8.733 1.00 38.28 630 LYS A O 1
ATOM 4674 N N . SER A 1 631 ? 34.017 50.964 9.399 1.00 36.66 631 SER A N 1
ATOM 4675 C CA . SER A 1 631 ? 34.039 51.053 10.884 1.00 36.66 631 SER A CA 1
ATOM 4676 C C . SER A 1 631 ? 32.882 51.834 11.541 1.00 36.66 631 SER A C 1
ATOM 4678 O O . SER A 1 631 ? 32.321 52.699 10.894 1.00 36.66 631 SER A O 1
ATOM 4680 N N . LYS A 1 632 ? 32.442 51.621 12.790 1.00 37.91 632 LYS A N 1
ATOM 4681 C CA . LYS A 1 632 ? 32.755 50.696 13.900 1.00 37.91 632 LYS A CA 1
ATOM 4682 C C . LYS A 1 632 ? 31.572 50.772 14.900 1.00 37.91 632 LYS A C 1
ATOM 4684 O O . LYS A 1 632 ? 30.794 51.714 14.854 1.00 37.91 632 LYS A O 1
ATOM 4689 N N . ALA A 1 633 ? 31.512 49.789 15.793 1.00 38.97 633 ALA A N 1
ATOM 4690 C CA . ALA A 1 633 ? 30.632 49.583 16.953 1.00 38.97 633 ALA A CA 1
ATOM 4691 C C . ALA A 1 633 ? 30.326 50.781 17.885 1.00 38.97 633 ALA A C 1
ATOM 4693 O O . ALA A 1 633 ? 31.166 51.672 17.980 1.00 38.97 633 ALA A O 1
ATOM 4694 N N . ARG A 1 634 ? 29.215 50.673 18.655 1.00 35.53 634 ARG A N 1
ATOM 4695 C CA . ARG A 1 634 ? 29.016 50.935 20.120 1.00 35.53 634 ARG A CA 1
ATOM 4696 C C . ARG A 1 634 ? 27.488 50.937 20.411 1.00 35.53 634 ARG A C 1
ATOM 4698 O O . ARG A 1 634 ? 26.783 51.637 19.705 1.00 35.53 634 ARG A O 1
ATOM 4705 N N . ALA A 1 635 ? 26.882 49.987 21.131 1.00 37.66 635 ALA A N 1
ATOM 4706 C CA . ALA A 1 635 ? 26.846 49.659 22.572 1.00 37.66 635 ALA A CA 1
ATOM 4707 C C . ALA A 1 635 ? 25.822 50.471 23.403 1.00 37.66 635 ALA A C 1
ATOM 4709 O O . ALA A 1 635 ? 25.900 51.693 23.389 1.00 37.66 635 ALA A O 1
ATOM 4710 N N . GLN A 1 636 ? 25.024 49.716 24.190 1.00 38.00 636 GLN A N 1
ATOM 4711 C CA . GLN A 1 636 ? 24.298 50.065 25.438 1.00 38.00 636 GLN A CA 1
ATOM 4712 C C . GLN A 1 636 ? 23.093 51.014 25.309 1.00 38.00 636 GLN A C 1
ATOM 4714 O O . GLN A 1 636 ? 23.082 51.849 24.420 1.00 38.00 636 GLN A O 1
ATOM 4719 N N . ALA A 1 637 ? 22.074 51.018 26.170 1.00 38.00 637 ALA A N 1
ATOM 4720 C CA . ALA A 1 637 ? 21.504 50.160 27.226 1.00 38.00 637 ALA A CA 1
ATOM 4721 C C . ALA A 1 637 ? 20.294 50.960 27.792 1.00 38.00 637 ALA A C 1
ATOM 4723 O O . ALA A 1 637 ? 20.150 52.127 27.437 1.00 38.00 637 ALA A O 1
ATOM 4724 N N . GLN A 1 638 ? 19.544 50.352 28.722 1.00 35.91 638 GLN A N 1
ATOM 4725 C CA . GLN A 1 638 ? 18.504 50.926 29.603 1.00 35.91 638 GLN A CA 1
ATOM 4726 C C . GLN A 1 638 ? 17.093 51.077 29.021 1.00 35.91 638 GLN A C 1
ATOM 4728 O O . GLN A 1 638 ? 16.956 51.352 27.836 1.00 35.91 638 GLN A O 1
ATOM 4733 N N . GLU A 1 639 ? 15.993 51.002 29.774 1.00 42.25 639 GLU A N 1
ATOM 4734 C CA . GLU A 1 639 ? 15.550 50.525 31.114 1.00 42.25 639 GLU A CA 1
ATOM 4735 C C . GLU A 1 639 ? 14.110 51.102 31.251 1.00 42.25 639 GLU A C 1
ATOM 4737 O O . GLU A 1 639 ? 13.760 51.975 30.456 1.00 42.25 639 GLU A O 1
ATOM 4742 N N . GLN A 1 640 ? 13.340 50.674 32.258 1.00 36.59 640 GLN A N 1
ATOM 4743 C CA . GLN A 1 640 ? 11.969 51.083 32.659 1.00 36.59 640 GLN A CA 1
ATOM 4744 C C . GLN A 1 640 ? 10.835 50.214 32.085 1.00 36.59 640 GLN A C 1
ATOM 4746 O O . GLN A 1 640 ? 10.721 50.081 30.867 1.00 36.59 640 GLN A O 1
ATOM 4751 N N . ASP A 1 641 ? 10.111 49.415 32.882 1.00 41.12 641 ASP A N 1
ATOM 4752 C CA . ASP A 1 641 ? 9.307 49.636 34.122 1.00 41.12 641 ASP A CA 1
ATOM 4753 C C . ASP A 1 641 ? 7.878 50.137 33.859 1.00 41.12 641 ASP A C 1
ATOM 4755 O O . ASP A 1 641 ? 7.646 50.829 32.872 1.00 41.12 641 ASP A O 1
ATOM 4759 N N . GLU A 1 642 ? 6.993 49.763 34.801 1.00 46.59 642 GLU A N 1
ATOM 4760 C CA . GLU A 1 642 ? 5.546 50.035 34.977 1.00 46.59 642 GLU A CA 1
ATOM 4761 C C . GLU A 1 642 ? 4.633 48.974 34.315 1.00 46.59 642 GLU A C 1
ATOM 4763 O O . GLU A 1 642 ? 4.589 48.856 33.091 1.00 46.59 642 GLU A O 1
ATOM 4768 N N . GLU A 1 643 ? 4.029 47.994 35.012 1.00 43.09 643 GLU A N 1
ATOM 4769 C CA . GLU A 1 643 ? 3.231 47.947 36.271 1.00 43.09 643 GLU A CA 1
ATOM 4770 C C . GLU A 1 643 ? 1.757 48.377 36.064 1.00 43.09 643 GLU A C 1
ATOM 4772 O O . GLU A 1 643 ? 1.485 49.187 35.184 1.00 43.09 643 GLU A O 1
ATOM 4777 N N . GLU A 1 644 ? 0.851 47.768 36.854 1.00 45.75 644 GLU A N 1
ATOM 4778 C CA . GLU A 1 644 ? -0.611 48.010 37.004 1.00 45.75 644 GLU A CA 1
ATOM 4779 C C . GLU A 1 644 ? -1.569 47.446 35.918 1.00 45.75 644 GLU A C 1
ATOM 4781 O O . GLU A 1 644 ? -1.288 47.496 34.724 1.00 45.75 644 GLU A O 1
ATOM 4786 N N . GLU A 1 645 ? -2.755 46.882 36.204 1.00 42.00 645 GLU A N 1
ATOM 4787 C CA . GLU A 1 645 ? -3.482 46.495 37.433 1.00 42.00 645 GLU A CA 1
ATOM 4788 C C . GLU A 1 645 ? -4.744 45.685 37.017 1.00 42.00 645 GLU A C 1
ATOM 4790 O O . GLU A 1 645 ? -5.199 45.816 35.880 1.00 42.00 645 GLU A O 1
ATOM 4795 N N . GLU A 1 646 ? -5.230 44.837 37.937 1.00 39.66 646 GLU A N 1
ATOM 4796 C CA . GLU A 1 646 ? -6.636 44.544 38.333 1.00 39.66 646 GLU A CA 1
ATOM 4797 C C . GLU A 1 646 ? -7.745 44.259 37.284 1.00 39.66 646 GLU A C 1
ATOM 4799 O O . GLU A 1 646 ? -7.936 44.960 36.297 1.00 39.66 646 GLU A O 1
ATOM 4804 N N . GLU A 1 647 ? -8.356 43.065 37.320 1.00 44.19 647 GLU A N 1
ATOM 4805 C CA . GLU A 1 647 ? -9.582 42.654 38.060 1.00 44.19 647 GLU A CA 1
ATOM 4806 C C . GLU A 1 647 ? -10.891 43.108 37.390 1.00 44.19 647 GLU A C 1
ATOM 4808 O O . GLU A 1 647 ? -11.124 44.292 37.202 1.00 44.19 647 GLU A O 1
ATOM 4813 N N . GLU A 1 648 ? -11.748 42.140 37.041 1.00 48.16 648 GLU A N 1
ATOM 4814 C CA . GLU A 1 648 ? -13.180 42.160 37.387 1.00 48.16 648 GLU A CA 1
ATOM 4815 C C . GLU A 1 648 ? -13.828 40.804 37.042 1.00 48.16 648 GLU A C 1
ATOM 4817 O O . GLU A 1 648 ? -13.808 40.330 35.900 1.00 48.16 648 GLU A O 1
ATOM 4822 N N . GLU A 1 649 ? -14.356 40.167 38.088 1.00 44.16 649 GLU A N 1
ATOM 4823 C CA . GLU A 1 649 ? -15.354 39.101 38.056 1.00 44.16 649 GLU A CA 1
ATOM 4824 C C . GLU A 1 649 ? -16.688 39.662 37.548 1.00 44.16 649 GLU A C 1
ATOM 4826 O O . GLU A 1 649 ? -17.066 40.766 37.924 1.00 44.16 649 GLU A O 1
ATOM 4831 N N . GLU A 1 650 ? -17.460 38.884 36.785 1.00 47.50 650 GLU A N 1
ATOM 4832 C CA . GLU A 1 650 ? -18.917 39.012 36.857 1.00 47.50 650 GLU A CA 1
ATOM 4833 C C . GLU A 1 650 ? -19.620 37.683 36.553 1.00 47.50 650 GLU A C 1
ATOM 4835 O O . GLU A 1 650 ? -19.248 36.906 35.667 1.00 47.50 650 GLU A O 1
ATOM 4840 N N . GLU A 1 651 ? -20.616 37.445 37.392 1.00 42.09 651 GLU A N 1
ATOM 4841 C CA . GLU A 1 651 ? -21.350 36.227 37.692 1.00 42.09 651 GLU A CA 1
ATOM 4842 C C . GLU A 1 651 ? -22.677 36.174 36.900 1.00 42.09 651 GLU A C 1
ATOM 4844 O O . GLU A 1 651 ? -23.215 37.200 36.495 1.00 42.09 651 GLU A O 1
ATOM 4849 N N . GLU A 1 652 ? -23.191 34.956 36.699 1.00 41.53 652 GLU A N 1
ATOM 4850 C CA . GLU A 1 652 ? -24.599 34.556 36.488 1.00 41.53 652 GLU A CA 1
ATOM 4851 C C . GLU A 1 652 ? -25.575 35.353 35.585 1.00 41.53 652 GLU A C 1
ATOM 4853 O O . GLU A 1 652 ? -25.970 36.483 35.862 1.00 41.53 652 GLU A O 1
ATOM 4858 N N . LYS A 1 653 ? -26.212 34.625 34.645 1.00 37.91 653 LYS A N 1
ATOM 4859 C CA . LYS A 1 653 ? -27.666 34.338 34.731 1.00 37.91 653 LYS A CA 1
ATOM 4860 C C . LYS A 1 653 ? -28.167 33.335 33.683 1.00 37.91 653 LYS A C 1
ATOM 4862 O O . LYS A 1 653 ? -28.061 33.563 32.478 1.00 37.91 653 LYS A O 1
ATOM 4867 N N . GLN A 1 654 ? -28.788 32.259 34.172 1.00 45.12 654 GLN A N 1
ATOM 4868 C CA . GLN A 1 654 ? -29.839 31.505 33.474 1.00 45.12 654 GLN A CA 1
ATOM 4869 C C . GLN A 1 654 ? -31.073 32.394 33.241 1.00 45.12 654 GLN A C 1
ATOM 4871 O O . GLN A 1 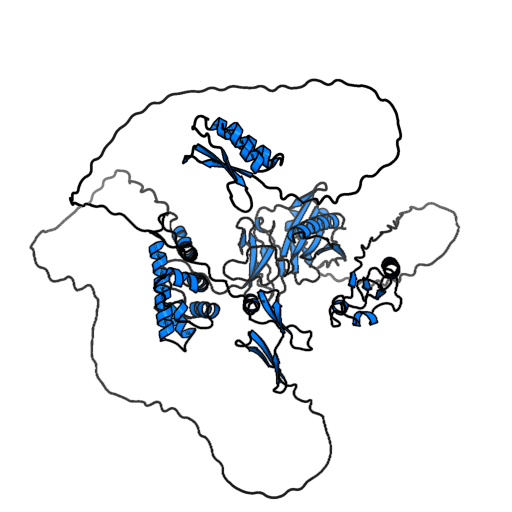654 ? -31.295 33.362 33.976 1.00 45.12 654 GLN A O 1
ATOM 4876 N N . PRO A 1 655 ? -31.923 32.018 32.277 1.00 54.44 655 PRO A N 1
ATOM 4877 C CA . PRO A 1 655 ? -33.330 31.887 32.637 1.00 54.44 655 PRO A CA 1
ATOM 4878 C C . PRO A 1 655 ? -33.939 30.556 32.183 1.00 54.44 655 PRO A C 1
ATOM 4880 O O . PRO A 1 655 ? -33.759 30.124 31.042 1.00 54.44 655 PRO A O 1
ATOM 4883 N N . ASP A 1 656 ? -34.667 29.963 33.125 1.00 44.34 656 ASP A N 1
ATOM 4884 C CA . ASP A 1 656 ? -35.637 28.888 32.954 1.00 44.34 656 ASP A CA 1
ATOM 4885 C C . ASP A 1 656 ? -36.961 29.416 32.362 1.00 44.34 656 ASP A C 1
ATOM 4887 O O . ASP A 1 656 ? -37.331 30.566 32.598 1.00 44.34 656 ASP A O 1
ATOM 4891 N N . ASP A 1 657 ? -37.623 28.512 31.633 1.00 42.81 657 ASP A N 1
ATOM 4892 C CA . ASP A 1 657 ? -39.062 28.200 31.564 1.00 42.81 657 ASP A CA 1
ATOM 4893 C C . ASP A 1 657 ? -40.164 29.240 31.244 1.00 42.81 657 ASP A C 1
ATOM 4895 O O . ASP A 1 657 ? -40.069 30.439 31.480 1.00 42.81 657 ASP A O 1
ATOM 4899 N N . GLU A 1 658 ? -41.267 28.648 30.752 1.00 47.88 658 GLU A N 1
ATOM 4900 C CA . GLU A 1 658 ? -42.610 29.174 30.428 1.00 47.88 658 GLU A CA 1
ATOM 4901 C C . GLU A 1 658 ? -42.776 29.661 28.965 1.00 47.88 658 GLU A C 1
ATOM 4903 O O . GLU A 1 658 ? -41.959 30.396 28.427 1.00 47.88 658 GLU A O 1
ATOM 4908 N N . ASP A 1 659 ? -43.781 29.273 28.173 1.00 51.19 659 ASP A N 1
ATOM 4909 C CA . ASP A 1 659 ? -45.100 28.728 28.484 1.00 51.19 659 ASP A CA 1
ATOM 4910 C C . ASP A 1 659 ? -45.758 28.140 27.213 1.00 51.19 659 ASP A C 1
ATOM 4912 O O . ASP A 1 659 ? -45.555 28.628 26.095 1.00 51.19 659 ASP A O 1
ATOM 4916 N N . LEU A 1 660 ? -46.591 27.111 27.391 1.00 46.72 660 LEU A N 1
ATOM 4917 C CA . LEU A 1 660 ? -47.555 26.615 26.395 1.00 46.72 660 LEU A CA 1
ATOM 4918 C C . LEU A 1 660 ? -48.741 27.594 26.278 1.00 46.72 660 LEU A C 1
ATOM 4920 O O . LEU A 1 660 ? -49.091 28.257 27.252 1.00 46.72 660 LEU A O 1
ATOM 4924 N N . PRO A 1 661 ? -49.467 27.610 25.145 1.00 55.22 661 PRO A N 1
ATOM 4925 C CA . PRO A 1 661 ? -50.833 27.090 25.247 1.00 55.22 661 PRO A CA 1
ATOM 4926 C C . PRO A 1 661 ? -51.345 26.307 24.028 1.00 55.22 661 PRO A C 1
ATOM 4928 O O . PRO A 1 661 ? -50.768 26.271 22.944 1.00 55.22 661 PRO A O 1
ATOM 4931 N N . ALA A 1 662 ? -52.470 25.649 24.293 1.00 40.03 662 ALA A N 1
ATOM 4932 C CA . ALA A 1 662 ? -53.120 24.590 23.548 1.00 40.03 662 ALA A CA 1
ATOM 4933 C C . ALA A 1 662 ? -54.179 25.048 22.518 1.00 40.03 662 ALA A C 1
ATOM 4935 O O . ALA A 1 662 ? -54.764 26.120 22.633 1.00 40.03 662 ALA A O 1
ATOM 4936 N N . THR A 1 663 ? -54.522 24.088 21.644 1.00 39.66 663 THR A N 1
ATOM 4937 C CA . THR A 1 663 ? -55.839 23.806 21.013 1.00 39.66 663 THR A CA 1
ATOM 4938 C C . THR A 1 663 ? -56.465 24.791 20.016 1.00 39.66 663 THR A C 1
ATOM 4940 O O . THR A 1 663 ? -56.926 25.857 20.398 1.00 39.66 663 THR A O 1
ATOM 4943 N N . GLN A 1 664 ? -56.651 24.314 18.775 1.00 38.50 664 GLN A N 1
ATOM 4944 C CA . GLN A 1 664 ? -57.839 24.513 17.915 1.00 38.50 664 GLN A CA 1
ATOM 4945 C C . GLN A 1 664 ? -57.787 23.460 16.783 1.00 38.50 664 GLN A C 1
ATOM 4947 O O . GLN A 1 664 ? -56.773 23.339 16.106 1.00 38.50 664 GLN A O 1
ATOM 4952 N N . GLU A 1 665 ? -58.648 22.439 16.828 1.00 38.25 665 GLU A N 1
ATOM 4953 C CA . GLU A 1 665 ? -59.930 22.300 16.097 1.00 38.25 665 GLU A CA 1
ATOM 4954 C C . GLU A 1 665 ? -59.782 21.959 14.597 1.00 38.25 665 GLU A C 1
ATOM 4956 O O . GLU A 1 665 ? -59.278 22.743 13.799 1.00 38.25 665 GLU A O 1
ATOM 4961 N N . TYR A 1 666 ?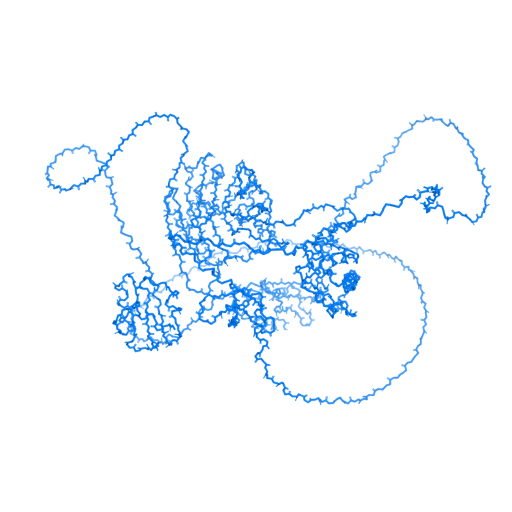 -60.243 20.747 14.253 1.00 44.31 666 TYR A N 1
ATOM 4962 C CA . TYR A 1 666 ? -60.436 20.197 12.902 1.00 44.31 666 TYR A CA 1
ATOM 4963 C C . TYR A 1 666 ? -61.602 20.892 12.169 1.00 44.31 666 TYR A C 1
ATOM 4965 O O . TYR A 1 666 ? -62.533 21.365 12.823 1.00 44.31 666 TYR A O 1
ATOM 4973 N N . PRO A 1 667 ? -61.586 20.915 10.823 1.00 51.16 667 PRO A N 1
ATOM 4974 C CA . PRO A 1 667 ? -62.511 20.052 10.059 1.00 51.16 667 PRO A CA 1
ATOM 4975 C C . PRO A 1 667 ? -61.821 19.410 8.830 1.00 51.16 667 PRO A C 1
ATOM 4977 O O . PRO A 1 667 ? -60.929 19.999 8.229 1.00 51.16 667 PRO A O 1
ATOM 4980 N N . GLU A 1 668 ? -61.983 18.110 8.580 1.00 37.72 668 GLU A N 1
ATOM 4981 C CA . GLU A 1 668 ? -63.074 17.449 7.829 1.00 37.72 668 GLU A CA 1
ATOM 4982 C C . GLU A 1 668 ? -62.956 17.614 6.291 1.00 37.72 668 GLU A C 1
ATOM 4984 O O . GLU A 1 668 ? -63.239 18.663 5.724 1.00 37.72 668 GLU A O 1
ATOM 4989 N N . GLU A 1 669 ? -62.446 16.533 5.686 1.00 46.56 669 GLU A N 1
ATOM 4990 C CA . GLU A 1 669 ? -62.657 15.943 4.349 1.00 46.56 669 GLU A CA 1
ATOM 4991 C C . GLU A 1 669 ? -62.918 16.820 3.105 1.00 46.56 669 GLU A C 1
ATOM 4993 O O . GLU A 1 669 ? -63.955 17.461 2.958 1.00 46.56 669 GLU A O 1
ATOM 4998 N N . GLN A 1 670 ? -62.046 16.654 2.100 1.00 36.00 670 GLN A N 1
ATOM 4999 C CA . GLN A 1 670 ? -62.443 16.599 0.687 1.00 36.00 670 GLN A CA 1
ATOM 5000 C C . GLN A 1 670 ? -61.446 15.742 -0.111 1.00 36.00 670 GLN A C 1
ATOM 5002 O O . GLN A 1 670 ? -60.286 16.112 -0.292 1.00 36.00 670 GLN A O 1
ATOM 5007 N N . GLU A 1 671 ? -61.914 14.574 -0.556 1.00 47.16 671 GLU A N 1
ATOM 5008 C CA . GLU A 1 671 ? -61.272 13.732 -1.568 1.00 47.16 671 GLU A CA 1
ATOM 5009 C C . GLU A 1 671 ? -61.264 14.465 -2.920 1.00 47.16 671 GLU A C 1
ATOM 5011 O O . GLU A 1 671 ? -62.300 14.952 -3.374 1.00 47.16 671 GLU A O 1
ATOM 5016 N N . ALA A 1 672 ? -60.103 14.527 -3.575 1.00 40.19 672 ALA A N 1
ATOM 5017 C CA . ALA A 1 672 ? -59.992 14.898 -4.981 1.00 40.19 672 ALA A CA 1
ATOM 5018 C C . ALA A 1 672 ? -58.877 14.081 -5.651 1.00 40.19 672 ALA A C 1
ATOM 5020 O O . ALA A 1 672 ? -57.754 13.999 -5.150 1.00 40.19 672 ALA A O 1
ATOM 5021 N N . GLU A 1 673 ? -59.259 13.452 -6.759 1.00 41.47 673 GLU A N 1
ATOM 5022 C CA . GLU A 1 673 ? -58.496 12.561 -7.633 1.00 41.47 673 GLU A CA 1
ATOM 5023 C C . GLU A 1 673 ? -57.294 13.225 -8.339 1.00 41.47 673 GLU A C 1
ATOM 5025 O O . GLU A 1 673 ? -57.289 14.423 -8.608 1.00 41.47 673 GLU A O 1
ATOM 5030 N N . GLU A 1 674 ? -56.309 12.370 -8.646 1.00 43.66 674 GLU A N 1
ATOM 5031 C CA . GLU A 1 674 ? -55.383 12.333 -9.799 1.00 43.66 674 GLU A CA 1
ATOM 5032 C C . GLU A 1 674 ? -54.917 13.629 -10.503 1.00 43.66 674 GLU A C 1
ATOM 5034 O O . GLU A 1 674 ? -55.671 14.271 -11.223 1.00 43.66 674 GLU A O 1
ATOM 5039 N N . GLU A 1 675 ? -53.594 13.861 -10.490 1.00 35.09 675 GLU A N 1
ATOM 5040 C CA . GLU A 1 675 ? -52.768 13.945 -11.717 1.00 35.09 675 GLU A CA 1
ATOM 5041 C C . GLU A 1 675 ? -51.262 13.928 -11.350 1.00 35.09 675 GLU A C 1
ATOM 5043 O O . GLU A 1 675 ? -50.754 14.845 -10.702 1.00 35.09 675 GLU A O 1
ATOM 5048 N N . GLU A 1 676 ? -50.523 12.880 -11.744 1.00 43.47 676 GLU A N 1
ATOM 5049 C CA . GLU A 1 676 ? -49.061 12.802 -11.568 1.00 43.47 676 GLU A CA 1
ATOM 5050 C C . GLU A 1 676 ? -48.312 13.648 -12.624 1.00 43.47 676 GLU A C 1
ATOM 5052 O O . GLU A 1 676 ? -48.490 13.430 -13.826 1.00 43.47 676 GLU A O 1
ATOM 5057 N N . PRO A 1 677 ? -47.398 14.558 -12.230 1.00 46.88 677 PRO A N 1
ATOM 5058 C CA . PRO A 1 677 ? -46.474 15.201 -13.159 1.00 46.88 677 PRO A CA 1
ATOM 5059 C C . PRO A 1 677 ? -45.233 14.322 -13.440 1.00 46.88 677 PRO A C 1
ATOM 5061 O O . PRO A 1 677 ? -44.795 13.548 -12.587 1.00 46.88 677 PRO A O 1
ATOM 5064 N N . PRO A 1 678 ? -44.608 14.456 -14.626 1.00 42.34 678 PRO A N 1
ATOM 5065 C CA . PRO A 1 678 ? -43.578 13.536 -15.099 1.00 42.34 678 PRO A CA 1
ATOM 5066 C C . PRO A 1 678 ? -42.280 13.602 -14.279 1.00 42.34 678 PRO A C 1
ATOM 5068 O O . PRO A 1 678 ? -41.682 14.665 -14.095 1.00 42.34 678 PRO A O 1
ATOM 5071 N N . LEU A 1 679 ? -41.815 12.420 -13.861 1.00 34.66 679 LEU A N 1
ATOM 5072 C CA . LEU A 1 679 ? -40.539 12.152 -13.195 1.00 34.66 679 LEU A CA 1
ATOM 5073 C C . LEU A 1 679 ? -39.342 12.647 -14.025 1.00 34.66 679 LEU A C 1
ATOM 5075 O O . LEU A 1 679 ? -38.825 11.955 -14.905 1.00 34.66 679 LEU A O 1
ATOM 5079 N N . ALA A 1 680 ? -38.853 13.841 -13.699 1.00 33.06 680 ALA A N 1
ATOM 5080 C CA . ALA A 1 680 ? -37.505 14.264 -14.042 1.00 33.06 680 ALA A CA 1
ATOM 5081 C C . ALA A 1 680 ? -36.511 13.586 -13.083 1.00 33.06 680 ALA A C 1
ATOM 5083 O O . ALA A 1 680 ? -36.578 13.763 -11.868 1.00 33.06 680 ALA A O 1
ATOM 5084 N N . LEU A 1 681 ? -35.587 12.805 -13.646 1.00 39.78 681 LEU A N 1
ATOM 5085 C CA . LEU A 1 681 ? -34.497 12.116 -12.950 1.00 39.78 681 LEU A CA 1
ATOM 5086 C C . LEU A 1 681 ? -33.668 13.089 -12.092 1.00 39.78 681 LEU A C 1
ATOM 5088 O O . LEU A 1 681 ? -32.783 13.784 -12.594 1.00 39.78 681 LEU A O 1
ATOM 5092 N N . ALA A 1 682 ? -33.927 13.105 -10.785 1.00 35.72 682 ALA A N 1
ATOM 5093 C CA . ALA A 1 682 ? -33.056 13.733 -9.804 1.00 35.72 682 ALA A CA 1
ATOM 5094 C C . ALA A 1 682 ? -31.828 12.837 -9.589 1.00 35.72 682 ALA A C 1
ATOM 5096 O O . ALA A 1 682 ? -31.889 11.798 -8.933 1.00 35.72 682 ALA A O 1
ATOM 5097 N N . ILE A 1 683 ? -30.696 13.239 -10.166 1.00 36.72 683 ILE A N 1
ATOM 5098 C CA . ILE A 1 683 ? -29.382 12.696 -9.821 1.00 36.72 683 ILE A CA 1
ATOM 5099 C C . ILE A 1 683 ? -29.110 13.105 -8.369 1.00 36.72 683 ILE A C 1
ATOM 5101 O O . ILE A 1 683 ? -28.804 14.265 -8.096 1.00 36.72 683 ILE A O 1
ATOM 5105 N N . VAL A 1 684 ? -29.241 12.166 -7.429 1.00 39.34 684 VAL A N 1
ATOM 5106 C CA . VAL A 1 684 ? -28.772 12.347 -6.050 1.00 39.34 684 VAL A CA 1
ATOM 5107 C C . VAL A 1 684 ? -27.248 12.267 -6.082 1.00 39.34 684 VAL A C 1
ATOM 5109 O O . VAL A 1 684 ? -26.641 11.205 -5.970 1.00 39.34 684 VAL A O 1
ATOM 5112 N N . GLU A 1 685 ? -26.622 13.415 -6.321 1.00 40.56 685 GLU A N 1
ATOM 5113 C CA . GLU A 1 685 ? -25.185 13.603 -6.185 1.00 40.56 685 GLU A CA 1
ATOM 5114 C C . GLU A 1 685 ? -24.857 13.494 -4.687 1.00 40.56 685 GLU A C 1
ATOM 5116 O O . GLU A 1 685 ? -25.178 14.384 -3.899 1.00 40.56 685 GLU A O 1
ATOM 5121 N N . THR A 1 686 ? -24.282 12.367 -4.256 1.00 41.34 686 THR A N 1
ATOM 5122 C CA . THR A 1 686 ? -23.847 12.167 -2.866 1.00 41.34 686 THR A CA 1
ATOM 5123 C C . THR A 1 686 ? -22.776 13.203 -2.532 1.00 41.34 686 THR A C 1
ATOM 5125 O O . THR A 1 686 ? -21.607 13.063 -2.904 1.00 41.34 686 THR A O 1
ATOM 5128 N N . ALA A 1 687 ? -23.189 14.291 -1.882 1.00 50.66 687 ALA A N 1
ATOM 5129 C CA . ALA A 1 687 ? -22.338 15.426 -1.577 1.00 50.66 687 ALA A CA 1
ATOM 5130 C C . ALA A 1 687 ? -21.217 15.003 -0.618 1.00 50.66 687 ALA A C 1
ATOM 5132 O O . ALA A 1 687 ? -21.447 14.722 0.557 1.00 50.66 687 ALA A O 1
ATOM 5133 N N . VAL A 1 688 ? -19.978 14.981 -1.116 1.00 59.44 688 VAL A N 1
ATOM 5134 C CA . VAL A 1 688 ? -18.782 14.839 -0.278 1.00 59.44 688 VAL A CA 1
ATOM 5135 C C . VAL A 1 688 ? -18.804 15.952 0.768 1.00 59.44 688 VAL A C 1
ATOM 5137 O O . VAL A 1 688 ? -18.688 17.130 0.419 1.00 59.44 688 VAL A O 1
ATOM 5140 N N . VAL A 1 689 ? -18.941 15.584 2.044 1.00 71.94 689 VAL A N 1
ATOM 5141 C CA . VAL A 1 689 ? -18.973 16.526 3.169 1.00 71.94 689 VAL A CA 1
ATOM 5142 C C . VAL A 1 689 ? -17.649 17.296 3.210 1.00 71.94 689 VAL A C 1
ATOM 5144 O O . VAL A 1 689 ? -16.598 16.774 3.586 1.00 71.94 689 VAL A O 1
ATOM 5147 N N . ARG A 1 690 ? -17.669 18.560 2.775 1.00 88.38 690 ARG A N 1
ATOM 5148 C CA . ARG A 1 690 ? -16.495 19.440 2.805 1.00 88.38 690 ARG A CA 1
ATOM 5149 C C . ARG A 1 690 ? -16.372 20.050 4.198 1.00 88.38 690 ARG A C 1
ATOM 5151 O O . ARG A 1 690 ? -17.215 20.837 4.604 1.00 88.38 690 ARG A O 1
ATOM 5158 N N . ALA A 1 691 ? -15.297 19.731 4.914 1.00 91.12 691 ALA A N 1
ATOM 5159 C CA . ALA A 1 691 ? -14.994 20.370 6.195 1.00 91.12 691 ALA A CA 1
ATOM 5160 C C . ALA A 1 691 ? -14.118 21.622 6.002 1.00 91.12 691 ALA A C 1
ATOM 5162 O O . ALA A 1 691 ? -13.092 21.568 5.313 1.00 91.12 691 ALA A O 1
ATOM 5163 N N . TYR A 1 692 ? -14.470 22.732 6.658 1.00 95.81 692 TYR A N 1
ATOM 5164 C CA . TYR A 1 692 ? -13.743 24.007 6.584 1.00 95.81 692 TYR A CA 1
ATOM 5165 C C . TYR A 1 692 ? -13.111 24.403 7.935 1.00 95.81 692 TYR A C 1
ATOM 5167 O O . TYR A 1 692 ? -13.499 23.915 8.997 1.00 95.81 692 TYR A O 1
ATOM 5175 N N . GLY A 1 693 ? -12.089 25.266 7.912 1.00 96.00 693 GLY A N 1
ATOM 5176 C CA . GLY A 1 693 ? -11.434 25.822 9.106 1.00 96.00 693 GLY A CA 1
ATOM 5177 C C . GLY A 1 693 ? -10.911 27.250 8.901 1.00 96.00 693 GLY A C 1
ATOM 5178 O O . GLY A 1 693 ? -10.680 27.669 7.766 1.00 96.00 693 GLY A O 1
ATOM 5179 N N . LYS A 1 694 ? -10.715 28.001 9.996 1.00 96.56 694 LYS A N 1
ATOM 5180 C CA . LYS A 1 694 ? -10.136 29.361 9.999 1.00 96.56 694 LYS A CA 1
ATOM 5181 C C . LYS A 1 694 ? -8.707 29.364 10.545 1.00 96.56 694 LYS A C 1
ATOM 5183 O O . LYS A 1 694 ? -8.365 28.561 11.406 1.00 96.56 694 LYS A O 1
ATOM 5188 N N . MET A 1 695 ? -7.879 30.292 10.071 1.00 96.50 695 MET A N 1
ATOM 5189 C CA . MET A 1 695 ? -6.507 30.510 10.546 1.00 96.50 695 MET A CA 1
ATOM 5190 C C . MET A 1 695 ? -6.207 32.009 10.632 1.00 96.50 695 MET A C 1
ATOM 5192 O O . MET A 1 695 ? -6.463 32.738 9.675 1.00 96.50 695 MET A O 1
ATOM 5196 N N . TRP A 1 696 ? -5.656 32.476 11.754 1.00 96.69 696 TRP A N 1
ATOM 5197 C CA . TRP A 1 696 ? -5.267 33.879 11.936 1.00 96.69 696 TRP A CA 1
ATOM 5198 C C . TRP A 1 696 ? -3.884 34.171 11.343 1.00 96.69 696 TRP A C 1
ATOM 5200 O O . TRP A 1 696 ? -2.902 33.503 11.670 1.00 96.69 696 TRP A O 1
ATOM 5210 N N . TYR A 1 697 ? -3.784 35.211 10.516 1.00 95.88 697 TYR A N 1
ATOM 5211 C CA . TYR A 1 697 ? -2.519 35.714 9.986 1.00 95.88 697 TYR A CA 1
ATOM 5212 C C . TYR A 1 697 ? -2.105 36.990 10.720 1.00 95.88 697 TYR A C 1
ATOM 5214 O O . TYR A 1 697 ? -2.606 38.077 10.423 1.00 95.88 697 TYR A O 1
ATOM 5222 N N . LYS A 1 698 ? -1.141 36.865 11.643 1.00 92.44 698 LYS A N 1
ATOM 5223 C CA . LYS A 1 698 ? -0.637 37.983 12.465 1.00 92.44 698 LYS A CA 1
ATOM 5224 C C . LYS A 1 698 ? -0.142 39.166 11.618 1.00 92.44 698 LYS A C 1
ATOM 5226 O O . LYS A 1 698 ? -0.483 40.307 11.909 1.00 92.44 698 LYS A O 1
ATOM 5231 N N . ASN A 1 699 ? 0.584 38.893 10.529 1.00 91.62 699 ASN A N 1
ATOM 5232 C CA . ASN A 1 699 ? 1.205 39.932 9.694 1.00 91.62 699 ASN A CA 1
ATOM 5233 C C . ASN A 1 699 ? 0.191 40.792 8.928 1.00 91.62 699 ASN A C 1
ATOM 5235 O O . ASN A 1 699 ? 0.443 41.964 8.678 1.00 91.62 699 ASN A O 1
ATOM 5239 N N . THR A 1 700 ? -0.942 40.212 8.533 1.00 92.88 700 THR A N 1
ATOM 5240 C CA . THR A 1 700 ? -1.967 40.901 7.734 1.00 92.88 700 THR A CA 1
ATOM 5241 C C . THR A 1 700 ? -3.211 41.258 8.541 1.00 92.88 700 THR A C 1
ATOM 5243 O O . THR A 1 700 ? -4.151 41.799 7.961 1.00 92.88 700 THR A O 1
ATOM 5246 N N . LYS A 1 701 ? -3.223 40.952 9.850 1.00 95.81 701 LYS A N 1
ATOM 5247 C CA . LYS A 1 701 ? -4.365 41.112 10.764 1.00 95.81 701 LYS A CA 1
ATOM 5248 C C . LYS A 1 701 ? -5.675 40.619 10.130 1.00 95.81 701 LYS A C 1
ATOM 5250 O O . LYS A 1 701 ? -6.646 41.360 10.006 1.00 95.81 701 LYS A O 1
ATOM 5255 N N . SER A 1 702 ? -5.673 39.373 9.656 1.00 97.31 702 SER A N 1
ATOM 5256 C CA . SER A 1 702 ? -6.780 38.800 8.875 1.00 97.31 702 SER A CA 1
ATOM 5257 C C . SER A 1 702 ? -6.987 37.311 9.148 1.00 97.31 702 SER A C 1
ATOM 5259 O O . SER A 1 702 ? -6.008 36.607 9.397 1.00 97.31 702 SER A O 1
ATOM 5261 N N . TYR A 1 703 ? -8.212 36.807 8.986 1.00 98.06 703 TYR A N 1
ATOM 5262 C CA . TYR A 1 703 ? -8.515 35.371 9.051 1.00 98.06 703 TYR A CA 1
ATOM 5263 C C . TYR A 1 703 ? -8.578 34.749 7.650 1.00 98.06 703 TYR A C 1
ATOM 5265 O O . TYR A 1 703 ? -9.286 35.242 6.778 1.00 98.06 703 TYR A O 1
ATOM 5273 N N . GLY A 1 704 ? -7.857 33.653 7.409 1.00 97.38 704 GLY A N 1
ATOM 5274 C CA . GLY A 1 704 ? -8.006 32.831 6.204 1.00 97.38 704 GLY A CA 1
ATOM 5275 C C . GLY A 1 704 ? -8.953 31.664 6.431 1.00 97.38 704 GLY A C 1
ATOM 5276 O O . GLY A 1 704 ? -8.731 30.896 7.365 1.00 97.38 704 GLY A O 1
ATOM 5277 N N . ILE A 1 705 ? -9.946 31.491 5.557 1.00 97.50 705 ILE A N 1
ATOM 5278 C CA . ILE A 1 705 ? -10.823 30.312 5.545 1.00 97.50 705 ILE A CA 1
ATOM 5279 C C . ILE A 1 705 ? -10.257 29.279 4.564 1.00 97.50 705 ILE A C 1
ATOM 5281 O O . ILE A 1 705 ? -9.950 29.606 3.413 1.00 97.50 705 ILE A O 1
ATOM 5285 N N . ARG A 1 706 ? -10.072 28.039 5.024 1.00 95.44 706 ARG A N 1
ATOM 5286 C CA . ARG A 1 706 ? -9.425 26.941 4.287 1.00 95.44 706 ARG A CA 1
ATOM 5287 C C . ARG A 1 706 ? -10.284 25.678 4.320 1.00 95.44 706 ARG A C 1
ATOM 5289 O O . ARG A 1 706 ? -10.950 25.415 5.317 1.00 95.44 706 ARG A O 1
ATOM 5296 N N . GLN A 1 707 ? -10.219 24.874 3.263 1.00 93.94 707 GLN A N 1
ATOM 5297 C CA . GLN A 1 707 ? -10.793 23.524 3.252 1.00 93.94 707 GLN A CA 1
ATOM 5298 C C . GLN A 1 707 ? -9.824 22.548 3.940 1.00 93.94 707 GLN A C 1
ATOM 5300 O O . GLN A 1 707 ? -8.632 22.546 3.621 1.00 93.94 707 GLN A O 1
ATOM 5305 N N . LYS A 1 708 ? -10.313 21.738 4.889 1.00 85.12 708 LYS A N 1
ATOM 5306 C CA . LYS A 1 708 ? -9.489 20.816 5.696 1.00 85.12 708 LYS A CA 1
ATOM 5307 C C . LYS A 1 708 ? -8.980 19.607 4.902 1.00 85.12 708 LYS A C 1
ATOM 5309 O O . LYS A 1 708 ? -7.915 19.091 5.220 1.00 85.12 708 LYS A O 1
ATOM 5314 N N . PHE A 1 709 ? -9.694 19.187 3.855 1.00 69.69 709 PHE A N 1
ATOM 5315 C CA . PHE A 1 709 ? -9.341 18.013 3.052 1.00 69.69 709 PHE A CA 1
ATOM 5316 C C . PHE A 1 709 ? -8.997 18.370 1.596 1.00 69.69 709 PHE A C 1
ATOM 5318 O O . PHE A 1 709 ? -9.539 19.311 1.019 1.00 69.69 709 PHE A O 1
ATOM 5325 N N . LEU A 1 710 ? -8.061 17.600 1.030 1.00 50.75 710 LEU A N 1
ATOM 5326 C CA . LEU A 1 710 ? -7.611 17.546 -0.372 1.00 50.75 710 LEU A CA 1
ATOM 5327 C C . LEU A 1 710 ? -6.697 18.650 -0.936 1.00 50.75 710 LEU A C 1
ATOM 5329 O O . LEU A 1 710 ? -6.100 18.403 -1.980 1.00 50.75 710 LEU A O 1
ATOM 5333 N N . ALA A 1 711 ? -6.468 19.802 -0.287 1.00 56.16 711 ALA A N 1
ATOM 5334 C CA . ALA A 1 711 ? -5.486 20.760 -0.843 1.00 56.16 711 ALA A CA 1
ATOM 5335 C C . ALA A 1 711 ? -4.872 21.819 0.095 1.00 56.16 711 ALA A C 1
ATOM 5337 O O . ALA A 1 711 ? -4.084 22.630 -0.391 1.00 56.16 711 ALA A O 1
ATOM 5338 N N . ASN A 1 712 ? -5.218 21.906 1.391 1.00 71.56 712 ASN A N 1
ATOM 5339 C CA . ASN A 1 712 ? -4.863 23.075 2.233 1.00 71.56 712 ASN A CA 1
ATOM 5340 C C . ASN A 1 712 ? -5.134 24.424 1.525 1.00 71.56 712 ASN A C 1
ATOM 5342 O O . ASN A 1 712 ? -4.457 25.430 1.764 1.00 71.56 712 ASN A O 1
ATOM 5346 N N . LYS A 1 713 ? -6.108 24.437 0.608 1.00 86.31 713 LYS A N 1
ATOM 5347 C CA . LYS A 1 713 ? -6.367 25.565 -0.273 1.00 86.31 713 LYS A CA 1
ATOM 5348 C C . LYS A 1 713 ? -7.132 26.608 0.519 1.00 86.31 713 LYS A C 1
ATOM 5350 O O . LYS A 1 713 ? -8.201 26.341 1.069 1.00 86.31 713 LYS A O 1
ATOM 5355 N N . GLN A 1 714 ? -6.562 27.803 0.587 1.00 93.25 714 GLN A N 1
ATOM 5356 C CA . GLN A 1 714 ? -7.269 28.961 1.103 1.00 93.25 714 GLN A CA 1
ATOM 5357 C C . GLN A 1 714 ? -8.337 29.383 0.096 1.00 93.25 714 GLN A C 1
ATOM 5359 O O . GLN A 1 714 ? -8.037 29.587 -1.079 1.00 93.25 714 GLN A O 1
ATOM 5364 N N . ILE A 1 715 ? -9.575 29.503 0.567 1.00 94.62 715 ILE A N 1
ATOM 5365 C CA . ILE A 1 715 ? -10.731 29.833 -0.270 1.00 94.62 715 ILE A CA 1
ATOM 5366 C C . ILE A 1 715 ? -10.873 31.349 -0.358 1.00 94.62 715 ILE A C 1
ATOM 5368 O O . ILE A 1 715 ? -10.909 31.923 -1.447 1.00 94.62 715 ILE A O 1
ATOM 5372 N N . PHE A 1 716 ? -10.879 32.015 0.798 1.00 96.44 716 PHE A N 1
ATOM 5373 C CA . PHE A 1 716 ? -10.885 33.472 0.898 1.00 96.44 716 PHE A CA 1
ATOM 5374 C C . PHE A 1 716 ? -10.266 33.956 2.219 1.00 96.44 716 PHE A C 1
ATOM 5376 O O . PHE A 1 716 ? -9.896 33.169 3.096 1.00 96.44 716 PHE A O 1
ATOM 5383 N N . THR A 1 717 ? -10.110 35.275 2.332 1.00 97.62 717 THR A N 1
ATOM 5384 C CA . THR A 1 717 ? -9.566 35.964 3.507 1.00 97.62 717 THR A CA 1
ATOM 5385 C C . THR A 1 717 ? -10.584 36.980 4.008 1.00 97.62 717 THR A C 1
ATOM 5387 O O . THR A 1 717 ? -11.064 37.794 3.224 1.00 97.62 717 THR A O 1
ATOM 5390 N N . VAL A 1 718 ? -10.866 36.967 5.307 1.00 97.75 718 VAL A N 1
ATOM 5391 C CA . VAL A 1 718 ? -11.629 37.993 6.020 1.00 97.75 718 VAL A CA 1
ATOM 5392 C C . VAL A 1 718 ? -10.638 39.058 6.493 1.00 97.75 718 VAL A C 1
ATOM 5394 O O . VAL A 1 718 ? -9.818 38.807 7.382 1.00 97.75 718 VAL A O 1
ATOM 5397 N N . ARG A 1 719 ? -10.651 40.229 5.851 1.00 97.06 719 ARG A N 1
ATOM 5398 C CA . ARG A 1 719 ? -9.749 41.352 6.145 1.00 97.06 719 ARG A CA 1
ATOM 5399 C C . ARG A 1 719 ? -10.491 42.674 5.989 1.00 97.06 719 ARG A C 1
ATOM 5401 O O . ARG A 1 719 ? -11.018 42.926 4.910 1.00 97.06 719 ARG A O 1
ATOM 5408 N N . SER A 1 720 ? -10.420 43.538 7.003 1.00 95.94 720 SER A N 1
ATOM 5409 C CA . SER A 1 720 ? -10.874 44.931 6.899 1.00 95.94 720 SER A CA 1
ATOM 5410 C C . SER A 1 720 ? -10.052 45.685 5.854 1.00 95.94 720 SER A C 1
ATOM 5412 O O . SER A 1 720 ? -8.816 45.647 5.879 1.00 95.94 720 SER A O 1
ATOM 5414 N N . LYS A 1 721 ? -10.740 46.345 4.917 1.00 92.38 721 LYS A N 1
ATOM 5415 C CA . LYS A 1 721 ? -10.107 47.092 3.821 1.00 92.38 721 LYS A CA 1
ATOM 5416 C C . LYS A 1 721 ? -9.234 48.230 4.356 1.00 92.38 721 LYS A C 1
ATOM 5418 O O . LYS A 1 721 ? -8.098 48.376 3.910 1.00 92.38 721 LYS A O 1
ATOM 5423 N N . ASP A 1 722 ? -9.734 48.913 5.383 1.00 92.94 722 ASP A N 1
ATOM 5424 C CA . ASP A 1 722 ? -9.119 50.116 5.950 1.00 92.94 722 ASP A CA 1
ATOM 5425 C C . ASP A 1 722 ? -8.438 49.841 7.302 1.00 92.94 722 ASP A C 1
ATOM 5427 O O . ASP A 1 722 ? -7.871 50.736 7.921 1.00 92.94 722 ASP A O 1
ATOM 5431 N N . GLY A 1 723 ? -8.474 48.588 7.774 1.00 91.81 723 GLY A N 1
ATOM 5432 C CA . GLY A 1 723 ? -7.946 48.202 9.085 1.00 91.81 723 GLY A CA 1
ATOM 5433 C C . GLY A 1 723 ? -8.781 48.710 10.266 1.00 91.81 723 GLY A C 1
ATOM 5434 O O . GLY A 1 723 ? -8.319 48.635 11.400 1.00 91.81 723 GLY A O 1
ATOM 5435 N N . SER A 1 724 ? -9.994 49.204 10.007 1.00 93.81 724 SER A N 1
ATOM 5436 C CA . SER A 1 724 ? -10.900 49.793 10.997 1.00 93.81 724 SER A CA 1
ATOM 5437 C C . SER A 1 724 ? -11.544 48.762 11.929 1.00 93.81 724 SER A C 1
ATOM 5439 O O . SER A 1 724 ? -11.847 49.077 13.078 1.00 93.81 724 SER A O 1
ATOM 5441 N N . MET A 1 725 ? -11.737 47.516 11.479 1.00 96.25 725 MET A N 1
ATOM 5442 C CA . MET A 1 725 ? -12.327 46.475 12.330 1.00 96.25 725 MET A CA 1
ATOM 5443 C C . MET A 1 725 ? -11.295 45.888 13.297 1.00 96.25 725 MET A C 1
ATOM 5445 O O . MET A 1 725 ? -10.242 45.392 12.887 1.00 96.25 725 MET A O 1
ATOM 5449 N N . LYS A 1 726 ? -11.653 45.860 14.586 1.00 96.75 726 LYS A N 1
ATOM 5450 C CA . LYS A 1 726 ? -10.907 45.146 15.633 1.00 96.75 726 LYS A CA 1
ATOM 5451 C C . LYS A 1 726 ? -10.864 43.636 15.339 1.00 96.75 726 LYS A C 1
ATOM 5453 O O . LYS A 1 726 ? -11.757 43.085 14.693 1.00 96.75 726 LYS A O 1
ATOM 5458 N N . GLN A 1 727 ? -9.845 42.947 15.861 1.00 96.69 727 GLN A N 1
ATOM 5459 C CA . GLN A 1 727 ? -9.643 41.503 15.655 1.00 96.69 727 GLN A CA 1
ATOM 5460 C C . GLN A 1 727 ? -10.868 40.661 16.051 1.00 96.69 727 GLN A C 1
ATOM 5462 O O . GLN A 1 727 ? -11.202 39.722 15.329 1.00 96.69 727 GLN A O 1
ATOM 5467 N N . ASN A 1 728 ? -11.562 41.020 17.137 1.00 96.62 728 ASN A N 1
ATOM 5468 C CA . ASN A 1 728 ? -12.754 40.304 17.606 1.00 96.62 728 ASN A CA 1
ATOM 5469 C C . ASN A 1 728 ? -13.915 40.398 16.604 1.00 96.62 728 ASN A C 1
ATOM 5471 O O . ASN A 1 728 ? -14.577 39.401 16.333 1.00 96.62 728 ASN A O 1
ATOM 5475 N N . ALA A 1 729 ? -14.101 41.556 15.963 1.00 97.25 729 ALA A N 1
ATOM 5476 C CA . ALA A 1 729 ? -15.135 41.732 14.946 1.00 97.25 729 ALA A CA 1
ATOM 5477 C C . ALA A 1 729 ? -14.814 40.932 13.668 1.00 97.25 729 ALA A C 1
ATOM 5479 O O . ALA A 1 729 ? -15.683 40.268 13.108 1.00 97.25 729 ALA A O 1
ATOM 5480 N N . LEU A 1 730 ? -13.542 40.902 13.248 1.00 97.56 730 LEU A N 1
ATOM 5481 C CA . LEU A 1 730 ? -13.102 40.044 12.138 1.00 97.56 730 LEU A CA 1
ATOM 5482 C C . LEU A 1 730 ? -13.237 38.548 12.463 1.00 97.56 730 LEU A C 1
ATOM 5484 O O . LEU A 1 730 ? -13.487 37.751 11.559 1.00 97.56 730 LEU A O 1
ATOM 5488 N N . MET A 1 731 ? -13.070 38.167 13.732 1.00 97.75 731 MET A N 1
ATOM 5489 C CA . MET A 1 731 ? -13.253 36.793 14.196 1.00 97.75 731 MET A CA 1
ATOM 5490 C C . MET A 1 731 ? -14.718 36.366 14.096 1.00 97.75 731 MET A C 1
ATOM 5492 O O . MET A 1 731 ? -14.986 35.321 13.512 1.00 97.75 731 MET A O 1
ATOM 5496 N N . ALA A 1 732 ? -15.646 37.209 14.555 1.00 97.75 732 ALA A N 1
ATOM 5497 C CA . ALA A 1 732 ? -17.082 36.950 14.463 1.00 97.75 732 ALA A CA 1
ATOM 5498 C C . ALA A 1 732 ? -17.545 36.761 13.006 1.00 97.75 732 ALA A C 1
ATOM 5500 O O . ALA A 1 732 ? -18.261 35.810 12.694 1.00 97.75 732 ALA A O 1
ATOM 5501 N N . VAL A 1 733 ? -17.061 37.600 12.078 1.00 97.81 733 VAL A N 1
ATOM 5502 C CA . VAL A 1 733 ? -17.355 37.443 10.641 1.00 97.81 733 VAL A CA 1
ATOM 5503 C C . VAL A 1 733 ? -16.779 36.132 10.087 1.00 97.81 733 VAL A C 1
ATOM 5505 O O . VAL A 1 733 ? -17.422 35.467 9.273 1.00 97.81 733 VAL A O 1
ATOM 5508 N N . ALA A 1 734 ? -15.581 35.732 10.524 1.00 98.00 734 ALA A N 1
ATOM 5509 C CA . ALA A 1 734 ? -14.968 34.471 10.110 1.00 98.00 734 ALA A CA 1
ATOM 5510 C C . ALA A 1 734 ? -15.724 33.237 10.639 1.00 98.00 734 ALA A C 1
ATOM 5512 O O . ALA A 1 734 ? -15.854 32.256 9.904 1.00 98.00 734 ALA A O 1
ATOM 5513 N N . ASP A 1 735 ? -16.249 33.288 11.865 1.00 97.94 735 ASP A N 1
ATOM 5514 C CA . ASP A 1 735 ? -17.049 32.207 12.456 1.00 97.94 735 ASP A CA 1
ATOM 5515 C C . ASP A 1 735 ? -18.408 32.058 11.783 1.00 97.94 735 ASP A C 1
ATOM 5517 O O . ASP A 1 735 ? -18.791 30.953 11.397 1.00 97.94 735 ASP A O 1
ATOM 5521 N N . ALA A 1 736 ? -19.090 33.171 11.518 1.00 97.56 736 ALA A N 1
ATOM 5522 C CA . ALA A 1 736 ? -20.335 33.161 10.760 1.00 97.56 736 ALA A CA 1
ATOM 5523 C C . ALA A 1 736 ? -20.136 32.635 9.323 1.00 97.56 736 ALA A C 1
ATOM 5525 O O . ALA A 1 736 ? -20.980 31.902 8.801 1.00 97.56 736 ALA A O 1
ATOM 5526 N N . ALA A 1 737 ? -19.001 32.951 8.686 1.00 97.56 737 ALA A N 1
ATOM 5527 C CA . ALA A 1 737 ? -18.652 32.403 7.378 1.00 97.56 737 ALA A CA 1
ATOM 5528 C C . ALA A 1 737 ? -18.404 30.883 7.425 1.00 97.56 737 ALA A C 1
ATOM 5530 O O . ALA A 1 737 ? -18.857 30.166 6.534 1.00 97.56 737 ALA A O 1
ATOM 5531 N N . LEU A 1 738 ? -17.716 30.382 8.459 1.00 97.12 738 LEU A N 1
ATOM 5532 C CA . LEU A 1 738 ? -17.499 28.945 8.664 1.00 97.12 738 LEU A CA 1
ATOM 5533 C C . LEU A 1 738 ? -18.800 28.193 8.907 1.00 97.12 738 LEU A C 1
ATOM 5535 O O . LEU A 1 738 ? -19.004 27.137 8.313 1.00 97.12 738 LEU A O 1
ATOM 5539 N N . HIS A 1 739 ? -19.676 28.745 9.745 1.00 96.44 739 HIS A N 1
ATOM 5540 C CA . HIS A 1 739 ? -20.978 28.156 10.024 1.00 96.44 739 HIS A CA 1
ATOM 5541 C C . HIS A 1 739 ? -21.776 27.975 8.728 1.00 96.44 739 HIS A C 1
ATOM 5543 O O . HIS A 1 739 ? -22.194 26.865 8.426 1.00 96.44 739 HIS A O 1
ATOM 5549 N N . ARG A 1 740 ? -21.882 29.026 7.900 1.00 96.38 740 ARG A N 1
ATOM 5550 C CA . ARG A 1 740 ? -22.596 28.988 6.606 1.00 96.38 740 ARG A CA 1
ATOM 5551 C C . ARG A 1 740 ? -22.011 27.986 5.605 1.00 96.38 740 ARG A C 1
ATOM 5553 O O . ARG A 1 740 ? -22.761 27.424 4.811 1.00 96.38 740 ARG A O 1
ATOM 5560 N N . LEU A 1 741 ? -20.692 27.780 5.623 1.00 95.56 741 LEU A N 1
ATOM 5561 C CA . LEU A 1 741 ? -20.028 26.780 4.781 1.00 95.56 741 LEU A CA 1
ATOM 5562 C C . LEU A 1 741 ? -20.283 25.350 5.273 1.00 95.56 741 LEU A C 1
ATOM 5564 O O . LEU A 1 741 ? -20.508 24.465 4.455 1.00 95.56 741 LEU A O 1
ATOM 5568 N N . ASN A 1 742 ? -20.261 25.120 6.589 1.00 93.12 742 ASN A N 1
ATOM 5569 C CA . ASN A 1 742 ? -20.461 23.789 7.168 1.00 93.12 742 ASN A CA 1
ATOM 5570 C C . ASN A 1 742 ? -21.935 23.353 7.145 1.00 93.12 742 ASN A C 1
ATOM 5572 O O . ASN A 1 742 ? -22.209 22.171 6.973 1.00 93.12 742 ASN A O 1
ATOM 5576 N N . THR A 1 743 ? -22.886 24.284 7.266 1.00 92.62 743 THR A N 1
ATOM 5577 C CA . THR A 1 743 ? -24.326 23.984 7.165 1.00 92.62 743 THR A CA 1
ATOM 5578 C C . THR A 1 743 ? -24.824 23.870 5.724 1.00 92.62 743 THR A C 1
ATOM 5580 O O . THR A 1 743 ? -26.017 23.688 5.505 1.00 92.62 743 THR A O 1
ATOM 5583 N N . SER A 1 744 ? -23.933 23.985 4.729 1.00 82.75 744 SER A N 1
ATOM 5584 C CA . SER A 1 744 ? -24.255 23.941 3.293 1.00 82.75 744 SER A CA 1
ATOM 5585 C C . SER A 1 744 ? -25.335 24.940 2.846 1.00 82.75 744 SER A C 1
ATOM 5587 O O . SER A 1 744 ? -25.917 24.788 1.777 1.00 82.75 744 SER A O 1
ATOM 5589 N N . GLN A 1 745 ? -25.584 25.999 3.625 1.00 81.50 745 GLN A N 1
ATOM 5590 C CA . GLN A 1 745 ? -26.612 26.998 3.310 1.00 81.50 745 GLN A CA 1
ATOM 5591 C C . GLN A 1 745 ? -26.241 27.870 2.106 1.00 81.50 745 GLN A C 1
ATOM 5593 O O . GLN A 1 745 ? -27.114 28.439 1.458 1.00 81.50 745 GLN A O 1
ATOM 5598 N N . LEU A 1 746 ? -24.944 28.029 1.825 1.00 91.31 746 LEU A N 1
ATOM 5599 C CA . LEU A 1 746 ? -24.442 28.898 0.765 1.00 91.31 746 LEU A CA 1
ATOM 5600 C C . LEU A 1 746 ? -23.226 28.281 0.070 1.00 91.31 746 LEU A C 1
ATOM 5602 O O . LEU A 1 746 ? -22.352 27.695 0.706 1.00 91.31 746 LEU A O 1
ATOM 5606 N N . SER A 1 747 ? -23.122 28.502 -1.241 1.00 95.06 747 SER A N 1
ATOM 5607 C CA . SER A 1 747 ? -21.921 28.151 -2.003 1.00 95.06 747 SER A CA 1
ATOM 5608 C C . SER A 1 747 ? -20.704 28.973 -1.552 1.00 95.06 747 SER A C 1
ATOM 5610 O O . SER A 1 747 ? -20.837 30.100 -1.068 1.00 95.06 747 SER A O 1
ATOM 5612 N N . GLU A 1 748 ? -19.488 28.457 -1.772 1.00 95.50 748 GLU A N 1
ATOM 5613 C CA . GLU A 1 748 ? -18.234 29.147 -1.408 1.00 95.50 748 GLU A CA 1
ATOM 5614 C C . GLU A 1 748 ? -18.151 30.578 -1.974 1.00 95.50 748 GLU A C 1
ATOM 5616 O O . GLU A 1 748 ? -17.661 31.495 -1.310 1.00 95.50 748 GLU A O 1
ATOM 5621 N N . GLN A 1 749 ? -18.677 30.792 -3.184 1.00 96.00 749 GLN A N 1
ATOM 5622 C CA . GLN A 1 749 ? -18.711 32.102 -3.836 1.00 96.00 749 GLN A CA 1
ATOM 5623 C C . GLN A 1 749 ? -19.751 33.042 -3.201 1.00 96.00 749 GLN A C 1
ATOM 5625 O O . GLN A 1 749 ? -19.495 34.243 -3.064 1.00 96.00 749 GLN A O 1
ATOM 5630 N N . ALA A 1 750 ? -20.899 32.509 -2.774 1.00 96.44 750 ALA A N 1
ATOM 5631 C CA . ALA A 1 750 ? -21.920 33.274 -2.067 1.00 96.44 750 ALA A CA 1
ATOM 5632 C C . ALA A 1 750 ? -21.425 33.707 -0.678 1.00 96.44 750 ALA A C 1
ATOM 5634 O O . ALA A 1 750 ? -21.518 34.888 -0.342 1.00 96.44 750 ALA A O 1
ATOM 5635 N N . VAL A 1 751 ? -20.783 32.806 0.078 1.00 97.25 751 VAL A N 1
ATOM 5636 C CA . VAL A 1 751 ? -20.162 33.147 1.371 1.00 97.25 751 VAL A CA 1
ATOM 5637 C C . VAL A 1 751 ? -19.064 34.194 1.193 1.00 97.25 751 VAL A C 1
ATOM 5639 O O . VAL A 1 751 ? -19.007 35.160 1.950 1.00 97.25 751 VAL A O 1
ATOM 5642 N N . LYS A 1 752 ? -18.227 34.077 0.155 1.00 97.25 752 LYS A N 1
ATOM 5643 C CA . LYS A 1 752 ? -17.198 35.083 -0.150 1.00 97.25 752 LYS A CA 1
ATOM 5644 C C . LYS A 1 752 ? -17.792 36.469 -0.425 1.00 97.25 752 LYS A C 1
ATOM 5646 O O . LYS A 1 752 ? -17.222 37.475 -0.005 1.00 97.25 752 LYS A O 1
ATOM 5651 N N . THR A 1 753 ? -18.924 36.525 -1.122 1.00 96.69 753 THR A N 1
ATOM 5652 C CA . THR A 1 753 ? -19.618 37.783 -1.436 1.00 96.69 753 THR A CA 1
ATOM 5653 C C . THR A 1 753 ? -20.240 38.385 -0.180 1.00 96.69 753 THR A C 1
ATOM 5655 O O . THR A 1 753 ? -20.062 39.575 0.074 1.00 96.69 753 THR A O 1
ATOM 5658 N N . TRP A 1 754 ? -20.870 37.549 0.649 1.00 97.44 754 TRP A N 1
ATOM 5659 C CA . TRP A 1 754 ? -21.421 37.926 1.949 1.00 97.44 754 TRP A CA 1
ATOM 5660 C C . TRP A 1 754 ? -20.345 38.479 2.896 1.00 97.44 754 TRP A C 1
ATOM 5662 O O . TRP A 1 754 ? -20.508 39.569 3.436 1.00 97.44 754 TRP A O 1
ATOM 5672 N N . VAL A 1 755 ? -19.189 37.814 3.017 1.00 97.56 755 VAL A N 1
ATOM 5673 C CA . VAL A 1 755 ? -18.039 38.332 3.787 1.00 97.56 755 VAL A CA 1
ATOM 5674 C C . VAL A 1 755 ? -17.594 39.695 3.256 1.00 97.56 755 VAL A C 1
ATOM 5676 O O . VAL A 1 755 ? -17.292 40.595 4.032 1.00 97.56 755 VAL A O 1
ATOM 5679 N N . GLY A 1 756 ? -17.578 39.875 1.934 1.00 96.12 756 GLY A N 1
ATOM 5680 C CA . GLY A 1 756 ? -17.250 41.158 1.316 1.00 96.12 756 GLY A CA 1
ATOM 5681 C C . GLY A 1 756 ? -18.236 42.284 1.645 1.00 96.12 756 GLY A C 1
ATOM 5682 O O . GLY A 1 756 ? -17.837 43.442 1.578 1.00 96.12 756 GLY A O 1
ATOM 5683 N N . GLN A 1 757 ? -19.486 41.965 1.989 1.00 96.44 757 GLN A N 1
ATOM 5684 C CA . GLN A 1 757 ? -20.491 42.934 2.439 1.00 96.44 757 GLN A CA 1
ATOM 5685 C C . GLN A 1 757 ? -20.366 43.235 3.934 1.00 96.44 757 GLN A C 1
ATOM 5687 O O . GLN A 1 757 ? -20.501 44.386 4.307 1.00 96.44 757 GLN A O 1
ATOM 5692 N N . GLN A 1 758 ? -20.066 42.234 4.767 1.00 96.75 758 GLN A N 1
ATOM 5693 C CA . GLN A 1 758 ? -19.918 42.404 6.222 1.00 96.75 758 GLN A CA 1
ATOM 5694 C C . GLN A 1 758 ? -18.667 43.191 6.632 1.00 96.75 758 GLN A C 1
ATOM 5696 O O . GLN A 1 758 ? -18.584 43.708 7.740 1.00 96.75 758 GLN A O 1
ATOM 5701 N N . VAL A 1 759 ? -17.652 43.198 5.768 1.00 95.56 759 VAL A N 1
ATOM 5702 C CA . VAL A 1 759 ? -16.346 43.814 6.045 1.00 95.56 759 VAL A CA 1
ATOM 5703 C C . VAL A 1 759 ? -16.191 45.186 5.368 1.00 95.56 759 VAL A C 1
ATOM 5705 O O . VAL A 1 759 ? -15.183 45.867 5.574 1.00 95.56 759 VAL A O 1
ATOM 5708 N N . ARG A 1 760 ? -17.164 45.575 4.538 1.00 91.44 760 ARG A N 1
ATOM 5709 C CA . ARG A 1 760 ? -17.340 46.954 4.071 1.00 91.44 760 ARG A CA 1
ATOM 5710 C C . ARG A 1 760 ? -18.142 47.712 5.108 1.00 91.44 760 ARG A C 1
ATOM 5712 O O . ARG A 1 760 ? -17.792 48.892 5.307 1.00 91.44 760 ARG A O 1
#

Mean predicted aligned error: 22.9 Å

pLDDT: mean 71.31, std 26.4, range [23.08, 98.44]